Protein AF-A0A1V5N7Z9-F1 (afdb_monomer)

Mean predicted aligned error: 12.11 Å

Solvent-accessible surface area (backbone atoms only — not comparable to full-atom values): 42340 Å² total; per-residue (Å²): 75,38,28,31,69,76,23,53,73,56,71,72,58,52,55,48,26,49,74,74,70,41,46,26,39,40,26,17,56,50,19,38,89,75,68,88,88,49,92,58,58,67,62,51,36,55,49,32,50,51,54,47,45,69,72,46,71,82,46,82,25,56,52,32,43,39,54,26,48,60,47,47,77,41,76,65,46,59,48,55,70,68,40,50,64,61,50,42,76,72,50,45,74,44,33,35,37,48,43,43,30,49,53,38,52,60,32,34,50,25,53,36,21,55,56,70,54,91,53,58,43,50,71,30,10,52,32,25,69,89,45,40,94,69,86,68,67,47,74,50,79,46,83,45,79,43,44,56,71,38,38,38,35,42,36,31,23,42,21,89,80,42,35,83,27,28,32,29,23,47,48,46,39,38,33,56,67,65,81,95,80,61,98,76,70,58,72,49,38,56,66,80,59,63,55,96,86,47,72,64,37,90,51,37,37,46,26,39,27,63,52,60,97,83,70,96,64,68,57,56,79,60,67,47,64,38,81,42,71,54,81,88,57,65,52,40,36,36,25,68,84,80,84,58,80,79,36,53,35,26,42,35,38,29,73,41,96,53,69,54,74,37,23,48,54,66,36,26,29,33,21,12,12,55,91,63,49,22,24,10,31,48,32,40,40,32,90,48,66,50,45,31,37,39,40,36,32,47,36,68,25,52,53,68,44,44,31,41,37,32,31,47,44,60,85,37,77,77,43,73,48,54,41,66,78,39,72,55,23,72,65,85,57,43,61,26,31,32,34,37,30,30,22,35,39,40,60,44,56,48,72,47,73,67,56,45,50,44,48,34,47,54,37,74,83,23,88,29,41,17,35,31,66,33,31,39,54,21,16,40,40,52,37,69,62,53,33,52,53,24,51,76,70,74,41,42,86,40,69,70,29,44,53,36,43,54,46,41,53,54,50,54,48,49,37,62,54,43,49,40,66,75,40,30,94,44,80,65,53,56,37,54,50,36,32,35,48,27,15,60,54,44,36,53,52,32,39,27,45,47,41,12,50,32,44,80,47,52,23,36,39,29,49,43,23,58,90,50,30,20,26,24,47,14,42,81,85,69,44,76,38,52,54,32,64,61,28,44,58,42,56,66,34,53,31,26,33,29,53,47,53,44,65,41,48,32,48,52,69,40,71,32,40,39,38,36,20,43,20,40,66,78,69,69,69,63,45,81,36,42,33,38,39,36,30,31,44,69,86,67,48,72,82,38,81,48,76,46,76,45,77,41,70,77,73,62,94,84,52,80,76,61,39,17,44,84,74,49,75,50,79,44,76,40,76,66,75,59,41,58,28,39,42,38,44,44,60,77,48,100,61,82,60,33,71,19,62,39,63,33,37,34,39,46,78,90,73,55,74,85,60,86,67,64,33,29,39,39,38,67,49,65,70,60,53,51,51,39,48,75,71,69,34,48,71,44,74,66,56,90,86,53,81,93,51,78,44,34,32,42,31,40,67,38,62,53,82,94,45,58,68,71,58,51,52,50,49,52,51,53,42,20,35,70,29,9,26,38,38,34,49,32,59,71,55,22,48,42,90,93,34,57,28,60,61,44,96,48,94,56,47,44,40,72,45,70,56,62,28,35,37,58,26,46,50,45,32,26,34,78,40,71,46,43,63,99,48,88,54,39,39,64,51,54,48,71,83,39,40,84,34,68,55,53,48,23,44,31,76,47,67,72,47,81,37,56,44,24,30,37,42,25,45,31,70,53,69,50,66,29,38,30,28,35,33,38,76,37,76,66,16,31,40,36,49,32,40,44,37,33,78,86,27,53,95,61,30,50,67,29,48,48,37,51,46,24,43,54,53,54,44,65,64,54,92,81,121

Nearest PDB structures (foldseek):
  8u01-assembly1_A  TM=3.497E-01  e=4.379E-14  Phocaeicola plebeius
  2xwx-assembly1_B  TM=5.206E-01  e=3.793E-03  Vibrio cholerae
  4ziq-assembly1_A-2  TM=5.915E-01  e=9.196E-03  Escherichia coli K-12
  2ji0-assembly1_A  TM=5.135E-01  e=5.115E-02  Homo sapiens
  8gum-assembly1_B  TM=3.275E-01  e=1.311E-01  Vibrio campbellii ATCC BAA-1116

Radius of gyration: 30.9 Å; Cα contacts (8 Å, |Δi|>4): 1952; chains: 1; bounding box: 78×95×78 Å

Sequence (817 aa):
MVRFIWGGSLRYQLDLCDEIGLMVYEEHFGSSQITAAQPALGQRFDHSISQIILRDRNHPSIVIWGLLNEIPNNAQFQHAVQSLDLVRSVDPSRMVLLNSGRWDGQYATGSISNPGSHEWEPLLGAEGPQNADSPEDVPFDLMVTAKAEDIIDFAVGVGIDGCGADTTPVDILIRENGPAKESGQKIWNITEDISFEKNPNGAWSYGVVPKPENRMEPDTRVLTLFTNLLAGSAVPWWHFSPPRYQNVPALFQNTSDQELHGCPPGFVALHGGCEADEMAVARWTAPYAGTFRITGTFYQGDRGYCDYYVIQNPNKILFRQLASAKPGVSTGIGGYWAQAGDAHVYPPVPQQVEMTRFLRTMGQDSPNHVFLSEYGIGSAVDLWRTVRHFERLGKAHLEDGQFYADKLNRFLTDWKNWRLEECYARPTDFFAESLARMASQRTLGLNAIRSNPNLVGYNLTGMIDHVMTGEGLTTPFREFKPGTIEAIFDGFAPLRLCLFAEPANLYRGTDIKLEAVLANEDMLPPGEYPVRLCALSPDHQRLLDRVISITIPETQDQKELPLAMPIFTENLKIDGPHGSYQFLANFEKGAAAAGGKTEFFVDDPARMPSIETEIVLWGEDAPLREWLTGHGIKVRAFDPAAPKNQDVILVSNTRPAAMDTGLAFQDLTGRIRQGATAIFLSPSVFQKDDQPTGWLPLDNKGSIAHISSWLYLTDVWAKNHPIFADLPAGGLLDYTFYRELIPAAVWVGQDPPAQAVAGSIKASQDYQSGLILSVYKLGNGQIILNTLLIRENLGKHPAAERLLRNMLRYAARGSHE

Structure (mmCIF, N/CA/C/O backbone):
data_AF-A0A1V5N7Z9-F1
#
_entry.id   AF-A0A1V5N7Z9-F1
#
loop_
_atom_site.group_PDB
_atom_site.id
_atom_site.type_symbol
_atom_site.label_atom_id
_atom_site.label_alt_id
_atom_site.label_comp_id
_atom_site.label_asym_id
_atom_site.label_entity_id
_atom_site.label_seq_id
_atom_site.pdbx_PDB_ins_code
_atom_site.Cartn_x
_atom_site.Cartn_y
_atom_site.Cartn_z
_atom_site.occupancy
_atom_site.B_iso_or_equiv
_atom_site.auth_seq_id
_atom_site.auth_comp_id
_atom_site.auth_asym_id
_atom_site.auth_atom_id
_atom_site.pdbx_PDB_model_num
ATOM 1 N N . MET A 1 1 ? 5.546 -7.847 -17.140 1.00 89.94 1 MET A N 1
ATOM 2 C CA . MET A 1 1 ? 6.726 -8.729 -16.963 1.00 89.94 1 MET A CA 1
ATOM 3 C C . MET A 1 1 ? 6.697 -9.345 -15.565 1.00 89.94 1 MET A C 1
ATOM 5 O O . MET A 1 1 ? 6.037 -8.768 -14.704 1.00 89.94 1 MET A O 1
ATOM 9 N N . VAL A 1 2 ? 7.330 -10.503 -15.344 1.00 90.19 2 VAL A N 1
ATOM 10 C CA . VAL A 1 2 ? 7.543 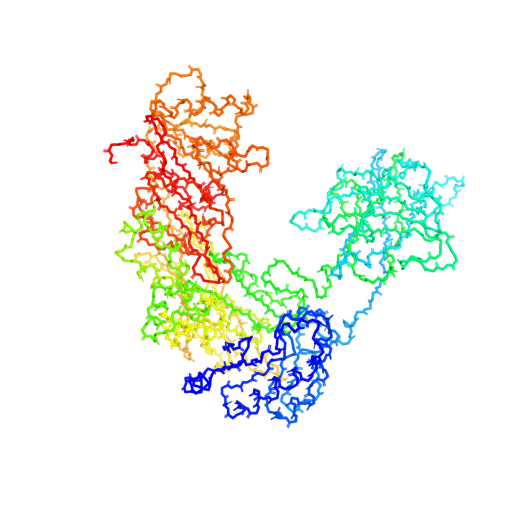-11.077 -13.998 1.00 90.19 2 VAL A CA 1
ATOM 11 C C . VAL A 1 2 ? 9.020 -11.041 -13.613 1.00 90.19 2 VAL A C 1
ATOM 13 O O . VAL A 1 2 ? 9.890 -11.195 -14.476 1.00 90.19 2 VAL A O 1
ATOM 16 N N . ARG A 1 3 ? 9.294 -10.879 -12.314 1.00 89.44 3 ARG A N 1
ATOM 17 C CA . ARG A 1 3 ? 10.655 -10.827 -11.769 1.00 89.44 3 ARG A CA 1
ATOM 18 C C . ARG A 1 3 ? 11.059 -12.111 -11.045 1.00 89.44 3 ARG A C 1
ATOM 20 O O . ARG A 1 3 ? 10.270 -12.678 -10.279 1.00 89.44 3 ARG A O 1
ATOM 27 N N . PHE A 1 4 ? 12.316 -12.507 -11.228 1.00 90.38 4 PHE A N 1
ATOM 28 C CA . PHE A 1 4 ? 13.044 -13.382 -10.305 1.00 90.38 4 PHE A CA 1
ATOM 29 C C . PHE A 1 4 ? 14.140 -12.561 -9.625 1.00 90.38 4 PHE A C 1
ATOM 31 O O . PHE A 1 4 ? 15.116 -12.192 -10.276 1.00 90.38 4 PHE A O 1
ATOM 38 N N . ILE A 1 5 ? 13.943 -12.256 -8.340 1.00 87.19 5 ILE A N 1
ATOM 39 C CA . ILE A 1 5 ? 14.835 -11.405 -7.540 1.00 87.19 5 ILE A CA 1
ATOM 40 C C . ILE A 1 5 ? 15.599 -12.180 -6.480 1.00 87.19 5 ILE A C 1
ATOM 42 O O . ILE A 1 5 ? 15.195 -13.270 -6.069 1.00 87.19 5 ILE A O 1
ATOM 46 N N . TRP A 1 6 ? 16.702 -11.577 -6.026 1.00 79.25 6 TRP A N 1
ATOM 47 C CA . TRP A 1 6 ? 17.559 -12.081 -4.943 1.00 79.25 6 TRP A CA 1
ATOM 48 C C . TRP A 1 6 ? 18.045 -13.520 -5.162 1.00 79.25 6 TRP A C 1
ATOM 50 O O . TRP A 1 6 ? 18.269 -14.292 -4.227 1.00 79.25 6 TRP A O 1
ATOM 60 N N . GLY A 1 7 ? 18.222 -13.873 -6.431 1.00 75.94 7 GLY A N 1
ATOM 61 C CA . GLY A 1 7 ? 18.540 -15.212 -6.886 1.00 75.94 7 GLY A CA 1
ATOM 62 C C . GLY A 1 7 ? 17.926 -15.451 -8.258 1.00 75.94 7 GLY A C 1
ATOM 63 O O . GLY A 1 7 ? 16.844 -14.958 -8.564 1.00 75.94 7 GLY A O 1
ATOM 64 N N . GLY A 1 8 ? 18.628 -16.213 -9.092 1.00 79.88 8 GLY A N 1
ATOM 65 C CA . GLY A 1 8 ? 18.053 -16.627 -10.364 1.00 79.88 8 GLY A CA 1
ATOM 66 C C . GLY A 1 8 ? 16.968 -17.681 -10.163 1.00 79.88 8 GLY A C 1
ATOM 67 O O . GLY A 1 8 ? 16.902 -18.365 -9.136 1.00 79.88 8 GLY A O 1
ATOM 68 N N . SER A 1 9 ? 16.135 -17.834 -11.177 1.00 87.62 9 SER A N 1
ATOM 69 C CA . SER A 1 9 ? 15.053 -18.811 -11.241 1.00 87.62 9 SER A CA 1
ATOM 70 C C . SER A 1 9 ? 15.545 -20.261 -11.084 1.00 87.62 9 SER A C 1
ATOM 72 O O . SER A 1 9 ? 16.737 -20.587 -11.153 1.00 87.62 9 SER A O 1
ATOM 74 N N . LEU A 1 10 ? 14.621 -21.198 -10.903 1.00 86.44 10 LEU A N 1
ATOM 75 C CA . LEU A 1 10 ? 14.868 -22.603 -11.221 1.00 86.44 10 LEU A CA 1
ATOM 76 C C . LEU A 1 10 ? 14.547 -22.839 -12.701 1.00 86.44 10 LEU A C 1
ATOM 78 O O . LEU A 1 10 ? 13.556 -22.315 -13.192 1.00 86.44 10 LEU A O 1
ATOM 82 N N . ARG A 1 11 ? 15.291 -23.727 -13.376 1.00 88.12 11 ARG A N 1
ATOM 83 C CA . ARG A 1 11 ? 15.079 -24.046 -14.809 1.00 88.12 11 ARG A CA 1
ATOM 84 C C . ARG A 1 11 ? 13.618 -24.329 -15.170 1.00 88.12 11 ARG A C 1
ATOM 86 O O . ARG A 1 11 ? 13.091 -23.743 -16.098 1.00 88.12 11 ARG A O 1
ATOM 93 N N . TYR A 1 12 ? 12.942 -25.142 -14.356 1.00 87.25 12 TYR A N 1
ATOM 94 C CA . TYR A 1 12 ? 11.522 -25.456 -14.545 1.00 87.25 12 TYR A CA 1
ATOM 95 C C . TYR A 1 12 ? 10.608 -24.214 -14.539 1.00 87.25 12 TYR A C 1
ATOM 97 O O . TYR A 1 12 ? 9.562 -24.214 -15.174 1.00 87.25 12 TYR A O 1
ATOM 105 N N . GLN A 1 13 ? 10.959 -23.164 -13.791 1.00 88.06 13 GLN A N 1
ATOM 106 C CA . GLN A 1 13 ? 10.172 -21.931 -13.766 1.00 88.06 13 GLN A CA 1
ATOM 107 C C . GLN A 1 13 ? 10.343 -21.136 -15.063 1.00 88.06 13 GLN A C 1
ATOM 109 O O . GLN A 1 13 ? 9.364 -20.567 -15.530 1.00 88.06 13 GLN A O 1
ATOM 114 N N . LEU A 1 14 ? 11.540 -21.139 -15.658 1.00 92.25 14 LEU A N 1
ATOM 115 C CA . LEU A 1 14 ? 11.768 -20.543 -16.977 1.00 92.25 14 LEU A CA 1
ATOM 116 C C . LEU A 1 14 ? 11.104 -21.357 -18.084 1.00 92.25 14 LEU A C 1
ATOM 118 O O . LEU A 1 14 ? 10.446 -20.765 -18.926 1.00 92.25 14 LEU A O 1
ATOM 122 N N . ASP A 1 15 ? 11.179 -22.693 -18.025 1.00 92.44 15 ASP A N 1
ATOM 123 C CA . ASP A 1 15 ? 10.447 -23.572 -18.951 1.00 92.44 15 ASP A CA 1
ATOM 124 C C . ASP A 1 15 ? 8.943 -23.241 -18.939 1.00 92.44 15 ASP A C 1
ATOM 126 O O . ASP A 1 15 ? 8.305 -23.150 -19.986 1.00 92.44 15 ASP A O 1
ATOM 130 N N . LEU A 1 16 ? 8.379 -23.005 -17.747 1.00 87.94 16 LEU A N 1
ATOM 131 C CA . LEU A 1 16 ? 6.993 -22.575 -17.602 1.00 87.94 16 LEU A CA 1
ATOM 132 C C . LEU A 1 16 ? 6.772 -21.183 -18.208 1.00 87.94 16 LEU A C 1
ATOM 134 O O . LEU A 1 16 ? 5.821 -21.009 -18.961 1.00 87.94 16 LEU A O 1
ATOM 138 N N . CYS A 1 17 ? 7.620 -20.198 -17.897 1.00 90.81 17 CYS A N 1
ATOM 139 C CA . CYS A 1 17 ? 7.513 -18.852 -18.467 1.00 90.81 17 CYS A CA 1
ATOM 140 C C . CYS A 1 17 ? 7.571 -18.865 -20.002 1.00 90.81 17 CYS A C 1
ATOM 142 O O . CYS A 1 17 ? 6.780 -18.160 -20.627 1.00 90.81 17 CYS A O 1
ATOM 144 N N . ASP A 1 18 ? 8.435 -19.692 -20.596 1.00 94.44 18 ASP A N 1
ATOM 145 C CA . ASP A 1 18 ? 8.501 -19.920 -22.041 1.00 94.44 18 ASP A CA 1
ATOM 146 C C . ASP A 1 18 ? 7.189 -20.510 -22.578 1.00 94.44 18 ASP A C 1
ATOM 148 O O . ASP A 1 18 ? 6.664 -20.038 -23.586 1.00 94.44 18 ASP A O 1
ATOM 152 N N . GLU A 1 19 ? 6.634 -21.521 -21.899 1.00 91.75 19 GLU A N 1
ATOM 153 C CA . GLU A 1 19 ? 5.410 -22.212 -22.322 1.00 91.75 19 GLU A CA 1
ATOM 154 C C . GLU A 1 19 ? 4.178 -21.294 -22.310 1.00 91.75 19 GLU A C 1
ATOM 156 O O . GLU A 1 19 ? 3.361 -21.349 -23.231 1.00 91.75 19 GLU A O 1
ATOM 161 N N . ILE A 1 20 ? 4.042 -20.437 -21.289 1.00 86.06 20 ILE A N 1
ATOM 162 C CA . ILE A 1 20 ? 2.875 -19.549 -21.133 1.00 86.06 20 ILE A CA 1
ATOM 163 C C . ILE A 1 20 ? 3.101 -18.119 -21.647 1.00 86.06 20 ILE A C 1
ATOM 165 O O . ILE A 1 20 ? 2.194 -17.293 -21.555 1.00 86.06 20 ILE A O 1
ATOM 169 N N . GLY A 1 21 ? 4.279 -17.822 -22.205 1.00 87.38 21 GLY A N 1
ATOM 170 C CA . GLY A 1 21 ? 4.591 -16.531 -22.826 1.00 87.38 21 GLY A CA 1
ATOM 171 C C . GLY A 1 21 ? 4.780 -15.375 -21.839 1.00 87.38 21 GLY A C 1
ATOM 172 O O . GLY A 1 21 ? 4.423 -14.237 -22.146 1.00 87.38 21 GLY A O 1
ATOM 173 N N . LEU A 1 22 ? 5.321 -15.637 -20.645 1.00 89.31 22 LEU A N 1
ATOM 174 C CA . LEU A 1 22 ? 5.645 -14.584 -19.680 1.00 89.31 22 LEU A CA 1
ATOM 175 C C . LEU A 1 22 ? 7.042 -14.020 -19.936 1.00 89.31 22 LEU A C 1
ATOM 177 O O . LEU A 1 22 ? 8.027 -14.742 -19.845 1.00 89.31 22 LEU A O 1
ATOM 181 N N . MET A 1 23 ? 7.136 -12.708 -20.156 1.00 93.56 23 MET A N 1
ATOM 182 C CA . MET A 1 23 ? 8.422 -12.007 -20.157 1.00 93.56 23 MET A CA 1
ATOM 183 C C . MET A 1 23 ? 9.041 -11.995 -18.756 1.00 93.56 23 MET A C 1
ATOM 185 O O . MET A 1 23 ? 8.352 -11.684 -17.777 1.00 93.56 23 MET A O 1
ATOM 189 N N . VAL A 1 24 ? 10.342 -12.262 -18.690 1.00 94.44 24 VAL A N 1
ATOM 190 C CA . VAL A 1 24 ? 11.132 -12.405 -17.468 1.00 94.44 24 VAL A CA 1
ATOM 191 C C . VAL A 1 24 ? 12.218 -11.333 -17.391 1.00 94.44 24 VAL A C 1
ATOM 193 O O . VAL A 1 24 ? 13.031 -11.177 -18.307 1.00 94.44 24 VAL A O 1
ATOM 196 N N . TYR A 1 25 ? 12.245 -10.656 -16.245 1.00 94.81 25 TYR A N 1
ATOM 197 C CA . TYR A 1 25 ? 13.408 -9.949 -15.726 1.00 94.81 25 TYR A CA 1
ATOM 198 C C . TYR A 1 25 ? 14.059 -10.851 -14.665 1.00 94.81 25 TYR A C 1
ATOM 200 O O . TYR A 1 25 ? 13.485 -11.087 -13.598 1.00 94.81 25 TYR A O 1
ATOM 208 N N . GLU A 1 26 ? 15.245 -11.381 -14.978 1.00 94.75 26 GLU A N 1
ATOM 209 C CA . GLU A 1 26 ? 16.013 -12.261 -14.094 1.00 94.75 26 GLU A CA 1
ATOM 210 C C . GLU A 1 26 ? 17.242 -11.572 -13.482 1.00 94.75 26 GLU A C 1
ATOM 212 O O . GLU A 1 26 ? 17.982 -10.840 -14.147 1.00 94.75 26 GLU A O 1
ATOM 217 N N . GLU A 1 27 ? 17.465 -11.851 -12.199 1.00 93.19 27 GLU A N 1
ATOM 218 C CA . GLU A 1 27 ? 18.636 -11.425 -11.439 1.00 93.19 27 GLU A CA 1
ATOM 219 C C . GLU A 1 27 ? 19.517 -12.599 -10.997 1.00 93.19 27 GLU A C 1
ATOM 221 O O . GLU A 1 27 ? 19.251 -13.774 -11.248 1.00 93.19 27 GLU A O 1
ATOM 226 N N . HIS A 1 28 ? 20.593 -12.274 -10.285 1.00 93.25 28 HIS A N 1
ATOM 227 C CA . HIS A 1 28 ? 21.518 -13.222 -9.678 1.00 93.25 28 HIS A CA 1
ATOM 228 C C . HIS A 1 28 ? 21.682 -12.928 -8.183 1.00 93.25 28 HIS A C 1
ATOM 230 O O . HIS A 1 28 ? 21.349 -11.851 -7.712 1.00 93.25 28 HIS A O 1
ATOM 236 N N . PHE A 1 29 ? 22.250 -13.854 -7.405 1.00 89.69 29 PHE A N 1
ATOM 237 C CA . PHE A 1 29 ? 22.424 -13.651 -5.955 1.00 89.69 29 PHE A CA 1
ATOM 238 C C . PHE A 1 29 ? 23.249 -12.405 -5.592 1.00 89.69 29 PHE A C 1
ATOM 240 O O . PHE A 1 29 ? 23.021 -11.782 -4.556 1.00 89.69 29 PHE A O 1
ATOM 247 N N . GLY A 1 30 ? 24.198 -12.034 -6.453 1.00 90.75 30 GLY A N 1
ATOM 248 C CA . GLY A 1 30 ? 24.986 -10.809 -6.318 1.00 90.75 30 GLY A CA 1
ATOM 249 C C . GLY A 1 30 ? 24.235 -9.506 -6.620 1.00 90.75 30 GLY A C 1
ATOM 250 O O . GLY A 1 30 ? 24.873 -8.464 -6.525 1.00 90.75 30 GLY A O 1
ATOM 251 N N . SER A 1 31 ? 22.939 -9.538 -6.963 1.00 91.56 31 SER A N 1
ATOM 252 C CA . SER A 1 31 ? 22.118 -8.323 -7.082 1.00 91.56 31 SER A CA 1
ATOM 253 C C . SER A 1 31 ? 21.755 -7.723 -5.722 1.00 91.56 31 SER A C 1
ATOM 255 O O . SER A 1 31 ? 21.526 -6.521 -5.617 1.00 91.56 31 SER A O 1
ATOM 257 N N . SER A 1 32 ? 21.755 -8.553 -4.673 1.00 87.94 32 SER A N 1
ATOM 258 C CA . SER A 1 32 ? 21.578 -8.145 -3.277 1.00 87.94 32 SER A CA 1
ATOM 259 C C . SER A 1 32 ? 22.895 -7.684 -2.645 1.00 87.94 32 SER A C 1
ATOM 261 O O . SER A 1 32 ? 23.984 -8.005 -3.132 1.00 87.94 32 SER A O 1
ATOM 263 N N . GLN A 1 33 ? 22.815 -6.926 -1.549 1.00 83.06 33 GLN A N 1
ATOM 264 C CA . GLN A 1 33 ? 23.996 -6.333 -0.929 1.00 83.06 33 GLN A CA 1
ATOM 265 C C . GLN A 1 33 ? 24.984 -7.399 -0.429 1.00 83.06 33 GLN A C 1
ATOM 267 O O . GLN A 1 33 ? 24.709 -8.167 0.495 1.00 83.06 33 GLN A O 1
ATOM 272 N N . ILE A 1 34 ? 26.194 -7.386 -0.988 1.00 80.81 34 ILE A N 1
ATOM 273 C CA . ILE A 1 34 ? 27.319 -8.192 -0.518 1.00 80.81 34 ILE A CA 1
ATOM 274 C C . ILE A 1 34 ? 27.995 -7.401 0.607 1.00 80.81 34 ILE A C 1
ATOM 276 O O . ILE A 1 34 ? 28.641 -6.383 0.370 1.00 80.81 34 ILE A O 1
ATOM 280 N N . THR A 1 35 ? 27.841 -7.845 1.856 1.00 65.88 35 THR A N 1
ATOM 281 C CA . THR A 1 35 ? 28.390 -7.148 3.035 1.00 65.88 35 THR A CA 1
ATOM 282 C C . THR A 1 35 ? 29.886 -6.827 2.870 1.00 65.88 35 THR A C 1
ATOM 284 O O . THR A 1 35 ? 30.687 -7.733 2.625 1.00 65.88 35 THR A O 1
ATOM 287 N N . ALA A 1 36 ? 30.264 -5.555 3.065 1.00 53.38 36 ALA A N 1
ATOM 288 C CA . ALA A 1 36 ? 31.578 -4.968 2.749 1.00 53.38 36 ALA A CA 1
ATOM 289 C C . ALA A 1 36 ? 32.799 -5.605 3.455 1.00 53.38 36 ALA A C 1
ATOM 291 O O . ALA A 1 36 ? 33.940 -5.320 3.103 1.00 53.38 36 ALA A O 1
ATOM 292 N N . ALA A 1 37 ? 32.585 -6.495 4.427 1.00 53.94 37 ALA A N 1
ATOM 293 C CA . ALA A 1 37 ? 33.649 -7.192 5.150 1.00 53.94 37 ALA A CA 1
ATOM 294 C C . ALA A 1 37 ? 34.251 -8.397 4.391 1.00 53.94 37 ALA A C 1
ATOM 296 O O . ALA A 1 37 ? 35.122 -9.079 4.931 1.00 53.94 37 ALA A O 1
ATOM 297 N N . GLN A 1 38 ? 33.793 -8.704 3.170 1.00 57.47 38 GLN A N 1
ATOM 298 C CA . GLN A 1 38 ? 34.220 -9.909 2.454 1.00 57.47 38 GLN A CA 1
ATOM 299 C C . GLN A 1 38 ? 35.346 -9.633 1.439 1.00 57.47 38 GLN A C 1
ATOM 301 O O . GLN A 1 38 ? 35.103 -8.986 0.417 1.00 57.47 38 GLN A O 1
ATOM 306 N N . PRO A 1 39 ? 36.566 -10.172 1.635 1.00 57.94 39 PRO A N 1
ATOM 307 C CA . PRO A 1 39 ? 37.546 -10.230 0.556 1.00 57.94 39 PRO A CA 1
ATOM 308 C C . PRO A 1 39 ? 36.958 -11.062 -0.599 1.00 57.94 39 PRO A C 1
ATOM 310 O O . PRO A 1 39 ? 36.459 -12.162 -0.364 1.00 57.94 39 PRO A O 1
ATOM 313 N N . ALA A 1 40 ? 37.023 -10.533 -1.830 1.00 80.50 40 ALA A N 1
ATOM 314 C CA . ALA A 1 40 ? 36.497 -11.100 -3.089 1.00 80.50 40 ALA A CA 1
ATOM 315 C C . ALA A 1 40 ? 35.093 -10.652 -3.570 1.00 80.50 40 ALA A C 1
ATOM 317 O O . ALA A 1 40 ? 34.473 -11.380 -4.344 1.00 80.50 40 ALA A O 1
ATOM 318 N N . LEU A 1 41 ? 34.616 -9.452 -3.202 1.00 85.12 41 LEU A N 1
ATOM 319 C CA . LEU A 1 41 ? 33.361 -8.876 -3.728 1.00 85.12 41 LEU A CA 1
ATOM 320 C C . LEU A 1 41 ? 33.252 -8.960 -5.263 1.00 85.12 41 LEU A C 1
ATOM 322 O O . LEU A 1 41 ? 32.317 -9.584 -5.759 1.00 85.12 41 LEU A O 1
ATOM 326 N N . GLY A 1 42 ? 34.231 -8.421 -6.001 1.00 88.25 42 GLY A N 1
ATOM 327 C CA . GLY A 1 42 ? 34.188 -8.405 -7.470 1.00 88.25 42 GLY A CA 1
ATOM 328 C C . GLY A 1 42 ? 34.142 -9.807 -8.087 1.00 88.25 42 GLY A C 1
ATOM 329 O O . GLY A 1 42 ? 33.281 -10.097 -8.905 1.00 88.25 42 GLY A O 1
ATOM 330 N N . GLN A 1 43 ? 34.979 -10.735 -7.603 1.00 90.81 43 GLN A N 1
ATOM 331 C CA . GLN A 1 43 ? 34.985 -12.125 -8.086 1.00 90.81 43 GLN A CA 1
ATOM 332 C C . GLN A 1 43 ? 33.653 -12.841 -7.832 1.00 90.81 43 GLN A C 1
ATOM 334 O O . GLN A 1 43 ? 33.196 -13.611 -8.675 1.00 90.81 43 GLN A O 1
ATOM 339 N N . ARG A 1 44 ? 33.030 -12.617 -6.667 1.00 90.56 44 ARG A N 1
ATOM 340 C CA . ARG A 1 44 ? 31.728 -13.210 -6.333 1.00 90.56 44 ARG A CA 1
ATOM 341 C C . ARG A 1 44 ? 30.616 -12.626 -7.195 1.00 90.56 44 ARG A C 1
ATOM 343 O O . ARG A 1 44 ? 29.777 -13.391 -7.666 1.00 90.56 44 ARG A O 1
ATOM 350 N N . PHE A 1 45 ? 30.632 -11.312 -7.411 1.00 93.56 45 PHE A N 1
ATOM 351 C CA . PHE A 1 45 ? 29.687 -10.624 -8.283 1.00 93.56 45 PHE A CA 1
ATOM 352 C C . PHE A 1 45 ? 29.787 -11.156 -9.718 1.00 93.56 45 PHE A C 1
ATOM 354 O O . PHE A 1 45 ? 28.815 -11.715 -10.225 1.00 93.56 45 PHE A O 1
ATOM 361 N N . ASP A 1 46 ? 30.985 -11.104 -10.310 1.00 95.44 46 ASP A N 1
ATOM 362 C CA . ASP A 1 46 ? 31.265 -11.545 -11.682 1.00 95.44 46 ASP A CA 1
ATOM 363 C C . ASP A 1 46 ? 30.910 -13.019 -11.894 1.00 95.44 46 ASP A C 1
ATOM 365 O O . ASP A 1 46 ? 30.301 -13.386 -12.903 1.00 95.44 46 ASP A O 1
ATOM 369 N N . HIS A 1 47 ? 31.249 -13.877 -10.925 1.00 94.31 47 HIS A N 1
ATOM 370 C CA . HIS A 1 47 ? 30.855 -15.281 -10.951 1.00 94.31 47 HIS A CA 1
ATOM 371 C C . HIS A 1 47 ? 29.331 -15.427 -10.908 1.00 94.31 47 HIS A C 1
ATOM 373 O O . HIS A 1 47 ? 28.765 -16.167 -11.709 1.00 94.31 47 HIS A O 1
ATOM 379 N N . SER A 1 48 ? 28.656 -14.714 -10.006 1.00 94.38 48 SER A N 1
ATOM 380 C CA . SER A 1 48 ? 27.209 -14.813 -9.835 1.00 94.38 48 SER A CA 1
ATOM 381 C C . SER A 1 48 ? 26.440 -14.412 -11.098 1.00 94.38 48 SER A C 1
ATOM 383 O O . SER A 1 48 ? 25.549 -15.162 -11.492 1.00 94.38 48 SER A O 1
ATOM 385 N N . ILE A 1 49 ? 26.773 -13.280 -11.730 1.00 95.62 49 ILE A N 1
ATOM 386 C CA . ILE A 1 49 ? 26.088 -12.822 -12.950 1.00 95.62 49 ILE A CA 1
ATOM 387 C C . ILE A 1 49 ? 26.440 -13.708 -14.152 1.00 95.62 49 ILE A C 1
ATOM 389 O O . ILE A 1 49 ? 25.558 -14.171 -14.870 1.00 95.62 49 ILE A O 1
ATOM 393 N N . SER A 1 50 ? 27.719 -14.049 -14.341 1.00 96.75 50 SER A N 1
ATOM 394 C CA . SER A 1 50 ? 28.134 -14.828 -15.515 1.00 96.75 50 SER A CA 1
ATOM 395 C C . SER A 1 50 ? 27.551 -16.239 -15.503 1.00 96.75 50 SER A C 1
ATOM 397 O O . SER A 1 50 ? 27.158 -16.755 -16.547 1.00 96.75 50 SER A O 1
ATOM 399 N N . GLN A 1 51 ? 27.491 -16.890 -14.333 1.00 95.81 51 GLN A N 1
ATOM 400 C CA . GLN A 1 51 ? 26.959 -18.250 -14.243 1.00 95.81 51 GLN A CA 1
ATOM 401 C C . GLN A 1 51 ? 25.449 -18.305 -14.481 1.00 95.81 51 GLN A C 1
ATOM 403 O O . GLN A 1 51 ? 24.999 -19.267 -15.104 1.00 95.81 51 GLN A O 1
ATOM 408 N N . ILE A 1 52 ? 24.679 -17.304 -14.029 1.00 94.88 52 ILE A N 1
ATOM 409 C CA . ILE A 1 52 ? 23.232 -17.287 -14.281 1.00 94.88 52 ILE A CA 1
ATOM 410 C C . ILE A 1 52 ? 22.949 -17.084 -15.770 1.00 94.88 52 ILE A C 1
ATOM 412 O O . ILE A 1 52 ? 22.264 -17.897 -16.383 1.00 94.88 52 ILE A O 1
ATOM 416 N N . ILE A 1 53 ? 23.625 -16.120 -16.402 1.00 96.62 53 ILE A N 1
ATOM 417 C CA . ILE A 1 53 ? 23.453 -15.854 -17.832 1.00 96.62 53 ILE A CA 1
ATOM 418 C C . ILE A 1 53 ? 23.847 -17.081 -18.660 1.00 96.62 53 ILE A C 1
ATOM 420 O O . ILE A 1 53 ? 23.100 -17.510 -19.534 1.00 96.62 53 ILE A O 1
ATOM 424 N N . LEU A 1 54 ? 24.996 -17.706 -18.383 1.00 96.75 54 LEU A N 1
ATOM 425 C CA . LEU A 1 54 ? 25.425 -18.901 -19.121 1.00 96.75 54 LEU A CA 1
ATOM 426 C C . LEU A 1 54 ? 24.445 -20.072 -18.981 1.00 96.75 54 LEU A C 1
ATOM 428 O O . LEU A 1 54 ? 24.311 -20.861 -19.922 1.00 96.75 54 LEU A O 1
ATOM 432 N N . ARG A 1 55 ? 23.791 -20.197 -17.821 1.00 95.81 55 ARG A N 1
ATOM 433 C CA . ARG A 1 55 ? 22.787 -21.228 -17.551 1.00 95.81 55 ARG A CA 1
ATOM 434 C C . ARG A 1 55 ? 21.504 -20.964 -18.339 1.00 95.81 55 ARG A C 1
ATOM 436 O O . ARG A 1 55 ? 20.983 -21.914 -18.923 1.00 95.81 55 ARG A O 1
ATOM 443 N N . ASP A 1 56 ? 21.054 -19.709 -18.381 1.00 96.62 56 ASP A N 1
ATOM 444 C CA . ASP A 1 56 ? 19.663 -19.379 -18.706 1.00 96.62 56 ASP A CA 1
ATOM 445 C C . ASP A 1 56 ? 19.459 -18.592 -20.009 1.00 96.62 56 ASP A C 1
ATOM 447 O O . ASP A 1 56 ? 18.357 -18.598 -20.545 1.00 96.62 56 ASP A O 1
ATOM 451 N N . ARG A 1 57 ? 20.503 -18.010 -20.620 1.00 95.31 57 ARG A N 1
ATOM 452 C CA . ARG A 1 57 ? 20.425 -17.213 -21.875 1.00 95.31 57 ARG A CA 1
ATOM 453 C C . ARG A 1 57 ? 19.792 -17.907 -23.091 1.00 95.31 57 ARG A C 1
ATOM 455 O O . ARG A 1 57 ? 19.623 -17.281 -24.136 1.00 95.31 57 ARG A O 1
ATOM 462 N N . ASN A 1 58 ? 19.486 -19.200 -23.009 1.00 95.25 58 ASN A N 1
ATOM 463 C CA . ASN A 1 58 ? 18.764 -19.921 -24.059 1.00 95.25 58 ASN A CA 1
ATOM 464 C C . ASN A 1 58 ? 17.235 -19.856 -23.897 1.00 95.25 58 ASN A C 1
ATOM 466 O O . ASN A 1 58 ? 16.535 -20.291 -24.807 1.00 95.25 58 ASN A O 1
ATOM 470 N N . HIS A 1 59 ? 16.726 -19.305 -22.793 1.00 96.62 59 HIS A N 1
ATOM 471 C CA . HIS A 1 59 ? 15.299 -19.088 -22.584 1.00 96.62 59 HIS A CA 1
ATOM 472 C C . HIS A 1 59 ? 14.837 -17.811 -23.312 1.00 96.62 59 HIS A C 1
ATOM 474 O O . HIS A 1 59 ? 15.379 -16.726 -23.051 1.00 96.62 59 HIS A O 1
ATOM 480 N N . PRO A 1 60 ? 13.884 -17.904 -24.259 1.00 94.62 60 PRO A N 1
ATOM 481 C CA . PRO A 1 60 ? 13.324 -16.738 -24.938 1.00 94.62 60 PRO A CA 1
ATOM 482 C C . PRO A 1 60 ? 12.476 -15.854 -24.016 1.00 94.62 60 PRO A C 1
ATOM 484 O O . PRO A 1 60 ? 12.337 -14.669 -24.308 1.00 94.62 60 PRO A O 1
ATOM 487 N N . SER A 1 61 ? 11.945 -16.381 -22.906 1.00 95.44 61 SER A N 1
ATOM 488 C CA . SER A 1 61 ? 11.204 -15.588 -21.923 1.00 95.44 61 SER A CA 1
ATOM 489 C C . SER A 1 61 ? 12.054 -14.491 -21.283 1.00 95.44 61 SER A C 1
ATOM 491 O O . SER A 1 61 ? 11.512 -13.470 -20.867 1.00 95.44 61 SER A O 1
ATOM 493 N N . ILE A 1 62 ? 13.374 -14.681 -21.180 1.00 96.44 62 ILE A N 1
ATOM 494 C CA . ILE A 1 62 ? 14.271 -13.709 -20.551 1.00 96.44 62 ILE A CA 1
ATOM 495 C C . ILE A 1 62 ? 14.549 -12.565 -21.512 1.00 96.44 62 ILE A C 1
ATOM 497 O O . ILE A 1 62 ? 15.200 -12.743 -22.548 1.00 96.44 62 ILE A O 1
ATOM 501 N N . VAL A 1 63 ? 14.100 -11.381 -21.106 1.00 96.12 63 VAL A N 1
ATOM 502 C CA . VAL A 1 63 ? 14.218 -10.139 -21.876 1.00 96.12 63 VAL A CA 1
ATOM 503 C C . VAL A 1 63 ? 15.094 -9.092 -21.181 1.00 96.12 63 VAL A C 1
ATOM 505 O O . VAL A 1 63 ? 15.646 -8.231 -21.866 1.00 96.12 63 VAL A O 1
ATOM 508 N N . ILE A 1 64 ? 15.278 -9.193 -19.855 1.00 96.75 64 ILE A N 1
ATOM 509 C CA . ILE A 1 64 ? 16.124 -8.292 -19.056 1.00 96.75 64 ILE A CA 1
ATOM 510 C C . ILE A 1 64 ? 17.019 -9.094 -18.108 1.00 96.75 64 ILE A C 1
ATOM 512 O O . ILE A 1 64 ? 16.530 -9.947 -17.364 1.00 96.75 64 ILE A O 1
ATOM 516 N N . TRP A 1 65 ? 18.308 -8.748 -18.087 1.00 97.38 65 TRP A N 1
ATOM 517 C CA . TRP A 1 65 ? 19.237 -9.097 -17.010 1.00 97.38 65 TRP A CA 1
ATOM 518 C C . TRP A 1 65 ? 19.390 -7.922 -16.045 1.00 97.38 65 TRP A C 1
ATOM 520 O O . TRP A 1 65 ? 19.761 -6.836 -16.486 1.00 97.38 65 TRP A O 1
ATOM 530 N N . GLY A 1 66 ? 19.154 -8.119 -14.746 1.00 95.69 66 GLY A N 1
ATOM 53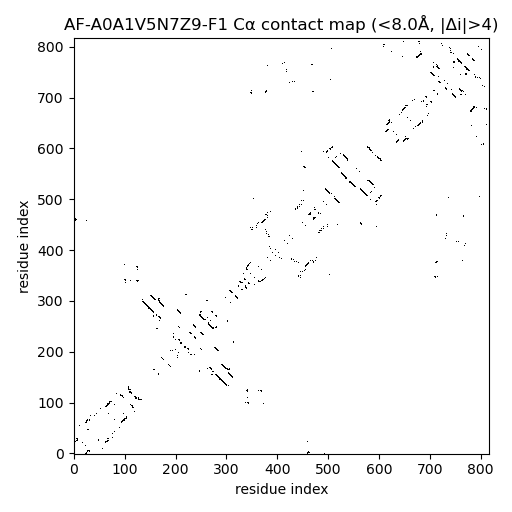1 C CA . GLY A 1 66 ? 19.474 -7.099 -13.736 1.00 95.69 66 GLY A CA 1
ATOM 532 C C . GLY A 1 66 ? 20.739 -7.414 -12.970 1.00 95.69 66 GLY A C 1
ATOM 533 O O . GLY A 1 66 ? 20.958 -8.552 -12.547 1.00 95.69 66 GLY A O 1
ATOM 534 N N . LEU A 1 67 ? 21.554 -6.382 -12.780 1.00 96.12 67 LEU A N 1
ATOM 535 C CA . LEU A 1 67 ? 22.831 -6.481 -12.078 1.00 96.12 67 LEU A CA 1
ATOM 536 C C . LEU A 1 67 ? 22.685 -6.202 -10.583 1.00 96.12 67 LEU A C 1
ATOM 538 O O . LEU A 1 67 ? 23.377 -6.823 -9.782 1.00 96.12 67 LEU A O 1
ATOM 542 N N . LEU A 1 68 ? 21.816 -5.267 -10.195 1.00 94.50 68 LEU A N 1
ATOM 543 C CA . LEU A 1 68 ? 21.651 -4.823 -8.812 1.00 94.50 68 LEU A CA 1
ATOM 544 C C . LEU A 1 68 ? 20.187 -4.518 -8.491 1.00 94.50 68 LEU A C 1
ATOM 546 O O . LEU A 1 68 ? 19.414 -4.112 -9.360 1.00 94.50 68 LEU A O 1
ATOM 550 N N . ASN A 1 69 ? 19.841 -4.674 -7.215 1.00 91.25 69 ASN A N 1
ATOM 551 C CA . ASN A 1 69 ? 18.539 -4.340 -6.660 1.00 91.25 69 ASN A CA 1
ATOM 552 C C . ASN A 1 69 ? 18.708 -3.444 -5.431 1.00 91.25 69 ASN A C 1
ATOM 554 O O . ASN A 1 69 ? 19.195 -3.916 -4.402 1.00 91.25 69 ASN A O 1
ATOM 558 N N . GLU A 1 70 ? 18.251 -2.193 -5.517 1.00 86.62 70 GLU A N 1
ATOM 559 C CA . GLU A 1 70 ? 18.213 -1.257 -4.383 1.00 86.62 70 GLU A CA 1
ATOM 560 C C . GLU A 1 70 ? 19.586 -1.002 -3.732 1.00 86.62 70 GLU A C 1
ATOM 562 O O . GLU A 1 70 ? 19.698 -0.742 -2.532 1.00 86.62 70 GLU A O 1
ATOM 567 N N . ILE A 1 71 ? 20.668 -1.085 -4.513 1.00 84.62 71 ILE A N 1
ATOM 568 C CA . ILE A 1 71 ? 22.026 -0.944 -3.980 1.00 84.62 71 ILE A CA 1
ATOM 569 C C . ILE A 1 71 ? 22.416 0.540 -3.937 1.00 84.62 71 ILE A C 1
ATOM 571 O O . ILE A 1 71 ? 22.360 1.199 -4.974 1.00 84.62 71 ILE A O 1
ATOM 575 N N . PRO A 1 72 ? 22.841 1.092 -2.783 1.00 79.81 72 PRO A N 1
ATOM 576 C CA . PRO A 1 72 ? 23.308 2.475 -2.715 1.00 79.81 72 PRO A CA 1
ATOM 577 C C . PRO A 1 72 ? 24.639 2.643 -3.459 1.00 79.81 72 PRO A C 1
ATOM 579 O O . PRO A 1 72 ? 25.337 1.661 -3.725 1.00 79.81 72 PRO A O 1
ATOM 582 N N . ASN A 1 73 ? 25.042 3.886 -3.737 1.00 80.56 73 ASN A N 1
ATOM 583 C CA . ASN A 1 73 ? 26.319 4.178 -4.392 1.00 80.56 73 ASN A CA 1
ATOM 584 C C . ASN A 1 73 ? 27.516 3.755 -3.516 1.00 80.56 73 ASN A C 1
ATOM 586 O O . ASN A 1 73 ? 28.012 4.501 -2.673 1.00 80.56 73 ASN A O 1
ATOM 590 N N . ASN A 1 74 ? 27.968 2.517 -3.701 1.00 76.25 74 ASN A N 1
ATOM 591 C CA . ASN A 1 74 ? 29.033 1.879 -2.939 1.00 76.25 74 ASN A CA 1
ATOM 592 C C . ASN A 1 74 ? 29.957 1.064 -3.865 1.00 76.25 74 ASN A C 1
ATOM 594 O O . ASN A 1 74 ? 29.792 1.040 -5.083 1.00 76.25 74 ASN A O 1
ATOM 598 N N . ALA A 1 75 ? 30.930 0.350 -3.291 1.00 84.81 75 ALA A N 1
ATOM 599 C CA . ALA A 1 75 ? 31.883 -0.454 -4.063 1.00 84.81 75 ALA A CA 1
ATOM 600 C C . ALA A 1 75 ? 31.225 -1.525 -4.962 1.00 84.81 75 ALA A C 1
ATOM 602 O O . ALA A 1 75 ? 31.769 -1.842 -6.016 1.00 84.81 75 ALA A O 1
ATOM 603 N N . GLN A 1 76 ? 30.068 -2.071 -4.573 1.00 87.50 76 GLN A N 1
ATOM 604 C CA . GLN A 1 76 ? 29.317 -3.030 -5.386 1.00 87.50 76 GLN A CA 1
ATOM 605 C C . GLN A 1 76 ? 28.655 -2.352 -6.583 1.00 87.50 76 GLN A C 1
ATOM 607 O O . GLN A 1 76 ? 28.770 -2.866 -7.692 1.00 87.50 76 GLN A O 1
ATOM 612 N N . PHE A 1 77 ? 28.036 -1.186 -6.374 1.00 88.62 77 PHE A N 1
ATOM 613 C CA . PHE A 1 77 ? 27.495 -0.372 -7.463 1.00 88.62 77 PHE A CA 1
ATOM 614 C C . PHE A 1 77 ? 28.575 -0.021 -8.492 1.00 88.62 77 PHE A C 1
ATOM 616 O O . PHE A 1 77 ? 28.424 -0.300 -9.679 1.00 88.62 77 PHE A O 1
ATOM 623 N N . GLN A 1 78 ? 29.713 0.493 -8.020 1.00 89.00 78 GLN A N 1
ATOM 624 C CA . GLN A 1 78 ? 30.838 0.861 -8.881 1.00 89.00 78 GLN A CA 1
ATOM 625 C C . GLN A 1 78 ? 31.409 -0.337 -9.653 1.00 89.00 78 GLN A C 1
ATOM 627 O O . GLN A 1 78 ? 31.774 -0.202 -10.820 1.00 89.00 78 GLN A O 1
ATOM 632 N N . HIS A 1 79 ? 31.458 -1.520 -9.031 1.00 92.69 79 HIS A N 1
ATOM 633 C CA . HIS A 1 79 ? 31.873 -2.751 -9.708 1.00 92.69 79 HIS A CA 1
ATOM 634 C C . HIS A 1 79 ? 30.866 -3.163 -10.791 1.00 92.69 79 HIS A C 1
ATOM 636 O O . HIS A 1 79 ? 31.271 -3.447 -11.912 1.00 92.69 79 HIS A O 1
ATOM 642 N N . ALA A 1 80 ? 29.562 -3.122 -10.506 1.00 95.38 80 ALA A N 1
ATOM 643 C CA . ALA A 1 80 ? 28.528 -3.484 -11.479 1.00 95.38 80 ALA A CA 1
ATOM 644 C C . ALA A 1 80 ? 28.527 -2.576 -12.719 1.00 95.38 80 ALA A C 1
ATOM 646 O O . ALA A 1 80 ? 28.394 -3.078 -13.834 1.00 95.38 80 ALA A O 1
ATOM 647 N N . VAL A 1 81 ? 28.755 -1.266 -12.542 1.00 95.00 81 VAL A N 1
ATOM 648 C CA . VAL A 1 81 ? 28.944 -0.317 -13.655 1.00 95.00 81 VAL A CA 1
ATOM 649 C C . VAL A 1 81 ? 30.066 -0.791 -14.589 1.00 95.00 81 VAL A C 1
ATOM 651 O O . VAL A 1 81 ? 29.920 -0.724 -15.809 1.00 95.00 81 VAL A O 1
ATOM 654 N N . GLN A 1 82 ? 31.163 -1.312 -14.028 1.00 95.56 82 GLN A N 1
ATOM 655 C CA . GLN A 1 82 ? 32.335 -1.799 -14.768 1.00 95.56 82 GLN A CA 1
ATOM 656 C C . GLN A 1 82 ? 32.148 -3.210 -15.357 1.00 95.56 82 GLN A C 1
ATOM 658 O O . GLN A 1 82 ? 32.886 -3.597 -16.262 1.00 95.56 82 GLN A O 1
ATOM 663 N N . SER A 1 83 ? 31.165 -3.982 -14.886 1.00 96.38 83 SER A N 1
ATOM 664 C CA . SER A 1 83 ? 30.919 -5.363 -15.328 1.00 96.38 83 SER A CA 1
ATOM 665 C C . SER A 1 83 ? 30.144 -5.476 -16.652 1.00 96.38 83 SER A C 1
ATOM 667 O O . SER A 1 83 ? 29.912 -6.597 -17.108 1.00 96.38 83 SER A O 1
ATOM 669 N N . LEU A 1 84 ? 29.745 -4.374 -17.301 1.00 97.44 84 LEU A N 1
ATOM 670 C CA . LEU A 1 84 ? 28.937 -4.424 -18.531 1.00 97.44 84 LEU A CA 1
ATOM 671 C C . LEU A 1 84 ? 29.616 -5.227 -19.656 1.00 97.44 84 LEU A C 1
ATOM 673 O O . LEU A 1 84 ? 28.980 -6.086 -20.266 1.00 97.44 84 LEU A O 1
ATOM 677 N N . ASP A 1 85 ? 30.920 -5.037 -19.877 1.00 97.69 85 ASP A N 1
ATOM 678 C CA . ASP A 1 85 ? 31.673 -5.793 -20.889 1.00 97.69 85 ASP A CA 1
ATOM 679 C C . ASP A 1 85 ? 31.693 -7.302 -20.606 1.00 97.69 85 ASP A C 1
ATOM 681 O O . ASP A 1 85 ? 31.591 -8.121 -21.525 1.00 97.69 85 ASP A O 1
ATOM 685 N N . LEU A 1 86 ? 31.774 -7.688 -19.328 1.00 97.62 86 LEU A N 1
ATOM 686 C CA . LEU A 1 86 ? 31.677 -9.087 -18.921 1.00 97.62 86 LEU A CA 1
ATOM 687 C C . LEU A 1 86 ? 30.301 -9.653 -19.283 1.00 97.62 86 LEU A C 1
ATOM 689 O O . LEU A 1 86 ? 30.233 -10.709 -19.914 1.00 97.62 86 LEU A O 1
ATOM 693 N N . VAL A 1 87 ? 29.222 -8.942 -18.943 1.00 97.75 87 VAL A N 1
ATOM 694 C CA . VAL A 1 87 ? 27.843 -9.338 -19.272 1.00 97.75 87 VAL A CA 1
ATOM 695 C C . VAL A 1 87 ? 27.675 -9.494 -20.786 1.00 97.75 87 VAL A C 1
ATOM 697 O O . VAL A 1 87 ? 27.195 -10.530 -21.247 1.00 97.75 87 VAL A O 1
ATOM 700 N N . ARG A 1 88 ? 28.168 -8.539 -21.582 1.00 97.31 88 ARG A N 1
ATOM 701 C CA . ARG A 1 88 ? 28.114 -8.600 -23.053 1.00 97.31 88 ARG A CA 1
ATOM 702 C C . ARG A 1 88 ? 28.930 -9.738 -23.652 1.00 97.31 88 ARG A C 1
ATOM 704 O O . ARG A 1 88 ? 28.522 -10.299 -24.668 1.00 97.31 88 ARG A O 1
ATOM 711 N N . SER A 1 89 ? 30.032 -10.135 -23.016 1.00 97.62 89 SER A N 1
ATOM 712 C CA . SER A 1 89 ? 30.828 -11.284 -23.468 1.00 97.62 89 SER A CA 1
ATOM 713 C C . SER A 1 89 ? 30.076 -12.620 -23.363 1.00 97.62 89 SER A C 1
ATOM 715 O O . SER A 1 89 ? 30.363 -13.550 -24.121 1.00 97.62 89 SER A O 1
ATOM 717 N N . VAL A 1 90 ? 29.100 -12.720 -22.448 1.00 97.62 90 VAL A N 1
ATOM 718 C CA . VAL A 1 90 ? 28.288 -13.928 -22.240 1.00 97.62 90 VAL A CA 1
ATOM 719 C C . VAL A 1 90 ? 26.875 -13.820 -22.818 1.00 97.62 90 VAL A C 1
ATOM 721 O O . VAL A 1 90 ? 26.307 -14.856 -23.162 1.00 97.62 90 VAL A O 1
ATOM 724 N N . ASP A 1 91 ? 26.317 -12.623 -22.998 1.00 97.81 91 ASP A N 1
ATOM 725 C CA . ASP A 1 91 ? 25.060 -12.412 -23.723 1.00 97.81 91 ASP A CA 1
ATOM 726 C C . ASP A 1 91 ? 24.973 -11.008 -24.360 1.00 97.81 91 ASP A C 1
ATOM 728 O O . ASP A 1 91 ? 24.696 -10.017 -23.678 1.00 97.81 91 ASP A O 1
ATOM 732 N N . PRO A 1 92 ? 25.160 -10.894 -25.688 1.00 96.56 92 PRO A N 1
ATOM 733 C CA . PRO A 1 92 ? 25.046 -9.617 -26.384 1.00 96.56 92 PRO A CA 1
ATOM 734 C C . PRO A 1 92 ? 23.595 -9.234 -26.728 1.00 96.56 92 PRO A C 1
ATOM 736 O O . PRO A 1 92 ? 23.381 -8.157 -27.272 1.00 96.56 92 PRO A O 1
ATOM 739 N N . SER A 1 93 ? 22.600 -10.095 -26.477 1.00 96.00 93 SER A N 1
ATOM 740 C CA . SER A 1 93 ? 21.286 -10.020 -27.143 1.00 96.00 93 SER A CA 1
ATOM 741 C C . SER A 1 93 ? 20.122 -9.477 -26.306 1.00 96.00 93 SER A C 1
ATOM 743 O O . SER A 1 93 ? 19.113 -9.086 -26.888 1.00 96.00 93 SER A O 1
ATOM 745 N N . ARG A 1 94 ? 20.235 -9.428 -24.971 1.00 96.69 94 ARG A N 1
ATOM 746 C CA . ARG A 1 94 ? 19.187 -8.887 -24.080 1.00 96.69 94 ARG A CA 1
ATOM 747 C C . ARG A 1 94 ? 19.487 -7.482 -23.582 1.00 96.69 94 ARG A C 1
ATOM 749 O O . ARG A 1 94 ? 20.636 -7.040 -23.587 1.00 96.69 94 ARG A O 1
ATOM 756 N N . MET A 1 95 ? 18.444 -6.802 -23.115 1.00 96.94 95 MET A N 1
ATOM 757 C CA . MET A 1 95 ? 18.588 -5.569 -22.349 1.00 96.94 95 MET A CA 1
ATOM 758 C C . MET A 1 95 ? 19.216 -5.870 -20.982 1.00 96.94 95 MET A C 1
ATOM 760 O O . MET A 1 95 ? 18.980 -6.929 -20.395 1.00 96.94 95 MET A O 1
ATOM 764 N N . VAL A 1 96 ? 20.021 -4.938 -20.481 1.00 97.69 96 VAL A N 1
ATOM 765 C CA . VAL A 1 96 ? 20.649 -5.027 -19.160 1.00 97.69 96 VAL A CA 1
ATOM 766 C C . VAL A 1 96 ? 20.212 -3.825 -18.331 1.00 97.69 96 VAL A C 1
ATOM 768 O O . VAL A 1 96 ? 20.337 -2.696 -18.799 1.00 97.69 96 VAL A O 1
ATOM 771 N N . LEU A 1 97 ? 19.709 -4.069 -17.121 1.00 96.06 97 LEU A 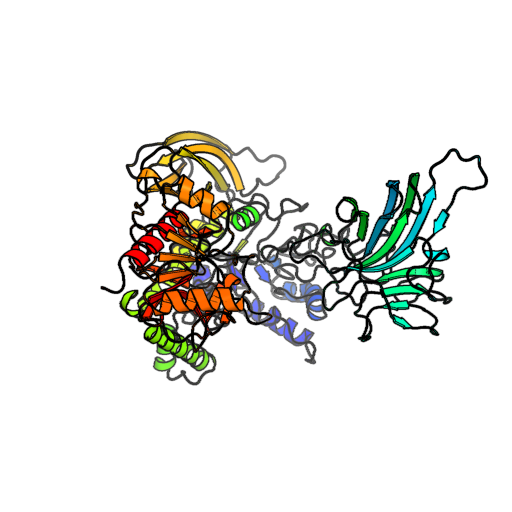N 1
ATOM 772 C CA . LEU A 1 97 ? 19.348 -3.039 -16.147 1.00 96.06 97 LEU A CA 1
ATOM 773 C C . LEU A 1 97 ? 20.415 -2.987 -15.044 1.00 96.06 97 LEU A C 1
ATOM 775 O O . LEU A 1 97 ? 20.759 -4.014 -14.452 1.00 96.06 97 LEU A O 1
ATOM 779 N N . LEU A 1 98 ? 20.957 -1.798 -14.777 1.00 95.81 98 LEU A N 1
ATOM 780 C CA . LEU A 1 98 ? 22.069 -1.621 -13.841 1.00 95.81 98 LEU A CA 1
ATOM 781 C C . LEU A 1 98 ? 21.640 -1.835 -12.386 1.00 95.81 98 LEU A C 1
ATOM 783 O O . LEU A 1 98 ? 22.198 -2.694 -11.708 1.00 95.81 98 LEU A O 1
ATOM 787 N N . ASN A 1 99 ? 20.691 -1.032 -11.901 1.00 92.56 99 ASN A N 1
ATOM 788 C CA . ASN A 1 99 ? 20.289 -1.013 -10.497 1.00 92.56 99 ASN A CA 1
ATOM 789 C C . ASN A 1 99 ? 18.813 -0.647 -10.349 1.00 92.56 99 ASN A C 1
ATOM 791 O O . ASN A 1 99 ? 18.438 0.524 -10.450 1.00 92.56 99 ASN A O 1
ATOM 795 N N . SER A 1 100 ? 18.002 -1.672 -10.107 1.00 90.88 100 SER A N 1
ATOM 796 C CA . SER A 1 100 ? 16.555 -1.563 -9.956 1.00 90.88 100 SER A CA 1
ATOM 797 C C . SER A 1 100 ? 16.199 -0.553 -8.857 1.00 90.88 100 SER A C 1
ATOM 799 O O . SER A 1 100 ? 16.749 -0.603 -7.750 1.00 90.88 100 SER A O 1
ATOM 801 N N . GLY A 1 101 ? 15.323 0.397 -9.184 1.00 87.44 101 GLY A N 1
ATOM 802 C CA . GLY A 1 101 ? 14.809 1.420 -8.267 1.00 87.44 101 GLY A CA 1
ATOM 803 C C . GLY A 1 101 ? 15.725 2.625 -8.028 1.00 87.44 101 GLY A C 1
ATOM 804 O O . GLY A 1 101 ? 15.318 3.546 -7.332 1.00 87.44 101 GLY A O 1
ATOM 805 N N . ARG A 1 102 ? 16.944 2.650 -8.591 1.00 87.38 102 ARG A N 1
ATOM 806 C CA . ARG A 1 102 ? 17.893 3.792 -8.534 1.00 87.38 102 ARG A CA 1
ATOM 807 C C . ARG A 1 102 ? 18.207 4.306 -7.123 1.00 87.38 102 ARG A C 1
ATOM 809 O O . ARG A 1 102 ? 18.469 5.494 -6.933 1.00 87.38 102 ARG A O 1
ATOM 816 N N . TRP A 1 103 ? 18.282 3.397 -6.149 1.00 82.38 103 TRP A N 1
ATOM 817 C CA . TRP A 1 103 ? 18.719 3.690 -4.773 1.00 82.38 103 TRP A CA 1
ATOM 818 C C . TRP A 1 103 ? 20.170 4.199 -4.687 1.00 82.38 103 TRP A C 1
ATOM 820 O O . TRP A 1 103 ? 20.604 4.673 -3.640 1.00 82.38 103 TRP A O 1
ATOM 830 N N . ASP A 1 104 ? 20.933 4.113 -5.780 1.00 80.62 104 ASP A N 1
ATOM 831 C CA . ASP A 1 104 ? 22.262 4.709 -5.903 1.00 80.62 104 ASP A CA 1
ATOM 832 C C . ASP A 1 104 ? 22.243 6.241 -6.054 1.00 80.62 104 ASP A C 1
ATOM 834 O O . ASP A 1 104 ? 23.247 6.888 -5.755 1.00 80.62 104 ASP A O 1
ATOM 838 N N . GLY A 1 105 ? 21.131 6.825 -6.518 1.00 77.75 105 GLY A N 1
ATOM 839 C CA . GLY A 1 105 ? 21.008 8.268 -6.743 1.00 77.75 105 GLY A CA 1
ATOM 840 C C . GLY A 1 105 ? 21.921 8.842 -7.840 1.00 77.75 105 GLY A C 1
ATOM 841 O O . GLY A 1 105 ? 22.045 10.056 -7.936 1.00 77.75 105 GLY A O 1
ATOM 842 N N . GLN A 1 106 ? 22.578 8.023 -8.671 1.00 81.56 106 GLN A N 1
ATOM 843 C CA . GLN A 1 106 ? 23.585 8.470 -9.647 1.00 81.56 106 GLN A CA 1
ATOM 844 C C . GLN A 1 106 ? 22.983 8.725 -11.029 1.00 81.56 106 GLN A C 1
ATOM 846 O O . GLN A 1 106 ? 23.059 7.873 -11.916 1.00 81.56 106 GLN A O 1
ATOM 851 N N . TYR A 1 107 ? 22.398 9.903 -11.245 1.00 84.75 107 TYR A N 1
ATOM 852 C CA . TYR A 1 107 ? 21.649 10.183 -12.482 1.00 84.75 107 TYR A CA 1
ATOM 853 C C . TYR A 1 107 ? 22.552 10.607 -13.648 1.00 84.75 107 TYR A C 1
ATOM 855 O O . TYR A 1 107 ? 22.113 10.621 -14.794 1.00 84.75 107 TYR A O 1
ATOM 863 N N . ALA A 1 108 ? 23.836 10.869 -13.387 1.00 84.06 108 ALA A N 1
ATOM 864 C CA . ALA A 1 108 ? 24.847 11.070 -14.426 1.00 84.06 108 ALA A CA 1
ATOM 865 C C . ALA A 1 108 ? 25.050 9.838 -15.325 1.00 84.06 108 ALA A C 1
ATOM 867 O O . ALA A 1 108 ? 25.413 9.972 -16.495 1.00 84.06 108 ALA A O 1
ATOM 868 N N . THR A 1 109 ? 24.841 8.648 -14.761 1.00 86.62 109 THR A N 1
ATOM 869 C CA . THR A 1 109 ? 25.027 7.357 -15.426 1.00 86.62 109 THR A CA 1
ATOM 870 C C . THR A 1 109 ? 23.668 6.834 -15.871 1.00 86.62 109 THR A C 1
ATOM 872 O O . THR A 1 109 ? 22.726 6.829 -15.079 1.00 86.62 109 THR A O 1
ATOM 875 N N . GLY A 1 110 ? 23.562 6.378 -17.121 1.00 92.69 110 GLY A N 1
ATOM 876 C CA . GLY A 1 110 ? 22.365 5.681 -17.587 1.00 92.69 110 GLY A CA 1
ATOM 877 C C . GLY A 1 110 ? 22.111 4.389 -16.806 1.00 92.69 110 GLY A C 1
ATOM 878 O O . GLY A 1 110 ? 23.035 3.788 -16.258 1.00 92.69 110 GLY A O 1
ATOM 879 N N . SER A 1 111 ? 20.862 3.942 -16.742 1.00 93.44 111 SER A N 1
ATOM 880 C CA . SER A 1 111 ? 20.501 2.702 -16.034 1.00 93.44 111 SER A CA 1
ATOM 881 C C . SER A 1 111 ? 20.241 1.506 -16.943 1.00 93.44 111 SER A C 1
ATOM 883 O O . SER A 1 111 ? 20.127 0.383 -16.446 1.00 93.44 111 SER A O 1
ATOM 885 N N . ILE A 1 112 ? 20.181 1.720 -18.258 1.00 95.62 112 ILE A N 1
ATOM 886 C CA . ILE A 1 112 ? 19.892 0.687 -19.254 1.00 95.62 112 ILE A CA 1
ATOM 887 C C . ILE A 1 112 ? 21.073 0.516 -20.203 1.00 95.62 112 ILE A C 1
ATOM 889 O O . ILE A 1 112 ? 21.746 1.474 -20.558 1.00 95.62 112 ILE A O 1
ATOM 893 N N . SER A 1 113 ? 21.292 -0.712 -20.663 1.00 97.31 113 SER A N 1
ATOM 894 C CA . SER A 1 113 ? 22.090 -0.986 -21.854 1.00 97.31 113 SER A CA 1
ATOM 895 C C . SER A 1 113 ? 21.277 -1.832 -22.838 1.00 97.31 113 SER A C 1
ATOM 897 O O . SER A 1 113 ? 20.892 -2.972 -22.535 1.00 97.31 113 SER A O 1
ATOM 899 N N . ASN A 1 114 ? 21.007 -1.288 -24.025 1.00 96.56 114 ASN A N 1
ATOM 900 C CA . ASN A 1 114 ? 20.243 -1.945 -25.085 1.00 96.56 114 ASN A CA 1
ATOM 901 C C . ASN A 1 114 ? 21.000 -3.139 -25.692 1.00 96.56 114 ASN A C 1
ATOM 903 O O . ASN A 1 114 ? 22.228 -3.205 -25.595 1.00 96.56 114 ASN A O 1
ATOM 907 N N . PRO A 1 115 ? 20.311 -4.098 -26.342 1.00 96.94 115 PRO A N 1
ATOM 908 C CA . PRO A 1 115 ? 20.963 -5.212 -27.033 1.00 96.94 115 PRO A CA 1
ATOM 909 C C . PRO A 1 115 ? 22.146 -4.766 -27.912 1.00 96.94 115 PRO A C 1
ATOM 911 O O . PRO A 1 115 ? 22.007 -3.908 -28.779 1.00 96.94 115 PRO A O 1
ATOM 914 N N . GLY A 1 116 ? 23.321 -5.357 -27.681 1.00 94.50 116 GLY A N 1
ATOM 915 C CA . GLY A 1 116 ? 24.572 -5.055 -28.387 1.00 94.50 116 GLY A CA 1
ATOM 916 C C . GLY A 1 116 ? 25.333 -3.805 -27.922 1.00 94.50 116 GLY A C 1
ATOM 917 O O . GLY A 1 116 ? 26.470 -3.619 -28.351 1.00 94.50 116 GLY A O 1
ATOM 918 N N . SER A 1 117 ? 24.757 -2.972 -27.051 1.00 97.00 117 SER A N 1
ATOM 919 C CA . SER A 1 117 ? 25.408 -1.769 -26.518 1.00 97.00 117 SER A CA 1
ATOM 920 C C . SER A 1 117 ? 26.451 -2.110 -25.448 1.00 97.00 117 SER A C 1
ATOM 922 O O . SER A 1 117 ? 26.243 -2.994 -24.617 1.00 97.00 117 SER A O 1
ATOM 924 N N . HIS A 1 118 ? 27.572 -1.391 -25.450 1.00 96.81 118 HIS A N 1
ATOM 925 C CA . HIS A 1 118 ? 28.611 -1.453 -24.412 1.00 96.81 118 HIS A CA 1
ATOM 926 C C . HIS A 1 118 ? 28.609 -0.196 -23.528 1.00 96.81 118 HIS A C 1
ATOM 928 O O . HIS A 1 118 ? 29.563 0.067 -22.800 1.00 96.81 118 HIS A O 1
ATOM 934 N N . GLU A 1 119 ? 27.532 0.586 -23.594 1.00 96.44 119 GLU A N 1
ATOM 935 C CA . GLU A 1 119 ? 27.359 1.817 -22.833 1.00 96.44 119 GLU A CA 1
ATOM 936 C C . GLU A 1 119 ? 26.118 1.727 -21.939 1.00 96.44 119 GLU A C 1
ATOM 938 O O . GLU A 1 119 ? 25.167 0.991 -22.228 1.00 96.44 119 GLU A O 1
ATOM 943 N N . TRP A 1 120 ? 26.155 2.486 -20.844 1.00 96.38 120 TRP A N 1
ATOM 944 C CA . TRP A 1 120 ? 25.005 2.762 -19.991 1.00 96.38 120 TRP A CA 1
ATOM 945 C C . TRP A 1 120 ? 24.272 3.991 -20.537 1.00 96.38 120 TRP A C 1
ATOM 947 O O . TRP A 1 120 ? 24.742 5.122 -20.404 1.00 96.38 120 TRP A O 1
ATOM 957 N N . GLU A 1 121 ? 23.139 3.761 -21.190 1.00 96.06 121 GLU A N 1
ATOM 958 C CA . GLU A 1 121 ? 22.387 4.747 -21.960 1.00 96.06 121 GLU A CA 1
ATOM 959 C C . GLU A 1 121 ? 21.393 5.517 -21.063 1.00 96.06 121 GLU A C 1
ATOM 961 O O . GLU A 1 121 ? 20.591 4.892 -20.360 1.00 96.06 121 GLU A O 1
ATOM 966 N N . PRO A 1 122 ? 21.406 6.865 -21.073 1.00 93.62 122 PRO A N 1
ATOM 967 C CA . PRO A 1 122 ? 20.534 7.697 -20.241 1.00 93.62 122 PRO A CA 1
ATOM 968 C C . PRO A 1 122 ? 19.150 7.885 -20.887 1.00 93.62 122 PRO A C 1
ATOM 970 O O . PRO A 1 122 ? 18.817 8.962 -21.383 1.00 93.62 122 PRO A O 1
ATOM 973 N N . LEU A 1 123 ? 18.362 6.809 -20.944 1.00 92.44 123 LEU A N 1
ATOM 974 C CA . LEU A 1 123 ? 17.071 6.780 -21.652 1.00 92.44 123 LEU A CA 1
ATOM 975 C C . LEU A 1 123 ? 15.856 7.011 -20.748 1.00 92.44 123 LEU A C 1
ATOM 977 O O . LEU A 1 123 ? 14.758 7.247 -21.254 1.00 92.44 123 LEU A O 1
ATOM 981 N N . LEU A 1 124 ? 16.028 6.928 -19.429 1.00 93.50 124 LEU A N 1
ATOM 982 C CA . LEU A 1 124 ? 14.934 6.996 -18.466 1.00 93.50 124 LEU A CA 1
ATOM 983 C C . LEU A 1 124 ? 15.064 8.208 -17.544 1.00 93.50 124 LEU A C 1
ATOM 985 O O . LEU A 1 124 ? 16.164 8.673 -17.251 1.00 93.50 124 LEU A O 1
ATOM 989 N N . GLY A 1 125 ? 13.925 8.709 -17.063 1.00 91.25 125 GLY A N 1
ATOM 990 C CA . GLY A 1 125 ? 13.858 9.790 -16.080 1.00 91.25 125 GLY A CA 1
ATOM 991 C C . GLY A 1 125 ? 14.714 10.999 -16.456 1.00 91.25 125 GLY A C 1
ATOM 992 O O . GLY A 1 125 ? 14.796 11.386 -17.622 1.00 91.25 125 GLY A O 1
ATOM 993 N N . ALA A 1 126 ? 15.374 11.593 -15.466 1.00 89.31 126 ALA A N 1
ATOM 994 C CA . ALA A 1 126 ? 16.362 12.651 -15.652 1.00 89.31 126 ALA A CA 1
ATOM 995 C C . ALA A 1 126 ? 17.796 12.113 -15.805 1.00 89.31 126 ALA A C 1
ATOM 997 O O . ALA A 1 126 ? 18.737 12.737 -15.329 1.00 89.31 126 ALA A O 1
ATOM 998 N N . GLU A 1 127 ? 18.015 10.962 -16.436 1.00 91.00 127 GLU A N 1
ATOM 999 C CA . GLU A 1 127 ? 19.382 10.474 -16.628 1.00 91.00 127 GLU A CA 1
ATOM 1000 C C . GLU A 1 127 ? 20.168 11.321 -17.642 1.00 91.00 127 GLU A C 1
ATOM 1002 O O . GLU A 1 127 ? 19.625 11.894 -18.592 1.00 91.00 127 GLU A O 1
ATOM 1007 N N . GLY A 1 128 ? 21.479 11.408 -17.430 1.00 87.38 128 GLY A N 1
ATOM 1008 C CA . GLY A 1 128 ? 22.427 12.008 -18.358 1.00 87.38 128 GLY A CA 1
ATOM 1009 C C . GLY A 1 128 ? 23.516 12.834 -17.672 1.00 87.38 128 GLY A C 1
ATOM 1010 O O . GLY A 1 128 ? 23.352 13.274 -16.533 1.00 87.38 128 GLY A O 1
ATOM 1011 N N . PRO A 1 129 ? 24.632 13.095 -18.374 1.00 81.44 129 PRO A N 1
ATOM 1012 C CA . PRO A 1 129 ? 25.822 13.735 -17.809 1.00 81.44 129 PRO A CA 1
ATOM 1013 C C . PRO A 1 129 ? 25.568 15.144 -17.253 1.00 81.44 129 PRO A C 1
ATOM 1015 O O . PRO A 1 129 ? 26.319 15.606 -16.401 1.00 81.44 129 PRO A O 1
ATOM 1018 N N . GLN A 1 130 ? 24.509 15.823 -17.698 1.00 76.38 130 GLN A N 1
ATOM 1019 C CA . GLN A 1 130 ? 24.068 17.114 -17.166 1.00 76.38 130 GLN A CA 1
ATOM 1020 C C . GLN A 1 130 ? 23.598 17.047 -15.705 1.00 76.38 130 GLN A C 1
ATOM 1022 O O . GLN A 1 130 ? 23.600 18.063 -15.023 1.00 76.38 130 GLN A O 1
ATOM 1027 N N . ASN A 1 131 ? 23.204 15.859 -15.242 1.00 73.44 131 ASN A N 1
ATOM 1028 C CA . ASN A 1 131 ? 22.796 15.586 -13.867 1.00 73.44 131 ASN A CA 1
ATOM 1029 C C . ASN A 1 131 ? 23.915 14.899 -13.073 1.00 73.44 131 ASN A C 1
ATOM 1031 O O . ASN A 1 131 ? 23.658 14.294 -12.035 1.00 73.44 131 ASN A O 1
ATOM 1035 N N . ALA A 1 132 ? 25.162 14.982 -13.557 1.00 65.25 132 ALA A N 1
ATOM 1036 C CA . ALA A 1 132 ? 26.323 14.743 -12.716 1.00 65.25 132 ALA A CA 1
ATOM 1037 C C . ALA A 1 132 ? 26.278 15.710 -11.536 1.00 65.25 132 ALA A C 1
ATOM 1039 O O . ALA A 1 132 ? 26.147 16.917 -11.746 1.00 65.25 132 ALA A O 1
ATOM 1040 N N . ASP A 1 133 ? 26.395 15.178 -10.319 1.00 55.91 133 ASP A N 1
ATOM 1041 C CA . ASP A 1 133 ? 26.408 15.973 -9.097 1.00 55.91 133 ASP A CA 1
ATOM 1042 C C . ASP A 1 133 ? 27.425 17.113 -9.214 1.00 55.91 133 ASP A C 1
ATOM 1044 O O . ASP A 1 133 ? 28.638 16.921 -9.144 1.00 55.91 133 ASP A O 1
ATOM 1048 N N . SER A 1 134 ? 26.893 18.310 -9.438 1.00 49.22 134 SER A N 1
ATOM 1049 C CA . SER A 1 134 ? 27.612 19.575 -9.459 1.00 49.22 134 SER A CA 1
ATOM 1050 C C . SER A 1 134 ? 26.866 20.458 -8.473 1.00 49.22 134 SER A C 1
ATOM 1052 O O . SER A 1 134 ? 25.775 20.944 -8.792 1.00 49.22 134 SER A O 1
ATOM 1054 N N . PRO A 1 135 ? 27.347 20.583 -7.231 1.00 54.81 135 PRO A N 1
ATOM 1055 C CA . PRO A 1 135 ? 26.670 21.435 -6.275 1.00 54.81 135 PRO A CA 1
ATOM 1056 C C . PRO A 1 135 ? 26.891 22.907 -6.668 1.00 54.81 135 PRO A C 1
ATOM 1058 O O . PRO A 1 135 ? 27.924 23.256 -7.235 1.00 54.81 135 PRO A O 1
ATOM 1061 N N . GLU A 1 136 ? 25.874 23.748 -6.464 1.00 63.28 136 GLU A N 1
ATOM 1062 C CA . GLU A 1 136 ? 25.868 25.160 -6.874 1.00 63.28 136 GLU A CA 1
ATOM 1063 C C . GLU A 1 136 ? 25.541 26.045 -5.665 1.00 63.28 136 GLU A C 1
ATOM 1065 O O . GLU A 1 136 ? 24.694 25.680 -4.847 1.00 63.28 136 GLU A O 1
ATOM 1070 N N . ASP A 1 137 ? 26.177 27.216 -5.581 1.00 80.94 137 ASP A N 1
ATOM 1071 C CA . ASP A 1 137 ? 25.859 28.250 -4.592 1.00 80.94 137 ASP A CA 1
ATOM 1072 C C . ASP A 1 137 ? 24.426 28.775 -4.774 1.00 80.94 137 ASP A C 1
ATOM 1074 O O . ASP A 1 137 ? 23.966 29.004 -5.895 1.00 80.94 137 ASP A O 1
ATOM 1078 N N . VAL A 1 138 ? 23.728 29.032 -3.665 1.00 82.25 138 VAL A N 1
ATOM 1079 C CA . VAL A 1 138 ? 22.311 29.425 -3.651 1.00 82.25 138 VAL A CA 1
ATOM 1080 C C . VAL A 1 138 ? 22.144 30.881 -3.187 1.00 82.25 138 VAL A C 1
ATOM 1082 O O . VAL A 1 138 ? 22.054 31.144 -1.983 1.00 82.25 138 VAL A O 1
ATOM 1085 N N . PRO A 1 139 ? 22.103 31.864 -4.110 1.00 89.19 139 PRO A N 1
ATOM 1086 C CA . PRO A 1 139 ? 21.936 33.274 -3.767 1.00 89.19 139 PRO A CA 1
ATOM 1087 C C . PRO A 1 139 ? 20.467 33.667 -3.532 1.00 89.19 139 PRO A C 1
ATOM 1089 O O . PRO A 1 139 ? 19.548 33.131 -4.153 1.00 89.19 139 PRO A O 1
ATOM 1092 N N . PHE A 1 140 ? 20.241 34.689 -2.704 1.00 89.81 140 PHE A N 1
ATOM 1093 C CA . PHE A 1 140 ? 18.940 35.327 -2.490 1.00 89.81 140 PHE A CA 1
ATOM 1094 C C . PHE A 1 140 ? 19.055 36.856 -2.319 1.00 89.81 140 PHE A C 1
ATOM 1096 O O . PHE A 1 140 ? 20.027 37.383 -1.775 1.00 89.81 140 PHE A O 1
ATOM 1103 N N . ASP A 1 141 ? 18.028 37.584 -2.770 1.00 94.38 141 ASP A N 1
ATOM 1104 C CA . ASP A 1 141 ? 17.893 39.044 -2.636 1.00 94.38 141 ASP A CA 1
ATOM 1105 C C . ASP A 1 141 ? 16.422 39.391 -2.378 1.00 94.38 141 ASP A C 1
ATOM 1107 O O . ASP A 1 141 ? 15.551 39.180 -3.224 1.00 94.38 141 ASP A O 1
ATOM 1111 N N . LEU A 1 142 ? 16.132 39.866 -1.169 1.00 93.38 142 LEU A N 1
ATOM 1112 C CA . LEU A 1 142 ? 14.785 39.993 -0.629 1.00 93.38 142 LEU A CA 1
ATOM 1113 C C . LEU A 1 142 ? 14.539 41.408 -0.101 1.00 93.38 142 LEU A C 1
ATOM 1115 O O . LEU A 1 142 ? 15.395 42.027 0.528 1.00 93.38 142 LEU A O 1
ATOM 1119 N N . MET A 1 143 ? 13.314 41.894 -0.294 1.00 93.12 143 MET A N 1
ATOM 1120 C CA . MET A 1 143 ? 12.819 43.143 0.284 1.00 93.12 143 MET A CA 1
ATOM 1121 C C . MET A 1 143 ? 11.773 42.830 1.352 1.00 93.12 143 MET A C 1
ATOM 1123 O O . MET A 1 143 ? 10.718 42.274 1.044 1.00 93.12 143 MET A O 1
ATOM 1127 N N . VAL A 1 144 ? 12.050 43.195 2.605 1.00 92.62 144 VAL A N 1
ATOM 1128 C CA . VAL A 1 144 ? 11.238 42.789 3.759 1.00 92.62 144 VAL A CA 1
ATOM 1129 C C . VAL A 1 144 ? 10.803 43.996 4.578 1.00 92.62 144 VAL A C 1
ATOM 1131 O O . VAL A 1 144 ? 11.628 44.761 5.067 1.00 92.62 144 VAL A O 1
ATOM 1134 N N . THR A 1 145 ? 9.495 44.156 4.769 1.00 93.06 145 THR A N 1
ATOM 1135 C CA . THR A 1 145 ? 8.940 45.105 5.743 1.00 93.06 145 THR A CA 1
ATOM 1136 C C . THR A 1 145 ? 8.702 44.381 7.060 1.00 93.06 145 THR A C 1
ATOM 1138 O O . THR A 1 145 ? 7.941 43.413 7.087 1.00 93.06 145 THR A O 1
ATOM 1141 N N . ALA A 1 146 ? 9.329 44.855 8.133 1.00 90.75 146 ALA A N 1
ATOM 1142 C CA . ALA A 1 146 ? 9.264 44.272 9.470 1.00 90.75 146 ALA A CA 1
ATOM 1143 C C . ALA A 1 146 ? 8.823 45.331 10.492 1.00 90.75 146 ALA A C 1
ATOM 1145 O O . ALA A 1 146 ? 9.103 46.519 10.323 1.00 90.75 146 ALA A O 1
ATOM 1146 N N . LYS A 1 147 ? 8.108 44.917 11.537 1.00 93.06 147 LYS A N 1
ATOM 1147 C CA . LYS A 1 147 ? 7.848 45.697 12.756 1.00 93.06 147 LYS A CA 1
ATOM 1148 C C . LYS A 1 147 ? 8.973 45.463 13.764 1.00 93.06 147 LYS A C 1
ATOM 1150 O O . LYS A 1 147 ? 9.758 44.538 13.608 1.00 93.06 147 LYS A O 1
ATOM 1155 N N . ALA A 1 148 ? 9.030 46.283 14.813 1.00 91.44 148 ALA A N 1
ATOM 1156 C CA . ALA A 1 148 ? 9.888 45.973 15.956 1.00 91.44 148 ALA A CA 1
ATOM 1157 C C . ALA A 1 148 ? 9.536 44.579 16.509 1.00 91.44 148 ALA A C 1
ATOM 1159 O O . ALA A 1 148 ? 8.348 44.277 16.644 1.00 91.44 148 ALA A O 1
ATOM 1160 N N . GLU A 1 149 ? 10.555 43.779 16.820 1.00 91.31 149 GLU A N 1
ATOM 1161 C CA . GLU A 1 149 ? 10.480 42.392 17.306 1.00 91.31 149 GLU A CA 1
ATOM 1162 C C . GLU A 1 149 ? 10.006 41.336 16.286 1.00 91.31 149 GLU A C 1
ATOM 1164 O O . GLU A 1 149 ? 9.910 40.160 16.636 1.00 91.31 149 GLU A O 1
ATOM 1169 N N . ASP A 1 150 ? 9.743 41.701 15.024 1.00 93.81 150 ASP A N 1
ATOM 1170 C CA . ASP A 1 150 ? 9.566 40.689 13.971 1.00 93.81 150 ASP A CA 1
ATOM 1171 C C . ASP A 1 150 ? 10.885 39.924 13.763 1.00 93.81 150 ASP A C 1
ATOM 1173 O O . ASP A 1 150 ? 11.970 40.509 13.801 1.00 93.81 150 ASP A O 1
ATOM 1177 N N . ILE A 1 151 ? 10.791 38.623 13.497 1.00 93.69 151 ILE A N 1
ATOM 1178 C CA . ILE A 1 151 ? 11.956 37.744 13.323 1.00 93.69 151 ILE A CA 1
ATOM 1179 C C . ILE A 1 151 ? 12.163 37.376 11.852 1.00 93.69 151 ILE A C 1
ATOM 1181 O O . ILE A 1 151 ? 11.194 37.171 11.119 1.00 93.69 151 ILE A O 1
ATOM 1185 N N . ILE A 1 152 ? 13.425 37.267 11.436 1.00 95.19 152 ILE A N 1
ATOM 1186 C CA . ILE A 1 152 ? 13.860 36.709 10.154 1.00 95.19 152 ILE A CA 1
ATOM 1187 C C . ILE A 1 152 ? 14.828 35.560 10.433 1.00 95.19 152 ILE A C 1
ATOM 1189 O O . ILE A 1 152 ? 15.910 35.783 10.974 1.00 95.19 152 ILE A O 1
ATOM 1193 N N . ASP A 1 153 ? 14.440 34.349 10.054 1.00 94.31 153 ASP A N 1
ATOM 1194 C CA . ASP A 1 153 ? 15.208 33.126 10.265 1.00 94.31 153 ASP A CA 1
ATOM 1195 C C . ASP A 1 153 ? 15.865 32.659 8.978 1.00 94.31 153 ASP A C 1
ATOM 1197 O O . ASP A 1 153 ? 15.192 32.506 7.960 1.00 94.31 153 ASP A O 1
ATOM 1201 N N . PHE A 1 154 ? 17.162 32.385 9.055 1.00 94.06 154 PHE A N 1
ATOM 1202 C CA . PHE A 1 154 ? 17.955 31.733 8.022 1.00 94.06 154 PHE A CA 1
ATOM 1203 C C . PHE A 1 154 ? 18.255 30.322 8.516 1.00 94.06 154 PHE A C 1
ATOM 1205 O O . PHE A 1 154 ? 19.019 30.156 9.469 1.00 94.06 154 PHE A O 1
ATOM 1212 N N . ALA A 1 155 ? 17.596 29.329 7.925 1.00 89.56 155 ALA A N 1
ATOM 1213 C CA . ALA A 1 155 ? 17.618 27.954 8.406 1.00 89.56 155 ALA A CA 1
ATOM 1214 C C . ALA A 1 155 ? 18.259 27.019 7.378 1.00 89.56 155 ALA A C 1
ATOM 1216 O O . ALA A 1 155 ? 17.925 27.084 6.192 1.00 89.56 155 ALA A O 1
ATOM 1217 N N . VAL A 1 156 ? 19.134 26.137 7.860 1.00 86.88 156 VAL A N 1
ATOM 1218 C CA . VAL A 1 156 ? 19.809 25.092 7.080 1.00 86.88 156 VAL A CA 1
ATOM 1219 C C . VAL A 1 156 ? 19.496 23.735 7.702 1.00 86.88 156 VAL A C 1
ATOM 1221 O O . VAL A 1 156 ? 19.663 23.543 8.911 1.00 86.88 156 VAL A O 1
ATOM 1224 N N . GLY A 1 157 ? 18.983 22.821 6.882 1.00 79.00 157 GLY A N 1
ATOM 1225 C CA . GLY A 1 157 ? 18.697 21.438 7.261 1.00 79.00 157 GLY A CA 1
ATOM 1226 C C . GLY A 1 157 ? 19.810 20.463 6.887 1.00 79.00 157 GLY A C 1
ATOM 1227 O O . GLY A 1 157 ? 20.856 20.857 6.387 1.00 79.00 157 GLY A O 1
ATOM 1228 N N . VAL A 1 158 ? 19.557 19.181 7.137 1.00 70.88 158 VAL A N 1
ATOM 1229 C CA . VAL A 1 158 ? 20.410 18.058 6.716 1.00 70.88 158 VAL A CA 1
ATOM 1230 C C . VAL A 1 158 ? 20.067 17.659 5.281 1.00 70.88 158 VAL A C 1
ATOM 1232 O O . VAL A 1 158 ? 18.891 17.667 4.903 1.00 70.88 158 VAL A O 1
ATOM 1235 N N . GLY A 1 159 ? 21.083 17.326 4.495 1.00 62.50 159 GLY A N 1
ATOM 1236 C CA . GLY A 1 159 ? 20.974 16.908 3.111 1.00 62.50 159 GLY A CA 1
ATOM 1237 C C . GLY A 1 159 ? 20.700 15.422 2.907 1.00 62.50 159 GLY A C 1
ATOM 1238 O O . GLY A 1 159 ? 20.595 14.630 3.844 1.00 62.50 159 GLY A O 1
ATOM 1239 N N . ILE A 1 160 ? 20.512 15.036 1.644 1.00 57.28 160 ILE A N 1
ATOM 1240 C CA . ILE A 1 160 ? 20.058 13.685 1.253 1.00 57.28 160 ILE A CA 1
ATOM 1241 C C . ILE A 1 160 ? 21.149 12.608 1.353 1.00 57.28 160 ILE A C 1
ATOM 1243 O O . ILE A 1 160 ? 20.838 11.419 1.378 1.00 57.28 160 ILE A O 1
ATOM 1247 N N . ASP A 1 161 ? 22.411 13.016 1.419 1.00 54.78 161 ASP A N 1
ATOM 1248 C CA . ASP A 1 161 ? 23.604 12.181 1.568 1.00 54.78 161 ASP A CA 1
ATOM 1249 C C . ASP A 1 161 ? 24.050 12.007 3.029 1.00 54.78 161 ASP A C 1
ATOM 1251 O O . ASP A 1 161 ? 24.976 11.244 3.322 1.00 54.78 161 ASP A O 1
ATOM 1255 N N . GLY A 1 162 ? 23.303 12.612 3.955 1.00 56.66 162 GLY A N 1
ATOM 1256 C CA . GLY A 1 162 ? 23.460 12.462 5.391 1.00 56.66 162 GLY A CA 1
ATOM 1257 C C . GLY A 1 162 ? 24.306 13.564 6.026 1.00 56.66 162 GLY A C 1
ATOM 1258 O O . GLY A 1 162 ? 25.266 14.071 5.465 1.00 56.66 162 GLY A O 1
ATOM 1259 N N . CYS A 1 163 ? 23.994 13.835 7.287 1.00 61.31 163 CYS A N 1
ATOM 1260 C CA . CYS A 1 163 ? 24.496 14.931 8.120 1.00 61.31 163 CYS A CA 1
ATOM 1261 C C . CYS A 1 163 ? 26.016 15.053 8.337 1.00 61.31 163 CYS A C 1
ATOM 1263 O O . CYS A 1 163 ? 26.437 15.946 9.059 1.00 61.31 163 CYS A O 1
ATOM 1265 N N . GLY A 1 164 ? 26.848 14.156 7.804 1.00 58.75 164 GLY A N 1
ATOM 1266 C CA . GLY A 1 164 ? 28.299 14.195 8.018 1.00 58.75 164 GLY A CA 1
ATOM 1267 C C . GLY A 1 164 ? 29.042 15.186 7.117 1.00 58.75 164 GLY A C 1
ATOM 1268 O O . GLY A 1 164 ? 30.261 15.316 7.259 1.00 58.75 164 GLY A O 1
ATOM 1269 N N . ALA A 1 165 ? 28.336 15.813 6.172 1.00 59.22 165 ALA A N 1
ATOM 1270 C CA . ALA A 1 165 ? 28.913 16.681 5.153 1.00 59.22 165 ALA A CA 1
ATOM 1271 C C . ALA A 1 165 ? 27.974 17.840 4.729 1.00 59.22 165 ALA A C 1
ATOM 1273 O O . ALA A 1 165 ? 28.009 18.272 3.583 1.00 59.22 165 ALA A O 1
ATOM 1274 N N . ASP A 1 166 ? 27.147 18.344 5.653 1.00 72.69 166 ASP A N 1
ATOM 1275 C CA . ASP A 1 166 ? 26.113 19.367 5.395 1.00 72.69 166 ASP A CA 1
ATOM 1276 C C . ASP A 1 166 ? 26.460 20.756 5.960 1.00 72.69 166 ASP A C 1
ATOM 1278 O O . ASP A 1 166 ? 25.593 21.567 6.314 1.00 72.69 166 ASP A O 1
ATOM 1282 N N . THR A 1 167 ? 27.747 21.051 6.099 1.00 82.25 167 THR A N 1
ATOM 1283 C CA . THR A 1 167 ? 28.188 22.388 6.470 1.00 82.25 167 THR A CA 1
ATOM 1284 C C . THR A 1 167 ? 27.810 23.354 5.354 1.00 82.25 167 THR A C 1
ATOM 1286 O O . THR A 1 167 ? 28.277 23.245 4.228 1.00 82.25 167 THR A O 1
ATOM 1289 N N . THR A 1 168 ? 27.003 24.360 5.671 1.00 87.75 168 THR A N 1
ATOM 1290 C CA . THR A 1 168 ? 26.610 25.402 4.719 1.00 87.75 168 THR A CA 1
ATOM 1291 C C . THR A 1 168 ? 27.200 26.739 5.150 1.00 87.75 168 THR A C 1
ATOM 1293 O O . THR A 1 168 ? 26.700 27.342 6.109 1.00 87.75 168 THR A O 1
ATOM 1296 N N . PRO A 1 169 ? 28.246 27.241 4.472 1.00 90.25 169 PRO A N 1
ATOM 1297 C CA . PRO A 1 169 ? 28.722 28.596 4.674 1.00 90.25 169 PRO A CA 1
ATOM 1298 C C . PRO A 1 169 ? 27.637 29.582 4.245 1.00 90.25 169 PRO A C 1
ATOM 1300 O O . PRO A 1 169 ? 26.951 29.392 3.241 1.00 90.25 169 PRO A O 1
ATOM 1303 N N . VAL A 1 170 ? 27.469 30.647 5.014 1.00 90.81 170 VAL A N 1
ATOM 1304 C CA . VAL A 1 170 ? 26.456 31.668 4.776 1.00 90.81 170 VAL A CA 1
ATOM 1305 C C . VAL A 1 170 ? 27.091 33.045 4.767 1.00 90.81 170 VAL A C 1
ATOM 1307 O O . VAL A 1 170 ? 27.895 33.391 5.631 1.00 90.81 170 VAL A O 1
ATOM 1310 N N . ASP A 1 171 ? 26.686 33.850 3.795 1.00 90.38 171 ASP A N 1
ATOM 1311 C CA . ASP A 1 171 ? 26.904 35.293 3.800 1.00 90.38 171 ASP A CA 1
ATOM 1312 C C . ASP A 1 171 ? 25.530 35.947 3.849 1.00 90.38 171 ASP A C 1
ATOM 1314 O O . ASP A 1 171 ? 24.725 35.749 2.944 1.00 90.38 171 ASP A O 1
ATOM 1318 N N . ILE A 1 172 ? 25.220 36.645 4.941 1.00 94.94 172 ILE A N 1
ATOM 1319 C CA . ILE A 1 172 ? 23.904 37.247 5.168 1.00 94.94 172 ILE A CA 1
ATOM 1320 C C . ILE A 1 172 ? 24.100 38.703 5.545 1.00 94.94 172 ILE A C 1
ATOM 1322 O O . ILE A 1 172 ? 24.713 39.027 6.566 1.00 94.94 172 ILE A O 1
ATOM 1326 N N . LEU A 1 173 ? 23.491 39.574 4.746 1.00 94.00 173 LEU A N 1
ATOM 1327 C CA . LEU A 1 173 ? 23.605 41.012 4.874 1.00 94.00 173 LEU A CA 1
ATOM 1328 C C . LEU A 1 173 ? 22.232 41.679 4.856 1.00 94.00 173 LEU A C 1
ATOM 1330 O O . LEU A 1 173 ? 21.495 41.605 3.872 1.00 94.00 173 LEU A O 1
ATOM 1334 N N . ILE A 1 174 ? 21.916 42.390 5.935 1.00 94.12 174 ILE A N 1
ATOM 1335 C CA . ILE A 1 174 ? 20.667 43.131 6.110 1.00 94.12 174 ILE A CA 1
ATOM 1336 C C . ILE A 1 174 ? 20.991 44.622 6.147 1.00 94.12 174 ILE A C 1
ATOM 1338 O O . ILE A 1 174 ? 21.820 45.074 6.937 1.00 94.12 174 ILE A O 1
ATOM 1342 N N . ARG A 1 175 ? 20.323 45.407 5.298 1.00 91.62 175 ARG A N 1
ATOM 1343 C CA . ARG A 1 175 ? 20.492 46.865 5.218 1.00 91.62 175 ARG A CA 1
ATOM 1344 C C . ARG A 1 175 ? 19.150 47.569 5.296 1.00 91.62 175 ARG A C 1
ATOM 1346 O O . ARG A 1 175 ? 18.181 47.140 4.670 1.00 91.62 175 ARG A O 1
ATOM 1353 N N . GLU A 1 176 ? 19.098 48.685 6.010 1.00 86.75 176 GLU A N 1
ATOM 1354 C CA . GLU A 1 176 ? 17.926 49.560 5.991 1.00 86.75 176 GLU A CA 1
ATOM 1355 C C . GLU A 1 176 ? 17.732 50.179 4.596 1.00 86.75 176 GLU A C 1
ATOM 1357 O O . GLU A 1 176 ? 18.649 50.772 4.024 1.00 86.75 176 GLU A O 1
ATOM 1362 N N . ASN A 1 177 ? 16.536 50.030 4.023 1.00 71.62 177 ASN A N 1
ATOM 1363 C CA . ASN A 1 177 ? 16.237 50.535 2.689 1.00 71.62 177 ASN A CA 1
ATOM 1364 C C . ASN A 1 177 ? 15.772 51.999 2.759 1.00 71.62 177 ASN A C 1
ATOM 1366 O O . ASN A 1 177 ? 14.601 52.279 3.016 1.00 71.62 177 ASN A O 1
ATOM 1370 N N . GLY A 1 178 ? 16.693 52.930 2.504 1.00 62.28 178 GLY A N 1
ATOM 1371 C CA . GLY A 1 178 ? 16.429 54.369 2.390 1.00 62.28 178 GLY A CA 1
ATOM 1372 C C . GLY A 1 178 ? 17.225 55.016 1.245 1.00 62.28 178 GLY A C 1
ATOM 1373 O O . GLY A 1 178 ? 18.153 54.398 0.717 1.00 62.28 178 GLY A O 1
ATOM 1374 N N . PRO A 1 179 ? 16.893 56.251 0.822 1.00 52.31 179 PRO A N 1
ATOM 1375 C CA . PRO A 1 179 ? 17.636 56.948 -0.227 1.00 52.31 179 PRO A CA 1
ATOM 1376 C C . PRO A 1 179 ? 19.117 57.083 0.166 1.00 52.31 179 PRO A C 1
ATOM 1378 O O . PRO A 1 179 ? 19.436 57.496 1.276 1.00 52.31 179 PRO A O 1
ATOM 1381 N N . ALA A 1 180 ? 20.017 56.729 -0.757 1.00 50.19 180 ALA A N 1
ATOM 1382 C CA . ALA A 1 180 ? 21.447 56.460 -0.546 1.00 50.19 180 ALA A CA 1
ATOM 1383 C C . ALA A 1 180 ? 22.334 57.674 -0.162 1.00 50.19 180 ALA A C 1
ATOM 1385 O O . ALA A 1 180 ? 23.486 57.758 -0.582 1.00 50.19 180 ALA A O 1
ATOM 1386 N N . LYS A 1 181 ? 21.814 58.657 0.583 1.00 45.44 181 LYS A N 1
ATOM 1387 C CA . LYS A 1 181 ? 22.515 59.912 0.903 1.00 45.44 181 LYS A CA 1
ATOM 1388 C C . LYS A 1 181 ? 22.630 60.265 2.387 1.00 45.44 181 LYS A C 1
ATOM 1390 O O . LYS A 1 181 ? 23.102 61.357 2.682 1.00 45.44 181 LYS A O 1
ATOM 1395 N N . GLU A 1 182 ? 22.306 59.368 3.313 1.00 47.62 182 GLU A N 1
ATOM 1396 C CA . GLU A 1 182 ? 22.561 59.615 4.738 1.00 47.62 182 GLU A CA 1
ATOM 1397 C C . GLU A 1 182 ? 23.591 58.627 5.294 1.00 47.62 182 GLU A C 1
ATOM 1399 O O . GLU A 1 182 ? 23.388 57.414 5.320 1.00 47.62 182 GLU A O 1
ATOM 1404 N N . SER A 1 183 ? 24.732 59.168 5.727 1.00 47.25 183 SER A N 1
ATOM 1405 C CA . SER A 1 183 ? 25.732 58.470 6.532 1.00 47.25 183 SER A CA 1
ATOM 1406 C C . SER A 1 183 ? 25.097 58.079 7.869 1.00 47.25 183 SER A C 1
ATOM 1408 O O . SER A 1 183 ? 25.054 58.886 8.798 1.00 47.25 183 SER A O 1
ATOM 1410 N N . GLY A 1 184 ? 24.538 56.873 7.933 1.00 58.94 184 GLY A N 1
ATOM 1411 C CA . GLY A 1 184 ? 23.803 56.391 9.104 1.00 58.94 184 GLY A CA 1
ATOM 1412 C C . GLY A 1 184 ? 22.950 55.139 8.886 1.00 58.94 184 GLY A C 1
ATOM 1413 O O . GLY A 1 184 ? 22.373 54.658 9.858 1.00 58.94 184 GLY A O 1
ATOM 1414 N N . GLN A 1 185 ? 22.864 54.596 7.661 1.00 68.44 185 GLN A N 1
ATOM 1415 C CA . GLN A 1 185 ? 22.164 53.329 7.414 1.00 68.44 185 GLN A CA 1
ATOM 1416 C C . GLN A 1 185 ? 22.784 52.208 8.248 1.00 68.44 185 GLN A C 1
ATOM 1418 O O . GLN A 1 185 ? 23.980 51.930 8.139 1.00 68.44 185 GLN A O 1
ATOM 1423 N N . LYS A 1 186 ? 21.961 51.571 9.085 1.00 82.81 186 LYS A N 1
ATOM 1424 C CA . LYS A 1 186 ? 22.390 50.407 9.854 1.00 82.81 186 LYS A CA 1
ATOM 1425 C C . LYS A 1 186 ? 22.539 49.205 8.932 1.00 82.81 186 LYS A C 1
ATOM 1427 O O . LYS A 1 186 ? 21.714 48.970 8.044 1.00 82.81 186 LYS A O 1
ATOM 1432 N N . ILE A 1 187 ? 23.615 48.471 9.168 1.00 90.19 187 ILE A N 1
ATOM 1433 C CA . ILE A 1 187 ? 23.971 47.247 8.469 1.00 90.19 187 ILE A CA 1
ATOM 1434 C C . ILE A 1 187 ? 24.109 46.171 9.538 1.00 90.19 187 ILE A C 1
ATOM 1436 O O . ILE A 1 187 ? 24.709 46.430 10.580 1.00 90.19 187 ILE A O 1
ATOM 1440 N N . TRP A 1 188 ? 23.544 45.000 9.271 1.00 93.88 188 TRP A N 1
ATOM 1441 C CA . TRP A 1 188 ? 23.795 43.788 10.039 1.00 93.88 188 TRP A CA 1
ATOM 1442 C C . TRP A 1 188 ? 24.398 42.756 9.101 1.00 93.88 188 TRP A C 1
ATOM 1444 O O . TRP A 1 188 ? 23.823 42.471 8.048 1.00 93.88 188 TRP A O 1
ATOM 1454 N N . ASN A 1 189 ? 25.556 42.232 9.471 1.00 92.44 189 ASN A N 1
ATOM 1455 C CA . ASN A 1 189 ? 26.296 41.239 8.708 1.00 92.44 189 ASN A CA 1
ATOM 1456 C C . ASN A 1 189 ? 26.583 40.072 9.645 1.00 92.44 189 ASN A C 1
ATOM 1458 O O . ASN A 1 189 ? 27.281 40.253 10.639 1.00 92.44 189 ASN A O 1
ATOM 1462 N N . ILE A 1 190 ? 26.061 38.884 9.338 1.00 90.50 190 ILE A N 1
ATOM 1463 C CA . ILE A 1 190 ? 26.215 37.725 10.225 1.00 90.50 190 ILE A CA 1
ATOM 1464 C C . ILE A 1 190 ? 27.689 37.407 10.514 1.00 90.50 190 ILE A C 1
ATOM 1466 O O . ILE A 1 190 ? 28.024 37.054 11.638 1.00 90.50 190 ILE A O 1
ATOM 1470 N N . THR A 1 191 ? 28.581 37.605 9.544 1.00 87.75 191 THR A N 1
ATOM 1471 C CA . THR A 1 191 ? 30.014 37.315 9.676 1.00 87.75 191 THR A CA 1
ATOM 1472 C C . THR A 1 191 ? 30.739 38.314 10.577 1.00 87.75 191 THR A C 1
ATOM 1474 O O . THR A 1 191 ? 31.693 37.946 11.263 1.00 87.75 191 THR A O 1
ATOM 1477 N N . GLU A 1 192 ? 30.288 39.570 10.600 1.00 88.06 192 GLU A N 1
ATOM 1478 C CA . GLU A 1 192 ? 30.870 40.631 11.436 1.00 88.06 192 GLU A CA 1
ATOM 1479 C C . GLU A 1 192 ? 30.217 40.700 12.827 1.00 88.06 192 GLU A C 1
ATOM 1481 O O . GLU A 1 192 ? 30.883 41.031 13.808 1.00 88.06 192 GLU A O 1
ATOM 1486 N N . ASP A 1 193 ? 28.924 40.377 12.921 1.00 90.00 193 ASP A N 1
ATOM 1487 C CA . ASP A 1 193 ? 28.110 40.518 14.133 1.00 90.00 193 ASP A CA 1
ATOM 1488 C C . ASP A 1 193 ? 28.061 39.245 14.998 1.00 90.00 193 ASP A C 1
ATOM 1490 O O . ASP A 1 193 ? 27.539 39.268 16.124 1.00 90.00 193 ASP A O 1
ATOM 1494 N N . ILE A 1 194 ? 28.556 38.112 14.491 1.00 88.06 194 ILE A N 1
ATOM 1495 C CA . ILE A 1 194 ? 28.605 36.858 15.242 1.00 88.06 194 ILE A CA 1
ATOM 1496 C C . ILE A 1 194 ? 29.413 37.012 16.534 1.00 88.06 194 ILE A C 1
ATOM 1498 O O . ILE A 1 194 ? 30.479 37.619 16.575 1.00 88.06 194 ILE A O 1
ATOM 1502 N N . SER A 1 195 ? 28.894 36.449 17.627 1.00 85.31 195 SER A N 1
ATOM 1503 C CA . SER A 1 195 ? 29.588 36.427 18.913 1.00 85.31 195 SER A CA 1
ATOM 1504 C C . SER A 1 195 ? 29.669 35.011 19.440 1.00 85.31 195 SER A C 1
ATOM 1506 O O . SER A 1 195 ? 28.660 34.316 19.551 1.00 85.31 195 SER A O 1
ATOM 1508 N N . PHE A 1 196 ? 30.876 34.628 19.837 1.00 82.62 196 PHE A N 1
ATOM 1509 C CA . PHE A 1 196 ? 31.158 33.414 20.592 1.00 82.62 196 PHE A CA 1
ATOM 1510 C C . PHE A 1 196 ? 31.357 33.707 22.083 1.00 82.62 196 PHE A C 1
ATOM 1512 O O . PHE A 1 196 ? 31.909 32.893 22.800 1.00 82.62 196 PHE A O 1
ATOM 1519 N N . GLU A 1 197 ? 30.927 34.870 22.573 1.00 82.50 197 GLU A N 1
ATOM 1520 C CA . GLU A 1 197 ? 30.962 35.202 24.006 1.00 82.50 197 GLU A CA 1
ATOM 1521 C C . GLU A 1 197 ? 29.570 35.118 24.640 1.00 82.50 197 GLU A C 1
ATOM 1523 O O . GLU A 1 197 ? 29.432 34.784 25.817 1.00 82.50 197 GLU A O 1
ATOM 1528 N N . LYS A 1 198 ? 28.524 35.422 23.860 1.00 85.81 198 LYS A N 1
ATOM 1529 C CA . LYS A 1 198 ? 27.126 35.403 24.299 1.00 85.81 198 LYS A CA 1
ATOM 1530 C C . LYS A 1 198 ? 26.178 35.108 23.135 1.00 85.81 198 LYS A C 1
ATOM 1532 O O . LYS A 1 198 ? 26.407 35.552 22.014 1.00 85.81 198 LYS A O 1
ATOM 1537 N N . ASN A 1 199 ? 25.085 34.417 23.437 1.00 90.12 199 ASN A N 1
ATOM 1538 C CA . ASN A 1 199 ? 23.968 34.166 22.531 1.00 90.12 199 ASN A CA 1
ATOM 1539 C C . ASN A 1 199 ? 22.668 34.348 23.337 1.00 90.12 199 ASN A C 1
ATOM 1541 O O . ASN A 1 199 ? 22.493 33.643 24.336 1.00 90.12 199 ASN A O 1
ATOM 1545 N N . PRO A 1 200 ? 21.785 35.303 22.990 1.00 91.62 200 PRO A N 1
ATOM 1546 C CA . PRO A 1 200 ? 21.802 36.185 21.811 1.00 91.62 200 PRO A CA 1
ATOM 1547 C C . PRO A 1 200 ? 22.858 37.310 21.860 1.00 91.62 200 PRO A C 1
ATOM 1549 O O . PRO A 1 200 ? 23.326 37.701 22.933 1.00 91.62 200 PRO A O 1
ATOM 1552 N N . ASN A 1 201 ? 23.205 37.870 20.694 1.00 91.06 201 ASN A N 1
ATOM 1553 C CA . ASN A 1 201 ? 24.095 39.025 20.542 1.00 91.06 201 ASN A CA 1
ATOM 1554 C C . ASN A 1 201 ? 23.469 40.126 19.671 1.00 91.06 201 ASN A C 1
ATOM 1556 O O . ASN A 1 201 ? 23.396 40.018 18.449 1.00 91.06 201 ASN A O 1
ATOM 1560 N N . GLY A 1 202 ? 23.063 41.232 20.301 1.00 91.00 202 GLY A N 1
ATOM 1561 C CA . GLY A 1 202 ? 22.435 42.343 19.587 1.00 91.00 202 GLY A CA 1
ATOM 1562 C C . GLY A 1 202 ? 21.113 41.910 18.951 1.00 91.00 202 GLY A C 1
ATOM 1563 O O . GLY A 1 202 ? 20.242 41.402 19.649 1.00 91.00 202 GLY A O 1
ATOM 1564 N N . ALA A 1 203 ? 20.977 42.118 17.640 1.00 92.44 203 ALA A N 1
ATOM 1565 C CA . ALA A 1 203 ? 19.810 41.678 16.872 1.00 92.44 203 ALA A CA 1
ATOM 1566 C C . ALA A 1 203 ? 19.859 40.184 16.497 1.00 92.44 203 ALA A C 1
ATOM 1568 O O . ALA A 1 203 ? 18.862 39.656 16.014 1.00 92.44 203 ALA A O 1
ATOM 1569 N N . TRP A 1 204 ? 20.992 39.505 16.704 1.00 95.56 204 TRP A N 1
ATOM 1570 C CA . TRP A 1 204 ? 21.188 38.120 16.290 1.00 95.56 204 TRP A CA 1
ATOM 1571 C C . TRP A 1 204 ? 21.004 37.126 17.435 1.00 95.56 204 TRP A C 1
ATOM 1573 O O . TRP A 1 204 ? 21.417 37.354 18.575 1.00 95.56 204 TRP A O 1
ATOM 1583 N N . SER A 1 205 ? 20.423 35.980 17.106 1.00 94.12 205 SER A N 1
ATOM 1584 C CA . SER A 1 205 ? 20.313 34.811 17.975 1.00 94.12 205 SER A CA 1
ATOM 1585 C C . SER A 1 205 ? 20.504 33.542 17.154 1.00 94.12 205 SER A C 1
ATOM 1587 O O . SER A 1 205 ? 20.165 33.514 15.974 1.00 94.12 205 SER A O 1
ATOM 1589 N N . TYR A 1 206 ? 21.065 32.503 17.766 1.00 92.69 206 TYR A N 1
ATOM 1590 C CA . TYR A 1 206 ? 21.435 31.274 17.063 1.00 92.69 206 TYR A CA 1
ATOM 1591 C C . TYR A 1 206 ? 20.892 30.062 17.799 1.00 92.69 206 TYR A C 1
ATOM 1593 O O . TYR A 1 206 ? 20.960 29.998 19.032 1.00 92.69 206 TYR A O 1
ATOM 1601 N N . GLY A 1 207 ? 20.367 29.088 17.073 1.00 90.25 207 GLY A N 1
ATOM 1602 C CA . GLY A 1 207 ? 19.789 27.924 17.717 1.00 90.25 207 GLY A CA 1
ATOM 1603 C C . GLY A 1 207 ? 19.328 26.855 16.756 1.00 90.25 207 GLY A C 1
ATOM 1604 O O . GLY A 1 207 ? 19.669 26.851 15.576 1.00 90.25 207 GLY A O 1
ATOM 1605 N N . VAL A 1 208 ? 18.529 25.958 17.309 1.00 86.44 208 VAL A N 1
ATOM 1606 C CA . VAL A 1 208 ? 17.993 24.790 16.633 1.00 86.44 208 VAL A CA 1
ATOM 1607 C C . VAL A 1 208 ? 16.470 24.808 16.646 1.00 86.44 208 VAL A C 1
ATOM 1609 O O . VAL A 1 208 ? 15.844 25.233 17.626 1.00 86.44 208 VAL A O 1
ATOM 1612 N N . VAL A 1 209 ? 15.885 24.320 15.554 1.00 82.88 209 VAL A N 1
ATOM 1613 C CA . VAL A 1 209 ? 14.459 23.996 15.449 1.00 82.88 209 VAL A CA 1
ATOM 1614 C C . VAL A 1 209 ? 14.291 22.530 15.012 1.00 82.88 209 VAL A C 1
ATOM 1616 O O . VAL A 1 209 ? 15.101 22.040 14.219 1.00 82.88 209 VAL A O 1
ATOM 1619 N N . PRO A 1 210 ? 13.281 21.802 15.524 1.00 70.88 210 PRO A N 1
ATOM 1620 C CA . PRO A 1 210 ? 13.023 20.420 15.117 1.00 70.88 210 PRO A CA 1
ATOM 1621 C C . PRO A 1 210 ? 12.517 20.345 13.668 1.00 70.88 210 PRO A C 1
ATOM 1623 O O . PRO A 1 210 ? 11.869 21.279 13.184 1.00 70.88 210 PRO A O 1
ATOM 1626 N N . LYS A 1 211 ? 12.745 19.216 12.983 1.00 61.03 211 LYS A N 1
ATOM 1627 C CA . LYS A 1 211 ? 12.113 18.950 11.679 1.00 61.03 211 LYS A CA 1
ATOM 1628 C C . LYS A 1 211 ? 10.640 18.564 11.849 1.00 61.03 211 LYS A C 1
ATOM 1630 O O . LYS A 1 211 ? 10.315 17.797 12.755 1.00 61.03 211 LYS A O 1
ATOM 1635 N N . PRO A 1 212 ? 9.729 19.042 10.985 1.00 54.53 212 PRO A N 1
ATOM 1636 C CA . PRO A 1 212 ? 8.333 18.611 11.006 1.00 54.53 212 PRO A CA 1
ATOM 1637 C C . PRO A 1 212 ? 8.162 17.165 10.504 1.00 54.53 212 PRO A C 1
ATOM 1639 O O . PRO A 1 212 ? 8.662 16.806 9.439 1.00 54.53 212 PRO A O 1
ATOM 1642 N N . GLU A 1 213 ? 7.354 16.367 11.215 1.00 44.03 213 GLU A N 1
ATOM 1643 C CA . GLU A 1 213 ? 7.056 14.954 10.901 1.00 44.03 213 GLU A CA 1
ATOM 1644 C C . GLU A 1 213 ? 6.364 14.729 9.534 1.00 44.03 213 GLU A C 1
ATOM 1646 O O . GLU A 1 213 ? 6.345 13.604 9.048 1.00 44.03 213 GLU A O 1
ATOM 1651 N N . ASN A 1 214 ? 5.806 15.767 8.883 1.00 41.09 214 ASN A N 1
ATOM 1652 C CA . ASN A 1 214 ? 4.949 15.626 7.688 1.00 41.09 214 ASN A CA 1
ATOM 1653 C C . ASN A 1 214 ? 5.177 16.664 6.555 1.00 41.09 214 ASN A C 1
ATOM 1655 O O . ASN A 1 214 ? 4.220 17.055 5.890 1.00 41.09 214 ASN A O 1
ATOM 1659 N N . ARG A 1 215 ? 6.442 17.008 6.249 1.00 48.34 215 ARG A N 1
ATOM 1660 C CA . ARG A 1 215 ? 6.934 17.739 5.042 1.00 48.34 215 ARG A CA 1
ATOM 1661 C C . ARG A 1 215 ? 7.173 19.263 5.137 1.00 48.34 215 ARG A C 1
ATOM 1663 O O . ARG A 1 215 ? 6.298 20.050 5.477 1.00 48.34 215 ARG A O 1
ATOM 1670 N N . MET A 1 216 ? 8.362 19.612 4.628 1.00 52.12 216 MET A N 1
ATOM 1671 C CA . MET A 1 216 ? 8.780 20.772 3.814 1.00 52.12 216 MET A CA 1
ATOM 1672 C C . MET A 1 216 ? 8.904 22.181 4.399 1.00 52.12 216 MET A C 1
ATOM 1674 O O . MET A 1 216 ? 9.473 23.009 3.697 1.00 52.12 216 MET A O 1
ATOM 1678 N N . GLU A 1 217 ? 8.436 22.511 5.603 1.00 62.56 217 GLU A N 1
ATOM 1679 C CA . GLU A 1 217 ? 8.587 23.887 6.122 1.00 62.56 217 GLU A CA 1
ATOM 1680 C C . GLU A 1 217 ? 8.862 23.887 7.635 1.00 62.56 217 GLU A C 1
ATOM 1682 O O . GLU A 1 217 ? 8.036 23.365 8.388 1.00 62.56 217 GLU A O 1
ATOM 1687 N N . PRO A 1 218 ? 10.000 24.425 8.117 1.00 68.44 218 PRO A N 1
ATOM 1688 C CA . PRO A 1 218 ? 10.321 24.381 9.539 1.00 68.44 218 PRO A CA 1
ATOM 1689 C C . PRO A 1 218 ? 9.422 25.318 10.347 1.00 68.44 218 PRO A C 1
ATOM 1691 O O . PRO A 1 218 ? 9.188 26.468 9.974 1.00 68.44 218 PRO A O 1
ATOM 1694 N N . ASP A 1 219 ? 8.959 24.834 11.499 1.00 72.25 219 ASP A N 1
ATOM 1695 C CA . ASP A 1 219 ? 8.234 25.648 12.469 1.00 72.25 219 ASP A CA 1
ATOM 1696 C C . ASP A 1 219 ? 9.227 26.379 13.374 1.00 72.25 219 ASP A C 1
ATOM 1698 O O . ASP A 1 219 ? 9.733 25.834 14.356 1.00 72.25 219 ASP A O 1
ATOM 1702 N N . THR A 1 220 ? 9.496 27.642 13.057 1.00 74.88 220 THR A N 1
ATOM 1703 C CA . THR A 1 220 ? 10.449 28.443 13.825 1.00 74.88 220 THR A CA 1
ATOM 1704 C C . THR A 1 220 ? 9.815 29.175 15.017 1.00 74.88 220 THR A C 1
ATOM 1706 O O . THR A 1 220 ? 10.445 30.055 15.611 1.00 74.88 220 THR A O 1
ATOM 1709 N N . ARG A 1 221 ? 8.587 28.821 15.448 1.00 77.19 221 ARG A N 1
ATOM 1710 C CA . ARG A 1 221 ? 7.925 29.459 16.613 1.00 77.19 221 ARG A CA 1
ATOM 1711 C C . ARG A 1 221 ? 8.766 29.392 17.880 1.00 77.19 221 ARG A C 1
ATOM 1713 O O . ARG A 1 221 ? 8.792 30.355 18.646 1.00 77.19 221 ARG A O 1
ATOM 1720 N N . VAL A 1 222 ? 9.441 28.267 18.098 1.00 76.00 222 VAL A N 1
ATOM 1721 C CA . VAL A 1 222 ? 10.281 28.023 19.271 1.00 76.00 222 VAL A CA 1
ATOM 1722 C C . VAL A 1 222 ? 11.704 27.757 18.795 1.00 76.00 222 VAL A C 1
ATOM 1724 O O . VAL A 1 222 ? 12.010 26.664 18.334 1.00 76.00 222 VAL A O 1
ATOM 1727 N N . LEU A 1 223 ? 12.571 28.769 18.901 1.00 86.62 223 LEU A N 1
ATOM 1728 C CA . LEU A 1 223 ? 14.007 28.615 18.666 1.00 86.62 223 LEU A CA 1
ATOM 1729 C C . LEU A 1 223 ? 14.681 28.199 19.973 1.00 86.62 223 LEU A C 1
ATOM 1731 O O . LEU A 1 223 ? 14.732 28.982 20.925 1.00 86.62 223 LEU A O 1
ATOM 1735 N N . THR A 1 224 ? 15.224 26.986 20.013 1.00 87.69 224 THR A N 1
ATOM 1736 C CA . THR A 1 224 ? 16.038 26.542 21.147 1.00 87.69 224 THR A CA 1
ATOM 1737 C C . THR A 1 224 ? 17.448 27.084 20.960 1.00 87.69 224 THR A C 1
ATOM 1739 O O . THR A 1 224 ? 18.166 26.652 20.063 1.00 87.69 224 THR A O 1
ATOM 1742 N N . LEU A 1 225 ? 17.849 28.061 21.777 1.00 89.75 225 LEU A N 1
ATOM 1743 C CA . LEU A 1 225 ? 19.162 28.695 21.643 1.00 89.75 225 LEU A CA 1
ATOM 1744 C C . LEU A 1 225 ? 20.299 27.700 21.890 1.00 89.75 225 LEU A C 1
ATOM 1746 O O . LEU A 1 225 ? 20.243 26.886 22.815 1.00 89.75 225 LEU A O 1
ATOM 1750 N N . PHE A 1 226 ? 21.374 27.831 21.116 1.00 86.94 226 PHE A N 1
ATOM 1751 C CA . PHE A 1 226 ? 22.627 27.160 21.437 1.00 86.94 226 PHE A CA 1
ATOM 1752 C C . PHE A 1 226 ? 23.213 27.752 22.721 1.00 86.94 226 PHE A C 1
ATOM 1754 O O . PHE A 1 226 ? 23.451 28.957 22.807 1.00 86.94 226 PHE A O 1
ATOM 1761 N N . THR A 1 227 ? 23.435 26.898 23.720 1.00 79.94 227 THR A N 1
ATOM 1762 C CA . THR A 1 227 ? 23.885 27.295 25.065 1.00 79.94 227 THR A CA 1
ATOM 1763 C C . THR A 1 227 ? 25.305 26.845 25.395 1.00 79.94 227 THR A C 1
ATOM 1765 O O . THR A 1 227 ? 25.858 27.299 26.394 1.00 79.94 227 THR A O 1
ATOM 1768 N N . ASN A 1 228 ? 25.915 25.988 24.569 1.00 74.62 228 ASN A N 1
ATOM 1769 C CA . ASN A 1 228 ? 27.273 25.488 24.779 1.00 74.62 228 ASN A CA 1
ATOM 1770 C C . ASN A 1 228 ? 28.221 26.019 23.710 1.00 74.62 228 ASN A C 1
ATOM 1772 O O . ASN A 1 228 ? 27.881 26.066 22.528 1.00 74.62 228 ASN A O 1
ATOM 1776 N N . LEU A 1 229 ? 29.423 26.371 24.155 1.00 74.50 229 LEU A N 1
ATOM 1777 C CA . LEU A 1 229 ? 30.483 26.935 23.340 1.00 74.50 229 LEU A CA 1
ATOM 1778 C C . LEU A 1 229 ? 31.752 26.096 23.498 1.00 74.50 229 LEU A C 1
ATOM 1780 O O . LEU A 1 229 ? 32.228 25.893 24.618 1.00 74.50 229 LEU A O 1
ATOM 1784 N N . LEU A 1 230 ? 32.355 25.697 22.381 1.00 69.50 230 LEU A N 1
ATOM 1785 C CA . LEU A 1 230 ? 33.723 25.181 22.372 1.00 69.50 230 LEU A CA 1
ATOM 1786 C C . LEU A 1 230 ? 34.700 26.332 22.074 1.00 69.50 230 LEU A C 1
ATOM 1788 O O . LEU A 1 230 ? 35.033 26.600 20.922 1.00 69.50 230 LEU A O 1
ATOM 1792 N N . ALA A 1 231 ? 35.145 27.039 23.114 1.00 59.38 231 ALA A N 1
ATOM 1793 C CA . ALA A 1 231 ? 36.113 28.129 22.981 1.00 59.38 231 ALA A CA 1
ATOM 1794 C C . ALA A 1 231 ? 37.560 27.601 22.997 1.00 59.38 231 ALA A C 1
ATOM 1796 O O . ALA A 1 231 ? 37.929 26.847 23.897 1.00 59.38 231 ALA A O 1
ATOM 1797 N N . GLY A 1 232 ? 38.391 28.028 22.035 1.00 56.47 232 GLY A N 1
ATOM 1798 C CA . GLY A 1 232 ? 39.843 27.766 22.020 1.00 56.47 232 GLY A CA 1
ATOM 1799 C C . GLY A 1 232 ? 40.378 26.884 20.882 1.00 56.47 232 GLY A C 1
ATOM 1800 O O . GLY A 1 232 ? 41.560 26.548 20.898 1.00 56.47 232 GLY A O 1
ATOM 1801 N N . SER A 1 233 ? 39.547 26.514 19.902 1.00 58.31 233 SER A N 1
ATOM 1802 C CA . SER A 1 233 ? 39.984 25.886 18.644 1.00 58.31 233 SER A CA 1
ATOM 1803 C C . SER A 1 233 ? 40.050 26.934 17.513 1.00 58.31 233 SER A C 1
ATOM 1805 O O . SER A 1 233 ? 39.551 28.045 17.682 1.00 58.31 233 SER A O 1
ATOM 1807 N N . ALA A 1 234 ? 40.636 26.603 16.355 1.00 60.22 234 ALA A N 1
ATOM 1808 C CA . ALA A 1 234 ? 40.635 27.480 15.170 1.00 60.22 234 ALA A CA 1
ATOM 1809 C C . ALA A 1 234 ? 39.221 27.729 14.583 1.00 60.22 234 ALA A C 1
ATOM 1811 O O . ALA A 1 234 ? 39.047 28.568 13.695 1.00 60.22 234 ALA A O 1
ATOM 1812 N N . VAL A 1 235 ? 38.220 27.006 15.100 1.00 68.00 235 VAL A N 1
ATOM 1813 C CA . VAL A 1 235 ? 36.806 27.067 14.727 1.00 68.00 235 VAL A CA 1
ATOM 1814 C C . VAL A 1 235 ? 35.964 27.164 16.006 1.00 68.00 235 VAL A C 1
ATOM 1816 O O . VAL A 1 235 ? 35.569 26.139 16.574 1.00 68.00 235 VAL A O 1
ATOM 1819 N N . PRO A 1 236 ? 35.726 28.371 16.544 1.00 73.56 236 PRO A N 1
ATOM 1820 C CA . PRO A 1 236 ? 34.751 28.532 17.614 1.00 73.56 236 PRO A CA 1
ATOM 1821 C C . PRO A 1 236 ? 33.354 28.151 17.097 1.00 73.56 236 PRO A C 1
ATOM 1823 O O . PRO A 1 236 ? 32.954 28.580 16.014 1.00 73.56 236 PRO A O 1
ATOM 1826 N N . TRP A 1 237 ? 32.615 27.338 17.862 1.00 79.12 237 TRP A N 1
ATOM 1827 C CA . TRP A 1 237 ? 31.268 26.901 17.476 1.00 79.12 237 TRP A CA 1
ATOM 1828 C C . TRP A 1 237 ? 30.257 26.866 18.630 1.00 79.12 237 TRP A C 1
ATOM 1830 O O . TRP A 1 237 ? 30.594 26.565 19.779 1.00 79.12 237 TRP A O 1
ATOM 1840 N N . TRP A 1 238 ? 29.007 27.186 18.304 1.00 81.44 238 TRP A N 1
ATOM 1841 C CA . TRP A 1 238 ? 27.818 27.053 19.145 1.00 81.44 238 TRP A CA 1
ATOM 1842 C C . TRP A 1 238 ? 27.124 25.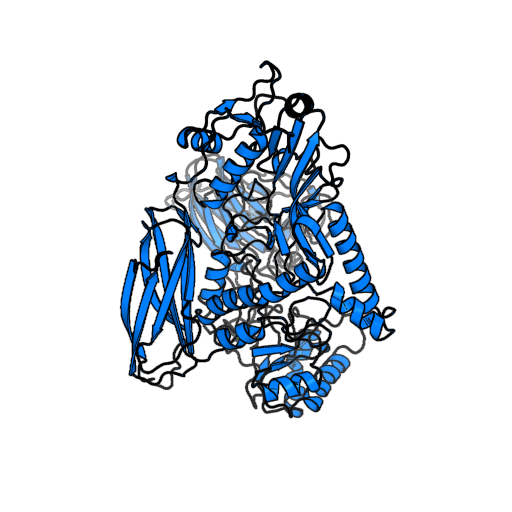714 18.856 1.00 81.44 238 TRP A C 1
ATOM 1844 O O . TRP A 1 238 ? 26.928 25.392 17.687 1.00 81.44 238 TRP A O 1
ATOM 1854 N N . HIS A 1 239 ? 26.739 24.949 19.889 1.00 74.88 239 HIS A N 1
ATOM 1855 C CA . HIS A 1 239 ? 26.054 23.650 19.733 1.00 74.88 239 HIS A CA 1
ATOM 1856 C C . HIS A 1 239 ? 25.184 23.246 20.951 1.00 74.88 239 HIS A C 1
ATOM 1858 O O . HIS A 1 239 ? 25.187 23.902 22.003 1.00 74.88 239 HIS A O 1
ATOM 1864 N N . PHE A 1 240 ? 24.449 22.131 20.831 1.00 68.81 240 PHE A N 1
ATOM 1865 C CA . PHE A 1 240 ? 23.694 21.484 21.922 1.00 68.81 240 PHE A CA 1
ATOM 1866 C C . PHE A 1 240 ? 24.500 20.340 22.596 1.00 68.81 240 PHE A C 1
ATOM 1868 O O . PHE A 1 240 ? 25.455 19.826 22.016 1.00 68.81 240 PHE A O 1
ATOM 1875 N N . SER A 1 241 ? 24.185 19.971 23.848 1.00 55.06 241 SER A N 1
ATOM 1876 C CA . SER A 1 241 ? 24.929 18.982 24.668 1.00 55.06 241 SER A CA 1
ATOM 1877 C C . SER A 1 241 ? 24.112 17.697 24.887 1.00 55.06 241 SER A C 1
ATOM 1879 O O . SER A 1 241 ? 22.896 17.806 25.050 1.00 55.06 241 SER A O 1
ATOM 1881 N N . PRO A 1 242 ? 24.739 16.501 24.979 1.00 52.19 242 PRO A N 1
ATOM 1882 C CA . PRO A 1 242 ? 26.184 16.233 24.966 1.00 52.19 242 PRO A CA 1
ATOM 1883 C C . PRO A 1 242 ? 26.797 16.241 23.555 1.00 52.19 242 PRO A C 1
ATOM 1885 O O . PRO A 1 242 ? 26.135 15.818 22.611 1.00 52.19 242 PRO A O 1
ATOM 1888 N N . PRO A 1 243 ? 28.069 16.666 23.391 1.00 51.34 243 PRO A N 1
ATOM 1889 C CA . PRO A 1 243 ? 28.739 16.633 22.098 1.00 51.34 243 PRO A CA 1
ATOM 1890 C C . PRO A 1 243 ? 28.982 15.176 21.695 1.00 51.34 243 PRO A C 1
ATOM 1892 O O . PRO A 1 243 ? 29.899 14.517 22.186 1.00 51.34 243 PRO A O 1
ATOM 1895 N N . ARG A 1 244 ? 28.152 14.659 20.795 1.00 50.69 244 ARG A N 1
ATOM 1896 C CA . ARG A 1 244 ? 28.501 13.502 19.975 1.00 50.69 244 ARG A CA 1
ATOM 1897 C C . ARG A 1 244 ? 29.011 14.082 18.657 1.00 50.69 244 ARG A C 1
ATOM 1899 O O . ARG A 1 244 ? 28.294 14.823 17.999 1.00 50.69 244 ARG A O 1
ATOM 1906 N N . TYR A 1 245 ? 30.292 13.869 18.369 1.00 54.44 245 TYR A N 1
ATOM 1907 C CA . TYR A 1 245 ? 31.024 14.443 17.232 1.00 54.44 245 TYR A CA 1
ATOM 1908 C C . TYR A 1 245 ? 30.250 14.425 15.897 1.00 54.44 245 TYR A C 1
ATOM 1910 O O . TYR A 1 245 ? 29.462 13.516 15.667 1.00 54.44 245 TYR A O 1
ATOM 1918 N N . GLN A 1 246 ? 30.540 15.409 15.029 1.00 53.41 246 GLN A N 1
ATOM 1919 C CA . GLN A 1 246 ? 30.112 15.562 13.618 1.00 53.41 246 GLN A CA 1
ATOM 1920 C C . GLN A 1 246 ? 28.598 15.572 13.324 1.00 53.41 246 GLN A C 1
ATOM 1922 O O . GLN A 1 246 ? 28.223 15.841 12.194 1.00 53.41 246 GLN A O 1
ATOM 1927 N N . ASN A 1 247 ? 27.735 15.359 14.325 1.00 63.25 247 ASN A N 1
ATOM 1928 C CA . ASN A 1 247 ? 26.350 14.946 14.084 1.00 63.25 247 ASN A CA 1
ATOM 1929 C C . ASN A 1 247 ? 25.266 15.817 14.756 1.00 63.25 247 ASN A C 1
ATOM 1931 O O . ASN A 1 247 ? 24.107 15.403 14.843 1.00 63.25 247 ASN A O 1
ATOM 1935 N N . VAL A 1 248 ? 25.622 16.997 15.273 1.00 71.88 248 VAL A N 1
ATOM 1936 C CA . VAL A 1 248 ? 24.704 17.889 16.009 1.00 71.88 248 VAL A CA 1
ATOM 1937 C C . VAL A 1 248 ? 24.528 19.226 15.289 1.00 71.88 248 VAL A C 1
ATOM 1939 O O . VAL A 1 248 ? 25.476 19.678 14.645 1.00 71.88 248 VAL A O 1
ATOM 1942 N N . PRO A 1 249 ? 23.374 19.903 15.442 1.00 80.81 249 PRO A N 1
ATOM 1943 C CA . PRO A 1 249 ? 23.192 21.226 14.877 1.00 80.81 249 PRO A CA 1
ATOM 1944 C C . PRO A 1 249 ? 24.191 22.209 15.465 1.00 80.81 249 PRO A C 1
ATOM 1946 O O . PRO A 1 249 ? 24.374 22.268 16.690 1.00 80.81 249 PRO A O 1
ATOM 1949 N N . ALA A 1 250 ? 24.819 22.988 14.595 1.00 84.12 250 ALA A N 1
ATOM 1950 C CA . ALA A 1 250 ? 25.858 23.913 14.999 1.00 84.12 250 ALA A CA 1
ATOM 1951 C C . ALA A 1 250 ? 25.876 25.178 14.147 1.00 84.12 250 ALA A C 1
ATOM 1953 O O . ALA A 1 250 ? 25.398 25.217 13.012 1.00 84.12 250 ALA A O 1
ATOM 1954 N N . LEU A 1 251 ? 26.477 26.214 14.722 1.00 89.69 251 LEU A N 1
ATOM 1955 C CA . LEU A 1 251 ? 26.857 27.427 14.019 1.00 89.69 251 LEU A CA 1
ATOM 1956 C C . LEU A 1 251 ? 28.289 27.786 14.399 1.00 89.69 251 LEU A C 1
ATOM 1958 O O . LEU A 1 251 ? 28.617 27.858 15.586 1.00 89.69 251 LEU A O 1
ATOM 1962 N N . PHE A 1 252 ? 29.145 28.012 13.407 1.00 86.75 252 PHE A N 1
ATOM 1963 C CA . PHE A 1 252 ? 30.563 28.272 13.642 1.00 86.75 252 PHE A CA 1
ATOM 1964 C C . PHE A 1 252 ? 31.162 29.274 12.668 1.00 86.75 252 PHE A C 1
ATOM 1966 O O . PHE A 1 252 ? 30.593 29.533 11.615 1.00 86.75 252 PHE A O 1
ATOM 1973 N N . GLN A 1 253 ? 32.322 29.828 13.019 1.00 88.62 253 GLN A N 1
ATOM 1974 C CA . GLN A 1 253 ? 33.095 30.703 12.140 1.00 88.62 253 GLN A CA 1
ATOM 1975 C C . GLN A 1 253 ? 34.475 30.105 11.920 1.00 88.62 253 GLN A C 1
ATOM 1977 O O . GLN A 1 253 ? 35.164 29.751 12.879 1.00 88.62 253 GLN A O 1
ATOM 1982 N N . ASN A 1 254 ? 34.900 30.007 10.665 1.00 86.94 254 ASN A N 1
ATOM 1983 C CA . ASN A 1 254 ? 36.252 29.572 10.362 1.00 86.94 254 ASN A CA 1
ATOM 1984 C C . ASN A 1 254 ? 37.223 30.750 10.513 1.00 86.94 254 ASN A C 1
ATOM 1986 O O . ASN A 1 254 ? 37.311 31.616 9.647 1.00 86.94 254 ASN A O 1
ATOM 1990 N N . THR A 1 255 ? 37.965 30.782 11.620 1.00 84.38 255 THR A N 1
ATOM 1991 C CA . THR A 1 255 ? 38.965 31.833 11.895 1.00 84.38 255 THR A CA 1
ATOM 1992 C C . THR A 1 255 ? 40.386 31.446 11.475 1.00 84.38 255 THR A C 1
ATOM 1994 O O . THR A 1 255 ? 41.334 32.184 11.744 1.00 84.38 255 THR A O 1
ATOM 1997 N N . SER A 1 256 ? 40.546 30.282 10.840 1.00 83.81 256 SER A N 1
ATOM 1998 C CA . SER A 1 256 ? 41.833 29.780 10.357 1.00 83.81 256 SER A CA 1
ATOM 1999 C C . SER A 1 256 ? 42.188 30.323 8.965 1.00 83.81 256 SER A C 1
ATOM 2001 O O . SER A 1 256 ? 41.410 31.049 8.351 1.00 83.81 256 SER A O 1
ATOM 2003 N N . ASP A 1 257 ? 43.372 29.969 8.464 1.00 85.94 257 ASP A N 1
ATOM 2004 C CA . ASP A 1 257 ? 43.856 30.286 7.116 1.00 85.94 257 ASP A CA 1
ATOM 2005 C C . ASP A 1 257 ? 43.589 29.170 6.085 1.00 85.94 257 ASP A C 1
ATOM 2007 O O . ASP A 1 257 ? 44.017 29.279 4.935 1.00 85.94 257 ASP A O 1
ATOM 2011 N N . GLN A 1 258 ? 42.874 28.108 6.473 1.00 83.88 258 GLN A N 1
ATOM 2012 C CA . GLN A 1 258 ? 42.521 26.973 5.617 1.00 83.88 258 GLN A CA 1
ATOM 2013 C C . GLN A 1 258 ? 41.014 26.728 5.631 1.00 83.88 258 GLN A C 1
ATOM 2015 O O . GLN A 1 258 ? 40.323 27.092 6.577 1.00 83.88 258 GLN A O 1
ATOM 2020 N N . GLU A 1 259 ? 40.487 26.104 4.584 1.00 82.25 259 GLU A N 1
ATOM 2021 C CA . GLU A 1 259 ? 39.103 25.631 4.588 1.00 82.25 259 GLU A CA 1
ATOM 2022 C C . GLU A 1 259 ? 38.935 24.513 5.626 1.00 82.25 259 GLU A C 1
ATOM 2024 O O . GLU A 1 259 ? 39.738 23.579 5.681 1.00 82.25 259 GLU A O 1
ATOM 2029 N N . LEU A 1 260 ? 37.903 24.615 6.465 1.00 79.25 260 LEU A N 1
ATOM 2030 C CA . LEU A 1 260 ? 37.617 23.649 7.524 1.00 79.25 260 LEU A CA 1
ATOM 2031 C C . LEU A 1 260 ? 36.157 23.225 7.432 1.00 79.25 260 LEU A C 1
ATOM 2033 O O . LEU A 1 260 ? 35.267 24.068 7.495 1.00 79.25 260 LEU A O 1
ATOM 2037 N N . HIS A 1 261 ? 35.925 21.916 7.297 1.00 76.69 261 HIS A N 1
ATOM 2038 C CA . HIS A 1 261 ? 34.585 21.339 7.123 1.00 76.69 261 HIS A CA 1
ATOM 2039 C C . HIS A 1 261 ? 33.816 21.976 5.951 1.00 76.69 261 HIS A C 1
ATOM 2041 O O . HIS A 1 261 ? 32.648 22.288 6.081 1.00 76.69 261 HIS A O 1
ATOM 2047 N N . GLY A 1 262 ? 34.488 22.276 4.834 1.00 77.25 262 GLY A N 1
ATOM 2048 C CA . GLY A 1 262 ? 33.857 22.955 3.695 1.00 77.25 262 GLY A CA 1
ATOM 2049 C C . GLY A 1 262 ? 33.582 24.448 3.903 1.00 77.25 262 GLY A C 1
ATOM 2050 O O . GLY A 1 262 ? 33.134 25.125 2.990 1.00 77.25 262 GLY A O 1
ATOM 2051 N N . CYS A 1 263 ? 33.869 25.008 5.081 1.00 84.19 263 CYS A N 1
ATOM 2052 C CA . CYS A 1 263 ? 33.731 26.437 5.340 1.00 84.19 263 CYS A CA 1
ATOM 2053 C C . CYS A 1 263 ? 35.029 27.184 4.995 1.00 84.19 263 CYS A C 1
ATOM 2055 O O . CYS A 1 263 ? 36.061 26.903 5.619 1.00 84.19 263 CYS A O 1
ATOM 2057 N N . PRO A 1 264 ? 35.026 28.142 4.045 1.00 85.44 264 PRO A N 1
ATOM 2058 C CA . PRO A 1 264 ? 36.223 28.906 3.700 1.00 85.44 264 PRO A CA 1
ATOM 2059 C C . PRO A 1 264 ? 36.718 29.805 4.851 1.00 85.44 264 PRO A C 1
ATOM 2061 O O . PRO A 1 264 ? 35.924 30.207 5.708 1.00 85.44 264 PRO A O 1
ATOM 2064 N N . PRO A 1 265 ? 38.013 30.180 4.876 1.00 87.44 265 PRO A N 1
ATOM 2065 C CA . PRO A 1 265 ? 38.547 31.158 5.825 1.00 87.44 265 PRO A CA 1
ATOM 2066 C C . PRO A 1 265 ? 37.705 32.438 5.906 1.00 87.44 265 PRO A C 1
ATOM 2068 O O . PRO A 1 265 ? 37.447 33.092 4.896 1.00 87.44 265 PRO A O 1
ATOM 2071 N N . GLY A 1 266 ? 37.303 32.815 7.119 1.00 84.75 266 GLY A N 1
ATOM 2072 C CA . GLY A 1 266 ? 36.532 34.025 7.406 1.00 84.75 266 GLY A CA 1
ATOM 2073 C C . GLY A 1 266 ? 35.011 33.874 7.324 1.00 84.75 266 GLY A C 1
ATOM 2074 O O . GLY A 1 266 ? 34.319 34.796 7.746 1.00 84.75 266 GLY A O 1
ATOM 2075 N N . PHE A 1 267 ? 34.479 32.747 6.842 1.00 88.56 267 PHE A N 1
ATOM 2076 C CA . PHE A 1 267 ? 33.033 32.535 6.719 1.00 88.56 267 PHE A CA 1
ATOM 2077 C C . PHE A 1 267 ? 32.395 32.019 8.012 1.00 88.56 267 PHE A C 1
ATOM 2079 O O . PHE A 1 267 ? 33.039 31.369 8.842 1.00 88.56 267 PHE A O 1
ATOM 2086 N N . VAL A 1 268 ? 31.099 32.300 8.156 1.00 90.94 268 VAL A N 1
ATOM 2087 C CA . VAL A 1 268 ? 30.209 31.648 9.123 1.00 90.94 268 VAL A CA 1
ATOM 2088 C C . VAL A 1 268 ? 29.503 30.494 8.424 1.00 90.94 268 VAL A C 1
ATOM 2090 O O . VAL A 1 268 ? 29.118 30.631 7.269 1.00 90.94 268 VAL A O 1
ATOM 2093 N N . ALA A 1 269 ? 29.312 29.376 9.115 1.00 90.12 269 ALA A N 1
ATOM 2094 C CA . ALA A 1 269 ? 28.567 28.235 8.607 1.00 90.12 269 ALA A CA 1
ATOM 2095 C C . ALA A 1 269 ? 27.490 27.758 9.583 1.00 90.12 269 ALA A C 1
ATOM 2097 O O . ALA A 1 269 ? 27.645 27.847 10.805 1.00 90.12 269 ALA A O 1
ATOM 2098 N N . LEU A 1 270 ? 26.410 27.235 9.006 1.00 90.25 270 LEU A N 1
ATOM 2099 C CA . LEU A 1 270 ? 25.332 26.514 9.676 1.00 90.25 270 LEU A CA 1
ATOM 2100 C C . LEU A 1 270 ? 25.445 25.025 9.342 1.00 90.25 270 LEU A C 1
ATOM 2102 O O . LEU A 1 270 ? 25.806 24.673 8.224 1.00 90.25 270 LEU A O 1
ATOM 2106 N N . HIS A 1 271 ? 25.113 24.161 10.295 1.00 86.00 271 HIS A N 1
ATOM 2107 C CA . HIS A 1 271 ? 25.150 22.709 10.119 1.00 86.00 271 HIS A CA 1
ATOM 2108 C C . HIS A 1 271 ? 23.928 22.071 10.785 1.00 86.00 271 HIS A C 1
ATOM 2110 O O . HIS A 1 271 ? 23.671 22.366 11.952 1.00 86.00 271 HIS A O 1
ATOM 2116 N N . GLY A 1 272 ? 23.178 21.217 10.080 1.00 79.94 272 GLY A N 1
ATOM 2117 C CA . GLY A 1 272 ? 22.013 20.492 10.621 1.00 79.94 272 GLY A CA 1
ATOM 2118 C C . GLY A 1 272 ? 22.377 19.328 11.564 1.00 79.94 272 GLY A C 1
ATOM 2119 O O . GLY A 1 272 ? 23.544 18.992 11.728 1.00 79.94 272 GLY A O 1
ATOM 2120 N N . GLY A 1 273 ? 21.401 18.705 12.231 1.00 71.94 273 GLY A N 1
ATOM 2121 C CA . GLY A 1 273 ? 21.624 17.602 13.188 1.00 71.94 273 GLY A CA 1
ATOM 2122 C C . GLY A 1 273 ? 21.106 16.240 12.723 1.00 71.94 273 GLY A C 1
ATOM 2123 O O . GLY A 1 273 ? 20.021 16.164 12.162 1.00 71.94 273 GLY A O 1
ATOM 2124 N N . CYS A 1 274 ? 21.822 15.148 13.025 1.00 62.38 274 CYS A N 1
ATOM 2125 C CA . CYS A 1 274 ? 21.497 13.793 12.542 1.00 62.38 274 CYS A CA 1
ATOM 2126 C C . CYS A 1 274 ? 20.435 13.034 13.346 1.00 62.38 274 CYS A C 1
ATOM 2128 O O . CYS A 1 274 ? 19.723 12.207 12.790 1.00 62.38 274 CYS A O 1
ATOM 2130 N N . GLU A 1 275 ? 20.400 13.195 14.677 1.00 56.62 275 GLU A N 1
ATOM 2131 C CA . GLU A 1 275 ? 19.615 12.297 15.550 1.00 56.62 275 GLU A CA 1
ATOM 2132 C C . GLU A 1 275 ? 18.103 12.617 15.524 1.00 56.62 275 GLU A C 1
ATOM 2134 O O . GLU A 1 275 ? 17.296 11.768 15.901 1.00 56.62 275 GLU A O 1
ATOM 2139 N N . ALA A 1 276 ? 17.713 13.808 15.048 1.00 54.09 276 ALA A N 1
ATOM 2140 C CA . ALA A 1 276 ? 16.316 14.252 14.940 1.00 54.09 276 ALA A CA 1
ATOM 2141 C C . ALA A 1 276 ? 16.041 15.132 13.694 1.00 54.09 276 ALA A C 1
ATOM 2143 O O . ALA A 1 276 ? 15.060 15.878 13.663 1.00 54.09 276 ALA A O 1
ATOM 2144 N N . ASP A 1 277 ? 16.918 15.057 12.682 1.00 61.16 277 ASP A N 1
ATOM 2145 C CA . ASP A 1 277 ? 16.907 15.882 11.461 1.00 61.16 277 ASP A CA 1
ATOM 2146 C C . ASP A 1 277 ? 16.786 17.405 11.714 1.00 61.16 277 ASP A C 1
ATOM 2148 O O . ASP A 1 277 ? 16.173 18.158 10.959 1.00 61.16 277 ASP A O 1
ATOM 2152 N N . GLU A 1 278 ? 17.345 17.872 12.819 1.00 75.94 278 GLU A N 1
ATOM 2153 C CA . GLU A 1 278 ? 17.197 19.233 13.322 1.00 75.94 278 GLU A CA 1
ATOM 2154 C C . GLU A 1 278 ? 17.836 20.289 12.398 1.00 75.94 278 GLU A C 1
ATOM 2156 O O . GLU A 1 278 ? 18.907 20.071 11.829 1.00 75.94 278 GLU A O 1
ATOM 2161 N N . MET A 1 279 ? 17.219 21.470 12.290 1.00 82.81 279 MET A N 1
ATOM 2162 C CA . MET A 1 279 ? 17.741 22.572 11.474 1.00 82.81 279 MET A CA 1
ATOM 2163 C C . MET A 1 279 ? 18.495 23.594 12.322 1.00 82.81 279 MET A C 1
ATOM 2165 O O . MET A 1 279 ? 17.983 24.056 13.346 1.00 82.81 279 MET A O 1
ATOM 2169 N N . ALA A 1 280 ? 19.682 23.999 11.863 1.00 89.06 280 ALA A N 1
ATOM 2170 C CA . ALA A 1 280 ? 20.418 25.112 12.451 1.00 89.06 280 ALA A CA 1
ATOM 2171 C C . ALA A 1 280 ? 19.907 26.440 11.896 1.00 89.06 280 ALA A C 1
ATOM 2173 O O . ALA A 1 280 ? 19.706 26.597 10.691 1.00 89.06 280 ALA A O 1
ATOM 2174 N N . VAL A 1 281 ? 19.700 27.402 12.792 1.00 91.88 281 VAL A N 1
ATOM 2175 C CA . VAL A 1 281 ? 19.066 28.681 12.481 1.00 91.88 281 VAL A CA 1
ATOM 2176 C C . VAL A 1 281 ? 19.919 29.834 12.985 1.00 91.88 281 VAL A C 1
ATOM 2178 O O . VAL A 1 281 ? 20.267 29.899 14.168 1.00 91.88 281 VAL A O 1
ATOM 2181 N N . ALA A 1 282 ? 20.176 30.793 12.097 1.00 94.38 282 ALA A N 1
ATOM 2182 C CA . ALA A 1 282 ? 20.546 32.150 12.469 1.00 94.38 282 ALA A CA 1
ATOM 2183 C C . ALA A 1 282 ? 19.311 33.051 12.378 1.00 94.38 282 ALA A C 1
ATOM 2185 O O . ALA A 1 282 ? 18.692 33.168 11.325 1.00 94.38 282 ALA A O 1
ATOM 2186 N N . ARG A 1 283 ? 18.941 33.685 13.488 1.00 94.75 283 ARG A N 1
ATOM 2187 C CA . ARG A 1 283 ? 17.752 34.531 13.617 1.00 94.75 283 ARG A CA 1
ATOM 2188 C C . ARG A 1 283 ? 18.148 35.983 13.807 1.00 94.75 283 ARG A C 1
ATOM 2190 O O . ARG A 1 283 ? 18.816 36.308 14.790 1.00 94.75 283 ARG A O 1
ATOM 2197 N N . TRP A 1 284 ? 17.649 36.856 12.941 1.00 96.38 284 TRP A N 1
ATOM 2198 C CA . TRP A 1 284 ? 17.684 38.302 13.126 1.00 96.38 284 TRP A CA 1
ATOM 2199 C C . TRP A 1 284 ? 16.342 38.805 13.666 1.00 96.38 284 TRP A C 1
ATOM 2201 O O . TRP A 1 284 ? 15.293 38.514 13.098 1.00 96.38 284 TRP A O 1
ATOM 2211 N N . THR A 1 285 ? 16.368 39.571 14.753 1.00 94.81 285 THR A N 1
ATOM 2212 C CA . THR A 1 285 ? 15.187 40.217 15.342 1.00 94.81 285 THR A CA 1
ATOM 2213 C C . THR A 1 285 ? 15.214 41.701 15.016 1.00 94.81 285 THR A C 1
ATOM 2215 O O . THR A 1 285 ? 16.170 42.403 15.355 1.00 94.81 285 THR A O 1
ATOM 2218 N N . ALA A 1 286 ? 14.168 42.187 14.354 1.00 93.50 286 ALA A N 1
ATOM 2219 C CA . ALA A 1 286 ? 14.089 43.559 13.889 1.00 93.50 286 ALA A CA 1
ATOM 2220 C C . ALA A 1 286 ? 14.059 44.535 15.080 1.00 93.50 286 ALA A C 1
ATOM 2222 O O . ALA A 1 286 ? 13.099 44.538 15.852 1.00 93.50 286 ALA A O 1
ATOM 2223 N N . PRO A 1 287 ? 15.058 45.423 15.234 1.00 91.31 287 PRO A N 1
ATOM 2224 C CA . PRO A 1 287 ? 15.122 46.316 16.391 1.00 91.31 287 PRO A CA 1
ATOM 2225 C C . PRO A 1 287 ? 14.087 47.451 16.340 1.00 91.31 287 PRO A C 1
ATOM 2227 O O . PRO A 1 287 ? 13.869 48.143 17.332 1.00 91.31 287 PRO A O 1
ATOM 2230 N N . TYR A 1 288 ? 13.493 47.703 15.171 1.00 91.12 288 TYR A N 1
ATOM 2231 C CA . TYR A 1 288 ? 12.456 48.706 14.948 1.00 91.12 288 TYR A CA 1
ATOM 2232 C C . TYR A 1 288 ? 11.691 48.407 13.657 1.00 91.12 288 TYR A C 1
ATOM 2234 O O . TYR A 1 288 ? 12.113 47.597 12.833 1.00 91.12 288 TYR A O 1
ATOM 2242 N N . ALA A 1 289 ? 10.557 49.086 13.478 1.00 90.94 289 ALA A N 1
ATOM 2243 C CA . ALA A 1 289 ? 9.769 48.960 12.264 1.00 90.94 289 ALA A CA 1
ATOM 2244 C C . ALA A 1 289 ? 10.450 49.660 11.077 1.00 90.94 289 ALA A C 1
ATOM 2246 O O . ALA A 1 289 ? 10.837 50.822 11.187 1.00 90.94 289 ALA A O 1
ATOM 2247 N N . GLY A 1 290 ? 10.550 48.982 9.936 1.00 90.62 290 GLY A N 1
ATOM 2248 C CA . GLY A 1 290 ? 11.229 49.498 8.751 1.00 90.62 290 GLY A CA 1
ATOM 2249 C C . GLY A 1 290 ? 11.109 48.571 7.546 1.00 90.62 290 GLY A C 1
ATOM 2250 O O . GLY A 1 290 ? 10.486 47.511 7.607 1.00 90.62 290 GLY A O 1
ATOM 2251 N N . THR A 1 291 ? 11.698 48.989 6.426 1.00 91.31 291 THR A N 1
ATOM 2252 C CA . THR A 1 291 ? 11.895 48.123 5.258 1.00 91.31 291 THR A CA 1
ATOM 2253 C C . THR A 1 291 ? 13.381 47.867 5.090 1.00 91.31 291 THR A C 1
ATOM 2255 O O . THR A 1 291 ? 14.174 48.806 5.070 1.00 91.31 291 THR A O 1
ATOM 2258 N N . PHE A 1 292 ? 13.743 46.601 4.952 1.00 92.94 292 PHE A N 1
ATOM 2259 C CA . PHE A 1 292 ? 15.116 46.131 4.901 1.00 92.94 292 PHE A CA 1
ATOM 2260 C C . PHE A 1 292 ? 15.344 45.367 3.600 1.00 92.94 292 PHE A C 1
ATOM 2262 O O . PHE A 1 292 ? 14.471 44.623 3.149 1.00 92.94 292 PHE A O 1
ATOM 2269 N N . ARG A 1 293 ? 16.514 45.560 2.994 1.00 94.00 293 ARG A N 1
ATOM 2270 C CA . ARG A 1 293 ? 17.006 44.697 1.921 1.00 94.00 293 ARG A CA 1
ATOM 2271 C C . ARG A 1 293 ? 17.895 43.633 2.542 1.00 94.00 293 ARG A C 1
ATOM 2273 O O . ARG A 1 293 ? 18.820 43.973 3.277 1.00 94.00 293 ARG A O 1
ATOM 2280 N N . ILE A 1 294 ? 17.596 42.378 2.248 1.00 95.12 294 ILE A N 1
ATOM 2281 C CA . ILE A 1 294 ? 18.297 41.209 2.760 1.00 95.12 294 ILE A CA 1
ATOM 2282 C C . ILE A 1 294 ? 18.918 40.498 1.564 1.00 95.12 294 ILE A C 1
ATOM 2284 O O . ILE A 1 294 ? 18.198 39.979 0.717 1.00 95.12 294 ILE A O 1
ATOM 2288 N N . THR A 1 295 ? 20.242 40.488 1.492 1.00 94.38 295 THR A N 1
ATOM 2289 C CA . THR A 1 295 ? 20.998 39.779 0.454 1.00 94.38 295 THR A CA 1
ATOM 2290 C C . THR A 1 295 ? 21.864 38.721 1.096 1.00 94.38 295 THR A C 1
ATOM 2292 O O . THR A 1 295 ? 22.404 38.957 2.178 1.00 94.38 295 THR A O 1
ATOM 2295 N N . GLY A 1 296 ? 22.046 37.603 0.416 1.00 91.81 296 GLY A N 1
ATOM 2296 C CA . GLY A 1 296 ? 22.968 36.591 0.884 1.00 91.81 296 GLY A CA 1
ATOM 2297 C C . GLY A 1 296 ? 23.086 35.402 -0.042 1.00 91.81 296 GLY A C 1
ATOM 2298 O O . GLY A 1 296 ? 22.425 35.342 -1.077 1.00 91.81 296 GLY A O 1
ATOM 2299 N N . THR A 1 297 ? 23.929 34.464 0.363 1.00 90.06 297 THR A N 1
ATOM 2300 C CA . THR A 1 297 ? 24.155 33.203 -0.339 1.00 90.06 297 THR A CA 1
ATOM 2301 C C . THR A 1 297 ? 24.298 32.088 0.686 1.00 90.06 297 THR A C 1
ATOM 2303 O O . THR A 1 297 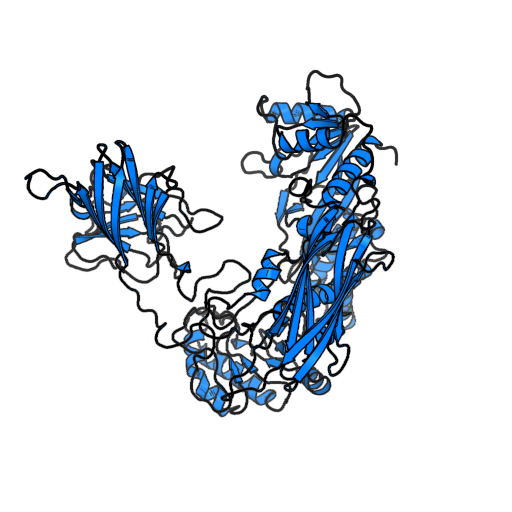? 25.024 32.245 1.670 1.00 90.06 297 THR A O 1
ATOM 2306 N N . PHE A 1 298 ? 23.612 30.971 0.448 1.00 89.12 298 PHE A N 1
ATOM 2307 C CA . PHE A 1 298 ? 23.953 29.684 1.047 1.00 89.12 298 PHE A CA 1
ATOM 2308 C C . PHE A 1 298 ? 24.973 29.024 0.120 1.00 89.12 298 PHE A C 1
ATOM 2310 O O . PHE A 1 298 ? 24.631 28.625 -0.993 1.00 89.12 298 PHE A O 1
ATOM 2317 N N . TYR A 1 299 ? 26.237 29.016 0.527 1.00 83.62 299 TYR A N 1
ATOM 2318 C CA . TYR A 1 299 ? 27.311 28.449 -0.276 1.00 83.62 299 TYR A CA 1
ATOM 2319 C C . TYR A 1 299 ? 27.311 26.935 -0.173 1.00 83.62 299 TYR A C 1
ATOM 2321 O O . TYR A 1 299 ? 26.889 26.352 0.831 1.00 83.62 299 TYR A O 1
ATOM 2329 N N . GLN A 1 300 ? 27.869 26.312 -1.198 1.00 73.19 300 GLN A N 1
ATOM 2330 C CA . GLN A 1 300 ? 28.324 24.945 -1.079 1.00 73.19 300 GLN A CA 1
ATOM 2331 C C . GLN A 1 300 ? 29.468 24.896 -0.055 1.00 73.19 300 GLN A C 1
ATOM 2333 O O . GLN A 1 300 ? 30.490 25.555 -0.239 1.00 73.19 300 GLN A O 1
ATOM 2338 N N . GLY A 1 301 ? 29.297 24.144 1.031 1.00 72.25 301 GLY A N 1
ATOM 2339 C CA . GLY A 1 301 ? 30.404 23.847 1.932 1.00 72.25 301 GLY A CA 1
ATOM 2340 C C . GLY A 1 301 ? 31.137 22.581 1.524 1.00 72.25 301 GLY A C 1
ATOM 2341 O O . GLY A 1 301 ? 31.910 22.568 0.574 1.00 72.25 301 GLY A O 1
ATOM 2342 N N . ASP A 1 302 ? 30.919 21.511 2.274 1.00 71.44 302 ASP A N 1
ATOM 2343 C CA . ASP A 1 302 ? 31.608 20.228 2.160 1.00 71.44 302 ASP A CA 1
ATOM 2344 C C . ASP A 1 302 ? 31.051 19.353 1.027 1.00 71.44 302 ASP A C 1
ATOM 2346 O O . ASP A 1 302 ? 31.597 19.386 -0.082 1.00 71.44 302 ASP A O 1
ATOM 2350 N N . ARG A 1 303 ? 30.033 18.513 1.270 1.00 59.12 303 ARG A N 1
ATOM 2351 C CA . ARG A 1 303 ? 29.474 17.602 0.250 1.00 59.12 303 ARG A CA 1
ATOM 2352 C C . ARG A 1 303 ? 28.011 17.307 0.549 1.00 59.12 303 ARG A C 1
ATOM 2354 O O . ARG A 1 303 ? 27.747 16.607 1.507 1.00 59.12 303 ARG A O 1
ATOM 2361 N N . GLY A 1 304 ? 27.109 17.769 -0.308 1.00 59.31 304 GLY A N 1
ATOM 2362 C CA . GLY A 1 304 ? 25.700 17.420 -0.185 1.00 59.31 304 GLY A CA 1
ATOM 2363 C C . GLY A 1 304 ? 24.769 18.544 -0.580 1.00 59.31 304 GLY A C 1
ATOM 2364 O O . GLY A 1 304 ? 25.194 19.668 -0.857 1.00 59.31 304 GLY A O 1
ATOM 2365 N N . TYR A 1 305 ? 23.483 18.223 -0.648 1.00 67.06 305 TYR A N 1
ATOM 2366 C CA . TYR A 1 305 ? 22.426 19.200 -0.894 1.00 67.06 305 TYR A CA 1
ATOM 2367 C C . TYR A 1 305 ? 21.619 19.390 0.375 1.00 67.06 305 TYR A C 1
ATOM 2369 O O . TYR A 1 305 ? 20.887 18.480 0.744 1.00 67.06 305 TYR A O 1
ATOM 2377 N N . CYS A 1 306 ? 21.677 20.571 0.986 1.00 74.44 306 CYS A N 1
ATOM 2378 C CA . CYS A 1 306 ? 20.882 20.883 2.170 1.00 74.44 306 CYS A CA 1
ATOM 2379 C C . CYS A 1 306 ? 19.552 21.561 1.790 1.00 74.44 306 CYS A C 1
ATOM 2381 O O . CYS A 1 306 ? 19.397 22.125 0.705 1.00 74.44 306 CYS A O 1
ATOM 2383 N N . ASP A 1 307 ? 18.585 21.545 2.707 1.00 76.25 307 ASP A N 1
ATOM 2384 C CA . ASP A 1 307 ? 17.394 22.389 2.594 1.00 76.25 307 ASP A CA 1
ATOM 2385 C C . ASP A 1 307 ? 17.680 23.790 3.167 1.00 76.25 307 ASP A C 1
ATOM 2387 O O . ASP A 1 307 ? 18.102 23.921 4.319 1.00 76.25 307 ASP A O 1
ATOM 2391 N N . TYR A 1 308 ? 17.388 24.839 2.393 1.00 85.38 308 TYR A N 1
ATOM 2392 C CA . TYR A 1 308 ? 17.621 26.243 2.749 1.00 85.38 308 TYR A CA 1
ATOM 2393 C C . TYR A 1 308 ? 16.309 27.014 2.880 1.00 85.38 308 TYR A C 1
ATOM 2395 O O . TYR A 1 308 ? 15.439 26.921 2.007 1.00 85.38 308 TYR A O 1
ATOM 2403 N N . TYR A 1 309 ? 16.186 27.849 3.915 1.00 87.69 309 TYR A N 1
ATOM 2404 C CA . TYR A 1 309 ? 15.012 28.704 4.113 1.00 87.69 309 TYR A CA 1
ATOM 2405 C C . TYR A 1 309 ? 15.382 30.100 4.615 1.00 87.69 309 TYR A C 1
ATOM 2407 O O . TYR A 1 309 ? 16.266 30.258 5.455 1.00 87.69 309 TYR A O 1
ATOM 2415 N N . VAL A 1 310 ? 14.621 31.098 4.155 1.00 91.81 310 VAL A N 1
ATOM 2416 C CA . VAL A 1 310 ? 14.515 32.422 4.782 1.00 91.81 310 VAL A CA 1
ATOM 2417 C C . VAL A 1 310 ? 13.060 32.655 5.168 1.00 91.81 310 VAL A C 1
ATOM 2419 O O . VAL A 1 310 ? 12.180 32.634 4.304 1.00 91.81 310 VAL A O 1
ATOM 2422 N N . ILE A 1 311 ? 12.786 32.871 6.452 1.00 90.56 311 ILE A N 1
ATOM 2423 C CA . ILE A 1 311 ? 11.425 32.859 7.007 1.00 90.56 311 ILE A CA 1
ATOM 2424 C C . ILE A 1 311 ? 11.197 34.127 7.828 1.00 90.56 311 ILE A C 1
ATOM 2426 O O . ILE A 1 311 ? 11.966 34.425 8.731 1.00 90.56 311 ILE A O 1
ATOM 2430 N N . GLN A 1 312 ? 10.144 34.884 7.520 1.00 91.44 312 GLN A N 1
ATOM 2431 C CA . GLN A 1 312 ? 9.731 36.061 8.284 1.00 91.44 312 GLN A CA 1
ATOM 2432 C C . GLN A 1 312 ? 8.572 35.725 9.201 1.00 91.44 312 GLN A C 1
ATOM 2434 O O . GLN A 1 312 ? 7.456 35.541 8.718 1.00 91.44 312 GLN A O 1
ATOM 2439 N N . ASN A 1 313 ? 8.783 35.767 10.516 1.00 85.44 313 ASN A N 1
ATOM 2440 C CA . ASN A 1 313 ? 7.820 35.255 11.490 1.00 85.44 313 ASN A CA 1
ATOM 2441 C C . ASN A 1 313 ? 7.499 33.767 11.193 1.00 85.44 313 ASN A C 1
ATOM 2443 O O . ASN A 1 313 ? 7.672 33.288 10.078 1.00 85.44 313 ASN A O 1
ATOM 2447 N N . PRO A 1 314 ? 7.019 32.972 12.151 1.00 69.50 314 PRO A N 1
ATOM 2448 C CA . PRO A 1 314 ? 7.028 31.511 12.001 1.00 69.50 314 PRO A CA 1
ATOM 2449 C C . PRO A 1 314 ? 6.211 30.919 10.833 1.00 69.50 314 PRO A C 1
ATOM 2451 O O . PRO A 1 314 ? 6.279 29.721 10.602 1.00 69.50 314 PRO A O 1
ATOM 2454 N N . ASN A 1 315 ? 5.432 31.727 10.100 1.00 68.44 315 ASN A N 1
ATOM 2455 C CA . ASN A 1 315 ? 4.476 31.258 9.094 1.00 68.44 315 ASN A CA 1
ATOM 2456 C C . ASN A 1 315 ? 4.655 31.884 7.695 1.00 68.44 315 ASN A C 1
ATOM 2458 O O . ASN A 1 315 ? 3.779 31.699 6.850 1.00 68.44 315 ASN A O 1
ATOM 2462 N N . LYS A 1 316 ? 5.703 32.680 7.427 1.00 85.25 316 LYS A N 1
ATOM 2463 C CA . LYS A 1 316 ? 5.882 33.306 6.101 1.00 85.25 316 LYS A CA 1
ATOM 2464 C C . LYS A 1 316 ? 7.275 33.052 5.540 1.00 85.25 316 LYS A C 1
ATOM 2466 O O . LYS A 1 316 ? 8.222 33.775 5.831 1.00 85.25 316 LYS A O 1
ATOM 2471 N N . ILE A 1 317 ? 7.369 32.066 4.657 1.00 85.38 317 ILE A N 1
ATOM 2472 C CA . ILE A 1 317 ? 8.574 31.793 3.873 1.00 85.38 317 ILE A CA 1
ATOM 2473 C C . ILE A 1 317 ? 8.787 32.919 2.860 1.00 85.38 317 ILE A C 1
ATOM 2475 O O . ILE A 1 317 ? 7.919 33.211 2.037 1.00 85.38 317 ILE A O 1
ATOM 2479 N N . LEU A 1 318 ? 9.948 33.559 2.938 1.00 86.19 318 LEU A N 1
ATOM 2480 C CA . LEU A 1 318 ? 10.402 34.570 1.987 1.00 86.19 318 LEU A CA 1
ATOM 2481 C C . LEU A 1 318 ? 11.234 33.955 0.859 1.00 86.19 318 LEU A C 1
ATOM 2483 O O . LEU A 1 318 ? 11.179 34.434 -0.270 1.00 86.19 318 LEU A O 1
ATOM 2487 N N . PHE A 1 319 ? 11.988 32.902 1.169 1.00 87.44 319 PHE A N 1
ATOM 2488 C CA . PHE A 1 319 ? 12.808 32.148 0.229 1.00 87.44 319 PHE A CA 1
ATOM 2489 C C . PHE A 1 319 ? 12.918 30.697 0.696 1.00 87.44 319 PHE A C 1
ATOM 2491 O O . PHE A 1 319 ? 13.006 30.444 1.899 1.00 87.44 319 PHE A O 1
ATOM 2498 N N . ARG A 1 320 ? 12.935 29.754 -0.247 1.00 81.81 320 ARG A N 1
ATOM 2499 C CA . ARG A 1 320 ? 13.315 28.368 0.025 1.00 81.81 320 ARG A CA 1
ATOM 2500 C C . ARG A 1 320 ? 13.956 27.722 -1.191 1.00 81.81 320 ARG A C 1
ATOM 2502 O O . ARG A 1 320 ? 13.532 27.985 -2.316 1.00 81.81 320 ARG A O 1
ATOM 2509 N N . GLN A 1 321 ? 14.880 26.809 -0.936 1.00 75.50 321 GLN A N 1
ATOM 2510 C CA . GLN A 1 321 ? 15.383 25.860 -1.918 1.00 75.50 321 GLN A CA 1
ATOM 2511 C C . GLN A 1 321 ? 15.596 24.521 -1.222 1.00 75.50 321 GLN A C 1
ATOM 2513 O O . GLN A 1 321 ? 16.213 24.463 -0.167 1.00 75.50 321 GLN A O 1
ATOM 2518 N N . LEU A 1 322 ? 15.013 23.467 -1.788 1.00 63.59 322 LEU A N 1
ATOM 2519 C CA . LEU A 1 322 ? 14.940 22.158 -1.153 1.00 63.59 322 LEU A CA 1
ATOM 2520 C C . LEU A 1 322 ? 15.809 21.168 -1.910 1.00 63.59 322 LEU A C 1
ATOM 2522 O O . LEU A 1 322 ? 15.731 21.117 -3.141 1.00 63.59 322 LEU A O 1
ATOM 2526 N N . ALA A 1 323 ? 16.531 20.319 -1.184 1.00 58.53 323 ALA A N 1
ATOM 2527 C CA . ALA A 1 323 ? 17.211 19.165 -1.755 1.00 58.53 323 ALA A CA 1
ATOM 2528 C C . ALA A 1 323 ? 16.204 18.293 -2.523 1.00 58.53 323 ALA A C 1
ATOM 2530 O O . ALA A 1 323 ? 16.486 17.839 -3.627 1.00 58.53 323 ALA A O 1
ATOM 2531 N N . SER A 1 324 ? 14.971 18.176 -2.005 1.00 48.91 324 SER A N 1
ATOM 2532 C CA . SER A 1 324 ? 13.868 17.415 -2.621 1.00 48.91 324 SER A CA 1
ATOM 2533 C C . SER A 1 324 ? 13.376 17.877 -3.989 1.00 48.91 324 SER A C 1
ATOM 2535 O O . SER A 1 324 ? 12.671 17.128 -4.663 1.00 48.91 324 SER A O 1
ATOM 2537 N N . ALA A 1 325 ? 13.737 19.087 -4.415 1.00 47.16 325 ALA A N 1
ATOM 2538 C CA . ALA A 1 325 ? 13.413 19.572 -5.750 1.00 47.16 325 ALA A CA 1
ATOM 2539 C C . ALA A 1 325 ? 14.393 19.059 -6.823 1.00 47.16 325 ALA A C 1
ATOM 2541 O O . ALA A 1 325 ? 14.122 19.228 -8.014 1.00 47.16 325 ALA A O 1
ATOM 2542 N N . LYS A 1 326 ? 15.518 18.448 -6.422 1.00 55.56 326 LYS A N 1
ATOM 2543 C CA . LYS A 1 326 ? 16.472 17.826 -7.341 1.00 55.56 326 LYS A CA 1
ATOM 2544 C C . LYS A 1 326 ? 16.096 16.370 -7.647 1.00 55.56 326 LYS A C 1
ATOM 2546 O O . LYS A 1 326 ? 15.477 15.704 -6.812 1.00 55.56 326 LYS A O 1
ATOM 2551 N N . PRO A 1 327 ? 16.475 15.870 -8.837 1.00 55.22 327 PRO A N 1
ATOM 2552 C CA . PRO A 1 327 ? 16.435 14.444 -9.121 1.00 55.22 327 PRO A CA 1
ATOM 2553 C C . PRO A 1 327 ? 17.152 13.653 -8.013 1.00 55.22 327 PRO A C 1
ATOM 2555 O O . PRO A 1 327 ? 18.196 14.096 -7.541 1.00 55.22 327 PRO A O 1
ATOM 2558 N N . GLY A 1 328 ? 16.605 12.516 -7.572 1.00 53.75 328 GLY A N 1
ATOM 2559 C CA . GLY A 1 328 ? 17.274 11.688 -6.556 1.00 53.75 328 GLY A CA 1
ATOM 2560 C C . GLY A 1 328 ? 16.834 11.904 -5.109 1.00 53.75 328 GLY A C 1
ATOM 2561 O O . GLY A 1 328 ? 17.472 11.363 -4.209 1.00 53.75 328 GLY A O 1
ATOM 2562 N N . VAL A 1 329 ? 15.721 12.603 -4.850 1.00 52.81 329 VAL A N 1
ATOM 2563 C CA . VAL A 1 329 ? 15.121 12.664 -3.502 1.00 52.81 329 VAL A CA 1
ATOM 2564 C C . VAL A 1 329 ? 13.835 11.871 -3.415 1.00 52.81 329 VAL A C 1
ATOM 2566 O O . VAL A 1 329 ? 12.953 12.001 -4.261 1.00 52.81 329 VAL A O 1
ATOM 2569 N N . SER A 1 330 ? 13.716 11.052 -2.368 1.00 58.31 330 SER A N 1
ATOM 2570 C CA . SER A 1 330 ? 12.525 10.239 -2.136 1.00 58.31 330 SER A CA 1
ATOM 2571 C C . SER A 1 330 ? 11.277 11.119 -2.089 1.00 58.31 330 SER A C 1
ATOM 2573 O O . SER A 1 330 ? 11.167 12.043 -1.283 1.00 58.31 330 SER A O 1
ATOM 2575 N N . THR A 1 331 ? 10.291 10.792 -2.919 1.00 54.06 331 THR A N 1
ATOM 2576 C CA . THR A 1 331 ? 8.977 11.454 -2.916 1.00 54.06 331 THR A CA 1
ATOM 2577 C C . THR A 1 331 ? 8.156 11.120 -1.658 1.00 54.06 331 THR A C 1
ATOM 2579 O O . THR A 1 331 ? 7.049 11.634 -1.458 1.00 54.06 331 THR A O 1
ATOM 2582 N N . GLY A 1 332 ? 8.679 10.247 -0.785 1.00 53.62 332 GLY A N 1
ATOM 2583 C CA . GLY A 1 332 ? 8.045 9.770 0.443 1.00 53.62 332 GLY A CA 1
ATOM 2584 C C . GLY A 1 332 ? 6.865 8.821 0.213 1.00 53.62 332 GLY A C 1
ATOM 2585 O O . GLY A 1 332 ? 6.362 8.244 1.172 1.00 53.62 332 GLY A O 1
ATOM 2586 N N . ILE A 1 333 ? 6.416 8.636 -1.034 1.00 56.03 333 ILE A N 1
ATOM 2587 C CA . ILE A 1 333 ? 5.311 7.747 -1.400 1.00 56.03 333 ILE A CA 1
ATOM 2588 C C . ILE A 1 333 ? 5.865 6.649 -2.302 1.00 56.03 333 ILE A C 1
ATOM 2590 O O . ILE A 1 333 ? 6.327 6.918 -3.404 1.00 56.03 333 ILE A O 1
ATOM 2594 N N . GLY A 1 334 ? 5.799 5.405 -1.819 1.00 56.59 334 GLY A N 1
ATOM 2595 C CA . GLY A 1 334 ? 6.005 4.224 -2.650 1.00 56.59 334 GLY A CA 1
ATOM 2596 C C . GLY A 1 334 ? 7.395 4.101 -3.273 1.00 56.59 334 GLY A C 1
ATOM 2597 O O . GLY A 1 334 ? 7.460 3.753 -4.436 1.00 56.59 334 GLY A O 1
ATOM 2598 N N . GLY A 1 335 ? 8.477 4.412 -2.548 1.00 66.69 335 GLY A N 1
ATOM 2599 C CA . GLY A 1 335 ? 9.843 4.048 -2.966 1.00 66.69 335 GLY A CA 1
ATOM 2600 C C . GLY A 1 335 ? 10.298 4.603 -4.324 1.00 66.69 335 GLY A C 1
ATOM 2601 O O . GLY A 1 335 ? 11.075 3.958 -5.018 1.00 66.69 335 GLY A O 1
ATOM 2602 N N . TYR A 1 336 ? 9.800 5.778 -4.720 1.00 77.62 336 TYR A N 1
ATOM 2603 C CA . TYR A 1 336 ? 10.218 6.488 -5.932 1.00 77.62 336 TYR A CA 1
ATOM 2604 C C . TYR A 1 336 ? 10.958 7.776 -5.573 1.00 77.62 336 TYR A C 1
ATOM 2606 O O . TYR A 1 336 ? 10.482 8.564 -4.744 1.00 77.62 336 TYR A O 1
ATOM 2614 N N . TRP A 1 337 ? 12.088 8.013 -6.231 1.00 76.31 337 TRP A N 1
ATOM 2615 C CA . TRP A 1 337 ? 12.829 9.268 -6.153 1.00 76.31 337 TRP A CA 1
ATOM 2616 C C . TRP A 1 337 ? 12.356 10.214 -7.251 1.00 76.31 337 TRP A C 1
ATOM 2618 O O . TRP A 1 337 ? 12.058 9.785 -8.363 1.00 76.31 337 TRP A O 1
ATOM 2628 N N . ALA A 1 338 ? 12.265 11.505 -6.937 1.00 72.69 338 ALA A N 1
ATOM 2629 C CA . ALA A 1 338 ? 11.865 12.522 -7.896 1.00 72.69 338 ALA A CA 1
ATOM 2630 C C . ALA A 1 338 ? 12.732 12.419 -9.155 1.00 72.69 338 ALA A C 1
ATOM 2632 O O . ALA A 1 338 ? 13.955 12.292 -9.069 1.00 72.69 338 ALA A O 1
ATOM 2633 N N . GLN A 1 339 ? 12.080 12.456 -10.314 1.00 83.88 339 GLN A N 1
ATOM 2634 C CA . GLN A 1 339 ? 12.707 12.329 -11.629 1.00 83.88 339 GLN A CA 1
ATOM 2635 C C . GLN A 1 339 ? 13.547 11.057 -11.881 1.00 83.88 339 GLN A C 1
ATOM 2637 O O . GLN A 1 339 ? 14.320 11.019 -12.844 1.00 83.88 339 GLN A O 1
ATOM 2642 N N . ALA A 1 340 ? 13.429 10.020 -11.045 1.00 84.25 340 ALA A N 1
ATOM 2643 C CA . ALA A 1 340 ? 14.126 8.760 -11.271 1.00 84.25 340 ALA A CA 1
ATOM 2644 C C . ALA A 1 340 ? 13.629 8.088 -12.550 1.00 84.25 340 ALA A C 1
ATOM 2646 O O . ALA A 1 340 ? 12.434 8.056 -12.829 1.00 84.25 340 ALA A O 1
ATOM 2647 N N . GLY A 1 341 ? 14.546 7.489 -13.307 1.00 89.06 341 GLY A N 1
ATOM 2648 C CA . GLY A 1 341 ? 14.173 6.674 -14.460 1.00 89.06 341 GLY A CA 1
ATOM 2649 C C . GLY A 1 341 ? 13.489 5.359 -14.096 1.00 89.06 341 GLY A C 1
ATOM 2650 O O . GLY A 1 341 ? 12.829 4.756 -14.937 1.00 89.06 341 GLY A O 1
ATOM 2651 N N . ASP A 1 342 ? 13.604 4.935 -12.841 1.00 91.50 342 ASP A N 1
ATOM 2652 C CA . ASP A 1 342 ? 13.076 3.672 -12.352 1.00 91.50 342 ASP A CA 1
ATOM 2653 C C . ASP A 1 342 ? 12.418 3.843 -10.975 1.00 91.50 342 ASP A C 1
ATOM 2655 O O . ASP A 1 342 ? 12.774 4.748 -10.217 1.00 91.50 342 ASP A O 1
ATOM 2659 N N . ALA A 1 343 ? 11.466 2.976 -10.642 1.00 88.25 343 ALA A N 1
ATOM 2660 C CA . ALA A 1 343 ? 10.665 3.062 -9.430 1.00 88.25 343 ALA A CA 1
ATOM 2661 C C . ALA A 1 343 ? 10.428 1.695 -8.776 1.00 88.25 343 ALA A C 1
ATOM 2663 O O . ALA A 1 343 ? 10.191 0.702 -9.465 1.00 88.25 343 ALA A O 1
ATOM 2664 N N . HIS A 1 344 ? 10.415 1.674 -7.438 1.00 89.19 344 HIS A N 1
ATOM 2665 C CA . HIS A 1 344 ? 10.041 0.521 -6.615 1.00 89.19 344 HIS A CA 1
ATOM 2666 C C . HIS A 1 344 ? 8.801 0.842 -5.786 1.00 89.19 344 HIS A C 1
ATOM 2668 O O . HIS A 1 344 ? 8.895 1.363 -4.673 1.00 89.19 344 HIS A O 1
ATOM 2674 N N . VAL A 1 345 ? 7.620 0.539 -6.328 1.00 86.56 345 VAL A N 1
ATOM 2675 C CA . VAL A 1 345 ? 6.354 0.995 -5.750 1.00 86.56 345 VAL A CA 1
ATOM 2676 C C . VAL A 1 345 ? 5.553 -0.144 -5.152 1.00 86.56 345 VAL A C 1
ATOM 2678 O O . VAL A 1 345 ? 5.002 -0.999 -5.840 1.00 86.56 345 VAL A O 1
ATOM 2681 N N . TYR A 1 346 ? 5.372 -0.057 -3.841 1.00 86.62 346 TYR A N 1
ATOM 2682 C CA . TYR A 1 346 ? 4.604 -1.007 -3.053 1.00 86.62 346 TYR A CA 1
ATOM 2683 C C . TYR A 1 346 ? 3.460 -0.290 -2.338 1.00 86.62 346 TYR A C 1
ATOM 2685 O O . TYR A 1 346 ? 3.687 0.394 -1.330 1.00 86.62 346 TYR A O 1
ATOM 2693 N N . PRO A 1 347 ? 2.229 -0.389 -2.856 1.00 85.38 347 PRO A N 1
ATOM 2694 C CA . PRO A 1 347 ? 1.099 0.297 -2.256 1.00 85.38 347 PRO A CA 1
ATOM 2695 C C . PRO A 1 347 ? 0.763 -0.306 -0.882 1.00 85.38 347 PRO A C 1
ATOM 2697 O O . PRO A 1 347 ? 0.792 -1.531 -0.733 1.00 85.38 347 PRO A O 1
ATOM 2700 N N . PRO A 1 348 ? 0.402 0.513 0.126 1.00 85.56 348 PRO A N 1
ATOM 2701 C CA . PRO A 1 348 ? -0.268 -0.011 1.305 1.00 85.56 348 PRO A CA 1
ATOM 2702 C C . PRO A 1 348 ? -1.621 -0.602 0.900 1.00 85.56 348 PRO A C 1
ATOM 2704 O O . PRO A 1 348 ? -2.246 -0.150 -0.061 1.00 85.56 348 PRO A O 1
ATOM 2707 N N . VAL A 1 349 ? -2.084 -1.591 1.655 1.00 87.06 349 VAL A N 1
ATOM 2708 C CA . VAL A 1 349 ? -3.328 -2.307 1.394 1.00 87.06 349 VAL A CA 1
ATOM 2709 C C . VAL A 1 349 ? -4.280 -2.174 2.599 1.00 87.06 349 VAL A C 1
ATOM 2711 O O . VAL A 1 349 ? -3.928 -2.629 3.686 1.00 87.06 349 VAL A O 1
ATOM 2714 N N . PRO A 1 350 ? -5.492 -1.599 2.455 1.00 90.69 350 PRO A N 1
ATOM 2715 C CA . PRO A 1 350 ? -6.143 -1.173 1.211 1.00 90.69 350 PRO A CA 1
ATOM 2716 C C . PRO A 1 350 ? -5.445 -0.027 0.465 1.00 90.69 350 PRO A C 1
ATOM 2718 O O . PRO A 1 350 ? -4.994 0.940 1.080 1.00 90.69 350 PRO A O 1
ATOM 2721 N N . GLN A 1 351 ? -5.406 -0.112 -0.870 1.00 89.94 351 GLN A N 1
ATOM 2722 C CA . GLN A 1 351 ? -4.810 0.929 -1.711 1.00 89.94 351 GLN A CA 1
ATOM 2723 C C . GLN A 1 351 ? -5.680 2.188 -1.707 1.00 89.94 351 GLN A C 1
ATOM 2725 O O . GLN A 1 351 ? -6.766 2.203 -2.282 1.00 89.94 351 GLN A O 1
ATOM 2730 N N . GLN A 1 352 ? -5.177 3.258 -1.093 1.00 86.81 352 GLN A N 1
ATOM 2731 C CA . GLN A 1 352 ? -5.868 4.546 -0.978 1.00 86.81 352 GLN A CA 1
ATOM 2732 C C . GLN A 1 352 ? -5.911 5.326 -2.306 1.00 86.81 352 GLN A C 1
ATOM 2734 O O . GLN A 1 352 ? -5.172 5.040 -3.259 1.00 86.81 352 GLN A O 1
ATOM 2739 N N . VAL A 1 353 ? -6.775 6.344 -2.373 1.00 87.88 353 VAL A N 1
ATOM 2740 C CA . VAL A 1 353 ? -6.944 7.186 -3.570 1.00 87.88 353 VAL A CA 1
ATOM 2741 C C . VAL A 1 353 ? -5.668 7.969 -3.902 1.00 87.88 353 VAL A C 1
ATOM 2743 O O . VAL A 1 353 ? -5.341 8.146 -5.075 1.00 87.88 353 VAL A O 1
ATOM 2746 N N . GLU A 1 354 ? -4.895 8.372 -2.895 1.00 87.00 354 GLU A N 1
ATOM 2747 C CA . GLU A 1 354 ? -3.606 9.052 -3.046 1.00 87.00 354 GLU A CA 1
ATOM 2748 C C . GLU A 1 354 ? -2.581 8.148 -3.732 1.00 87.00 354 GLU A C 1
ATOM 2750 O O . GLU A 1 354 ? -1.918 8.581 -4.673 1.00 87.00 354 GLU A O 1
ATOM 2755 N N . MET A 1 355 ? -2.498 6.882 -3.313 1.00 88.19 355 MET A N 1
ATOM 2756 C CA . MET A 1 355 ? -1.597 5.897 -3.917 1.00 88.19 355 MET A CA 1
ATOM 2757 C C . MET A 1 355 ? -2.033 5.543 -5.344 1.00 88.19 355 MET A C 1
ATOM 2759 O O . MET A 1 355 ? -1.206 5.444 -6.248 1.00 88.19 355 MET A O 1
ATOM 2763 N N . THR A 1 356 ? -3.343 5.434 -5.581 1.00 92.12 356 THR A N 1
ATOM 2764 C CA . THR A 1 356 ? -3.887 5.251 -6.935 1.00 92.12 356 THR A CA 1
ATOM 2765 C C . THR A 1 356 ? -3.522 6.427 -7.835 1.00 92.12 356 THR A C 1
ATOM 2767 O O . THR A 1 356 ? -3.070 6.223 -8.956 1.00 92.12 356 THR A O 1
ATOM 2770 N N . ARG A 1 357 ? -3.670 7.667 -7.352 1.00 91.62 357 ARG A N 1
ATOM 2771 C CA . ARG A 1 357 ? -3.264 8.866 -8.095 1.00 91.62 357 ARG A CA 1
ATOM 2772 C C . ARG A 1 357 ? -1.765 8.853 -8.380 1.00 91.62 357 ARG A C 1
ATOM 2774 O O . ARG A 1 357 ? -1.389 9.098 -9.517 1.00 91.62 357 ARG A O 1
ATOM 2781 N N . PHE A 1 358 ? -0.945 8.517 -7.387 1.00 91.00 358 PHE A N 1
ATOM 2782 C CA . PHE A 1 358 ? 0.503 8.416 -7.538 1.00 91.00 358 PHE A CA 1
ATOM 2783 C C . PHE A 1 358 ? 0.897 7.431 -8.648 1.00 91.00 358 PHE A C 1
ATOM 2785 O O . PHE A 1 358 ? 1.583 7.828 -9.583 1.00 91.00 358 PHE A O 1
ATOM 2792 N N . LEU A 1 359 ? 0.386 6.194 -8.628 1.00 93.38 359 LEU A N 1
ATOM 2793 C CA . LEU A 1 359 ? 0.671 5.196 -9.670 1.00 93.38 359 LEU A CA 1
ATOM 2794 C C . LEU A 1 359 ? 0.274 5.667 -11.078 1.00 93.38 359 LEU A C 1
ATOM 2796 O O . LEU A 1 359 ? 0.946 5.323 -12.046 1.00 93.38 359 LEU A O 1
ATOM 2800 N N . ARG A 1 360 ? -0.791 6.472 -11.191 1.00 94.50 360 ARG A N 1
ATOM 2801 C CA . ARG A 1 360 ? -1.293 7.030 -12.460 1.00 94.50 360 ARG A CA 1
ATOM 2802 C C . ARG A 1 360 ? -0.458 8.189 -13.003 1.00 94.50 360 ARG A C 1
ATOM 2804 O O . ARG A 1 360 ? -0.572 8.493 -14.186 1.00 94.50 360 ARG A O 1
ATOM 2811 N N . THR A 1 361 ? 0.309 8.865 -12.151 1.00 91.19 361 THR A N 1
ATOM 2812 C CA . THR A 1 361 ? 1.011 10.109 -12.505 1.00 91.19 361 THR A CA 1
ATOM 2813 C C . THR A 1 361 ? 2.508 10.078 -12.218 1.00 91.19 361 THR A C 1
ATOM 2815 O O . THR A 1 361 ? 3.191 11.064 -12.472 1.00 91.19 361 THR A O 1
ATOM 2818 N N . MET A 1 362 ? 3.040 8.988 -11.671 1.00 89.69 362 MET A N 1
ATOM 2819 C CA . MET A 1 362 ? 4.476 8.809 -11.453 1.00 89.69 362 MET A CA 1
ATOM 2820 C C . MET A 1 362 ? 5.241 9.044 -12.759 1.00 89.69 362 MET A C 1
ATOM 2822 O O . MET A 1 362 ? 4.790 8.599 -13.816 1.00 89.69 362 MET A O 1
ATOM 2826 N N . GLY A 1 363 ? 6.349 9.782 -12.682 1.00 88.56 363 GLY A N 1
ATOM 2827 C CA . GLY A 1 363 ? 7.131 10.205 -13.844 1.00 88.56 363 GLY A CA 1
ATOM 2828 C C . GLY A 1 363 ? 6.644 11.483 -14.536 1.00 88.56 363 GLY A C 1
ATOM 2829 O O . GLY A 1 363 ? 7.317 11.952 -15.443 1.00 88.56 363 GLY A O 1
ATOM 2830 N N . GLN A 1 364 ? 5.522 12.091 -14.123 1.00 88.44 364 GLN A N 1
ATOM 2831 C CA . GLN A 1 364 ? 5.003 13.324 -14.756 1.00 88.44 364 GLN A CA 1
ATOM 2832 C C . GLN A 1 364 ? 5.950 14.532 -14.663 1.00 88.44 364 GLN A C 1
ATOM 2834 O O . GLN A 1 364 ? 5.788 15.510 -15.386 1.00 88.44 364 GLN A O 1
ATOM 2839 N N . ASP A 1 365 ? 6.875 14.494 -13.709 1.00 79.06 365 ASP A N 1
ATOM 2840 C CA . ASP A 1 365 ? 7.887 15.506 -13.430 1.00 79.06 365 ASP A CA 1
ATOM 2841 C C . ASP A 1 365 ? 9.223 15.216 -14.131 1.00 79.06 365 ASP A C 1
ATOM 2843 O O . ASP A 1 365 ? 10.151 16.013 -14.024 1.00 79.06 365 ASP A O 1
ATOM 2847 N N . SER A 1 366 ? 9.328 14.086 -14.836 1.00 84.31 366 SER A N 1
ATOM 2848 C CA . SER A 1 366 ? 10.558 13.614 -15.473 1.00 84.31 366 SER A CA 1
ATOM 2849 C C . SER A 1 366 ? 10.643 14.042 -16.940 1.00 84.31 366 SER A C 1
ATOM 2851 O O . SER A 1 366 ? 9.617 14.083 -17.623 1.00 84.31 366 SER A O 1
ATOM 2853 N N . PRO A 1 367 ? 11.848 14.332 -17.467 1.00 86.06 367 PRO A N 1
ATOM 2854 C CA . PRO A 1 367 ? 12.011 14.678 -18.878 1.00 86.06 367 PRO A CA 1
ATOM 2855 C C . PRO A 1 367 ? 11.859 13.468 -19.814 1.00 86.06 367 PRO A C 1
ATOM 2857 O O . PRO A 1 367 ? 11.428 13.647 -20.952 1.00 86.06 367 PRO A O 1
ATOM 2860 N N . ASN A 1 368 ? 12.173 12.257 -19.341 1.00 90.00 368 ASN A N 1
ATOM 2861 C CA . ASN A 1 368 ? 11.943 10.998 -20.052 1.00 90.00 368 ASN A CA 1
ATOM 2862 C C . ASN A 1 368 ? 11.007 10.073 -19.261 1.00 90.00 368 ASN A C 1
ATOM 2864 O O . ASN A 1 368 ? 10.653 10.341 -18.112 1.00 90.00 368 ASN A O 1
ATOM 2868 N N . HIS A 1 369 ? 10.622 8.967 -19.893 1.00 92.25 369 HIS A N 1
ATOM 2869 C CA . HIS A 1 369 ? 9.742 7.958 -19.317 1.00 92.25 369 HIS A CA 1
ATOM 2870 C C . HIS A 1 369 ? 10.339 7.241 -18.100 1.00 92.25 369 HIS A C 1
ATOM 2872 O O . HIS A 1 369 ? 11.551 7.245 -17.878 1.00 92.25 369 HIS A O 1
ATOM 2878 N N . VAL A 1 370 ? 9.461 6.586 -17.340 1.00 92.06 370 VAL A N 1
ATOM 2879 C CA . VAL A 1 370 ? 9.814 5.800 -16.155 1.00 92.06 370 VAL A CA 1
ATOM 2880 C C . VAL A 1 370 ? 9.563 4.318 -16.417 1.00 92.06 370 VAL A C 1
ATOM 2882 O O . VAL A 1 370 ? 8.543 3.929 -16.995 1.00 92.06 370 VAL A O 1
ATOM 2885 N N . PHE A 1 371 ? 10.486 3.476 -15.969 1.00 93.88 371 PHE A N 1
ATOM 2886 C CA . PHE A 1 371 ? 10.286 2.039 -15.856 1.00 93.88 371 PHE A CA 1
ATOM 2887 C C . PHE A 1 371 ? 9.877 1.707 -14.415 1.00 93.88 371 PHE A C 1
ATOM 2889 O O . PHE A 1 371 ? 10.446 2.222 -13.468 1.00 93.88 371 PHE A O 1
ATOM 2896 N N . LEU A 1 372 ? 8.850 0.888 -14.214 1.00 94.06 372 LEU A N 1
ATOM 2897 C CA . LEU A 1 372 ? 8.471 0.407 -12.882 1.00 94.06 372 LEU A CA 1
ATOM 2898 C C . LEU A 1 372 ? 9.054 -0.995 -12.704 1.00 94.06 372 LEU A C 1
ATOM 2900 O O . LEU A 1 372 ? 8.358 -1.994 -12.902 1.00 94.06 372 LEU A O 1
ATOM 2904 N N . SER A 1 373 ? 10.350 -1.075 -12.409 1.00 92.06 373 SER A N 1
ATOM 2905 C CA . SER A 1 373 ? 11.065 -2.353 -12.283 1.00 92.06 373 SER A CA 1
ATOM 2906 C C . SER A 1 373 ? 10.555 -3.232 -11.146 1.00 92.06 373 SER A C 1
ATOM 2908 O O . SER A 1 373 ? 10.727 -4.455 -11.207 1.00 92.06 373 SER A O 1
ATOM 2910 N N . GLU A 1 374 ? 9.894 -2.636 -10.150 1.00 89.75 374 GLU A N 1
ATOM 2911 C CA . GLU A 1 374 ? 9.309 -3.378 -9.049 1.00 89.75 374 GLU A CA 1
ATOM 2912 C C . GLU A 1 374 ? 7.954 -2.839 -8.597 1.00 89.75 374 GLU A C 1
ATOM 2914 O O . GLU A 1 374 ? 7.815 -1.718 -8.109 1.00 89.75 374 GLU A O 1
ATOM 2919 N N . TYR A 1 375 ? 6.942 -3.693 -8.719 1.00 90.69 375 TYR A N 1
ATOM 2920 C CA . TYR A 1 375 ? 5.630 -3.506 -8.127 1.00 90.69 375 TYR A CA 1
ATOM 2921 C C . TYR A 1 375 ? 5.102 -4.840 -7.618 1.00 90.69 375 TYR A C 1
ATOM 2923 O O . TYR A 1 375 ? 5.135 -5.848 -8.324 1.00 90.69 375 TYR A O 1
ATOM 2931 N N . GLY A 1 376 ? 4.551 -4.858 -6.411 1.00 85.88 376 GLY A N 1
ATOM 2932 C CA . GLY A 1 376 ? 4.016 -6.084 -5.844 1.00 85.88 376 GLY A CA 1
ATOM 2933 C C . GLY A 1 376 ? 3.027 -5.837 -4.727 1.00 85.88 376 GLY A C 1
ATOM 2934 O O . GLY A 1 376 ? 3.081 -4.844 -4.004 1.00 85.88 376 GLY A O 1
ATOM 2935 N N . ILE A 1 377 ? 2.121 -6.797 -4.590 1.00 88.19 377 ILE A N 1
ATOM 2936 C CA . ILE A 1 377 ? 1.263 -6.964 -3.424 1.00 88.19 377 ILE A CA 1
ATOM 2937 C C . ILE A 1 377 ? 1.323 -8.439 -3.037 1.00 88.19 377 ILE A C 1
ATOM 2939 O O . ILE A 1 377 ? 1.211 -9.306 -3.915 1.00 88.19 377 ILE A O 1
ATOM 2943 N N . GLY A 1 378 ? 1.534 -8.695 -1.747 1.00 89.44 378 GLY A N 1
ATOM 2944 C CA . GLY A 1 378 ? 1.631 -10.014 -1.136 1.00 89.44 378 GLY A CA 1
ATOM 2945 C C . GLY A 1 378 ? 0.293 -10.641 -0.750 1.00 89.44 378 GLY A C 1
ATOM 2946 O O . GLY A 1 378 ? -0.779 -10.078 -0.949 1.00 89.44 378 GLY A O 1
ATOM 2947 N N . SER A 1 379 ? 0.376 -11.839 -0.187 1.00 92.00 379 SER A N 1
ATOM 2948 C CA . SER A 1 379 ? -0.660 -12.503 0.605 1.00 92.00 379 SER A CA 1
ATOM 2949 C C . SER A 1 379 ? -0.023 -13.001 1.900 1.00 92.00 379 SER A C 1
ATOM 2951 O O . SER A 1 379 ? 1.199 -12.949 2.071 1.00 92.00 379 SER A O 1
ATOM 2953 N N . ALA A 1 380 ? -0.821 -13.593 2.784 1.00 93.19 380 ALA A N 1
ATOM 2954 C CA . ALA A 1 380 ? -0.264 -14.569 3.706 1.00 93.19 380 ALA A CA 1
ATOM 2955 C C . ALA A 1 380 ? 0.418 -15.703 2.922 1.00 93.19 380 ALA A C 1
ATOM 2957 O O . ALA A 1 380 ? 0.026 -16.054 1.804 1.00 93.19 380 ALA A O 1
ATOM 2958 N N . VAL A 1 381 ? 1.420 -16.319 3.535 1.00 94.00 381 VAL A N 1
ATOM 2959 C CA . VAL A 1 381 ? 1.849 -17.661 3.152 1.00 94.00 381 VAL A CA 1
ATOM 2960 C C . VAL A 1 381 ? 0.812 -18.626 3.718 1.00 94.00 381 VAL A C 1
ATOM 2962 O O . VAL A 1 381 ? 0.410 -18.488 4.872 1.00 94.00 381 VAL A O 1
ATOM 2965 N N . ASP A 1 382 ? 0.382 -19.628 2.946 1.00 94.25 382 ASP A N 1
ATOM 2966 C CA . ASP A 1 382 ? -0.424 -20.727 3.491 1.00 94.25 382 ASP A CA 1
ATOM 2967 C C . ASP A 1 382 ? 0.462 -21.565 4.425 1.00 94.25 382 ASP A C 1
ATOM 2969 O O . ASP A 1 382 ? 1.071 -22.565 4.029 1.00 94.25 382 ASP A O 1
ATOM 2973 N N . LEU A 1 383 ? 0.594 -21.094 5.670 1.00 96.06 383 LEU A N 1
ATOM 2974 C CA . LEU A 1 383 ? 1.464 -21.675 6.687 1.00 96.06 383 LEU A CA 1
ATOM 2975 C C . LEU A 1 383 ? 1.055 -23.116 6.969 1.00 96.06 383 LEU A C 1
ATOM 2977 O O . LEU A 1 383 ? 1.915 -23.979 7.144 1.00 96.06 383 LEU A O 1
ATOM 2981 N N . TRP A 1 384 ? -0.253 -23.392 6.962 1.00 95.94 384 TRP A N 1
ATOM 2982 C CA . TRP A 1 384 ? -0.759 -24.740 7.160 1.00 95.94 384 TRP A CA 1
ATOM 2983 C C . TRP A 1 384 ? -0.227 -25.665 6.070 1.00 95.94 384 TRP A C 1
ATOM 2985 O O . TRP A 1 384 ? 0.461 -26.638 6.371 1.00 95.94 384 TRP A O 1
ATOM 2995 N N . ARG A 1 385 ? -0.494 -25.360 4.799 1.00 95.56 385 ARG A N 1
ATOM 2996 C CA . ARG A 1 385 ? -0.072 -26.194 3.668 1.00 95.56 385 ARG A CA 1
ATOM 2997 C C . ARG A 1 385 ? 1.445 -26.311 3.558 1.00 95.56 385 ARG A C 1
ATOM 2999 O O . ARG A 1 385 ? 1.958 -27.413 3.352 1.00 95.56 385 ARG A O 1
ATOM 3006 N N . THR A 1 386 ? 2.156 -25.204 3.735 1.00 95.31 386 THR A N 1
ATOM 3007 C CA . THR A 1 386 ? 3.619 -25.135 3.627 1.00 95.31 386 THR A CA 1
ATOM 3008 C C . THR A 1 386 ? 4.289 -26.044 4.659 1.00 95.31 386 THR A C 1
ATOM 3010 O O . THR A 1 386 ? 5.118 -26.879 4.292 1.00 95.31 386 THR A O 1
ATOM 3013 N N . VAL A 1 387 ? 3.865 -25.990 5.928 1.00 97.19 387 VAL A N 1
ATOM 3014 C CA . VAL A 1 387 ? 4.388 -26.876 6.986 1.00 97.19 387 VAL A CA 1
ATOM 3015 C C . VAL A 1 387 ? 4.112 -28.349 6.671 1.00 97.19 387 VAL A C 1
ATOM 3017 O O . VAL A 1 387 ? 5.013 -29.182 6.796 1.00 97.19 387 VAL A O 1
ATOM 3020 N N . ARG A 1 388 ? 2.910 -28.693 6.179 1.00 97.62 388 ARG A N 1
ATOM 3021 C CA . ARG A 1 388 ? 2.580 -30.087 5.814 1.00 97.62 388 ARG A CA 1
ATOM 3022 C C . ARG A 1 388 ? 3.444 -30.621 4.673 1.00 97.62 388 ARG A C 1
ATOM 3024 O O . ARG A 1 388 ? 3.769 -31.809 4.668 1.00 97.62 388 ARG A O 1
ATOM 3031 N N . HIS A 1 389 ? 3.866 -29.777 3.731 1.00 97.00 389 HIS A N 1
ATOM 3032 C CA . HIS A 1 389 ? 4.814 -30.193 2.693 1.00 97.00 389 HIS A CA 1
ATOM 3033 C C . HIS A 1 389 ? 6.195 -30.525 3.271 1.00 97.00 389 HIS A C 1
ATOM 3035 O O . HIS A 1 389 ? 6.753 -31.569 2.921 1.00 97.00 389 HIS A O 1
ATOM 3041 N N . PHE A 1 390 ? 6.725 -29.709 4.189 1.00 97.44 390 PHE A N 1
ATOM 3042 C CA . PHE A 1 390 ? 7.998 -29.995 4.866 1.00 97.44 390 PHE A CA 1
ATOM 3043 C C . PHE A 1 390 ? 7.947 -31.280 5.699 1.00 97.44 390 PHE A C 1
ATOM 3045 O O . PHE A 1 390 ? 8.878 -32.090 5.644 1.00 97.44 390 PHE A O 1
ATOM 3052 N N . GLU A 1 391 ? 6.859 -31.501 6.438 1.00 97.88 391 GLU A N 1
ATOM 3053 C CA . GLU A 1 391 ? 6.642 -32.730 7.208 1.00 97.88 391 GLU A CA 1
ATOM 3054 C C . GLU A 1 391 ? 6.590 -33.964 6.303 1.00 97.88 391 GLU A C 1
ATOM 3056 O O . GLU A 1 391 ? 7.308 -34.934 6.548 1.00 97.88 391 GLU A O 1
ATOM 3061 N N . ARG A 1 392 ? 5.808 -33.912 5.214 1.00 98.00 392 ARG A N 1
ATOM 3062 C CA . ARG A 1 392 ? 5.697 -35.006 4.234 1.00 98.00 392 ARG A CA 1
ATOM 3063 C C . ARG A 1 392 ? 7.055 -35.390 3.645 1.00 98.00 392 ARG A C 1
ATOM 3065 O O . ARG A 1 392 ? 7.307 -36.567 3.407 1.00 98.00 392 ARG A O 1
ATOM 3072 N N . LEU A 1 393 ? 7.918 -34.407 3.394 1.00 97.62 393 LEU A N 1
ATOM 3073 C CA . LEU A 1 393 ? 9.262 -34.624 2.852 1.00 97.62 393 LEU A CA 1
ATOM 3074 C C . LEU A 1 393 ? 10.273 -35.106 3.910 1.00 97.62 393 LEU A C 1
ATOM 3076 O O . LEU A 1 393 ? 11.416 -35.403 3.563 1.00 97.62 393 LEU A O 1
ATOM 3080 N N . GLY A 1 394 ? 9.898 -35.162 5.194 1.00 97.88 394 GLY A N 1
ATOM 3081 C CA . GLY A 1 394 ? 10.828 -35.442 6.292 1.00 97.88 394 GLY A CA 1
ATOM 3082 C C . GLY A 1 394 ? 11.864 -34.328 6.496 1.00 97.88 394 GLY A C 1
ATOM 3083 O O . GLY A 1 394 ? 12.962 -34.576 6.997 1.00 97.88 394 GLY A O 1
ATOM 3084 N N . LYS A 1 395 ? 11.543 -33.098 6.074 1.00 97.69 395 LYS A N 1
ATOM 3085 C CA . LYS A 1 395 ? 12.444 -31.933 6.043 1.00 97.69 395 LYS A CA 1
ATOM 3086 C C . LYS A 1 395 ? 12.028 -30.798 6.980 1.00 97.69 395 LYS A C 1
ATOM 3088 O O . LYS A 1 395 ? 12.570 -29.708 6.884 1.00 97.69 395 LYS A O 1
ATOM 3093 N N . ALA A 1 396 ? 11.144 -31.061 7.941 1.00 97.19 396 ALA A N 1
ATOM 3094 C CA . ALA A 1 396 ? 10.723 -30.077 8.946 1.00 97.19 396 ALA A CA 1
ATOM 3095 C C . ALA A 1 396 ? 11.865 -29.527 9.832 1.00 97.19 396 ALA A C 1
ATOM 3097 O O . ALA A 1 396 ? 11.682 -28.526 10.510 1.00 97.19 396 ALA A O 1
ATOM 3098 N N . HIS A 1 397 ? 13.036 -30.174 9.835 1.00 96.94 397 HIS A N 1
ATOM 3099 C CA . HIS A 1 397 ? 14.233 -29.723 10.552 1.00 96.94 397 HIS A CA 1
ATOM 3100 C C . HIS A 1 397 ? 15.053 -28.670 9.792 1.00 96.94 397 HIS A C 1
ATOM 3102 O O . HIS A 1 397 ? 15.991 -28.128 10.367 1.00 96.94 397 HIS A O 1
ATOM 3108 N N . LEU A 1 398 ? 14.765 -28.437 8.506 1.00 96.44 398 LEU A N 1
ATOM 3109 C CA . LEU A 1 398 ? 15.404 -27.364 7.746 1.00 96.44 398 LEU A CA 1
ATOM 3110 C C . LEU A 1 398 ? 14.911 -26.003 8.247 1.00 96.44 398 LEU A C 1
ATOM 3112 O O . LEU A 1 398 ? 13.798 -25.907 8.763 1.00 96.44 398 LEU A O 1
ATOM 3116 N N . GLU A 1 399 ? 15.730 -24.973 8.045 1.00 94.56 399 GLU A N 1
ATOM 3117 C CA . GLU A 1 399 ? 15.477 -23.596 8.485 1.00 94.56 399 GLU A CA 1
ATOM 3118 C C . GLU A 1 399 ? 14.071 -23.110 8.105 1.00 94.56 399 GLU A C 1
ATOM 3120 O O . GLU A 1 399 ? 13.273 -22.812 8.991 1.00 94.56 399 GLU A O 1
ATOM 3125 N N . ASP A 1 400 ? 13.716 -23.166 6.819 1.00 92.38 400 ASP A N 1
ATOM 3126 C CA . ASP A 1 400 ? 12.388 -22.790 6.318 1.00 92.38 400 ASP A CA 1
ATOM 3127 C C . ASP A 1 400 ? 11.257 -23.582 6.996 1.00 92.38 400 ASP A C 1
ATOM 3129 O O . ASP A 1 400 ? 10.219 -23.032 7.366 1.00 92.38 400 ASP A O 1
ATOM 3133 N N . GLY A 1 401 ? 11.457 -24.887 7.204 1.00 95.31 401 GLY A N 1
ATOM 3134 C CA . GLY A 1 401 ? 10.474 -25.756 7.851 1.00 95.31 401 GLY A CA 1
ATOM 3135 C C . GLY A 1 401 ? 10.202 -25.349 9.301 1.00 95.31 401 GLY A C 1
ATOM 3136 O O . GLY A 1 401 ? 9.045 -25.308 9.723 1.00 95.31 401 GLY A O 1
ATOM 3137 N N . GLN A 1 402 ? 11.254 -25.002 10.048 1.00 97.06 402 GLN A N 1
ATOM 3138 C CA . GLN A 1 402 ? 11.144 -24.504 11.420 1.00 97.06 402 GLN A CA 1
ATOM 3139 C C . GLN A 1 402 ? 10.541 -23.097 11.463 1.00 97.06 402 GLN A C 1
ATOM 3141 O O . GLN A 1 402 ? 9.678 -22.829 12.303 1.00 97.06 402 GLN A O 1
ATOM 3146 N N . PHE A 1 403 ? 10.950 -22.229 10.533 1.00 95.81 403 PHE A N 1
ATOM 3147 C CA . PHE A 1 403 ? 10.425 -20.878 10.388 1.00 95.81 403 PHE A CA 1
ATOM 3148 C C . PHE A 1 403 ? 8.904 -20.901 10.203 1.00 95.81 403 PHE A C 1
ATOM 3150 O O . PHE A 1 403 ? 8.185 -20.306 11.005 1.00 95.81 403 PHE A O 1
ATOM 3157 N N . TYR A 1 404 ? 8.389 -21.642 9.218 1.00 96.56 404 TYR A N 1
ATOM 3158 C CA . TYR A 1 404 ? 6.946 -21.696 8.969 1.00 96.56 404 TYR A CA 1
ATOM 3159 C C . TYR A 1 404 ? 6.171 -22.370 10.109 1.00 96.56 404 TYR A C 1
ATOM 3161 O O . TYR A 1 404 ? 5.055 -21.948 10.420 1.00 96.56 404 TYR A O 1
ATOM 3169 N N . ALA A 1 405 ? 6.750 -23.382 10.765 1.00 97.50 405 ALA A N 1
ATOM 3170 C CA . ALA A 1 405 ? 6.113 -24.057 11.895 1.00 97.50 405 ALA A CA 1
ATOM 3171 C C . ALA A 1 405 ? 5.929 -23.128 13.106 1.00 97.50 405 ALA A C 1
ATOM 3173 O O . ALA A 1 405 ? 4.864 -23.139 13.725 1.00 97.50 405 ALA A O 1
ATOM 3174 N N . ASP A 1 406 ? 6.922 -22.292 13.424 1.00 97.81 406 ASP A N 1
ATOM 3175 C CA . ASP A 1 406 ? 6.805 -21.270 14.472 1.00 97.81 406 ASP A CA 1
ATOM 3176 C C . ASP A 1 406 ? 5.635 -20.313 14.197 1.00 97.81 406 ASP A C 1
ATOM 3178 O O . ASP A 1 406 ? 4.760 -20.115 15.044 1.00 97.81 406 ASP A O 1
ATOM 3182 N N . LYS A 1 407 ? 5.566 -19.776 12.976 1.00 97.19 407 LYS A N 1
ATOM 3183 C CA . LYS A 1 407 ? 4.516 -18.830 12.571 1.00 97.19 407 LYS A CA 1
ATOM 3184 C C . LYS A 1 407 ? 3.136 -19.490 12.609 1.00 97.19 407 LYS A C 1
ATOM 3186 O O . LYS A 1 407 ? 2.185 -18.891 13.109 1.00 97.19 407 LYS A O 1
ATOM 3191 N N . LEU A 1 408 ? 3.033 -20.749 12.171 1.00 98.00 408 LEU A N 1
ATOM 3192 C CA . LEU A 1 408 ? 1.793 -21.521 12.257 1.00 98.00 408 LEU A CA 1
ATOM 3193 C C . LEU A 1 408 ? 1.341 -21.713 13.712 1.00 98.00 408 LEU A C 1
ATOM 3195 O O . LEU A 1 408 ? 0.158 -21.571 14.009 1.00 98.00 408 LEU A O 1
ATOM 3199 N N . ASN A 1 409 ? 2.259 -22.000 14.637 1.00 98.44 409 ASN A N 1
ATOM 3200 C CA . ASN A 1 409 ? 1.920 -22.166 16.054 1.00 98.44 409 ASN A CA 1
ATOM 3201 C C . ASN A 1 409 ? 1.395 -20.866 16.683 1.00 98.44 409 ASN A C 1
ATOM 3203 O O . ASN A 1 409 ? 0.451 -20.899 17.479 1.00 98.44 409 ASN A O 1
ATOM 3207 N N . ARG A 1 410 ? 1.966 -19.717 16.304 1.00 98.19 410 ARG A N 1
ATOM 3208 C CA . ARG A 1 410 ? 1.478 -18.398 16.735 1.00 98.19 410 ARG A CA 1
ATOM 3209 C C . ARG A 1 410 ? 0.084 -18.111 16.167 1.00 98.19 410 ARG A C 1
ATOM 3211 O O . ARG A 1 410 ? -0.809 -17.767 16.937 1.00 98.19 410 ARG A O 1
ATOM 3218 N N . PHE A 1 411 ? -0.144 -18.403 14.884 1.00 98.31 411 PHE A N 1
ATOM 3219 C CA . PHE A 1 411 ? -1.477 -18.346 14.272 1.00 98.31 411 PHE A CA 1
ATOM 3220 C C . PHE A 1 411 ? -2.509 -19.204 15.004 1.00 98.31 411 PHE A C 1
ATOM 3222 O O . PHE A 1 411 ? -3.596 -18.734 15.323 1.00 98.31 411 PHE A O 1
ATOM 3229 N N . LEU A 1 412 ? -2.175 -20.456 15.324 1.00 98.56 412 LEU A N 1
ATOM 3230 C CA . LEU A 1 412 ? -3.091 -21.357 16.028 1.00 98.56 412 LEU A CA 1
ATOM 3231 C C . LEU A 1 412 ? -3.361 -20.927 17.479 1.00 98.56 412 LEU A C 1
ATOM 3233 O O . LEU A 1 412 ? -4.415 -21.247 18.033 1.00 98.56 412 LEU A O 1
ATOM 3237 N N . THR A 1 413 ? -2.437 -20.183 18.088 1.00 98.38 413 THR A N 1
ATOM 3238 C CA . THR A 1 413 ? -2.649 -19.567 19.404 1.00 98.38 413 THR A CA 1
ATOM 3239 C C . THR A 1 413 ? -3.705 -18.468 19.317 1.00 98.38 413 THR A C 1
ATOM 3241 O O . THR A 1 413 ? -4.668 -18.487 20.085 1.00 98.38 413 THR A O 1
ATOM 3244 N N . ASP A 1 414 ? -3.588 -17.573 18.337 1.00 98.12 414 ASP A N 1
ATOM 3245 C CA . ASP A 1 414 ? -4.567 -16.504 18.112 1.00 98.12 414 ASP A CA 1
ATOM 3246 C C . ASP A 1 414 ? -5.917 -17.042 17.644 1.00 98.12 414 ASP A C 1
ATOM 3248 O O . ASP A 1 414 ? -6.957 -16.600 18.131 1.00 98.12 414 ASP A O 1
ATOM 3252 N N . TRP A 1 415 ? -5.912 -18.069 16.791 1.00 98.31 415 TRP A N 1
ATOM 3253 C CA . TRP A 1 415 ? -7.110 -18.804 16.394 1.00 98.31 415 TRP A CA 1
ATOM 3254 C C . TRP A 1 415 ? -7.935 -19.224 17.610 1.00 98.31 415 TRP A C 1
ATOM 3256 O O . TRP A 1 415 ? -9.134 -18.951 17.674 1.00 98.31 415 TRP A O 1
ATOM 3266 N N . LYS A 1 416 ? -7.281 -19.836 18.603 1.00 98.31 416 LYS A N 1
ATOM 3267 C CA . LYS A 1 416 ? -7.925 -20.271 19.844 1.00 98.31 416 LYS A CA 1
ATOM 3268 C C . LYS A 1 416 ? -8.342 -19.087 20.719 1.00 98.31 416 LYS A C 1
ATOM 3270 O O . LYS A 1 416 ? -9.465 -19.070 21.216 1.00 98.31 416 LYS A O 1
ATOM 3275 N N . ASN A 1 417 ? -7.451 -18.118 20.929 1.00 97.94 417 ASN A N 1
ATOM 3276 C CA . ASN A 1 417 ? -7.703 -16.980 21.818 1.00 97.94 417 ASN A CA 1
ATOM 3277 C C . ASN A 1 417 ? -8.850 -16.094 21.320 1.00 97.94 417 ASN A C 1
ATOM 3279 O O . ASN A 1 417 ? -9.592 -15.534 22.122 1.00 97.94 417 ASN A O 1
ATOM 3283 N N . TRP A 1 418 ? -9.013 -15.975 20.004 1.00 98.31 418 TRP A N 1
ATOM 3284 C CA . TRP A 1 418 ? -10.028 -15.125 19.386 1.00 98.31 418 TRP A CA 1
ATOM 3285 C C . TRP A 1 418 ? -11.231 -15.900 18.867 1.00 98.31 418 TRP A C 1
ATOM 3287 O O . TRP A 1 418 ? -12.143 -15.284 18.314 1.00 98.31 418 TRP A O 1
ATOM 3297 N N . ARG A 1 419 ? -11.269 -17.223 19.078 1.00 97.88 419 ARG A N 1
ATOM 3298 C CA . ARG A 1 419 ? -12.352 -18.109 18.629 1.00 97.88 419 ARG A CA 1
ATOM 3299 C C . ARG A 1 419 ? -12.632 -17.904 17.141 1.00 97.88 419 ARG A C 1
ATOM 3301 O O . ARG A 1 419 ? -13.754 -17.587 16.738 1.00 97.88 419 ARG A O 1
ATOM 3308 N N . LEU A 1 420 ? -11.574 -17.957 16.329 1.00 97.88 420 LEU A N 1
ATOM 3309 C CA . LEU A 1 420 ? -11.664 -17.702 14.888 1.00 97.88 420 LEU A CA 1
ATOM 3310 C C . LEU A 1 420 ? -12.518 -18.745 14.162 1.00 97.88 420 LEU A C 1
ATOM 3312 O O . LEU A 1 420 ? -12.975 -18.456 13.059 1.00 97.88 420 LEU A O 1
ATOM 3316 N N . GLU A 1 421 ? -12.829 -19.880 14.796 1.00 97.00 421 GLU A N 1
ATOM 3317 C CA . GLU A 1 421 ? -13.815 -20.841 14.299 1.00 97.00 421 GLU A CA 1
ATOM 3318 C C . GLU A 1 421 ? -15.231 -20.255 14.127 1.00 97.00 421 GLU A C 1
ATOM 3320 O O . GLU A 1 421 ? -16.042 -20.800 13.383 1.00 97.00 421 GLU A O 1
ATOM 3325 N N . GLU A 1 422 ? -15.539 -19.133 14.789 1.00 95.88 422 GLU A N 1
ATOM 3326 C CA . GLU A 1 422 ? -16.790 -18.384 14.591 1.00 95.88 422 GLU A CA 1
ATOM 3327 C C . GLU A 1 422 ? -16.787 -17.540 13.304 1.00 95.88 422 GLU A C 1
ATOM 3329 O O . GLU A 1 422 ? -17.839 -17.076 12.868 1.00 95.88 422 GLU A O 1
ATOM 3334 N N . CYS A 1 423 ? -15.608 -17.302 12.722 1.00 95.62 423 CYS A N 1
ATOM 3335 C CA . CYS A 1 423 ? -15.420 -16.573 11.467 1.00 95.62 423 CYS A CA 1
ATOM 3336 C C . CYS A 1 423 ? -15.178 -17.543 10.301 1.00 95.62 423 CYS A C 1
ATOM 3338 O O . CYS A 1 423 ? -15.823 -17.452 9.264 1.00 95.62 423 CYS A O 1
ATOM 3340 N N . TYR A 1 424 ? -14.281 -18.510 10.503 1.00 96.62 424 TYR A N 1
ATOM 3341 C CA . TYR A 1 424 ? -13.840 -19.475 9.501 1.00 96.62 424 TYR A CA 1
ATOM 3342 C C . TYR A 1 424 ? -14.114 -20.895 9.977 1.00 96.62 424 TYR A C 1
ATOM 3344 O O . TYR A 1 424 ? -13.775 -21.248 11.100 1.00 96.62 424 TYR A O 1
ATOM 3352 N N . ALA A 1 425 ? -14.627 -21.767 9.109 1.00 94.81 425 ALA A N 1
ATOM 3353 C CA . ALA A 1 425 ? -14.860 -23.161 9.490 1.00 94.81 425 ALA A CA 1
ATOM 3354 C C . ALA A 1 425 ? -13.550 -23.907 9.817 1.00 94.81 425 ALA A C 1
ATOM 3356 O O . ALA A 1 425 ? -13.540 -24.813 10.655 1.00 94.81 425 ALA A O 1
ATOM 3357 N N . ARG A 1 426 ? -12.442 -23.554 9.149 1.00 96.31 426 ARG A N 1
ATOM 3358 C CA . ARG A 1 426 ? -11.117 -24.160 9.345 1.00 96.31 426 ARG A CA 1
ATOM 3359 C C . ARG A 1 426 ? -9.999 -23.119 9.216 1.00 96.31 426 ARG A C 1
ATOM 3361 O O . ARG A 1 426 ? -10.123 -22.207 8.400 1.00 96.31 426 ARG A O 1
ATOM 3368 N N . PRO A 1 427 ? -8.845 -23.324 9.881 1.00 96.00 427 PRO A N 1
ATOM 3369 C CA . PRO A 1 427 ? -7.628 -22.528 9.680 1.00 96.00 427 PRO A CA 1
ATOM 3370 C C . PRO A 1 427 ? -7.230 -22.311 8.214 1.00 96.00 427 PRO A C 1
ATOM 3372 O O . PRO A 1 427 ? -6.784 -21.235 7.838 1.00 96.00 427 PRO A O 1
ATOM 3375 N N . THR A 1 428 ? -7.405 -23.332 7.372 1.00 96.06 428 THR A N 1
ATOM 3376 C CA . THR A 1 428 ? -7.051 -23.279 5.946 1.00 96.06 428 THR A CA 1
ATOM 3377 C C . THR A 1 428 ? -7.930 -22.333 5.135 1.00 96.06 428 THR A C 1
ATOM 3379 O O . THR A 1 428 ? -7.498 -21.877 4.083 1.00 96.06 428 THR A O 1
ATOM 3382 N N . ASP A 1 429 ? -9.150 -22.045 5.597 1.00 96.62 429 ASP A N 1
ATOM 3383 C CA . ASP A 1 429 ? -10.088 -21.195 4.859 1.00 96.62 429 ASP A CA 1
ATOM 3384 C C . ASP A 1 429 ? -9.633 -19.724 4.904 1.00 96.62 429 ASP A C 1
ATOM 3386 O O . ASP A 1 429 ? -9.708 -19.038 3.890 1.00 96.62 429 ASP A O 1
ATOM 3390 N N . PHE A 1 430 ? -9.029 -19.290 6.020 1.00 96.75 430 PHE A N 1
ATOM 3391 C CA . PHE A 1 430 ? -8.373 -17.980 6.136 1.00 96.75 430 PHE A CA 1
ATOM 3392 C C . PHE A 1 430 ? -7.247 -17.808 5.105 1.00 96.75 430 PHE A C 1
ATOM 3394 O O . PHE A 1 430 ? -7.203 -16.814 4.382 1.00 96.75 430 PHE A O 1
ATOM 3401 N N . PHE A 1 431 ? -6.346 -18.794 5.002 1.00 95.50 431 PHE A N 1
ATOM 3402 C CA . PHE A 1 431 ? -5.236 -18.725 4.047 1.00 95.50 431 PHE A CA 1
ATOM 3403 C C . PHE A 1 431 ? -5.734 -18.766 2.601 1.00 95.50 431 PHE A C 1
ATOM 3405 O O . PHE A 1 431 ? -5.244 -18.004 1.773 1.00 95.50 431 PHE A O 1
ATOM 3412 N N . ALA A 1 432 ? -6.732 -19.599 2.294 1.00 94.06 432 ALA A N 1
ATOM 3413 C CA . ALA A 1 432 ? -7.321 -19.653 0.959 1.00 94.06 432 ALA A CA 1
ATOM 3414 C C . ALA A 1 432 ? -7.908 -18.295 0.533 1.00 94.06 432 ALA A C 1
ATOM 3416 O O . ALA A 1 432 ? -7.682 -17.863 -0.598 1.00 94.06 432 ALA A O 1
ATOM 3417 N N . GLU A 1 433 ? -8.607 -17.607 1.439 1.00 93.94 433 GLU A N 1
ATOM 3418 C CA . GLU A 1 433 ? -9.167 -16.279 1.176 1.00 93.94 433 GLU A CA 1
ATOM 3419 C C . GLU A 1 433 ? -8.069 -15.211 1.016 1.00 93.94 433 GLU A C 1
ATOM 3421 O O . GLU A 1 433 ? -8.137 -14.393 0.099 1.00 93.94 433 GLU A O 1
ATOM 3426 N N . SER A 1 434 ? -7.008 -15.261 1.832 1.00 93.19 434 SER A N 1
ATOM 3427 C CA . SER A 1 434 ? -5.850 -14.356 1.719 1.00 93.19 434 SER A CA 1
ATOM 3428 C C . SER A 1 434 ? -5.116 -14.514 0.382 1.00 93.19 434 SER A C 1
ATOM 3430 O O . SER A 1 434 ? -4.870 -13.531 -0.323 1.00 93.19 434 SER A O 1
ATOM 3432 N N . LEU A 1 435 ? -4.828 -15.758 -0.020 1.00 92.88 435 LEU A N 1
ATOM 3433 C CA . LEU A 1 435 ? -4.183 -16.057 -1.300 1.00 92.88 435 LEU A CA 1
ATOM 3434 C C . LEU A 1 435 ? -5.039 -15.585 -2.486 1.00 92.88 435 LEU A C 1
ATOM 3436 O O . LEU A 1 435 ? -4.500 -15.002 -3.423 1.00 92.88 435 LEU A O 1
ATOM 3440 N N . ALA A 1 436 ? -6.358 -15.799 -2.441 1.00 91.56 436 ALA A N 1
ATOM 3441 C CA . ALA A 1 436 ? -7.267 -15.326 -3.486 1.00 91.56 436 ALA A CA 1
ATOM 3442 C C . ALA A 1 436 ? -7.353 -13.788 -3.534 1.00 91.56 436 ALA A C 1
ATOM 3444 O O . ALA A 1 436 ? -7.425 -13.197 -4.614 1.00 91.56 436 ALA A O 1
ATOM 3445 N N . ARG A 1 437 ? -7.303 -13.112 -2.377 1.00 90.81 437 ARG A N 1
ATOM 3446 C CA . ARG A 1 437 ? -7.381 -11.645 -2.300 1.00 90.81 437 ARG A CA 1
ATOM 3447 C C . ARG A 1 437 ? -6.205 -10.954 -2.988 1.00 90.81 437 ARG A C 1
ATOM 3449 O O . ARG A 1 437 ? -6.420 -9.896 -3.588 1.00 90.81 437 ARG A O 1
ATOM 3456 N N . MET A 1 438 ? -5.007 -11.545 -2.973 1.00 90.94 438 MET A N 1
ATOM 3457 C CA . MET A 1 438 ? -3.843 -11.018 -3.703 1.00 90.94 438 MET A CA 1
ATOM 3458 C C . MET A 1 438 ? -4.186 -10.676 -5.157 1.00 90.94 438 MET A C 1
ATOM 3460 O O . MET A 1 438 ? -3.801 -9.610 -5.635 1.00 90.94 438 MET A O 1
ATOM 3464 N N . ALA A 1 439 ? -4.928 -11.547 -5.848 1.00 90.75 439 ALA A N 1
ATOM 3465 C CA . ALA A 1 439 ? -5.309 -11.337 -7.240 1.00 90.75 439 ALA A CA 1
ATOM 3466 C C . ALA A 1 439 ? -6.076 -10.021 -7.428 1.00 90.75 439 ALA A C 1
ATOM 3468 O O . ALA A 1 439 ? -5.678 -9.189 -8.238 1.00 90.75 439 ALA A O 1
ATOM 3469 N N . SER A 1 440 ? -7.112 -9.789 -6.613 1.00 89.31 440 SER A N 1
ATOM 3470 C CA . SER A 1 440 ? -7.925 -8.567 -6.695 1.00 89.31 440 SER A CA 1
ATOM 3471 C C . SER A 1 440 ? -7.106 -7.290 -6.463 1.00 89.31 440 SER A C 1
ATOM 3473 O O . SER A 1 440 ? -7.270 -6.307 -7.184 1.00 89.31 440 SER A O 1
ATOM 3475 N N . GLN A 1 441 ? -6.179 -7.313 -5.500 1.00 90.38 441 GLN A N 1
ATOM 3476 C CA . GLN A 1 441 ? -5.333 -6.163 -5.184 1.00 90.38 441 GLN A CA 1
ATOM 3477 C C . GLN A 1 441 ? -4.308 -5.895 -6.292 1.00 90.38 441 GLN A C 1
ATOM 3479 O O . GLN A 1 441 ? -4.095 -4.744 -6.673 1.00 90.38 441 GLN A O 1
ATOM 3484 N N . ARG A 1 442 ? -3.722 -6.950 -6.873 1.00 90.81 442 ARG A N 1
ATOM 3485 C CA . ARG A 1 442 ? -2.842 -6.819 -8.042 1.00 90.81 442 ARG A CA 1
ATOM 3486 C C . ARG A 1 442 ? -3.589 -6.249 -9.237 1.00 90.81 442 ARG A C 1
ATOM 3488 O O . ARG A 1 442 ? -3.081 -5.331 -9.865 1.00 90.81 442 ARG A O 1
ATOM 3495 N N . THR A 1 443 ? -4.801 -6.723 -9.524 1.00 92.31 443 THR A N 1
ATOM 3496 C CA . THR A 1 443 ? -5.629 -6.161 -10.602 1.00 92.31 443 THR A CA 1
ATOM 3497 C C . THR A 1 443 ? -5.901 -4.670 -10.386 1.00 92.31 443 THR A C 1
ATOM 3499 O O . THR A 1 443 ? -5.814 -3.900 -11.341 1.00 92.31 443 THR A O 1
ATOM 3502 N N . LEU A 1 444 ? -6.165 -4.238 -9.146 1.00 92.50 444 LEU A N 1
ATOM 3503 C CA . LEU A 1 444 ? -6.377 -2.827 -8.810 1.00 92.50 444 LEU A CA 1
ATOM 3504 C C . LEU A 1 444 ? -5.144 -1.960 -9.106 1.00 92.50 444 LEU A C 1
ATOM 3506 O O . LEU A 1 444 ? -5.264 -0.924 -9.765 1.00 92.50 444 LEU A O 1
ATOM 3510 N N . GLY A 1 445 ? -3.956 -2.365 -8.655 1.00 93.62 445 GLY A N 1
ATOM 3511 C CA . GLY A 1 445 ? -2.752 -1.582 -8.930 1.00 93.62 445 GLY A CA 1
ATOM 3512 C C . GLY A 1 445 ? -2.293 -1.684 -10.384 1.00 93.62 445 GLY A C 1
ATOM 3513 O O . GLY A 1 445 ? -1.904 -0.669 -10.953 1.00 93.62 445 GLY A O 1
ATOM 3514 N N . LEU A 1 446 ? -2.454 -2.840 -11.040 1.00 94.38 446 LEU A N 1
ATOM 3515 C CA . LEU A 1 446 ? -2.227 -2.982 -12.483 1.00 94.38 446 LEU A CA 1
ATOM 3516 C C . LEU A 1 446 ? -3.150 -2.056 -13.281 1.00 94.38 446 LEU A C 1
ATOM 3518 O O . LEU A 1 446 ? -2.695 -1.415 -14.219 1.00 94.38 446 LEU A O 1
ATOM 3522 N N . ASN A 1 447 ? -4.415 -1.898 -12.883 1.00 96.38 447 ASN A N 1
ATOM 3523 C CA . ASN A 1 447 ? -5.327 -0.934 -13.502 1.00 96.38 447 ASN A CA 1
ATOM 3524 C C . ASN A 1 447 ? -4.795 0.509 -13.411 1.00 96.38 447 ASN A C 1
ATOM 3526 O O . ASN A 1 447 ? -4.866 1.251 -14.390 1.00 96.38 447 ASN A O 1
ATOM 3530 N N . ALA A 1 448 ? -4.223 0.895 -12.264 1.00 96.06 448 ALA A N 1
ATOM 3531 C CA . ALA A 1 448 ? -3.602 2.206 -12.078 1.00 96.06 448 ALA A CA 1
ATOM 3532 C C . ALA A 1 448 ? -2.329 2.370 -12.928 1.00 96.06 448 ALA A C 1
ATOM 3534 O O . ALA A 1 448 ? -2.232 3.333 -13.690 1.00 96.06 448 ALA A O 1
ATOM 3535 N N . ILE A 1 449 ? -1.410 1.403 -12.864 1.00 95.69 449 ILE A N 1
ATOM 3536 C CA . ILE A 1 449 ? -0.142 1.369 -13.615 1.00 95.69 449 ILE A CA 1
ATOM 3537 C C . ILE A 1 449 ? -0.397 1.458 -15.121 1.00 95.69 449 ILE A C 1
ATOM 3539 O O . ILE A 1 449 ? 0.150 2.321 -15.798 1.00 95.69 449 ILE A O 1
ATOM 3543 N N . ARG A 1 450 ? -1.306 0.626 -15.642 1.00 96.19 450 ARG A N 1
ATOM 3544 C CA . ARG A 1 450 ? -1.671 0.580 -17.067 1.00 96.19 450 ARG A CA 1
ATOM 3545 C C . ARG A 1 450 ? -2.347 1.847 -17.575 1.00 96.19 450 ARG A C 1
ATOM 3547 O O . ARG A 1 450 ? -2.516 1.996 -18.776 1.00 96.19 450 ARG A O 1
ATOM 3554 N N . SER A 1 451 ? -2.766 2.737 -16.682 1.00 97.12 451 SER A N 1
ATOM 3555 C CA . SER A 1 451 ? -3.368 4.019 -17.049 1.00 97.12 451 SER A CA 1
ATOM 3556 C C . SER A 1 451 ? -2.392 5.200 -16.986 1.00 97.12 451 SER A C 1
ATOM 3558 O O . SER A 1 451 ? -2.805 6.331 -17.242 1.00 97.12 451 SER A O 1
ATOM 3560 N N . ASN A 1 452 ? -1.123 4.958 -16.637 1.00 96.31 452 ASN A N 1
ATOM 3561 C CA . ASN A 1 452 ? -0.103 5.995 -16.539 1.00 96.31 452 ASN A CA 1
ATOM 3562 C C . ASN A 1 452 ? 0.584 6.224 -17.903 1.00 96.31 452 ASN A C 1
ATOM 3564 O O . ASN A 1 452 ? 1.230 5.306 -18.407 1.00 96.31 452 ASN A O 1
ATOM 3568 N N . PRO A 1 453 ? 0.497 7.431 -18.495 1.00 93.00 453 PRO A N 1
ATOM 3569 C CA . PRO A 1 453 ? 1.100 7.728 -19.798 1.00 93.00 453 PRO A CA 1
ATOM 3570 C C . PRO A 1 453 ? 2.630 7.871 -19.765 1.00 93.00 453 PRO A C 1
ATOM 3572 O O . PRO A 1 453 ? 3.255 7.908 -20.822 1.00 93.00 453 PRO A O 1
ATOM 3575 N N . ASN A 1 454 ? 3.238 7.977 -18.582 1.00 92.75 454 ASN A N 1
ATOM 3576 C CA . ASN A 1 454 ? 4.680 8.175 -18.427 1.00 92.75 454 ASN A CA 1
ATOM 3577 C C . ASN A 1 454 ? 5.445 6.853 -18.272 1.00 92.75 454 ASN A C 1
ATOM 3579 O O . ASN A 1 454 ? 6.674 6.860 -18.343 1.00 92.75 454 ASN A O 1
ATOM 3583 N N . LEU A 1 455 ? 4.742 5.736 -18.059 1.00 93.25 455 LEU A N 1
ATOM 3584 C CA . LEU A 1 455 ? 5.360 4.422 -17.915 1.00 93.25 455 LEU A CA 1
ATOM 3585 C C . LEU A 1 455 ? 5.616 3.774 -19.275 1.00 93.25 455 LEU A C 1
ATOM 3587 O O . LEU A 1 455 ? 4.704 3.662 -20.089 1.00 93.25 455 LEU A O 1
ATOM 3591 N N . VAL A 1 456 ? 6.840 3.284 -19.475 1.00 90.88 456 VAL A N 1
ATOM 3592 C CA . VAL A 1 456 ? 7.238 2.504 -20.670 1.00 90.88 456 VAL A CA 1
ATOM 3593 C C . VAL A 1 456 ? 7.315 1.005 -20.412 1.00 90.88 456 VAL A C 1
ATOM 3595 O O . VAL A 1 456 ? 7.410 0.202 -21.332 1.00 90.88 456 VAL A O 1
ATOM 3598 N N . GLY A 1 457 ? 7.247 0.603 -19.149 1.00 90.56 457 GLY A N 1
ATOM 3599 C CA . GLY A 1 457 ? 7.230 -0.793 -18.766 1.00 90.56 457 GLY A CA 1
ATOM 3600 C C . GLY A 1 457 ? 7.068 -0.936 -17.268 1.00 90.56 457 GLY A C 1
ATOM 3601 O O . GLY A 1 457 ? 7.305 -0.003 -16.499 1.00 90.56 457 GLY A O 1
ATOM 3602 N N . TYR A 1 458 ? 6.615 -2.111 -16.859 1.00 92.69 458 TYR A N 1
ATOM 3603 C CA . TYR A 1 458 ? 6.432 -2.431 -15.458 1.00 92.69 458 TYR A CA 1
ATOM 3604 C C . TYR A 1 458 ? 6.614 -3.923 -15.227 1.00 92.69 458 TYR A C 1
ATOM 3606 O O . TYR A 1 458 ? 6.422 -4.773 -16.113 1.00 92.69 458 TYR A O 1
ATOM 3614 N N . ASN A 1 459 ? 6.957 -4.241 -13.994 1.00 91.00 459 ASN A N 1
ATOM 3615 C CA . ASN A 1 459 ? 7.316 -5.580 -13.619 1.00 91.00 459 ASN A CA 1
ATOM 3616 C C . ASN A 1 459 ? 6.728 -5.952 -12.262 1.00 91.00 459 ASN A C 1
ATOM 3618 O O . ASN A 1 459 ? 6.685 -5.154 -11.328 1.00 91.00 459 ASN A O 1
ATOM 3622 N N . LEU A 1 460 ? 6.225 -7.180 -12.195 1.00 88.44 460 LEU A N 1
ATOM 3623 C CA . LEU A 1 460 ? 5.561 -7.708 -11.021 1.00 88.44 460 LEU A CA 1
ATOM 3624 C C . LEU A 1 460 ? 6.547 -8.513 -10.177 1.00 88.44 460 LEU A C 1
ATOM 3626 O O . LEU A 1 460 ? 7.093 -9.517 -10.649 1.00 88.44 460 LEU A O 1
ATOM 3630 N N . THR A 1 461 ? 6.688 -8.123 -8.917 1.00 84.50 461 THR A N 1
ATOM 3631 C CA . THR A 1 461 ? 7.448 -8.874 -7.923 1.00 84.50 461 THR A CA 1
ATOM 3632 C C . THR A 1 461 ? 6.536 -9.790 -7.097 1.00 84.50 461 THR A C 1
ATOM 3634 O O . THR A 1 461 ? 5.435 -9.397 -6.694 1.00 84.50 461 THR A O 1
ATOM 3637 N N . GLY A 1 462 ? 6.871 -11.059 -6.868 1.00 81.75 462 GLY A N 1
ATOM 3638 C CA . GLY A 1 462 ? 7.783 -11.938 -7.609 1.00 81.75 462 GLY A CA 1
ATOM 3639 C C . GLY A 1 462 ? 7.012 -13.096 -8.255 1.00 81.75 462 GLY A C 1
ATOM 3640 O O . GLY A 1 462 ? 5.808 -13.278 -8.044 1.00 81.75 462 GLY A O 1
ATOM 3641 N N . MET A 1 463 ? 7.689 -13.933 -9.046 1.00 84.88 463 MET A N 1
ATOM 3642 C CA . MET A 1 463 ? 7.065 -15.146 -9.609 1.00 84.88 463 MET A CA 1
ATOM 3643 C C . MET A 1 463 ? 6.806 -16.237 -8.543 1.00 84.88 463 MET A C 1
ATOM 3645 O O . MET A 1 463 ? 5.864 -17.029 -8.649 1.00 84.88 463 MET A O 1
ATOM 3649 N N . ILE A 1 464 ? 7.610 -16.270 -7.480 1.00 85.75 464 ILE A N 1
ATOM 3650 C CA . ILE A 1 464 ? 7.543 -17.236 -6.372 1.00 85.75 464 ILE A CA 1
ATOM 3651 C C . ILE A 1 464 ? 7.645 -16.510 -5.028 1.00 85.75 464 ILE A C 1
ATOM 3653 O O . ILE A 1 464 ? 8.253 -15.444 -4.965 1.00 85.75 464 ILE A O 1
ATOM 3657 N N . ASP A 1 465 ? 7.073 -17.103 -3.976 1.00 86.94 465 ASP A N 1
ATOM 3658 C CA . ASP A 1 465 ? 7.256 -16.724 -2.565 1.00 86.94 465 ASP A CA 1
ATOM 3659 C C . ASP A 1 465 ? 8.708 -16.959 -2.107 1.00 86.94 465 ASP A C 1
ATOM 3661 O O . ASP A 1 465 ? 8.993 -17.805 -1.255 1.00 86.94 465 ASP A O 1
ATOM 3665 N N . HIS A 1 466 ? 9.651 -16.251 -2.720 1.00 80.31 466 HIS A N 1
ATOM 3666 C CA . HIS A 1 466 ? 11.050 -16.267 -2.324 1.00 80.31 466 HIS A CA 1
ATOM 3667 C C . HIS A 1 466 ? 11.207 -15.623 -0.941 1.00 80.31 466 HIS A C 1
ATOM 3669 O O . HIS A 1 466 ? 10.389 -14.808 -0.530 1.00 80.31 466 HIS A O 1
ATOM 3675 N N . VAL A 1 467 ? 12.238 -16.017 -0.189 1.00 78.69 467 VAL A N 1
ATOM 3676 C CA . VAL A 1 467 ? 12.587 -15.407 1.115 1.00 78.69 467 VAL A CA 1
ATOM 3677 C C . VAL A 1 467 ? 11.379 -15.290 2.077 1.00 78.69 467 VAL A C 1
ATOM 3679 O O . VAL A 1 467 ? 11.248 -14.355 2.860 1.00 78.69 467 VAL A O 1
ATOM 3682 N N . MET A 1 468 ? 10.459 -16.258 2.006 1.00 84.75 468 MET A N 1
ATOM 3683 C CA . MET A 1 468 ? 9.263 -16.358 2.852 1.00 84.75 468 MET A CA 1
ATOM 3684 C C . MET A 1 468 ? 8.303 -15.149 2.804 1.00 84.75 468 MET A C 1
ATOM 3686 O O . MET A 1 468 ? 7.522 -14.953 3.734 1.00 84.75 468 MET A O 1
ATOM 3690 N N . THR A 1 469 ? 8.309 -14.361 1.727 1.00 83.94 469 THR A N 1
ATOM 3691 C CA . THR A 1 469 ? 7.605 -13.066 1.645 1.00 83.94 469 THR A CA 1
ATOM 3692 C C . THR A 1 469 ? 6.105 -13.140 1.361 1.00 83.94 469 THR A C 1
ATOM 3694 O O . THR A 1 469 ? 5.367 -12.223 1.717 1.00 83.94 469 THR A O 1
ATOM 3697 N N . GLY A 1 470 ? 5.622 -14.217 0.736 1.00 88.94 470 GLY A N 1
ATOM 3698 C CA . GLY A 1 470 ? 4.209 -14.340 0.366 1.00 88.94 470 GLY A CA 1
ATOM 3699 C C . GLY A 1 470 ? 3.794 -13.514 -0.864 1.00 88.94 470 GLY A C 1
ATOM 3700 O O . GLY A 1 470 ? 2.598 -13.392 -1.115 1.00 88.94 470 GLY A O 1
ATOM 3701 N N . GLU A 1 471 ? 4.725 -12.959 -1.646 1.00 89.19 471 GLU A N 1
ATOM 3702 C CA . GLU A 1 471 ? 4.451 -12.139 -2.846 1.00 89.19 471 GLU A CA 1
ATOM 3703 C C . GLU A 1 471 ? 4.466 -12.880 -4.189 1.00 89.19 471 GLU A C 1
ATOM 3705 O O . GLU A 1 471 ? 4.204 -12.297 -5.236 1.00 89.19 471 GLU A O 1
ATOM 3710 N N . GLY A 1 472 ? 4.784 -14.163 -4.199 1.00 89.00 472 GLY A N 1
ATOM 3711 C CA . GLY A 1 472 ? 4.834 -14.961 -5.408 1.00 89.00 472 GLY A CA 1
ATOM 3712 C C . GLY A 1 472 ? 3.481 -15.098 -6.088 1.00 89.00 472 GLY A C 1
ATOM 3713 O O . GLY A 1 472 ? 2.460 -15.259 -5.419 1.00 89.00 472 GLY A O 1
ATOM 3714 N N . LEU A 1 473 ? 3.483 -15.184 -7.421 1.00 87.81 473 LEU A N 1
ATOM 3715 C CA . LEU A 1 473 ? 2.384 -15.812 -8.174 1.00 87.81 473 LEU A CA 1
ATOM 3716 C C . LEU A 1 473 ? 2.206 -17.291 -7.796 1.00 87.81 473 LEU A C 1
ATOM 3718 O O . LEU A 1 473 ? 1.106 -17.842 -7.903 1.00 87.81 473 LEU A O 1
ATOM 3722 N N . THR A 1 474 ? 3.289 -17.915 -7.331 1.00 87.44 474 THR A N 1
ATOM 3723 C CA . THR A 1 474 ? 3.335 -19.297 -6.862 1.00 87.44 474 THR A CA 1
ATOM 3724 C C . THR A 1 474 ? 3.815 -19.400 -5.414 1.00 87.44 474 THR A C 1
ATOM 3726 O O . THR A 1 474 ? 4.604 -18.578 -4.945 1.00 87.44 474 THR A O 1
ATOM 3729 N N . THR A 1 475 ? 3.344 -20.427 -4.704 1.00 89.31 475 THR A N 1
ATOM 3730 C CA . THR A 1 475 ? 3.802 -20.765 -3.344 1.00 89.31 475 THR A CA 1
ATOM 3731 C C . THR A 1 475 ? 5.270 -21.227 -3.344 1.00 89.31 475 THR A C 1
ATOM 3733 O O . THR A 1 475 ? 5.796 -21.561 -4.412 1.00 89.31 475 THR A O 1
ATOM 3736 N N . PRO A 1 476 ? 5.938 -21.388 -2.179 1.00 86.94 476 PRO A N 1
ATOM 3737 C CA . PRO A 1 476 ? 7.293 -21.957 -2.127 1.00 86.94 476 PRO A CA 1
ATOM 3738 C C . PRO A 1 476 ? 7.394 -23.359 -2.757 1.00 86.94 476 PRO A C 1
ATOM 3740 O O . PRO A 1 476 ? 8.457 -23.789 -3.202 1.00 86.94 476 PRO A O 1
ATOM 3743 N N . PHE A 1 477 ? 6.269 -24.077 -2.842 1.00 89.12 477 PHE A N 1
ATOM 3744 C CA . PHE A 1 477 ? 6.168 -25.392 -3.476 1.00 89.12 477 PHE A CA 1
ATOM 3745 C C . PHE A 1 477 ? 5.721 -25.341 -4.946 1.00 89.12 477 PHE A C 1
ATOM 3747 O O . PHE A 1 477 ? 5.493 -26.398 -5.537 1.00 89.12 477 PHE A O 1
ATOM 3754 N N . ARG A 1 478 ? 5.702 -24.147 -5.560 1.00 85.38 478 ARG A N 1
ATOM 3755 C CA . ARG A 1 478 ? 5.390 -23.882 -6.980 1.00 85.38 478 ARG A CA 1
ATOM 3756 C C . ARG A 1 478 ? 3.941 -24.182 -7.360 1.00 85.38 478 ARG A C 1
ATOM 3758 O O . ARG A 1 478 ? 3.648 -24.585 -8.481 1.00 85.38 478 ARG A O 1
ATOM 3765 N N . GLU A 1 479 ? 3.033 -24.006 -6.413 1.00 88.50 479 GLU A N 1
ATOM 3766 C CA . GLU A 1 479 ? 1.599 -24.127 -6.661 1.00 88.50 479 GLU A CA 1
ATOM 3767 C C . GLU A 1 479 ? 1.056 -22.745 -7.015 1.00 88.50 479 GLU A C 1
ATOM 3769 O O . GLU A 1 479 ? 1.385 -21.774 -6.333 1.00 88.50 479 GLU A O 1
ATOM 3774 N N . PHE A 1 480 ? 0.245 -22.637 -8.069 1.00 88.19 480 PHE A N 1
ATOM 3775 C CA . PHE A 1 480 ? -0.391 -21.368 -8.420 1.00 88.19 480 PHE A CA 1
ATOM 3776 C C . PHE A 1 480 ? -1.313 -20.904 -7.299 1.00 88.19 480 PHE A C 1
ATOM 3778 O O . PHE A 1 480 ? -2.127 -21.678 -6.784 1.00 88.19 480 PHE A O 1
ATOM 3785 N N . LYS A 1 481 ? -1.197 -19.626 -6.940 1.00 91.56 481 LYS A N 1
ATOM 3786 C CA . LYS A 1 481 ? -2.160 -19.003 -6.039 1.00 91.56 481 LYS A CA 1
ATOM 3787 C C . LYS A 1 481 ? -3.483 -18.769 -6.786 1.00 91.56 481 LYS A C 1
ATOM 3789 O O . LYS A 1 481 ? -3.456 -18.393 -7.958 1.00 91.56 481 LYS A O 1
ATOM 3794 N N . PRO A 1 482 ? -4.644 -18.998 -6.149 1.00 91.50 482 PRO A N 1
ATOM 3795 C CA . PRO A 1 482 ? -5.940 -18.784 -6.786 1.00 91.50 482 PRO A CA 1
ATOM 3796 C C . PRO A 1 482 ? -6.095 -17.361 -7.339 1.00 91.50 482 PRO A C 1
ATOM 3798 O O . PRO A 1 482 ? -5.802 -16.392 -6.643 1.00 91.50 482 PRO A O 1
ATOM 3801 N N . GLY A 1 483 ? -6.569 -17.235 -8.580 1.00 90.50 483 GLY A N 1
ATOM 3802 C CA . GLY A 1 483 ? -6.886 -15.950 -9.210 1.00 90.50 483 GLY A CA 1
ATOM 3803 C C . GLY A 1 483 ? -5.685 -15.156 -9.731 1.00 90.50 483 GLY A C 1
ATOM 3804 O O . GLY A 1 483 ? -5.870 -14.198 -10.482 1.00 90.50 483 GLY A O 1
ATOM 3805 N N . THR A 1 484 ? -4.450 -15.491 -9.336 1.00 88.75 484 THR A N 1
ATOM 3806 C CA . THR A 1 484 ? -3.292 -14.663 -9.696 1.00 88.75 484 THR A CA 1
ATOM 3807 C C . THR A 1 484 ? -2.988 -14.735 -11.184 1.00 88.75 484 THR A C 1
ATOM 3809 O O . THR A 1 484 ? -2.643 -13.716 -11.767 1.00 88.75 484 THR A O 1
ATOM 3812 N N . ILE A 1 485 ? -3.186 -15.886 -11.825 1.00 86.88 485 ILE A N 1
ATOM 3813 C CA . ILE A 1 485 ? -3.000 -16.041 -13.271 1.00 86.88 485 ILE A CA 1
ATOM 3814 C C . ILE A 1 485 ? -4.042 -15.235 -14.049 1.00 86.88 485 ILE A C 1
ATOM 3816 O O . ILE A 1 485 ? -3.685 -14.522 -14.983 1.00 86.88 485 ILE A O 1
ATOM 3820 N N . GLU A 1 486 ? -5.305 -15.261 -13.628 1.00 90.25 486 GLU A N 1
ATOM 3821 C CA . GLU A 1 486 ? -6.374 -14.444 -14.200 1.00 90.25 486 GLU A CA 1
ATOM 3822 C C . GLU A 1 486 ? -6.068 -12.946 -14.070 1.00 90.25 486 GLU A C 1
ATOM 3824 O O . GLU A 1 486 ? -6.225 -12.203 -15.039 1.00 90.25 486 GLU A O 1
ATOM 3829 N N . ALA A 1 487 ? -5.559 -12.508 -12.913 1.00 91.19 487 ALA A N 1
ATOM 3830 C CA . ALA A 1 487 ? -5.128 -11.126 -12.707 1.00 91.19 487 ALA A CA 1
ATOM 3831 C C . ALA A 1 487 ? -3.974 -10.722 -13.643 1.00 91.19 487 ALA A C 1
ATOM 3833 O O . ALA A 1 487 ? -3.938 -9.581 -14.106 1.00 91.19 487 ALA A O 1
ATOM 3834 N N . ILE A 1 488 ? -3.055 -11.645 -13.956 1.00 89.06 488 ILE A N 1
ATOM 3835 C CA . ILE A 1 488 ? -1.975 -11.406 -14.924 1.00 89.06 488 ILE A CA 1
ATOM 3836 C C . ILE A 1 488 ? -2.503 -11.320 -16.347 1.00 89.06 488 ILE A C 1
ATOM 3838 O O . ILE A 1 488 ? -2.175 -10.355 -17.030 1.00 89.06 488 ILE A O 1
ATOM 3842 N N . PHE A 1 489 ? -3.344 -12.254 -16.792 1.00 89.31 489 PHE A N 1
ATOM 3843 C CA . PHE A 1 489 ? -3.933 -12.175 -18.133 1.00 89.31 489 PHE A CA 1
ATOM 3844 C C . PHE A 1 489 ? -4.750 -10.896 -18.331 1.00 89.31 489 PHE A C 1
ATOM 3846 O O . PHE A 1 489 ? -4.694 -10.293 -19.399 1.00 89.31 489 PHE A O 1
ATOM 3853 N N . ASP A 1 490 ? -5.470 -10.457 -17.298 1.00 92.81 490 ASP A N 1
ATOM 3854 C CA . ASP A 1 490 ? -6.216 -9.204 -17.319 1.00 92.81 490 ASP A CA 1
ATOM 3855 C C . ASP A 1 490 ? -5.274 -7.985 -17.361 1.00 92.81 490 ASP A C 1
ATOM 3857 O O . ASP A 1 490 ? -5.366 -7.138 -18.254 1.00 92.81 490 ASP A O 1
ATOM 3861 N N . GLY A 1 491 ? -4.338 -7.884 -16.414 1.00 92.00 491 GLY A N 1
ATOM 3862 C CA . GLY A 1 491 ? -3.473 -6.714 -16.272 1.00 92.00 491 GLY A CA 1
ATOM 3863 C C . GLY A 1 491 ? -2.358 -6.597 -17.317 1.00 92.00 491 GLY A C 1
ATOM 3864 O O . GLY A 1 491 ? -1.891 -5.488 -17.560 1.00 92.00 491 GLY A O 1
ATOM 3865 N N . PHE A 1 492 ? -1.915 -7.706 -17.918 1.00 91.50 492 PHE A N 1
ATOM 3866 C CA . PHE A 1 492 ? -0.877 -7.740 -18.963 1.00 91.50 492 PHE A CA 1
ATOM 3867 C C . PHE A 1 492 ? -1.476 -7.833 -20.371 1.00 91.50 492 PHE A C 1
ATOM 3869 O O . PHE A 1 492 ? -0.738 -8.003 -21.338 1.00 91.50 492 PHE A O 1
ATOM 3876 N N . ALA A 1 493 ? -2.800 -7.738 -20.511 1.00 93.81 493 ALA A N 1
ATOM 3877 C CA . ALA A 1 493 ? -3.425 -7.694 -21.822 1.00 93.81 493 ALA A CA 1
ATOM 3878 C C . ALA A 1 493 ? -2.847 -6.523 -22.643 1.00 93.81 493 ALA A C 1
ATOM 3880 O O . ALA A 1 493 ? -2.912 -5.382 -22.178 1.00 93.81 493 ALA A O 1
ATOM 3881 N N . PRO A 1 494 ? -2.350 -6.754 -23.873 1.00 93.81 494 PRO A N 1
ATOM 3882 C CA . PRO A 1 494 ? -1.770 -5.695 -24.707 1.00 93.81 494 PRO A CA 1
ATOM 3883 C C . PRO A 1 494 ? -2.741 -4.540 -25.006 1.00 93.81 494 PRO A C 1
ATOM 3885 O O . PRO A 1 494 ? -2.332 -3.406 -25.236 1.00 93.81 494 PRO A O 1
ATOM 3888 N N . LEU A 1 495 ? -4.048 -4.809 -24.942 1.00 97.38 495 LEU A N 1
ATOM 3889 C CA . LEU A 1 495 ? -5.110 -3.816 -25.050 1.00 97.38 495 LEU A CA 1
ATOM 3890 C C . LEU A 1 495 ? -6.044 -3.904 -23.835 1.00 97.38 495 LEU A C 1
ATOM 3892 O O . LEU A 1 495 ? -6.625 -4.960 -23.571 1.00 97.38 495 LEU A O 1
ATOM 3896 N N . ARG A 1 496 ? -6.232 -2.794 -23.113 1.00 97.62 496 ARG A N 1
ATOM 3897 C CA . ARG A 1 496 ? -7.029 -2.748 -21.874 1.00 97.62 496 ARG A CA 1
ATOM 3898 C C . ARG A 1 496 ? -7.791 -1.430 -21.717 1.00 97.62 496 ARG A C 1
ATOM 3900 O O . ARG A 1 496 ? -7.286 -0.369 -22.065 1.00 97.62 496 ARG A O 1
ATOM 3907 N N . LEU A 1 497 ? -8.991 -1.489 -21.136 1.00 98.44 497 LEU A N 1
ATOM 3908 C CA . LEU A 1 497 ? -9.727 -0.315 -20.650 1.00 98.44 497 LEU A CA 1
ATOM 3909 C C . LEU A 1 497 ? -9.594 -0.214 -19.125 1.00 98.44 497 LEU A C 1
ATOM 3911 O O . LEU A 1 497 ? -10.127 -1.049 -18.393 1.00 98.44 497 LEU A O 1
ATOM 3915 N N . CYS A 1 498 ? -8.900 0.815 -18.646 1.00 98.50 498 CYS A N 1
ATOM 3916 C CA . CYS A 1 498 ? -8.706 1.071 -17.223 1.00 98.50 498 CYS A CA 1
ATOM 3917 C C . CYS A 1 498 ? -9.759 2.054 -16.707 1.00 98.50 498 CYS A C 1
ATOM 3919 O O . CYS A 1 498 ? -9.829 3.186 -17.192 1.00 98.50 498 CYS A O 1
ATOM 3921 N N . LEU A 1 499 ? -10.572 1.635 -15.731 1.00 98.44 499 LEU A N 1
ATOM 3922 C CA . LEU A 1 499 ? -11.689 2.430 -15.204 1.00 98.44 499 LEU A CA 1
ATOM 3923 C C . LEU A 1 499 ? -11.482 2.829 -13.743 1.00 98.44 499 LEU A C 1
ATOM 3925 O O . LEU A 1 499 ? -10.914 2.064 -12.964 1.00 98.44 499 LEU A O 1
ATOM 3929 N N . PHE A 1 500 ? -11.995 4.002 -13.367 1.00 98.00 500 PHE A N 1
ATOM 3930 C CA . PHE A 1 500 ? -11.947 4.533 -12.003 1.00 98.00 500 PHE A CA 1
ATOM 3931 C C . PHE A 1 500 ? -13.286 5.167 -11.618 1.00 98.00 500 PHE A C 1
ATOM 3933 O O . PHE A 1 500 ? -13.919 5.823 -12.447 1.00 98.00 500 PHE A O 1
ATOM 3940 N N . ALA A 1 501 ? -13.687 4.984 -10.361 1.00 97.25 501 ALA A N 1
ATOM 3941 C CA . ALA A 1 501 ? -14.879 5.574 -9.765 1.00 97.25 501 ALA A CA 1
ATOM 3942 C C . ALA A 1 501 ? -14.526 6.067 -8.355 1.00 97.25 501 ALA A C 1
ATOM 3944 O O . ALA A 1 501 ? -14.165 5.266 -7.497 1.00 97.25 501 ALA A O 1
ATOM 3945 N N . GLU A 1 502 ? -14.563 7.382 -8.134 1.00 95.94 502 GLU A N 1
ATOM 3946 C CA . GLU A 1 502 ? -14.154 7.988 -6.862 1.00 95.94 502 GLU A CA 1
ATOM 3947 C C . GLU A 1 502 ? -15.167 9.037 -6.372 1.00 95.94 502 GLU A C 1
ATOM 3949 O O . GLU A 1 502 ? -15.563 9.903 -7.159 1.00 95.94 502 GLU A O 1
ATOM 3954 N N . PRO A 1 503 ? -15.566 9.017 -5.084 1.00 95.31 503 PRO A N 1
ATOM 3955 C CA . PRO A 1 503 ? -15.146 8.063 -4.048 1.00 95.31 503 PRO A CA 1
ATOM 3956 C C . PRO A 1 503 ? -15.757 6.660 -4.240 1.00 95.31 503 PRO A C 1
ATOM 3958 O O . PRO A 1 503 ? -16.842 6.522 -4.802 1.00 95.31 503 PRO A O 1
ATOM 3961 N N . ALA A 1 504 ? -15.080 5.622 -3.734 1.00 94.00 504 ALA A N 1
ATOM 3962 C CA . ALA A 1 504 ? -15.556 4.233 -3.799 1.00 94.00 504 ALA A CA 1
ATOM 3963 C C . ALA A 1 504 ? -16.822 3.978 -2.957 1.00 94.00 504 ALA A C 1
ATOM 3965 O O . ALA A 1 504 ? -17.603 3.083 -3.272 1.00 94.00 504 ALA A O 1
ATOM 3966 N N . ASN A 1 505 ? -17.044 4.776 -1.908 1.00 95.56 505 ASN A N 1
ATOM 3967 C CA . ASN A 1 505 ? -18.244 4.757 -1.076 1.00 95.56 505 ASN A CA 1
ATOM 3968 C C . ASN A 1 505 ? -18.833 6.164 -0.985 1.00 95.56 505 ASN A C 1
ATOM 3970 O O . ASN A 1 505 ? -18.115 7.115 -0.670 1.00 95.56 505 ASN A O 1
ATOM 3974 N N . LEU A 1 506 ? -20.139 6.299 -1.205 1.00 96.00 506 LEU A N 1
ATOM 3975 C CA . LEU A 1 506 ? -20.813 7.592 -1.160 1.00 96.00 506 LEU A CA 1
ATOM 3976 C C . LEU A 1 506 ? -22.242 7.519 -0.629 1.00 96.00 506 LEU A C 1
ATOM 3978 O O . LEU A 1 506 ? -22.905 6.482 -0.650 1.00 96.00 506 LEU A O 1
ATOM 3982 N N . TYR A 1 507 ? -22.720 8.661 -0.149 1.00 96.50 507 TYR A N 1
ATOM 3983 C CA . TYR A 1 507 ? -24.116 8.827 0.218 1.00 96.50 507 TYR A CA 1
ATOM 3984 C C . TYR A 1 507 ? -24.962 9.064 -1.029 1.00 96.50 507 TYR A C 1
ATOM 3986 O O . TYR A 1 507 ? -24.562 9.756 -1.965 1.00 96.50 507 TYR A O 1
ATOM 3994 N N . ARG A 1 508 ? -26.186 8.543 -1.021 1.00 96.12 508 ARG A N 1
ATOM 3995 C CA . ARG A 1 508 ? -27.189 8.913 -2.015 1.00 96.12 508 ARG A CA 1
ATOM 3996 C C . ARG A 1 508 ? -27.330 10.440 -2.099 1.00 96.12 508 ARG A C 1
ATOM 3998 O O . ARG A 1 508 ? -27.445 11.129 -1.088 1.00 96.12 508 ARG A O 1
ATOM 4005 N N . GLY A 1 509 ? -27.365 10.955 -3.322 1.00 95.12 509 GLY A N 1
ATOM 4006 C CA . GLY A 1 509 ? -27.496 12.372 -3.639 1.00 95.12 509 GLY A CA 1
ATOM 4007 C C . GLY A 1 509 ? -26.169 13.123 -3.773 1.00 95.12 509 GLY A C 1
ATOM 4008 O O . GLY A 1 509 ? -26.217 14.330 -4.015 1.00 95.12 509 GLY A O 1
ATOM 4009 N N . THR A 1 510 ? -25.016 12.459 -3.643 1.00 95.44 510 THR A N 1
ATOM 4010 C CA . THR A 1 510 ? -23.696 13.073 -3.865 1.00 95.44 510 THR A CA 1
ATOM 4011 C C . THR A 1 510 ? -23.130 12.746 -5.248 1.00 95.44 510 THR A C 1
ATOM 4013 O O . THR A 1 510 ? -23.618 11.854 -5.947 1.00 95.44 510 THR A O 1
ATOM 4016 N N . ASP A 1 511 ? -22.100 13.489 -5.648 1.00 96.25 511 ASP A N 1
ATOM 4017 C CA . ASP A 1 511 ? -21.432 13.308 -6.937 1.00 96.25 511 ASP A CA 1
ATOM 4018 C C . ASP A 1 511 ? -20.334 12.237 -6.854 1.00 96.25 511 ASP A C 1
ATOM 4020 O O . ASP A 1 511 ? -19.661 12.097 -5.830 1.00 96.25 511 ASP A O 1
ATOM 4024 N N . ILE A 1 512 ? -20.137 11.515 -7.955 1.00 97.50 512 ILE A N 1
ATOM 4025 C CA . ILE A 1 512 ? -19.019 10.598 -8.186 1.00 97.50 512 ILE A CA 1
ATOM 4026 C C . ILE A 1 512 ? -18.250 11.022 -9.435 1.00 97.50 512 ILE A C 1
ATOM 4028 O O . ILE A 1 512 ? -18.856 11.420 -10.431 1.00 97.50 512 ILE A O 1
ATOM 4032 N N . LYS A 1 513 ? -16.922 10.906 -9.410 1.00 98.12 513 LYS A N 1
ATOM 4033 C CA . LYS A 1 513 ? -16.062 11.089 -10.581 1.00 98.12 513 LYS A CA 1
ATOM 4034 C C . LYS A 1 513 ? -15.799 9.739 -11.245 1.00 98.12 513 LYS A C 1
ATOM 4036 O O . LYS A 1 513 ? -15.249 8.841 -10.610 1.00 98.12 513 LYS A O 1
ATOM 4041 N N . LEU A 1 514 ? -16.149 9.618 -12.523 1.00 98.62 514 LEU A N 1
ATOM 4042 C CA . LEU A 1 514 ? -15.892 8.446 -13.362 1.00 98.62 514 LEU A CA 1
ATOM 4043 C C . LEU A 1 514 ? -14.813 8.772 -14.397 1.00 98.62 514 LEU A C 1
ATOM 4045 O O . LEU A 1 514 ? -14.912 9.787 -15.085 1.00 98.62 514 LEU A O 1
ATOM 4049 N N . GLU A 1 515 ? -13.804 7.913 -14.538 1.00 98.50 515 GLU A N 1
ATOM 4050 C CA . GLU A 1 515 ? -12.715 8.088 -15.509 1.00 98.50 515 GLU A CA 1
ATOM 4051 C C . GLU A 1 515 ? -12.440 6.795 -16.281 1.00 98.50 515 GLU A C 1
ATOM 4053 O O . GLU A 1 515 ? -12.449 5.711 -15.695 1.00 98.50 515 GLU A O 1
ATOM 4058 N N . ALA A 1 516 ? -12.144 6.915 -17.577 1.00 98.50 516 ALA A N 1
ATOM 4059 C CA . ALA A 1 516 ? -11.684 5.803 -18.406 1.00 98.50 516 ALA A CA 1
ATOM 4060 C C . ALA A 1 516 ? -10.397 6.170 -19.156 1.00 98.50 516 ALA A C 1
ATOM 4062 O O . ALA A 1 516 ? -10.270 7.269 -19.707 1.00 98.50 516 ALA A O 1
ATOM 4063 N N . VAL A 1 517 ? -9.461 5.225 -19.192 1.00 98.50 517 VAL A N 1
ATOM 4064 C CA . VAL A 1 517 ? -8.170 5.324 -19.882 1.00 98.50 517 VAL A CA 1
ATOM 4065 C C . VAL A 1 517 ? -7.996 4.094 -20.767 1.00 98.50 517 VAL A C 1
ATOM 4067 O O . VAL A 1 517 ? -8.247 2.971 -20.333 1.00 98.50 517 VAL A O 1
ATOM 4070 N N . LEU A 1 518 ? -7.584 4.303 -22.012 1.00 98.31 518 LEU A N 1
ATOM 4071 C CA . LEU A 1 518 ? -7.208 3.240 -22.933 1.00 98.31 518 LEU A CA 1
ATOM 4072 C C . LEU A 1 518 ? -5.723 2.923 -22.752 1.00 98.31 518 LEU A C 1
ATOM 4074 O O . LEU A 1 518 ? -4.901 3.807 -22.961 1.00 98.31 518 LEU A O 1
ATOM 4078 N N . ALA A 1 519 ? -5.385 1.683 -22.408 1.00 97.56 519 ALA A N 1
ATOM 4079 C CA . ALA A 1 519 ? -4.020 1.177 -22.479 1.00 97.56 519 ALA A CA 1
ATOM 4080 C C . ALA A 1 519 ? -3.841 0.388 -23.784 1.00 97.56 519 ALA A C 1
ATOM 4082 O O . ALA A 1 519 ? -4.568 -0.582 -24.010 1.00 97.56 519 ALA A O 1
ATOM 4083 N N . ASN A 1 520 ? -2.903 0.804 -24.631 1.00 95.25 520 ASN A N 1
ATOM 4084 C CA . ASN A 1 520 ? -2.684 0.277 -25.974 1.00 95.25 520 ASN A CA 1
ATOM 4085 C C . ASN A 1 520 ? -1.186 0.052 -26.223 1.00 95.25 520 ASN A C 1
ATOM 4087 O O . ASN A 1 520 ? -0.468 0.994 -26.538 1.00 95.25 520 ASN A O 1
ATOM 4091 N N . GLU A 1 521 ? -0.736 -1.197 -26.117 1.00 92.19 521 GLU A N 1
ATOM 4092 C CA . GLU A 1 521 ? 0.611 -1.638 -26.509 1.00 92.19 521 GLU A CA 1
ATOM 4093 C C . GLU A 1 521 ? 0.644 -1.916 -28.021 1.00 92.19 521 GLU A C 1
ATOM 4095 O O . GLU A 1 521 ? 0.793 -3.054 -28.458 1.00 92.19 521 GLU A O 1
ATOM 4100 N N . ASP A 1 522 ? 0.382 -0.873 -28.816 1.00 89.75 522 ASP A N 1
ATOM 4101 C CA . ASP A 1 522 ? 0.387 -0.892 -30.290 1.00 89.75 522 ASP A CA 1
ATOM 4102 C C . ASP A 1 522 ? -0.556 -1.915 -30.948 1.00 89.75 522 ASP A C 1
ATOM 4104 O O . ASP A 1 522 ? -0.388 -2.319 -32.101 1.00 89.75 522 ASP A O 1
ATOM 4108 N N . MET A 1 523 ? -1.614 -2.304 -30.237 1.00 94.81 523 MET A N 1
ATOM 4109 C CA . MET A 1 523 ? -2.602 -3.258 -30.738 1.00 94.81 523 MET A CA 1
ATOM 4110 C C . MET A 1 523 ? -3.592 -2.652 -31.727 1.00 94.81 523 MET A C 1
ATOM 4112 O O . MET A 1 523 ? -4.167 -3.373 -32.547 1.00 94.81 523 MET A O 1
ATOM 4116 N N . LEU A 1 524 ? -3.844 -1.346 -31.625 1.00 95.12 524 LEU A N 1
ATOM 4117 C CA . LEU A 1 524 ? -4.777 -0.640 -32.495 1.00 95.12 524 LEU A CA 1
ATOM 4118 C C . LEU A 1 524 ? -4.034 0.086 -33.623 1.00 95.12 524 LEU A C 1
ATOM 4120 O O . LEU A 1 524 ? -3.287 1.023 -33.337 1.00 95.12 524 LEU A O 1
ATOM 4124 N N . PRO A 1 525 ? -4.264 -0.266 -34.903 1.00 93.88 525 PRO A N 1
ATOM 4125 C CA . PRO A 1 525 ? -3.783 0.547 -36.016 1.00 93.88 525 PRO A CA 1
ATOM 4126 C C . PRO A 1 525 ? -4.498 1.912 -36.065 1.00 93.88 525 PRO A C 1
ATOM 4128 O O . PRO A 1 525 ? -5.565 2.069 -35.456 1.00 93.88 525 PRO A O 1
ATOM 4131 N N . PRO A 1 526 ? -3.975 2.888 -36.832 1.00 94.44 526 PRO A N 1
ATOM 4132 C CA . PRO A 1 526 ? -4.641 4.170 -37.034 1.00 94.44 526 PRO A CA 1
ATOM 4133 C C . PRO A 1 526 ? -6.098 4.006 -37.484 1.00 94.44 526 PRO A C 1
ATOM 4135 O O . PRO A 1 526 ? -6.396 3.225 -38.392 1.00 94.44 526 PRO A O 1
ATOM 4138 N N . GLY A 1 527 ? -7.022 4.719 -36.841 1.00 95.88 527 GLY A N 1
ATOM 4139 C CA . GLY A 1 527 ? -8.452 4.569 -37.097 1.00 95.88 527 GLY A CA 1
ATOM 4140 C C . GLY A 1 527 ? -9.364 5.083 -35.985 1.00 95.88 527 GLY A C 1
ATOM 4141 O O . GLY A 1 527 ? -8.918 5.661 -34.999 1.00 95.88 527 GLY A O 1
ATOM 4142 N N . GLU A 1 528 ? -10.666 4.855 -36.168 1.00 97.62 528 GLU A N 1
ATOM 4143 C CA . GLU A 1 528 ? -11.737 5.276 -35.257 1.00 97.62 528 GLU A CA 1
ATOM 4144 C C . GLU A 1 528 ? -12.370 4.072 -34.554 1.00 97.62 528 GLU A C 1
ATOM 4146 O O . GLU A 1 528 ? -12.904 3.163 -35.203 1.00 97.62 528 GLU A O 1
ATOM 4151 N N . TYR A 1 529 ? -12.378 4.105 -33.224 1.00 98.06 529 TYR A N 1
ATOM 4152 C CA . TYR A 1 529 ? -12.832 3.008 -32.380 1.00 98.06 529 TYR A CA 1
ATOM 4153 C C . TYR A 1 529 ? -13.926 3.477 -31.415 1.00 98.06 529 TYR A C 1
ATOM 4155 O O . TYR A 1 529 ? -13.638 4.188 -30.450 1.00 98.06 529 TYR A O 1
ATOM 4163 N N . PRO A 1 530 ? -15.197 3.097 -31.637 1.00 98.31 530 PRO A N 1
ATOM 4164 C CA . PRO A 1 530 ? -16.272 3.454 -30.723 1.00 98.31 530 PRO A CA 1
ATOM 4165 C C . PRO A 1 530 ? -16.203 2.633 -29.429 1.00 98.31 530 PRO A C 1
ATOM 4167 O O . PRO A 1 530 ? -16.165 1.401 -29.474 1.00 98.31 530 PRO A O 1
ATOM 4170 N N . VAL A 1 531 ? -16.259 3.316 -28.285 1.00 98.56 531 VAL A N 1
ATOM 4171 C CA . VAL A 1 531 ? -16.329 2.732 -26.940 1.00 98.56 531 VAL A CA 1
ATOM 4172 C C . VAL A 1 531 ? -17.615 3.166 -26.260 1.00 98.56 531 VAL A C 1
ATOM 4174 O O . VAL A 1 531 ? -17.911 4.356 -26.160 1.00 98.56 531 VAL A O 1
ATOM 4177 N N . ARG A 1 532 ? -18.380 2.195 -25.771 1.00 98.50 532 ARG A N 1
ATOM 4178 C CA . ARG A 1 532 ? -19.560 2.415 -24.944 1.00 98.50 532 ARG A CA 1
ATOM 4179 C C . ARG A 1 532 ? -19.166 2.448 -23.476 1.00 98.50 532 ARG A C 1
ATOM 4181 O O . ARG A 1 532 ? -18.469 1.559 -23.006 1.00 98.50 532 ARG A O 1
ATOM 4188 N N . LEU A 1 533 ? -19.642 3.461 -22.766 1.00 98.56 533 LEU A N 1
ATOM 4189 C CA . LEU A 1 533 ? -19.443 3.699 -21.341 1.00 98.56 533 LEU A CA 1
ATOM 4190 C C . LEU A 1 533 ? -20.805 3.640 -20.655 1.00 98.56 533 LEU A C 1
ATOM 4192 O O . LEU A 1 533 ? -21.743 4.318 -21.088 1.00 98.56 533 LEU A O 1
ATOM 4196 N N . CYS A 1 534 ? -20.925 2.839 -19.598 1.00 98.12 534 CYS A N 1
ATOM 4197 C CA . CYS A 1 534 ? -22.186 2.642 -18.896 1.00 98.12 534 CYS A CA 1
ATOM 4198 C C . CYS A 1 534 ? -22.004 2.642 -17.377 1.00 98.12 534 CYS A C 1
ATOM 4200 O O . CYS A 1 534 ? -21.163 1.916 -16.862 1.00 98.12 534 CYS A O 1
ATOM 4202 N N . ALA A 1 535 ? -22.813 3.425 -16.661 1.00 98.00 535 ALA A N 1
ATOM 4203 C CA . ALA A 1 535 ? -22.925 3.343 -15.206 1.00 98.00 535 ALA A CA 1
ATOM 4204 C C . ALA A 1 535 ? -24.274 2.714 -14.841 1.00 98.00 535 ALA A C 1
ATOM 4206 O O . ALA A 1 535 ? -25.318 3.198 -15.288 1.00 98.00 535 ALA A O 1
ATOM 4207 N N . LEU A 1 536 ? -24.247 1.640 -14.053 1.00 97.88 536 LEU A N 1
ATOM 4208 C CA . LEU A 1 536 ? -25.405 0.834 -13.673 1.00 97.88 536 LEU A CA 1
ATOM 4209 C C . LEU A 1 536 ? -25.631 0.875 -12.164 1.00 97.88 536 LEU A C 1
ATOM 4211 O O . LEU A 1 536 ? -24.689 0.734 -11.386 1.00 97.88 536 LEU A O 1
ATOM 4215 N N . SER A 1 537 ? -26.891 1.018 -11.770 1.00 97.25 537 SER A N 1
ATOM 4216 C CA . SER A 1 537 ? -27.352 0.811 -10.397 1.00 97.25 537 SER A CA 1
ATOM 4217 C C . SER A 1 537 ? -27.525 -0.682 -10.057 1.00 97.25 537 SER A C 1
ATOM 4219 O O . SER A 1 537 ? -27.519 -1.522 -10.964 1.00 97.25 537 SER A O 1
ATOM 4221 N N . PRO A 1 538 ? -27.735 -1.035 -8.771 1.00 96.50 538 PRO A N 1
ATOM 4222 C CA . PRO A 1 538 ? -27.967 -2.415 -8.332 1.00 96.50 538 PRO A CA 1
ATOM 4223 C C . PRO A 1 538 ? -29.162 -3.104 -9.007 1.00 96.50 538 PRO A C 1
ATOM 4225 O O . PRO A 1 538 ? -29.183 -4.321 -9.155 1.00 96.50 538 PRO A O 1
ATOM 4228 N N . ASP A 1 539 ? -30.170 -2.334 -9.418 1.00 95.62 539 ASP A N 1
ATOM 4229 C CA . ASP A 1 539 ? -31.352 -2.790 -10.157 1.00 95.62 539 ASP A CA 1
ATOM 4230 C C . ASP A 1 539 ? -31.184 -2.697 -11.687 1.00 95.62 539 ASP A C 1
ATOM 4232 O O . ASP A 1 539 ? -32.156 -2.811 -12.432 1.00 95.62 539 ASP A O 1
ATOM 4236 N N . HIS A 1 540 ? -29.946 -2.533 -12.167 1.00 94.25 540 HIS A N 1
ATOM 4237 C CA . HIS A 1 540 ? -29.565 -2.431 -13.580 1.00 94.25 540 HIS A CA 1
ATOM 4238 C C . HIS A 1 540 ? -30.144 -1.216 -14.330 1.00 94.25 540 HIS A C 1
ATOM 4240 O O . HIS A 1 540 ? -30.189 -1.208 -15.567 1.00 94.25 540 HIS A O 1
ATOM 4246 N N . GLN A 1 541 ? -30.543 -0.157 -13.621 1.00 96.12 541 GLN A N 1
ATOM 4247 C CA . GLN A 1 541 ? -30.882 1.117 -14.248 1.00 96.12 541 GLN A CA 1
ATOM 4248 C C . GLN A 1 541 ? -29.609 1.800 -14.766 1.00 96.12 541 GLN A C 1
ATOM 4250 O O . GLN A 1 541 ? -28.602 1.915 -14.068 1.00 96.12 541 GLN A O 1
ATOM 4255 N N . ARG A 1 542 ? -29.662 2.284 -16.010 1.00 96.31 542 ARG A N 1
ATOM 4256 C CA . ARG A 1 542 ? -28.560 3.021 -16.641 1.00 96.31 542 ARG A CA 1
ATOM 4257 C C . ARG A 1 542 ? -28.583 4.477 -16.187 1.00 96.31 542 ARG A C 1
ATOM 4259 O O . ARG A 1 542 ? -29.497 5.216 -16.545 1.00 96.31 542 ARG A O 1
ATOM 4266 N N . LEU A 1 543 ? -27.574 4.877 -15.422 1.00 95.94 543 LEU A N 1
ATOM 4267 C CA . LEU A 1 543 ? -27.341 6.265 -15.007 1.00 95.94 543 LEU A CA 1
ATOM 4268 C C . LEU A 1 543 ? -26.502 7.031 -16.039 1.00 95.94 543 LEU A C 1
ATOM 4270 O O . LEU A 1 543 ? -26.671 8.232 -16.221 1.00 95.94 543 LEU A O 1
ATOM 4274 N N . LEU A 1 544 ? -25.623 6.310 -16.735 1.00 97.25 544 LEU A N 1
ATOM 4275 C CA . LEU A 1 544 ? -24.851 6.767 -17.887 1.00 97.25 544 LEU A CA 1
ATOM 4276 C C . LEU A 1 544 ? -24.924 5.676 -18.959 1.00 97.25 544 LEU A C 1
ATOM 4278 O O . LEU A 1 544 ? -24.809 4.492 -18.641 1.00 97.25 544 LEU A O 1
ATOM 4282 N N . ASP A 1 545 ? -25.110 6.066 -20.217 1.00 97.62 545 ASP A N 1
ATOM 4283 C CA . ASP A 1 545 ? -24.991 5.189 -21.385 1.00 97.62 545 ASP A CA 1
ATOM 4284 C C . ASP A 1 545 ? -24.602 6.037 -22.601 1.00 97.62 545 ASP A C 1
ATOM 4286 O O . ASP A 1 545 ? -25.434 6.741 -23.178 1.00 97.62 545 ASP A O 1
ATOM 4290 N N . ARG A 1 546 ? -23.312 6.043 -22.941 1.00 98.00 546 ARG A N 1
ATOM 4291 C CA . ARG A 1 546 ? -22.760 6.889 -24.006 1.00 98.00 546 ARG A CA 1
ATOM 4292 C C . ARG A 1 546 ? -21.771 6.101 -24.844 1.00 98.00 546 ARG A C 1
ATOM 4294 O O . ARG A 1 546 ? -20.926 5.405 -24.297 1.00 98.00 546 ARG A O 1
ATOM 4301 N N . VAL A 1 547 ? -21.834 6.271 -26.160 1.00 98.50 547 VAL A N 1
ATOM 4302 C CA . VAL A 1 547 ? -20.773 5.830 -27.070 1.00 98.50 547 VAL A CA 1
ATOM 4303 C C . VAL A 1 547 ? -19.905 7.036 -27.415 1.00 98.50 547 VAL A C 1
ATOM 4305 O O . VAL A 1 547 ? -20.422 8.051 -27.880 1.00 98.50 547 VAL A O 1
ATOM 4308 N N . ILE A 1 548 ? -18.603 6.928 -27.169 1.00 98.06 548 ILE A N 1
ATOM 4309 C CA . ILE A 1 548 ? -17.580 7.895 -27.587 1.00 98.06 548 ILE A CA 1
ATOM 4310 C C . ILE A 1 548 ? -16.729 7.279 -28.701 1.00 98.06 548 ILE A C 1
ATOM 4312 O O . ILE A 1 548 ? -16.609 6.059 -28.763 1.00 98.06 548 ILE A O 1
ATOM 4316 N N . SER A 1 549 ? -16.149 8.094 -29.582 1.00 97.19 549 SER A N 1
ATOM 4317 C CA . SER A 1 549 ? -15.189 7.624 -30.595 1.00 97.19 549 SER A CA 1
ATOM 4318 C C . SER A 1 549 ? -13.772 7.946 -30.138 1.00 97.19 549 SER A C 1
ATOM 4320 O O . SER A 1 549 ? -13.508 9.086 -29.760 1.00 97.19 549 SER A O 1
ATOM 4322 N N . ILE A 1 550 ? -12.885 6.951 -30.150 1.00 96.75 550 ILE A N 1
ATOM 4323 C CA . ILE A 1 550 ? -11.454 7.111 -29.880 1.00 96.75 550 ILE A CA 1
ATOM 4324 C C . ILE A 1 550 ? -10.718 7.095 -31.216 1.00 96.75 550 ILE A C 1
ATOM 4326 O O . ILE A 1 550 ? -10.838 6.131 -31.974 1.00 96.75 550 ILE A O 1
ATOM 4330 N N . THR A 1 551 ? -9.925 8.129 -31.474 1.00 95.50 551 THR A N 1
ATOM 4331 C CA . THR A 1 551 ? -9.080 8.222 -32.666 1.00 95.50 551 THR A CA 1
ATOM 4332 C C . THR A 1 551 ? -7.661 7.771 -32.338 1.00 95.50 551 THR A C 1
ATOM 4334 O O . THR A 1 551 ? -7.008 8.365 -31.481 1.00 95.50 551 THR A O 1
ATOM 4337 N N . ILE A 1 552 ? -7.161 6.766 -33.057 1.00 95.25 552 ILE A N 1
ATOM 4338 C CA . ILE A 1 552 ? -5.734 6.434 -33.097 1.00 95.25 552 ILE A CA 1
ATOM 4339 C C . ILE A 1 552 ? -5.140 7.118 -34.336 1.00 95.25 552 ILE A C 1
ATOM 4341 O O . ILE A 1 552 ? -5.573 6.811 -35.451 1.00 95.25 552 ILE A O 1
ATOM 4345 N N . PRO A 1 553 ? -4.214 8.079 -34.179 1.00 91.50 553 PRO A N 1
ATOM 4346 C CA . PRO A 1 553 ? -3.653 8.817 -35.307 1.00 91.50 553 PRO A CA 1
ATOM 4347 C C . PRO A 1 553 ? -2.631 7.979 -36.088 1.00 91.50 553 PRO A C 1
ATOM 4349 O O . PRO A 1 553 ? -2.047 7.035 -35.560 1.00 91.50 553 PRO A O 1
ATOM 4352 N N . GLU A 1 554 ? -2.369 8.360 -37.341 1.00 89.19 554 GLU A N 1
ATOM 4353 C CA . GLU A 1 554 ? -1.170 7.898 -38.050 1.00 89.19 554 GLU A CA 1
ATOM 4354 C C . GLU A 1 554 ? 0.077 8.464 -37.357 1.00 89.19 554 GLU A C 1
ATOM 4356 O O . GLU A 1 554 ? 0.141 9.661 -37.063 1.00 89.19 554 GLU A O 1
ATOM 4361 N N . THR A 1 555 ? 1.070 7.616 -37.090 1.00 80.88 555 THR A N 1
ATOM 4362 C CA . THR A 1 555 ? 2.340 8.053 -36.505 1.00 80.88 555 THR A CA 1
ATOM 4363 C C . THR A 1 555 ? 3.137 8.853 -37.537 1.00 80.88 555 THR A C 1
ATOM 4365 O O . THR A 1 555 ? 3.450 8.373 -38.626 1.00 80.88 555 THR A O 1
ATOM 4368 N N . GLN A 1 556 ? 3.460 10.103 -37.203 1.00 73.81 556 GLN A N 1
ATOM 4369 C CA . GLN A 1 556 ? 4.362 10.950 -37.990 1.00 73.81 556 GLN A CA 1
ATOM 4370 C C . GLN A 1 556 ? 5.770 10.881 -37.386 1.00 73.81 556 GLN A C 1
ATOM 4372 O O . GLN A 1 556 ? 5.922 10.788 -36.168 1.00 73.81 556 GLN A O 1
ATOM 4377 N N . ASP A 1 557 ? 6.797 10.896 -38.237 1.00 73.31 557 ASP A N 1
ATOM 4378 C CA . ASP A 1 557 ? 8.211 10.967 -37.837 1.00 73.31 557 ASP A CA 1
ATOM 4379 C C . ASP A 1 557 ? 8.691 9.856 -36.875 1.00 73.31 557 ASP A C 1
ATOM 4381 O O . ASP A 1 557 ? 9.586 10.082 -36.067 1.00 73.31 557 ASP A O 1
ATOM 4385 N N . GLN A 1 558 ? 8.108 8.649 -36.958 1.00 66.38 558 GLN A N 1
ATOM 4386 C CA . GLN A 1 558 ? 8.425 7.496 -36.086 1.00 66.38 558 GLN A CA 1
ATOM 4387 C C . GLN A 1 558 ? 8.248 7.763 -34.581 1.00 66.38 558 GLN A C 1
ATOM 4389 O O . GLN A 1 558 ? 8.777 7.023 -33.756 1.00 66.38 558 GLN A O 1
ATOM 4394 N N . LYS A 1 559 ? 7.492 8.799 -34.198 1.00 76.12 559 LYS A N 1
ATOM 4395 C CA . LYS A 1 559 ? 7.213 9.068 -32.790 1.00 76.12 559 LYS A CA 1
ATOM 4396 C C . LYS A 1 559 ? 6.167 8.082 -32.267 1.00 76.12 559 LYS A C 1
ATOM 4398 O O . LYS A 1 559 ? 5.043 8.053 -32.771 1.00 76.12 559 LYS A O 1
ATOM 4403 N N . GLU A 1 560 ? 6.543 7.296 -31.265 1.00 82.19 560 GLU A N 1
ATOM 4404 C CA . GLU A 1 560 ? 5.650 6.350 -30.592 1.00 82.19 560 GLU A CA 1
ATOM 4405 C C . GLU A 1 560 ? 4.518 7.080 -29.851 1.00 82.19 560 GLU A C 1
ATOM 4407 O O . GLU A 1 560 ? 4.675 8.209 -29.366 1.00 82.19 560 GLU A O 1
ATOM 4412 N N . LEU A 1 561 ? 3.345 6.444 -29.800 1.00 86.94 561 LEU A N 1
ATOM 4413 C CA . LEU A 1 561 ? 2.215 6.935 -29.018 1.00 86.94 561 LEU A CA 1
ATOM 4414 C C . LEU A 1 561 ? 2.379 6.513 -27.552 1.00 86.94 561 LEU A C 1
ATOM 4416 O O . LEU A 1 561 ? 2.947 5.459 -27.281 1.00 86.94 561 LEU A O 1
ATOM 4420 N N . PRO A 1 562 ? 1.848 7.288 -26.590 1.00 87.69 562 PRO A N 1
ATOM 4421 C CA . PRO A 1 562 ? 1.810 6.844 -25.205 1.00 87.69 562 PRO A CA 1
ATOM 4422 C C . PRO A 1 562 ? 1.048 5.521 -25.072 1.00 87.69 562 PRO A C 1
ATOM 4424 O O . PRO A 1 562 ? -0.049 5.380 -25.618 1.00 87.69 562 PRO A O 1
ATOM 4427 N N . LEU A 1 563 ? 1.575 4.603 -24.257 1.00 91.81 563 LEU A N 1
ATOM 4428 C CA . LEU A 1 563 ? 0.924 3.322 -23.957 1.00 91.81 563 LEU A CA 1
ATOM 4429 C C . LEU A 1 563 ? -0.421 3.488 -23.235 1.00 91.81 563 LEU A C 1
ATOM 4431 O O . LEU A 1 563 ? -1.223 2.557 -23.224 1.00 91.81 563 LEU A O 1
ATOM 4435 N N . ALA A 1 564 ? -0.686 4.656 -22.640 1.00 96.00 564 ALA A N 1
ATOM 4436 C CA . ALA A 1 564 ? -1.943 4.981 -21.976 1.00 96.00 564 ALA A CA 1
ATOM 4437 C C . ALA A 1 564 ? -2.505 6.333 -22.442 1.00 96.00 564 ALA A C 1
ATOM 4439 O O . ALA A 1 564 ? -1.809 7.347 -22.456 1.00 96.00 564 ALA A O 1
ATOM 4440 N N . MET A 1 565 ? -3.796 6.364 -22.775 1.00 95.50 565 MET A N 1
ATOM 4441 C CA . MET A 1 565 ? -4.497 7.533 -23.309 1.00 95.50 565 MET A CA 1
ATOM 4442 C C . MET A 1 565 ? -5.790 7.782 -22.517 1.00 95.50 565 MET A C 1
ATOM 4444 O O . MET A 1 565 ? -6.691 6.941 -22.546 1.00 95.50 565 MET A O 1
ATOM 4448 N N . PRO A 1 566 ? -5.934 8.904 -21.789 1.00 96.31 566 PRO A N 1
ATOM 4449 C CA . PRO A 1 566 ? -7.203 9.262 -21.158 1.00 96.31 566 PRO A CA 1
ATOM 4450 C C . PRO A 1 566 ? -8.292 9.495 -22.213 1.00 96.31 566 PRO A C 1
ATOM 4452 O O . PRO A 1 566 ? -8.093 10.277 -23.139 1.00 96.31 566 PRO A O 1
ATOM 4455 N N . ILE A 1 567 ? -9.446 8.838 -22.067 1.00 97.50 567 ILE A N 1
ATOM 4456 C CA . ILE A 1 567 ? -10.532 8.884 -23.068 1.00 97.50 567 ILE A CA 1
ATOM 4457 C C . ILE A 1 567 ? -11.853 9.425 -22.515 1.00 97.50 567 ILE A C 1
ATOM 4459 O O . ILE A 1 567 ? -12.721 9.829 -23.287 1.00 97.50 567 ILE A O 1
ATOM 4463 N N . PHE A 1 568 ? -12.033 9.441 -21.191 1.00 98.25 568 PHE A N 1
ATOM 4464 C CA . PHE A 1 568 ? -13.272 9.901 -20.568 1.00 98.25 568 PHE A CA 1
ATOM 4465 C C . PHE A 1 568 ? -13.060 10.391 -19.135 1.00 98.25 568 PHE A C 1
ATOM 4467 O O . PHE A 1 568 ? -12.322 9.776 -18.365 1.00 98.25 568 PHE A O 1
ATOM 4474 N N . THR A 1 569 ? -13.764 11.463 -18.768 1.00 98.00 569 THR A N 1
ATOM 4475 C CA . THR A 1 569 ? -13.901 11.949 -17.390 1.00 98.00 569 THR A CA 1
ATOM 4476 C C . THR A 1 569 ? -15.247 12.654 -17.236 1.00 98.00 569 THR A C 1
ATOM 4478 O O . THR A 1 569 ? -15.600 13.500 -18.060 1.00 98.00 569 THR A O 1
ATOM 4481 N N . GLU A 1 570 ? -16.023 12.300 -16.215 1.00 97.69 570 GLU A N 1
ATOM 4482 C CA . GLU A 1 570 ? -17.315 12.934 -15.935 1.00 97.69 570 GLU A CA 1
ATOM 4483 C C . GLU A 1 570 ? -17.650 12.860 -14.444 1.00 97.69 570 GLU A C 1
ATOM 4485 O O . GLU A 1 570 ? -17.380 11.853 -13.789 1.00 97.69 570 GLU A O 1
ATOM 4490 N N . ASN A 1 571 ? -18.261 13.923 -13.915 1.00 98.06 571 ASN A N 1
ATOM 4491 C CA . ASN A 1 571 ? -18.876 13.904 -12.592 1.00 98.06 571 ASN A CA 1
ATOM 4492 C C . ASN A 1 571 ? -20.370 13.612 -12.746 1.00 98.06 571 ASN A C 1
ATOM 4494 O O . ASN A 1 571 ? -21.064 14.323 -13.474 1.00 98.06 571 ASN A O 1
ATOM 4498 N N . LEU A 1 572 ? -20.860 12.588 -12.054 1.00 96.88 572 LEU A N 1
ATOM 4499 C CA . LEU A 1 572 ? -22.245 12.139 -12.106 1.00 96.88 572 LEU A CA 1
ATOM 4500 C C . LEU A 1 572 ? -22.872 12.213 -10.715 1.00 96.88 572 LEU A C 1
ATOM 4502 O O . LEU A 1 572 ? -22.324 11.682 -9.755 1.00 96.88 572 LEU A O 1
ATOM 4506 N N . LYS A 1 573 ? -24.053 12.819 -10.609 1.00 96.62 573 LYS A N 1
ATOM 4507 C CA . LYS A 1 573 ? -24.831 12.797 -9.369 1.00 96.62 573 LYS A CA 1
ATOM 4508 C C . LYS A 1 573 ? -25.538 11.454 -9.213 1.00 96.62 573 LYS A C 1
ATOM 4510 O O . LYS A 1 573 ? -26.321 11.073 -10.084 1.00 96.62 573 LYS A O 1
ATOM 4515 N N . ILE A 1 574 ? -25.309 10.757 -8.102 1.00 96.62 574 ILE A N 1
ATOM 4516 C CA . ILE A 1 574 ? -25.883 9.429 -7.860 1.00 96.62 574 ILE A CA 1
ATOM 4517 C C . ILE A 1 574 ? -27.070 9.527 -6.906 1.00 96.62 574 ILE A C 1
ATOM 4519 O O . ILE A 1 574 ? -26.899 9.701 -5.707 1.00 96.62 574 ILE A O 1
ATOM 4523 N N . ASP A 1 575 ? -28.286 9.387 -7.433 1.00 93.81 575 ASP A N 1
ATOM 4524 C CA . ASP A 1 575 ? -29.540 9.436 -6.659 1.00 93.81 575 ASP A CA 1
ATOM 4525 C C . ASP A 1 575 ? -30.385 8.155 -6.825 1.00 93.81 575 ASP A C 1
ATOM 4527 O O . ASP A 1 575 ? -31.613 8.185 -6.921 1.00 93.81 575 ASP A O 1
ATOM 4531 N N . GLY A 1 576 ? -29.708 7.009 -6.920 1.00 92.38 576 GLY A N 1
ATOM 4532 C CA . GLY A 1 576 ? -30.338 5.693 -7.033 1.00 92.38 576 GLY A CA 1
ATOM 4533 C C . GLY A 1 576 ? -30.460 4.948 -5.691 1.00 92.38 576 GLY A C 1
ATOM 4534 O O . GLY A 1 576 ? -30.165 5.505 -4.630 1.00 92.38 576 GLY A O 1
ATOM 4535 N N . PRO A 1 577 ? -30.905 3.677 -5.711 1.00 95.19 577 PRO A N 1
ATOM 4536 C CA . PRO A 1 577 ? -31.044 2.856 -4.507 1.00 95.19 577 PRO A CA 1
ATOM 4537 C C . PRO A 1 577 ? -29.692 2.509 -3.862 1.00 95.19 577 PRO A C 1
ATOM 4539 O O . PRO A 1 577 ? -28.661 2.495 -4.526 1.00 95.19 577 PRO A O 1
ATOM 4542 N N . HIS A 1 578 ? -29.700 2.167 -2.571 1.00 95.19 578 HIS A N 1
ATOM 4543 C CA . HIS A 1 578 ? -28.517 1.613 -1.899 1.00 95.19 578 HIS A CA 1
ATOM 4544 C C . HIS A 1 578 ? -28.021 0.314 -2.567 1.00 95.19 578 HIS A C 1
ATOM 4546 O O . HIS A 1 578 ? -28.832 -0.484 -3.045 1.00 95.19 578 HIS A O 1
ATOM 4552 N N . GLY A 1 579 ? -26.709 0.077 -2.550 1.00 95.62 579 GLY A N 1
ATOM 4553 C CA . GLY A 1 579 ? -26.078 -1.153 -3.030 1.00 95.62 579 GLY A CA 1
ATOM 4554 C C . GLY A 1 579 ? -24.795 -0.917 -3.828 1.00 95.62 579 GLY A C 1
ATOM 4555 O O . GLY A 1 579 ? -24.228 0.175 -3.812 1.00 95.62 579 GLY A O 1
ATOM 4556 N N . SER A 1 580 ? -24.345 -1.966 -4.519 1.00 97.06 580 SER A N 1
ATOM 4557 C CA . SER A 1 580 ? -23.183 -1.934 -5.414 1.00 97.06 580 SER A CA 1
ATOM 4558 C C . SER A 1 580 ? -23.579 -1.470 -6.817 1.00 97.06 580 SER A C 1
ATOM 4560 O O . SER A 1 580 ? -24.516 -1.992 -7.423 1.00 97.06 580 SER A O 1
ATOM 4562 N N . TYR A 1 581 ? -22.858 -0.476 -7.313 1.00 98.12 581 TYR A N 1
ATOM 4563 C CA . TYR A 1 581 ? -22.976 0.100 -8.643 1.00 98.12 581 TYR A CA 1
ATOM 4564 C C . TYR A 1 581 ? -21.782 -0.324 -9.487 1.00 98.12 581 TYR A C 1
ATOM 4566 O O . TYR A 1 581 ? -20.704 -0.615 -8.967 1.00 98.12 581 TYR A O 1
ATOM 4574 N N . GLN A 1 582 ? -21.958 -0.309 -10.805 1.00 98.12 582 GLN A N 1
ATOM 4575 C CA . GLN A 1 582 ? -20.913 -0.692 -11.750 1.00 98.12 582 GLN A CA 1
ATOM 4576 C C . GLN A 1 582 ? -20.670 0.423 -12.757 1.00 98.12 582 GLN A C 1
ATOM 4578 O O . GLN A 1 582 ? -21.618 0.974 -13.312 1.00 98.12 582 GLN A O 1
ATOM 4583 N N . PHE A 1 583 ? -19.404 0.711 -13.039 1.00 98.56 583 PHE A N 1
ATOM 4584 C CA . PHE A 1 583 ? -18.989 1.489 -14.198 1.00 98.56 583 PHE A CA 1
ATOM 4585 C C . PHE A 1 583 ? -18.284 0.559 -15.187 1.00 98.56 583 PHE A C 1
ATOM 4587 O O . PHE A 1 583 ? -17.331 -0.136 -14.835 1.00 98.56 583 PHE A O 1
ATOM 4594 N N . LEU A 1 584 ? -18.809 0.510 -16.409 1.00 98.56 584 LEU A N 1
ATOM 4595 C CA . LEU A 1 584 ? -18.469 -0.447 -17.453 1.00 98.56 584 LEU A CA 1
ATOM 4596 C C . LEU A 1 584 ? -18.016 0.278 -18.719 1.00 98.56 584 LEU A C 1
ATOM 4598 O O . LEU A 1 584 ? -18.566 1.326 -19.067 1.00 98.56 584 LEU A O 1
ATOM 4602 N N . ALA A 1 585 ? -17.074 -0.321 -19.441 1.00 98.44 585 ALA A N 1
ATOM 4603 C CA . ALA A 1 585 ? -16.632 0.147 -20.744 1.00 98.44 585 ALA A CA 1
ATOM 4604 C C . ALA A 1 585 ? -16.347 -1.022 -21.690 1.00 98.44 585 ALA A C 1
ATOM 4606 O O . ALA A 1 585 ? -15.698 -1.993 -21.305 1.00 98.44 585 ALA A O 1
ATOM 4607 N N . ASN A 1 586 ? -16.792 -0.914 -22.940 1.00 97.88 586 ASN A N 1
ATOM 4608 C CA . ASN A 1 586 ? -16.515 -1.900 -23.982 1.00 97.88 586 ASN A CA 1
ATOM 4609 C C . ASN A 1 586 ? -16.358 -1.227 -25.348 1.00 97.88 586 ASN A C 1
ATOM 4611 O O . ASN A 1 586 ? -17.046 -0.255 -25.651 1.00 97.88 586 ASN A O 1
ATOM 4615 N N . PHE A 1 587 ? -15.502 -1.775 -26.208 1.00 98.31 587 PHE A N 1
ATOM 4616 C CA . PHE A 1 587 ? -15.516 -1.416 -27.625 1.00 98.31 587 PHE A CA 1
ATOM 4617 C C . PHE A 1 587 ? -16.790 -1.953 -28.290 1.00 98.31 587 PHE A C 1
ATOM 4619 O O . PHE A 1 587 ? -17.239 -3.059 -27.989 1.00 98.31 587 PHE A O 1
ATOM 4626 N N . GLU A 1 588 ? -17.375 -1.179 -29.202 1.00 98.12 588 GLU A N 1
ATOM 4627 C CA . GLU A 1 588 ? -18.529 -1.613 -30.005 1.00 98.12 588 GLU A CA 1
ATOM 4628 C C . GLU A 1 588 ? -18.084 -2.327 -31.294 1.00 98.12 588 GLU A C 1
ATOM 4630 O O . GLU A 1 588 ? -18.829 -3.128 -31.855 1.00 98.12 588 GLU A O 1
ATOM 4635 N N . LYS A 1 589 ? -16.867 -2.044 -31.783 1.00 96.44 589 LYS A N 1
ATOM 4636 C CA . LYS A 1 589 ? -16.244 -2.719 -32.935 1.00 96.44 589 LYS A CA 1
ATOM 4637 C C . LYS A 1 589 ? -14.733 -2.471 -32.990 1.00 96.44 589 LYS A C 1
ATOM 4639 O O . LYS A 1 589 ? -14.244 -1.494 -32.434 1.00 96.44 589 LYS A O 1
ATOM 4644 N N . GLY A 1 590 ? -14.027 -3.311 -33.749 1.00 94.69 590 GLY A N 1
ATOM 4645 C CA . GLY A 1 590 ? -12.637 -3.082 -34.175 1.00 94.69 590 GLY A CA 1
ATOM 4646 C C . GLY A 1 590 ? -11.553 -3.411 -33.146 1.00 94.69 590 GLY A C 1
ATOM 4647 O O . GLY A 1 590 ? -10.383 -3.398 -33.502 1.00 94.69 590 GLY A O 1
ATOM 4648 N N . ALA A 1 591 ? -11.924 -3.730 -31.905 1.00 96.56 591 ALA A N 1
ATOM 4649 C CA . ALA A 1 591 ? -10.997 -3.925 -30.798 1.00 96.56 591 ALA A CA 1
ATOM 4650 C C . ALA A 1 591 ? -11.572 -4.894 -29.750 1.00 96.56 591 ALA A C 1
ATOM 4652 O O . ALA A 1 591 ? -12.791 -4.975 -29.581 1.00 96.56 591 ALA A O 1
ATOM 4653 N N . ALA A 1 592 ? -10.696 -5.609 -29.040 1.00 94.69 592 ALA A N 1
ATOM 4654 C CA . ALA A 1 592 ? -11.048 -6.545 -27.971 1.00 94.69 592 ALA A CA 1
ATOM 4655 C C . ALA A 1 592 ? -10.120 -6.313 -26.771 1.00 94.69 592 ALA A C 1
ATOM 4657 O O . ALA A 1 592 ? -9.025 -6.865 -26.705 1.00 94.69 592 ALA A O 1
ATOM 4658 N N . ALA A 1 593 ? -10.542 -5.435 -25.863 1.00 96.94 593 ALA A N 1
ATOM 4659 C CA . ALA A 1 593 ? -9.754 -5.044 -24.699 1.00 96.94 593 ALA A CA 1
ATOM 4660 C C . ALA A 1 593 ? -10.126 -5.863 -23.456 1.00 96.94 593 ALA A C 1
ATOM 4662 O O . ALA A 1 593 ? -11.299 -6.185 -23.260 1.00 96.94 593 ALA A O 1
ATOM 4663 N N . ALA A 1 594 ? -9.140 -6.137 -22.599 1.00 97.19 594 ALA A N 1
ATOM 4664 C CA . ALA A 1 594 ? -9.376 -6.588 -21.226 1.00 97.19 594 ALA A CA 1
ATOM 4665 C C . ALA A 1 594 ? -9.796 -5.416 -20.311 1.00 97.19 594 ALA A C 1
ATOM 4667 O O . ALA A 1 594 ? -9.874 -4.260 -20.746 1.00 97.19 594 ALA A O 1
ATOM 4668 N N . GLY A 1 595 ? -10.037 -5.693 -19.026 1.00 96.44 595 GLY A N 1
ATOM 4669 C CA . GLY A 1 595 ? -10.527 -4.699 -18.071 1.00 96.44 595 GLY A CA 1
ATOM 4670 C C . GLY A 1 595 ? -11.968 -4.261 -18.360 1.00 96.44 595 GLY A C 1
ATOM 4671 O O . GLY A 1 595 ? -12.840 -5.084 -18.631 1.00 96.44 595 GLY A O 1
ATOM 4672 N N . GLY A 1 596 ? -12.234 -2.956 -18.272 1.00 96.88 596 GLY A N 1
ATOM 4673 C CA . GLY A 1 596 ? -13.534 -2.381 -18.631 1.00 96.88 596 GLY A CA 1
ATOM 4674 C C . GLY A 1 596 ? -14.618 -2.498 -17.558 1.00 96.88 596 GLY A C 1
ATOM 4675 O O . GLY A 1 596 ? -15.794 -2.316 -17.866 1.00 96.88 596 GLY A O 1
ATOM 4676 N N . LYS A 1 597 ? -14.254 -2.770 -16.299 1.00 96.69 597 LYS A N 1
ATOM 4677 C CA . LYS A 1 597 ? -15.187 -2.777 -15.164 1.00 96.69 597 LYS A CA 1
ATOM 4678 C C . LYS A 1 597 ? -14.542 -2.201 -13.904 1.00 96.69 597 LYS A C 1
ATOM 4680 O O . LYS A 1 597 ? -13.412 -2.542 -13.574 1.00 96.69 597 LYS A O 1
ATOM 4685 N N . THR A 1 598 ? -15.296 -1.385 -13.174 1.00 96.75 598 THR A N 1
ATOM 4686 C CA . THR A 1 598 ? -15.026 -1.013 -11.778 1.00 96.75 598 THR A CA 1
ATOM 4687 C C . THR A 1 598 ? -16.345 -0.867 -11.012 1.00 96.75 598 THR A C 1
ATOM 4689 O O . THR A 1 598 ? -17.411 -0.770 -11.628 1.00 96.75 598 THR A O 1
ATOM 4692 N N . GLU A 1 599 ? -16.297 -0.892 -9.684 1.00 96.12 599 GLU A N 1
ATOM 4693 C CA . GLU A 1 599 ? -17.475 -0.860 -8.810 1.00 96.12 599 GLU A CA 1
ATOM 4694 C C . GLU A 1 599 ? -17.357 0.250 -7.759 1.00 96.12 599 GLU A C 1
ATOM 4696 O O . GLU A 1 599 ? -16.258 0.671 -7.403 1.00 96.12 599 GLU A O 1
ATOM 4701 N N . PHE A 1 600 ? -18.502 0.731 -7.278 1.00 97.06 600 PHE A N 1
ATOM 4702 C CA . PHE A 1 600 ? -18.608 1.690 -6.175 1.00 97.06 600 PHE A CA 1
ATOM 4703 C C . PHE A 1 600 ? -19.906 1.451 -5.392 1.00 97.06 600 PHE A C 1
ATOM 4705 O O . PHE A 1 600 ? -20.822 0.789 -5.880 1.00 97.06 600 PHE A O 1
ATOM 4712 N N . PHE A 1 601 ? -20.006 1.973 -4.172 1.00 97.62 601 PHE A N 1
ATOM 4713 C CA . PHE A 1 601 ? -21.070 1.628 -3.230 1.00 97.62 601 PHE A CA 1
ATOM 4714 C C . PHE A 1 601 ? -21.842 2.851 -2.761 1.00 97.62 601 PHE A C 1
ATOM 4716 O O . PHE A 1 601 ? -21.263 3.827 -2.288 1.00 97.62 601 PHE A O 1
ATOM 4723 N N . VAL A 1 602 ? -23.167 2.770 -2.829 1.00 97.00 602 VAL A N 1
ATOM 4724 C CA . VAL A 1 602 ? -24.064 3.835 -2.373 1.00 97.00 602 VAL A CA 1
ATOM 4725 C C . VAL A 1 602 ? -24.855 3.342 -1.172 1.00 97.00 602 VAL A C 1
ATOM 4727 O O . VAL A 1 602 ? -25.452 2.267 -1.231 1.00 97.00 602 VAL A O 1
ATOM 4730 N N . ASP A 1 603 ? -24.920 4.138 -0.106 1.00 96.00 603 ASP A N 1
ATOM 4731 C CA . ASP A 1 603 ? -25.883 3.925 0.983 1.00 96.00 603 ASP A CA 1
ATOM 4732 C C . ASP A 1 603 ? -26.854 5.110 1.089 1.00 96.00 603 ASP A C 1
ATOM 4734 O O . ASP A 1 603 ? -26.555 6.243 0.700 1.00 96.00 603 ASP A O 1
ATOM 4738 N N . ASP A 1 604 ? -28.044 4.833 1.610 1.00 94.62 604 ASP A N 1
ATOM 4739 C CA . ASP A 1 604 ? -29.110 5.814 1.792 1.00 94.62 604 ASP A CA 1
ATOM 4740 C C . ASP A 1 604 ? -29.178 6.219 3.276 1.00 94.62 604 ASP A C 1
ATOM 4742 O O . ASP A 1 604 ? -29.479 5.364 4.120 1.00 94.62 604 ASP A O 1
ATOM 4746 N N . PRO A 1 605 ? -28.955 7.503 3.628 1.00 92.50 605 PRO A N 1
ATOM 4747 C CA . PRO A 1 605 ? -29.100 7.991 5.000 1.00 92.50 605 PRO A CA 1
ATOM 4748 C C . PRO A 1 605 ? -30.429 7.600 5.661 1.00 92.50 605 PRO A C 1
ATOM 4750 O O . PRO A 1 605 ? -30.469 7.343 6.863 1.00 92.50 605 PRO A O 1
ATOM 4753 N N . ALA A 1 606 ? -31.520 7.491 4.892 1.00 93.19 606 ALA A N 1
ATOM 4754 C CA . ALA A 1 606 ? -32.833 7.111 5.413 1.00 93.19 606 ALA A CA 1
ATOM 4755 C C . ALA A 1 606 ? -32.903 5.651 5.899 1.00 93.19 606 ALA A C 1
ATOM 4757 O O . ALA A 1 606 ? -33.812 5.290 6.647 1.00 93.19 606 ALA A O 1
ATOM 4758 N N . ARG A 1 607 ? -31.953 4.802 5.488 1.00 94.25 607 ARG A N 1
ATOM 4759 C CA . ARG A 1 607 ? -31.841 3.402 5.924 1.00 94.25 607 ARG A CA 1
ATOM 4760 C C . ARG A 1 607 ? -30.977 3.236 7.169 1.00 94.25 607 ARG A C 1
ATOM 4762 O O . ARG A 1 607 ? -30.837 2.109 7.653 1.00 94.25 607 ARG A O 1
ATOM 4769 N N . MET A 1 608 ? -30.348 4.303 7.660 1.00 94.94 608 MET A N 1
ATOM 4770 C CA . MET A 1 608 ? -29.488 4.225 8.834 1.00 94.94 608 MET A CA 1
ATOM 4771 C C . MET A 1 608 ? -30.302 3.824 10.067 1.00 94.94 608 MET A C 1
ATOM 4773 O O . MET A 1 608 ? -31.397 4.347 10.286 1.00 94.94 608 MET A O 1
ATOM 4777 N N . PRO A 1 609 ? -29.802 2.893 10.896 1.00 94.06 609 PRO A N 1
ATOM 4778 C CA . PRO A 1 609 ? -30.585 2.404 12.014 1.00 94.06 609 PRO A CA 1
ATOM 4779 C C . PRO A 1 609 ? -30.803 3.504 13.066 1.00 94.06 609 PRO A C 1
ATOM 4781 O O . PRO A 1 609 ? -29.892 4.273 13.400 1.00 94.06 609 PRO A O 1
ATOM 4784 N N . SER A 1 610 ? -32.028 3.580 13.591 1.00 93.81 610 SER A N 1
ATOM 4785 C CA . SER A 1 610 ? -32.402 4.548 14.623 1.00 93.81 610 SER A CA 1
ATOM 4786 C C . SER A 1 610 ? -31.724 4.237 15.959 1.00 93.81 610 SER A C 1
ATOM 4788 O O . SER A 1 610 ? -31.502 3.076 16.315 1.00 93.81 610 SER A O 1
ATOM 4790 N N . ILE A 1 611 ? -31.407 5.296 16.709 1.00 95.81 611 ILE A N 1
ATOM 4791 C CA . ILE A 1 611 ? -30.858 5.217 18.066 1.00 95.81 611 ILE A CA 1
ATOM 4792 C C . ILE A 1 611 ? -31.888 5.811 19.025 1.00 95.81 611 ILE A C 1
ATOM 4794 O O . ILE A 1 611 ? -32.090 7.023 19.062 1.00 95.81 611 ILE A O 1
ATOM 4798 N N . GLU A 1 612 ? -32.571 4.947 19.772 1.00 92.19 612 GLU A N 1
ATOM 4799 C CA . GLU A 1 612 ? -33.604 5.359 20.735 1.00 92.19 612 GLU A CA 1
ATOM 4800 C C . GLU A 1 612 ? -33.015 5.700 22.109 1.00 92.19 612 GLU A C 1
ATOM 4802 O O . GLU A 1 612 ? -33.529 6.569 22.818 1.00 92.19 612 GLU A O 1
ATOM 4807 N N . THR A 1 613 ? -31.925 5.021 22.468 1.00 93.19 613 THR A N 1
ATOM 4808 C CA . THR A 1 613 ? -31.191 5.209 23.719 1.00 93.19 613 THR A CA 1
ATOM 4809 C C . THR A 1 613 ? -30.508 6.573 23.740 1.00 93.19 613 THR A C 1
ATOM 4811 O O . THR A 1 613 ? -29.834 6.955 22.785 1.00 93.19 613 THR A O 1
ATOM 4814 N N . GLU A 1 614 ? -30.655 7.308 24.842 1.00 95.25 614 GLU A N 1
ATOM 4815 C CA . GLU A 1 614 ? -2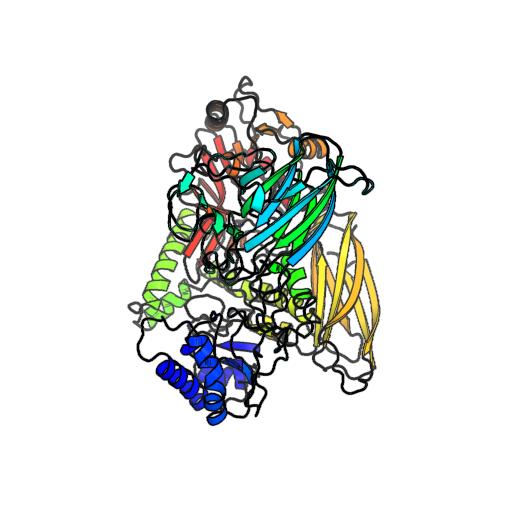9.879 8.527 25.068 1.00 95.25 614 GLU A CA 1
ATOM 4816 C C . GLU A 1 614 ? -28.406 8.173 25.316 1.00 95.25 614 GLU A C 1
ATOM 4818 O O . GLU A 1 614 ? -28.093 7.345 26.172 1.00 95.25 614 GLU A O 1
ATOM 4823 N N . ILE A 1 615 ? -27.506 8.803 24.563 1.00 96.75 615 ILE A N 1
ATOM 4824 C CA . ILE A 1 615 ? -26.068 8.543 24.615 1.00 96.75 615 ILE A CA 1
ATOM 4825 C C . ILE A 1 615 ? -25.390 9.534 25.558 1.00 96.75 615 ILE A C 1
ATOM 4827 O O . ILE A 1 615 ? -25.609 10.747 25.493 1.00 96.75 615 ILE A O 1
ATOM 4831 N N . VAL A 1 616 ? -24.525 9.016 26.425 1.00 96.44 616 VAL A N 1
ATOM 4832 C CA . VAL A 1 616 ? -23.682 9.832 27.299 1.00 96.44 616 VAL A CA 1
ATOM 4833 C C . VAL A 1 616 ? -22.355 10.079 26.598 1.00 96.44 616 VAL A C 1
ATOM 4835 O O . VAL A 1 616 ? -21.572 9.151 26.418 1.00 96.44 616 VAL A O 1
ATOM 4838 N N . LEU A 1 617 ? -22.088 11.321 26.203 1.00 95.94 617 LEU A N 1
ATOM 4839 C CA . LEU A 1 617 ? -20.818 11.692 25.586 1.00 95.94 617 LEU A CA 1
ATOM 4840 C C . LEU A 1 617 ? -19.780 12.003 26.669 1.00 95.94 617 LEU A C 1
ATOM 4842 O O . LEU A 1 617 ? -19.974 12.912 27.481 1.00 95.94 617 LEU A O 1
ATOM 4846 N N . TRP A 1 618 ? -18.683 11.252 26.664 1.00 95.62 618 TRP A N 1
ATOM 4847 C CA . TRP A 1 618 ? -17.513 11.476 27.507 1.00 95.62 618 TRP A CA 1
ATOM 4848 C C . TRP A 1 618 ? -16.368 12.007 26.635 1.00 95.62 618 TRP A C 1
ATOM 4850 O O . TRP A 1 618 ? -15.975 11.352 25.671 1.00 95.62 618 TRP A O 1
ATOM 4860 N N . GLY A 1 619 ? -15.853 13.192 26.972 1.00 91.00 619 GLY A N 1
ATOM 4861 C CA . GLY A 1 619 ? -14.841 13.913 26.191 1.00 91.00 619 GLY A CA 1
ATOM 4862 C C . GLY A 1 619 ? -15.363 15.213 25.566 1.00 91.00 619 GLY A C 1
ATOM 4863 O O . GLY A 1 619 ? -16.569 15.465 25.525 1.00 91.00 619 GLY A O 1
ATOM 4864 N N . GLU A 1 620 ? -14.443 16.057 25.098 1.00 88.00 620 GLU A N 1
ATOM 4865 C CA . GLU A 1 620 ? -14.738 17.346 24.459 1.00 88.00 620 GLU A CA 1
ATOM 4866 C C . GLU A 1 620 ? -14.554 17.250 22.945 1.00 88.00 620 GLU A C 1
ATOM 4868 O O . GLU A 1 620 ? -13.481 17.506 22.402 1.00 88.00 620 GLU A O 1
ATOM 4873 N N . ASP A 1 621 ? -15.610 16.825 22.259 1.00 91.69 621 ASP A N 1
ATOM 4874 C CA . ASP A 1 621 ? -15.629 16.672 20.805 1.00 91.69 621 ASP A CA 1
ATOM 4875 C C . ASP A 1 621 ? -16.901 17.324 20.252 1.00 91.69 621 ASP A C 1
ATOM 4877 O O . ASP A 1 621 ? -17.943 16.685 20.074 1.00 91.69 621 ASP A O 1
ATOM 4881 N N . ALA A 1 622 ? -16.831 18.646 20.065 1.00 93.56 622 ALA A N 1
ATOM 4882 C CA . ALA A 1 622 ? -17.953 19.436 19.567 1.00 93.56 622 ALA A CA 1
ATOM 4883 C C . ALA A 1 622 ? -18.440 18.956 18.187 1.00 93.56 622 ALA A C 1
ATOM 4885 O O . ALA A 1 622 ? -19.646 18.738 18.063 1.00 93.56 622 ALA A O 1
ATOM 4886 N N . PRO A 1 623 ? -17.566 18.668 17.196 1.00 95.06 623 PRO A N 1
ATOM 4887 C CA . PRO A 1 623 ? -18.034 18.159 15.910 1.00 95.06 623 PRO A CA 1
ATOM 4888 C C . PRO A 1 623 ? -18.739 16.798 16.012 1.00 95.06 623 PRO A C 1
ATOM 4890 O O . PRO A 1 623 ? -19.734 16.579 15.325 1.00 95.06 623 PRO A O 1
ATOM 4893 N N . LEU A 1 624 ? -18.291 15.885 16.886 1.00 95.81 624 LEU A N 1
ATOM 4894 C CA . LEU A 1 624 ? -19.016 14.629 17.128 1.00 95.81 624 LEU A CA 1
ATOM 4895 C C . LEU A 1 624 ? -20.385 14.884 17.757 1.00 95.81 624 LEU A C 1
ATOM 4897 O O . LEU A 1 624 ? -21.373 14.275 17.351 1.00 95.81 624 LEU A O 1
ATOM 4901 N N . ARG A 1 625 ? -20.460 15.783 18.743 1.00 96.06 625 ARG A N 1
ATOM 4902 C CA . ARG A 1 625 ? -21.727 16.147 19.384 1.00 96.06 625 ARG A CA 1
ATOM 4903 C C . ARG A 1 625 ? -22.710 16.740 18.377 1.00 96.06 625 ARG A C 1
ATOM 4905 O O . ARG A 1 625 ? -23.864 16.325 18.370 1.00 96.06 625 ARG A O 1
ATOM 4912 N N . GLU A 1 626 ? -22.254 17.675 17.548 1.00 96.69 626 GLU A N 1
ATOM 4913 C CA . GLU A 1 626 ? -23.041 18.296 16.476 1.00 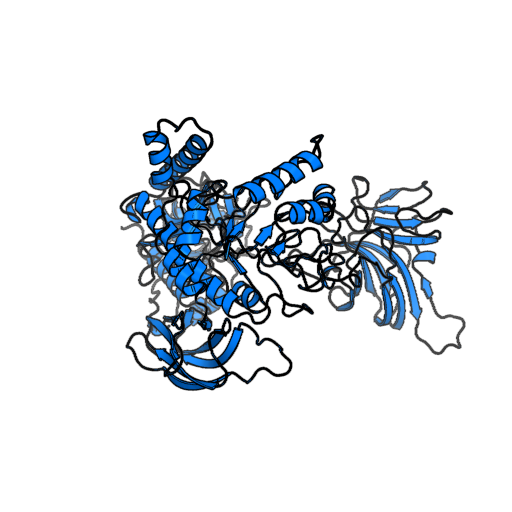96.69 626 GLU A CA 1
ATOM 4914 C C . GLU A 1 626 ? -23.505 17.266 15.450 1.00 96.69 626 GLU A C 1
ATOM 4916 O O . GLU A 1 626 ? -24.666 17.281 15.043 1.00 96.69 626 GLU A O 1
ATOM 4921 N N . TRP A 1 627 ? -22.629 16.330 15.077 1.00 96.88 627 TRP A N 1
ATOM 4922 C CA . TRP A 1 627 ? -22.997 15.234 14.193 1.00 96.88 627 TRP A CA 1
ATOM 4923 C C . TRP A 1 627 ? -24.103 14.375 14.819 1.00 96.88 627 TRP A C 1
ATOM 4925 O O . TRP A 1 627 ? -25.142 14.174 14.195 1.00 96.88 627 TRP A O 1
ATOM 4935 N N . LEU A 1 628 ? -23.947 13.930 16.070 1.00 97.50 628 LEU A N 1
ATOM 4936 C CA . LEU A 1 628 ? -24.944 13.098 16.753 1.00 97.50 628 LEU A CA 1
ATOM 4937 C C . LEU A 1 628 ? -26.308 13.802 16.847 1.00 97.50 628 LEU A C 1
ATOM 4939 O O . LEU A 1 628 ? -27.329 13.224 16.466 1.00 97.50 628 LEU A O 1
ATOM 4943 N N . THR A 1 629 ? -26.338 15.053 17.317 1.00 96.88 629 THR A N 1
ATOM 4944 C CA . THR A 1 629 ? -27.592 15.806 17.471 1.00 96.88 629 THR A CA 1
ATOM 4945 C C . THR A 1 629 ? -28.221 16.154 16.123 1.00 96.88 629 THR A C 1
ATOM 4947 O O . THR A 1 629 ? -29.440 16.050 15.985 1.00 96.88 629 THR A O 1
ATOM 4950 N N . GLY A 1 630 ? -27.412 16.491 15.114 1.00 95.75 630 GLY A N 1
ATOM 4951 C CA . GLY A 1 630 ? -27.861 16.732 13.741 1.00 95.75 630 GLY A CA 1
ATOM 4952 C C . GLY A 1 630 ? -28.509 15.506 13.090 1.00 95.75 630 GLY A C 1
ATOM 4953 O O . GLY A 1 630 ? -29.408 15.652 12.268 1.00 95.75 630 GLY A O 1
ATOM 4954 N N . HIS A 1 631 ? -28.130 14.301 13.524 1.00 95.50 631 HIS A N 1
ATOM 4955 C CA . HIS A 1 631 ? -28.711 13.031 13.078 1.00 95.50 631 HIS A CA 1
ATOM 4956 C C . HIS A 1 631 ? -29.836 12.516 13.998 1.00 95.50 631 HIS A C 1
ATOM 4958 O O . HIS A 1 631 ? -30.218 11.344 13.926 1.00 95.50 631 HIS A O 1
ATOM 4964 N N . GLY A 1 632 ? -30.371 13.379 14.872 1.00 95.19 632 GLY A N 1
ATOM 4965 C CA . GLY A 1 632 ? -31.497 13.071 15.756 1.00 95.19 632 GLY A CA 1
ATOM 4966 C C . GLY A 1 632 ? -31.162 12.137 16.921 1.00 95.19 632 GLY A C 1
ATOM 4967 O O . GLY A 1 632 ? -32.074 11.635 17.579 1.00 95.19 632 GLY A O 1
ATOM 4968 N N . ILE A 1 633 ? -29.877 11.893 17.196 1.00 97.25 633 ILE A N 1
ATOM 4969 C CA . ILE A 1 633 ? -29.436 11.053 18.312 1.00 97.25 633 ILE A CA 1
ATOM 4970 C C . ILE A 1 633 ? -29.439 11.908 19.582 1.00 97.25 633 ILE A C 1
ATOM 4972 O O . ILE A 1 633 ? -28.822 12.973 19.643 1.00 97.25 633 ILE A O 1
ATOM 4976 N N . LYS A 1 634 ? -30.153 11.447 20.615 1.00 97.12 634 LYS A N 1
ATOM 4977 C CA . LYS A 1 634 ? -30.217 12.138 21.910 1.00 97.12 634 LYS A CA 1
ATOM 4978 C C . LYS A 1 634 ? -28.879 11.996 22.624 1.00 97.12 634 LYS A C 1
ATOM 4980 O O . LYS A 1 634 ? -28.429 10.877 22.858 1.00 97.12 634 LYS A O 1
ATOM 4985 N N . VAL A 1 635 ? -28.265 13.122 22.982 1.00 96.75 635 VAL A N 1
ATOM 4986 C CA . VAL A 1 635 ? -26.956 13.153 23.641 1.00 96.75 635 VAL A CA 1
ATOM 4987 C C . VAL A 1 635 ? -26.990 14.063 24.857 1.00 96.75 635 VAL A C 1
ATOM 4989 O O . VAL A 1 635 ? -27.405 15.221 24.766 1.00 96.75 635 VAL A O 1
ATOM 4992 N N . ARG A 1 636 ? -26.450 13.572 25.973 1.00 94.38 636 ARG A N 1
ATOM 4993 C CA . ARG A 1 636 ? -26.107 14.387 27.144 1.00 94.38 636 ARG A CA 1
ATOM 4994 C C . ARG A 1 636 ? -24.621 14.278 27.464 1.00 94.38 636 ARG A C 1
ATOM 4996 O O . ARG A 1 636 ? -23.968 13.305 27.099 1.00 94.38 636 ARG A O 1
ATOM 5003 N N . ALA A 1 637 ? -24.081 15.293 28.134 1.00 93.00 637 ALA A N 1
ATOM 5004 C CA . ALA A 1 637 ? -22.706 15.238 28.621 1.00 93.00 637 ALA A CA 1
ATOM 5005 C C . ALA A 1 637 ? -22.583 14.226 29.769 1.00 93.00 637 ALA A C 1
ATOM 5007 O O . ALA A 1 637 ? -23.544 13.997 30.513 1.00 93.00 637 ALA A O 1
ATOM 5008 N N . PHE A 1 638 ? -21.401 13.634 29.915 1.00 92.06 638 PHE A N 1
ATOM 5009 C CA . PHE A 1 638 ? -21.071 12.852 31.095 1.00 92.06 638 PHE A CA 1
ATOM 5010 C C . PHE A 1 638 ? -21.088 13.737 32.344 1.00 92.06 638 PHE A C 1
ATOM 5012 O O . PHE A 1 638 ? -20.418 14.764 32.399 1.00 92.06 638 PHE A O 1
ATOM 5019 N N . ASP A 1 639 ? -21.851 13.308 33.346 1.00 89.56 639 ASP A N 1
ATOM 5020 C CA . ASP A 1 639 ? -21.944 13.956 34.649 1.00 89.56 639 ASP A CA 1
ATOM 5021 C C . ASP A 1 639 ? -21.607 12.919 35.735 1.00 89.56 639 ASP A C 1
ATOM 5023 O O . ASP A 1 639 ? -22.352 11.940 35.889 1.00 89.56 639 ASP A O 1
ATOM 5027 N N . PRO A 1 640 ? -20.500 13.090 36.482 1.00 83.31 640 PRO A N 1
ATOM 5028 C CA . PRO A 1 640 ? -20.108 12.162 37.538 1.00 83.31 640 PRO A CA 1
ATOM 5029 C C . PRO A 1 640 ? -21.094 12.162 38.715 1.00 83.31 640 PRO A C 1
ATOM 5031 O O . PRO A 1 640 ? -21.174 11.164 39.432 1.00 83.31 640 PRO A O 1
ATOM 5034 N N . ALA A 1 641 ? -21.881 13.231 38.899 1.00 84.00 641 ALA A N 1
ATOM 5035 C CA . ALA A 1 641 ? -22.897 13.325 39.945 1.00 84.00 641 ALA A CA 1
ATOM 5036 C C . ALA A 1 641 ? -24.227 12.650 39.561 1.00 84.00 641 ALA A C 1
ATOM 5038 O O . ALA A 1 641 ? -25.054 12.376 40.436 1.00 84.00 641 ALA A O 1
ATOM 5039 N N . ALA A 1 642 ? -24.450 12.355 38.275 1.00 82.12 642 ALA A N 1
ATOM 5040 C CA . ALA A 1 642 ? -25.686 11.733 37.811 1.00 82.12 642 ALA A CA 1
ATOM 5041 C C . ALA A 1 642 ? -25.846 10.294 38.351 1.00 82.12 642 ALA A C 1
ATOM 5043 O O . ALA A 1 642 ? -24.849 9.572 38.467 1.00 82.12 642 ALA A O 1
ATOM 5044 N N . PRO A 1 643 ? -27.086 9.816 38.597 1.00 74.44 643 PRO A N 1
ATOM 5045 C CA . PRO A 1 643 ? -27.344 8.470 39.109 1.00 74.44 643 PRO A CA 1
ATOM 5046 C C . PRO A 1 643 ? -26.690 7.384 38.255 1.00 74.44 643 PRO A C 1
ATOM 5048 O O . PRO A 1 643 ? -26.632 7.490 37.029 1.00 74.44 643 PRO A O 1
ATOM 5051 N N . LYS A 1 644 ? -26.199 6.337 38.914 1.00 70.81 644 LYS A N 1
ATOM 5052 C CA . LYS A 1 644 ? -25.503 5.208 38.289 1.00 70.81 644 LYS A CA 1
ATOM 5053 C C . LYS A 1 644 ? -26.523 4.317 37.572 1.00 70.81 644 LYS A C 1
ATOM 5055 O O . LYS A 1 644 ? -27.266 3.597 38.231 1.00 70.81 644 LYS A O 1
ATOM 5060 N N . ASN A 1 645 ? -26.544 4.385 36.242 1.00 70.06 645 ASN A N 1
ATOM 5061 C CA . ASN A 1 645 ? -27.493 3.686 35.369 1.00 70.06 645 ASN A CA 1
ATOM 5062 C C . ASN A 1 645 ? -26.759 2.756 34.381 1.00 70.06 645 ASN A C 1
ATOM 5064 O O . ASN A 1 645 ? -25.543 2.863 34.211 1.00 70.06 645 ASN A O 1
ATOM 5068 N N . GLN A 1 646 ? -27.503 1.884 33.688 1.00 81.81 646 GLN A N 1
ATOM 5069 C CA . GLN A 1 646 ? -27.031 1.123 32.518 1.00 81.81 646 GLN A CA 1
ATOM 5070 C C . GLN A 1 646 ? -26.886 2.047 31.292 1.00 81.81 646 GLN A C 1
ATOM 5072 O O . GLN A 1 646 ? -27.595 1.913 30.298 1.00 81.81 646 GLN A O 1
ATOM 5077 N N . ASP A 1 647 ? -26.009 3.046 31.396 1.00 92.56 647 ASP A N 1
ATOM 5078 C CA . ASP A 1 647 ? -25.783 4.022 30.330 1.00 92.56 647 ASP A CA 1
ATOM 5079 C C . ASP A 1 647 ? -24.995 3.410 29.162 1.00 92.56 647 ASP A C 1
ATOM 5081 O O . ASP A 1 647 ? -24.106 2.574 29.354 1.00 92.56 647 ASP A O 1
ATOM 5085 N N . VAL A 1 648 ? -25.259 3.915 27.955 1.00 96.75 648 VAL A N 1
ATOM 5086 C CA . VAL A 1 648 ? -24.349 3.783 26.812 1.00 96.75 648 VAL A CA 1
ATOM 5087 C C . VAL A 1 648 ? -23.473 5.028 26.771 1.00 96.75 648 VAL A C 1
ATOM 5089 O O . VAL A 1 648 ? -23.954 6.134 26.518 1.00 96.75 648 VAL A O 1
ATOM 5092 N N . ILE A 1 649 ? -22.187 4.845 27.057 1.00 97.44 649 ILE A N 1
ATOM 5093 C CA . ILE A 1 649 ? -21.196 5.915 27.100 1.00 97.44 649 ILE A CA 1
ATOM 5094 C C . ILE A 1 649 ? -20.386 5.875 25.807 1.00 97.44 649 ILE A C 1
ATOM 5096 O O . ILE A 1 649 ? -19.749 4.870 25.501 1.00 97.44 649 ILE A O 1
ATOM 5100 N N . LEU A 1 650 ? -20.385 6.970 25.056 1.00 98.12 650 LEU A N 1
ATOM 5101 C CA . LEU A 1 650 ? -19.517 7.155 23.901 1.00 98.12 650 LEU A CA 1
ATOM 5102 C C . LEU A 1 650 ? -18.320 8.002 24.323 1.00 98.12 650 LEU A C 1
ATOM 5104 O O . LEU A 1 650 ? -18.482 9.154 24.722 1.00 98.12 650 LEU A O 1
ATOM 5108 N N . VAL A 1 651 ? -17.130 7.421 24.251 1.00 97.69 651 VAL A N 1
ATOM 5109 C CA . VAL A 1 651 ? -15.865 8.078 24.573 1.00 97.69 651 VAL A CA 1
ATOM 5110 C C . VAL A 1 651 ? -15.255 8.603 23.275 1.00 97.69 651 VAL A C 1
ATOM 5112 O O . VAL A 1 651 ? -14.978 7.820 22.359 1.00 97.69 651 VAL A O 1
ATOM 5115 N N . SER A 1 652 ? -15.087 9.925 23.180 1.00 91.88 652 SER A N 1
ATOM 5116 C CA . SER A 1 652 ? -14.490 10.579 22.009 1.00 91.88 652 SER A CA 1
ATOM 5117 C C . SER A 1 652 ? -12.974 10.338 21.926 1.00 91.88 652 SER A C 1
ATOM 5119 O O . SER A 1 652 ? -12.389 9.580 22.701 1.00 91.88 652 SER A O 1
ATOM 5121 N N . ASN A 1 653 ? -12.313 10.988 20.965 1.00 87.38 653 ASN A N 1
ATOM 5122 C CA . ASN A 1 653 ? -10.852 11.006 20.856 1.00 87.38 653 ASN A CA 1
ATOM 5123 C C . ASN A 1 653 ? -10.169 11.984 21.834 1.00 87.38 653 ASN A C 1
ATOM 5125 O O . ASN A 1 653 ? -8.939 12.042 21.882 1.00 87.38 653 ASN A O 1
ATOM 5129 N N . THR A 1 654 ? -10.948 12.737 22.612 1.00 87.50 654 THR A N 1
ATOM 5130 C CA . THR A 1 654 ? -10.492 13.738 23.580 1.00 87.50 654 THR A CA 1
ATOM 5131 C C . THR A 1 654 ? -11.001 13.413 24.983 1.00 87.50 654 THR A C 1
ATOM 5133 O O . THR A 1 654 ? -11.899 12.597 25.186 1.00 87.50 654 THR A O 1
ATOM 5136 N N . ARG A 1 655 ? -10.407 14.056 25.989 1.00 87.56 655 ARG A N 1
ATOM 5137 C CA . ARG A 1 655 ? -10.790 13.903 27.399 1.00 87.56 655 ARG A CA 1
ATOM 5138 C C . ARG A 1 655 ? -11.586 15.124 27.867 1.00 87.56 655 ARG A C 1
ATOM 5140 O O . ARG A 1 655 ? -11.446 16.185 27.261 1.00 87.56 655 ARG A O 1
ATOM 5147 N N . PRO A 1 656 ? -12.398 15.011 28.932 1.00 85.31 656 PRO A N 1
ATOM 5148 C CA . PRO A 1 656 ? -13.004 16.178 29.571 1.00 85.31 656 PRO A CA 1
ATOM 5149 C C . PRO A 1 656 ? -11.910 17.124 30.093 1.00 85.31 656 PRO A C 1
ATOM 5151 O O . PRO A 1 656 ? -11.120 16.714 30.942 1.00 85.31 656 PRO A O 1
ATOM 5154 N N . ALA A 1 657 ? -11.847 18.372 29.616 1.00 76.81 657 ALA A N 1
ATOM 5155 C CA . ALA A 1 657 ? -10.791 19.309 30.017 1.00 76.81 657 ALA A CA 1
ATOM 5156 C C . ALA A 1 657 ? -11.024 19.876 31.425 1.00 76.81 657 ALA A C 1
ATOM 5158 O O . ALA A 1 657 ? -10.084 20.252 32.121 1.00 76.81 657 ALA A O 1
ATOM 5159 N N . ALA A 1 658 ? -12.283 19.905 31.870 1.00 74.56 658 ALA A N 1
ATOM 5160 C CA . ALA A 1 658 ? -12.681 20.417 33.180 1.00 74.56 658 ALA A CA 1
ATOM 5161 C C . ALA A 1 658 ? -12.385 19.467 34.363 1.00 74.56 658 ALA A C 1
ATOM 5163 O O . ALA A 1 658 ? -12.735 19.793 35.498 1.00 74.56 658 ALA A O 1
ATOM 5164 N N . MET A 1 659 ? -11.784 18.294 34.129 1.00 75.12 659 MET A N 1
ATOM 5165 C CA . MET A 1 659 ? -11.497 17.295 35.165 1.00 75.12 659 MET A CA 1
ATOM 5166 C C . MET A 1 659 ? -10.040 16.847 35.129 1.00 75.12 659 MET A C 1
ATOM 5168 O O . MET A 1 659 ? -9.440 16.714 34.065 1.00 75.12 659 MET A O 1
ATOM 5172 N N . ASP A 1 660 ? -9.492 16.539 36.307 1.00 88.06 660 ASP A N 1
ATOM 5173 C CA . ASP A 1 660 ? -8.240 15.790 36.393 1.00 88.06 660 ASP A CA 1
ATOM 5174 C C . ASP A 1 660 ? -8.379 14.465 35.628 1.00 88.06 660 ASP A C 1
ATOM 5176 O O . ASP A 1 660 ? -9.378 13.755 35.767 1.00 88.06 660 ASP A O 1
ATOM 5180 N N . THR A 1 661 ? -7.375 14.123 34.818 1.00 86.12 661 THR A N 1
ATOM 5181 C CA . THR A 1 661 ? -7.437 12.937 33.950 1.00 86.12 661 THR A CA 1
ATOM 5182 C C . THR A 1 661 ? -7.602 11.651 34.763 1.00 86.12 661 THR A C 1
ATOM 5184 O O . THR A 1 661 ? -8.367 10.771 34.367 1.00 86.12 661 THR A O 1
ATOM 5187 N N . GLY A 1 662 ? -6.928 11.542 35.912 1.00 89.38 662 GLY A N 1
ATOM 5188 C CA . GLY A 1 662 ? -7.036 10.378 36.784 1.00 89.38 662 GLY A CA 1
ATOM 5189 C C . GLY A 1 662 ? -8.441 10.228 37.360 1.00 89.38 662 GLY A C 1
ATOM 5190 O O . GLY A 1 662 ? -9.017 9.141 37.283 1.00 89.38 662 GLY A O 1
ATOM 5191 N N . LEU A 1 663 ? -9.020 11.323 37.864 1.00 90.44 663 LEU A N 1
ATOM 5192 C CA . LEU A 1 663 ? -10.402 11.341 38.358 1.00 90.44 663 LEU A CA 1
ATOM 5193 C C . LEU A 1 663 ? -11.417 11.030 37.250 1.00 90.44 663 LEU A C 1
ATOM 5195 O O . LEU A 1 663 ? -12.304 10.203 37.447 1.00 90.44 663 LEU A O 1
ATOM 5199 N N . ALA A 1 664 ? -11.253 11.609 36.058 1.00 92.31 664 ALA A N 1
ATOM 5200 C CA . ALA A 1 664 ? -12.154 11.377 34.931 1.00 92.31 664 ALA A CA 1
ATOM 5201 C C . ALA A 1 664 ? -12.201 9.890 34.527 1.00 92.31 664 ALA A C 1
ATOM 5203 O O . ALA A 1 664 ? -13.281 9.334 34.299 1.00 92.31 664 ALA A O 1
ATOM 5204 N N . PHE A 1 665 ? -11.041 9.222 34.479 1.00 94.44 665 PHE A N 1
ATOM 5205 C CA . PHE A 1 665 ? -10.965 7.781 34.221 1.00 94.44 665 PHE A CA 1
ATOM 5206 C C . PHE A 1 665 ? -11.473 6.940 35.394 1.00 94.44 665 PHE A C 1
ATOM 5208 O O . PHE A 1 665 ? -12.076 5.888 35.162 1.00 94.44 665 PHE A O 1
ATOM 5215 N N . GLN A 1 666 ? -11.267 7.381 36.637 1.00 93.62 666 GLN A N 1
ATOM 5216 C CA . GLN A 1 666 ? -11.805 6.712 37.820 1.00 93.62 666 GLN A CA 1
ATOM 5217 C C . GLN A 1 666 ? -13.340 6.696 37.797 1.00 93.62 666 GLN A C 1
ATOM 5219 O O . GLN A 1 666 ? -13.935 5.633 37.995 1.00 93.62 666 GLN A O 1
ATOM 5224 N N . ASP A 1 667 ? -13.973 7.828 37.491 1.00 93.00 667 ASP A N 1
ATOM 5225 C CA . ASP A 1 667 ? -15.431 7.952 37.411 1.00 93.00 667 ASP A CA 1
ATOM 5226 C C . ASP A 1 667 ? -16.010 7.155 36.238 1.00 93.00 667 ASP A C 1
ATOM 5228 O O . ASP A 1 667 ? -16.972 6.398 36.415 1.00 93.00 667 ASP A O 1
ATOM 5232 N N . LEU A 1 668 ? -15.390 7.250 35.055 1.00 94.88 668 LEU A N 1
ATOM 5233 C CA . LEU A 1 668 ? -15.766 6.454 33.884 1.00 94.88 668 LEU A CA 1
ATOM 5234 C C . LEU A 1 668 ? -15.701 4.952 34.194 1.00 94.88 668 LEU A C 1
ATOM 5236 O O . LEU A 1 668 ? -16.680 4.227 34.009 1.00 94.88 668 LEU A O 1
ATOM 5240 N N . THR A 1 669 ? -14.570 4.492 34.735 1.00 95.19 669 THR A N 1
ATOM 5241 C CA . THR A 1 669 ? -14.355 3.089 35.125 1.00 95.19 669 THR A CA 1
ATOM 5242 C C . THR A 1 669 ? -15.354 2.649 36.192 1.00 95.19 669 THR A C 1
ATOM 5244 O O . THR A 1 669 ? -15.884 1.537 36.134 1.00 95.19 669 THR A O 1
ATOM 5247 N N . GLY A 1 670 ? -15.649 3.521 37.158 1.00 93.88 670 GLY A N 1
ATOM 5248 C CA . GLY A 1 670 ? -16.655 3.285 38.186 1.00 93.88 670 GLY A CA 1
ATOM 5249 C C . GLY A 1 670 ? -18.047 3.056 37.599 1.00 93.88 670 GLY A C 1
ATOM 5250 O O . GLY A 1 670 ? -18.738 2.133 38.036 1.00 93.88 670 GLY A O 1
ATOM 5251 N N . ARG A 1 671 ? -18.436 3.846 36.591 1.00 93.12 671 ARG A N 1
ATOM 5252 C CA . ARG A 1 671 ? -19.736 3.736 35.911 1.00 93.12 671 ARG A CA 1
ATOM 5253 C C . ARG A 1 671 ? -19.836 2.470 35.063 1.00 93.12 671 ARG A C 1
ATOM 5255 O O . ARG A 1 671 ? -20.849 1.776 35.129 1.00 93.12 671 ARG A O 1
ATOM 5262 N N . ILE A 1 672 ? -18.759 2.107 34.362 1.00 95.06 672 ILE A N 1
ATOM 5263 C CA . ILE A 1 672 ? -18.674 0.840 33.620 1.00 95.06 672 ILE A CA 1
ATOM 5264 C C . ILE A 1 672 ? -18.833 -0.346 34.579 1.00 95.06 672 ILE A C 1
ATOM 5266 O O . ILE A 1 672 ? -19.715 -1.177 34.384 1.00 95.06 672 ILE A O 1
ATOM 5270 N N . ARG A 1 673 ? -18.075 -0.387 35.686 1.00 93.88 673 ARG A N 1
ATOM 5271 C CA . ARG A 1 673 ? -18.143 -1.490 36.667 1.00 93.88 673 ARG A CA 1
ATOM 5272 C C . ARG A 1 673 ? -19.533 -1.710 37.269 1.00 93.88 673 ARG A C 1
ATOM 5274 O O . ARG A 1 673 ? -19.811 -2.806 37.748 1.00 93.88 673 ARG A O 1
ATOM 5281 N N . GLN A 1 674 ? -20.399 -0.700 37.249 1.00 91.50 674 GLN A N 1
ATOM 5282 C CA . GLN A 1 674 ? -21.765 -0.770 37.774 1.00 91.50 674 GLN A CA 1
ATOM 5283 C C . GLN A 1 674 ? -22.815 -1.182 36.737 1.00 91.50 674 GLN A C 1
ATOM 5285 O O . GLN A 1 674 ? -23.950 -1.438 37.130 1.00 91.50 674 GLN A O 1
ATOM 5290 N N . GLY A 1 675 ? -22.452 -1.300 35.456 1.00 92.50 675 GLY A N 1
ATOM 5291 C CA . GLY A 1 675 ? -23.350 -1.800 34.412 1.00 92.50 675 GLY A CA 1
ATOM 5292 C C . GLY A 1 675 ? -23.395 -0.978 33.126 1.00 92.50 675 GLY A C 1
ATOM 5293 O O . GLY A 1 675 ? -24.114 -1.370 32.212 1.00 92.50 675 GLY A O 1
ATOM 5294 N N . ALA A 1 676 ? -22.669 0.141 33.028 1.00 94.75 676 ALA A N 1
ATOM 5295 C CA . ALA A 1 676 ? -22.611 0.906 31.782 1.00 94.75 676 ALA A CA 1
ATOM 5296 C C . ALA A 1 676 ? -21.783 0.180 30.704 1.00 94.75 676 ALA A C 1
ATOM 5298 O O . ALA A 1 676 ? -20.835 -0.549 31.012 1.00 94.75 676 ALA A O 1
ATOM 5299 N N . THR A 1 677 ? -22.114 0.425 29.435 1.00 97.38 677 THR A N 1
ATOM 5300 C CA . THR A 1 677 ? -21.275 0.028 28.297 1.00 97.38 677 THR A CA 1
ATOM 5301 C C . THR A 1 677 ? -20.555 1.252 27.750 1.00 97.38 677 THR A C 1
ATOM 5303 O O . THR A 1 677 ? -21.216 2.203 27.340 1.00 97.38 677 THR A O 1
ATOM 5306 N N . ALA A 1 678 ? -19.221 1.231 27.713 1.00 97.75 678 ALA A N 1
ATOM 5307 C CA . ALA A 1 678 ? -18.428 2.305 27.112 1.00 97.75 678 ALA A CA 1
ATOM 5308 C C . ALA A 1 678 ? -17.862 1.899 25.744 1.00 97.75 678 ALA A C 1
ATOM 5310 O O . ALA A 1 678 ? -17.242 0.846 25.618 1.00 97.75 678 ALA A O 1
ATOM 5311 N N . ILE A 1 679 ? -18.051 2.744 24.733 1.00 98.56 679 ILE A N 1
ATOM 5312 C CA . ILE A 1 679 ? -17.480 2.596 23.389 1.00 98.56 679 ILE A CA 1
ATOM 5313 C C . ILE A 1 679 ? -16.359 3.615 23.239 1.00 98.56 679 ILE A C 1
ATOM 5315 O O . ILE A 1 679 ? -16.611 4.813 23.344 1.00 98.56 679 ILE A O 1
ATOM 5319 N N . PHE A 1 680 ? -15.142 3.153 22.973 1.00 98.25 680 PHE A N 1
ATOM 5320 C CA . PHE A 1 680 ? -13.977 4.015 22.790 1.00 98.25 680 PHE A CA 1
ATOM 5321 C C . PHE A 1 680 ? -13.701 4.211 21.307 1.00 98.25 680 PHE A C 1
ATOM 5323 O O . PHE A 1 680 ? -13.293 3.264 20.648 1.00 98.25 680 PHE A O 1
ATOM 5330 N N . LEU A 1 681 ? -13.922 5.421 20.780 1.00 96.75 681 LEU A N 1
ATOM 5331 C CA . LEU A 1 681 ? -13.750 5.688 19.347 1.00 96.75 681 LEU A CA 1
ATOM 5332 C C . LEU A 1 681 ? -12.289 5.715 18.900 1.00 96.75 681 LEU A C 1
ATOM 5334 O O . LEU A 1 681 ? -12.018 5.374 17.753 1.00 96.75 681 LEU A O 1
ATOM 5338 N N . SER A 1 682 ? -11.369 6.096 19.788 1.00 94.62 682 SER A N 1
ATOM 5339 C CA . SER A 1 682 ? -9.939 6.192 19.488 1.00 94.62 682 SER A CA 1
ATOM 5340 C C . SER A 1 682 ? -9.086 5.646 20.637 1.00 94.62 682 SER A C 1
ATOM 5342 O O . SER A 1 682 ? -9.394 5.925 21.802 1.00 94.62 682 SER A O 1
ATOM 5344 N N . PRO A 1 683 ? -7.975 4.940 20.346 1.00 94.31 683 PRO A N 1
ATOM 5345 C CA . PRO A 1 683 ? -7.017 4.513 21.362 1.00 94.31 683 PRO A CA 1
ATOM 5346 C C . PRO A 1 683 ? -6.270 5.684 22.025 1.00 94.31 683 PRO A C 1
ATOM 5348 O O . PRO A 1 683 ? -5.851 5.554 23.174 1.00 94.31 683 PRO A O 1
ATOM 5351 N N . SER A 1 684 ? -6.139 6.838 21.353 1.00 91.56 684 SER A N 1
ATOM 5352 C CA . SER A 1 684 ? -5.378 8.001 21.855 1.00 91.56 684 SER A CA 1
ATOM 5353 C C . SER A 1 684 ? -5.856 8.485 23.226 1.00 91.56 684 SER A C 1
ATOM 5355 O O . SER A 1 684 ? -5.081 8.998 24.036 1.00 91.56 684 SER A O 1
ATOM 5357 N N . VAL A 1 685 ? -7.136 8.267 23.533 1.00 93.75 685 VAL A N 1
ATOM 5358 C CA . VAL A 1 685 ? -7.736 8.667 24.802 1.00 93.75 685 VAL A CA 1
ATOM 5359 C C . VAL A 1 685 ? -7.070 7.992 26.003 1.00 93.75 685 VAL A C 1
ATOM 5361 O O . VAL A 1 685 ? -7.075 8.577 27.084 1.00 93.75 685 VAL A O 1
ATOM 5364 N N . PHE A 1 686 ? -6.422 6.833 25.837 1.00 95.44 686 PHE A N 1
ATOM 5365 C CA . PHE A 1 686 ? -5.820 6.067 26.933 1.00 95.44 686 PHE A CA 1
ATOM 5366 C C . PHE A 1 686 ? -4.378 6.444 27.286 1.00 95.44 686 PHE A C 1
ATOM 5368 O O . PHE A 1 686 ? -3.881 5.972 28.311 1.00 95.44 686 PHE A O 1
ATOM 5375 N N . GLN A 1 687 ? -3.713 7.290 26.497 1.00 92.69 687 GLN A N 1
ATOM 5376 C CA . GLN A 1 687 ? -2.296 7.591 26.699 1.00 92.69 687 GLN A CA 1
ATOM 5377 C C . GLN A 1 687 ? -2.015 8.202 28.082 1.00 92.69 687 GLN A C 1
ATOM 5379 O O . GLN A 1 687 ? -2.569 9.242 28.447 1.00 92.69 687 GLN A O 1
ATOM 5384 N N . LYS A 1 688 ? -1.121 7.591 28.854 1.00 91.94 688 LYS A N 1
ATOM 5385 C CA . LYS A 1 688 ? -0.618 8.154 30.108 1.00 91.94 688 LYS A CA 1
ATOM 5386 C C . LYS A 1 688 ? 0.883 8.320 29.975 1.00 91.94 688 LYS A C 1
ATOM 5388 O O . LYS A 1 688 ? 1.594 7.322 29.991 1.00 91.94 688 LYS A O 1
ATOM 5393 N N . ASP A 1 689 ? 1.330 9.562 29.841 1.00 89.44 689 ASP A N 1
ATOM 5394 C CA . ASP A 1 689 ? 2.738 9.875 29.606 1.00 89.44 689 ASP A CA 1
ATOM 5395 C C . ASP A 1 689 ? 3.256 9.119 28.359 1.00 89.44 689 ASP A C 1
ATOM 5397 O O . ASP A 1 689 ? 2.705 9.283 27.265 1.00 89.44 689 ASP A O 1
ATOM 5401 N N . ASP A 1 690 ? 4.256 8.253 28.522 1.00 88.75 690 ASP A N 1
ATOM 5402 C CA . ASP A 1 690 ? 4.844 7.413 27.473 1.00 88.75 690 ASP A CA 1
ATOM 5403 C C . ASP A 1 690 ? 4.115 6.072 27.252 1.00 88.75 690 ASP A C 1
ATOM 5405 O O . ASP A 1 690 ? 4.481 5.317 26.354 1.00 88.75 690 ASP A O 1
ATOM 5409 N N . GLN A 1 691 ? 3.073 5.764 28.035 1.00 91.06 691 GLN A N 1
ATOM 5410 C CA . GLN A 1 691 ? 2.311 4.515 27.949 1.00 91.06 691 GLN A CA 1
ATOM 5411 C C . GLN A 1 691 ? 1.049 4.694 27.085 1.00 91.06 691 GLN A C 1
ATOM 5413 O O . GLN A 1 691 ? 0.073 5.289 27.565 1.00 91.06 691 GLN A O 1
ATOM 5418 N N . PRO A 1 692 ? 0.975 4.128 25.859 1.00 92.19 692 PRO A N 1
ATOM 5419 C CA . PRO A 1 692 ? -0.163 4.328 24.951 1.00 92.19 692 PRO A CA 1
ATOM 5420 C C . PRO A 1 692 ? -1.505 3.860 25.531 1.00 92.19 692 PRO A C 1
ATOM 5422 O O . PRO A 1 692 ? -2.551 4.445 25.266 1.00 92.19 692 PRO A O 1
ATOM 5425 N N . THR A 1 693 ? -1.473 2.821 26.366 1.00 96.81 693 THR A N 1
ATOM 5426 C CA . THR A 1 693 ? -2.648 2.190 26.990 1.00 96.81 693 THR A CA 1
ATOM 5427 C C . THR A 1 693 ? -2.730 2.462 28.495 1.00 96.81 693 THR A C 1
ATOM 5429 O O . THR A 1 693 ? -3.478 1.795 29.208 1.00 96.81 693 THR A O 1
ATOM 5432 N N . GLY A 1 694 ? -1.982 3.439 29.022 1.00 95.81 694 GLY A N 1
ATOM 5433 C CA . GLY A 1 694 ? -1.786 3.609 30.466 1.00 95.81 694 GLY A CA 1
ATOM 5434 C C . GLY A 1 694 ? -3.069 3.815 31.286 1.00 95.81 694 GLY A C 1
ATOM 5435 O O . GLY A 1 694 ? -3.153 3.342 32.425 1.00 95.81 694 GLY A O 1
ATOM 5436 N N . TRP A 1 695 ? -4.103 4.433 30.709 1.00 95.81 695 TRP A N 1
ATOM 5437 C CA . TRP A 1 695 ? -5.424 4.601 31.332 1.00 95.81 695 TRP A CA 1
ATOM 5438 C C . TRP A 1 695 ? -6.437 3.496 31.003 1.00 95.81 695 TRP A C 1
ATOM 5440 O O . TRP A 1 695 ? -7.545 3.518 31.537 1.00 95.81 695 TRP A O 1
ATOM 5450 N N . LEU A 1 696 ? -6.083 2.505 30.178 1.00 96.81 696 LEU A N 1
ATOM 5451 C CA . LEU A 1 696 ? -6.972 1.390 29.843 1.00 96.81 696 LEU A CA 1
ATOM 5452 C C . LEU A 1 696 ? -7.370 0.633 31.127 1.00 96.81 696 LEU A C 1
ATOM 5454 O O . LEU A 1 696 ? -6.480 0.255 31.899 1.00 96.81 696 LEU A O 1
ATOM 5458 N N . PRO A 1 697 ? -8.670 0.418 31.410 1.00 95.12 697 PRO A N 1
ATOM 5459 C CA . PRO A 1 697 ? -9.122 -0.150 32.678 1.00 95.12 697 PRO A CA 1
ATOM 5460 C C . PRO A 1 697 ? -9.150 -1.689 32.653 1.00 95.12 697 PRO A C 1
ATOM 5462 O O . PRO A 1 697 ? -10.120 -2.302 33.096 1.00 95.12 697 PRO A O 1
ATOM 5465 N N . LEU A 1 698 ? -8.083 -2.300 32.133 1.00 96.31 698 LEU A N 1
ATOM 5466 C CA . LEU A 1 698 ? -7.825 -3.742 32.169 1.00 96.31 698 LEU A CA 1
ATOM 5467 C C . LEU A 1 698 ? -6.619 -4.029 33.071 1.00 96.31 698 LEU A C 1
ATOM 5469 O O . LEU A 1 698 ? -5.748 -3.169 33.225 1.00 96.31 698 LEU A O 1
ATOM 5473 N N . ASP A 1 699 ? -6.567 -5.228 33.652 1.00 94.25 699 ASP A N 1
ATOM 5474 C CA . ASP A 1 699 ? -5.425 -5.661 34.468 1.00 94.25 699 ASP A CA 1
ATOM 5475 C C . ASP A 1 699 ? -4.183 -5.825 33.583 1.00 94.25 699 ASP A C 1
ATOM 5477 O O . ASP A 1 699 ? -3.141 -5.218 33.839 1.00 94.25 699 ASP A O 1
ATOM 5481 N N . ASN A 1 700 ? -4.330 -6.563 32.480 1.00 96.69 700 ASN A N 1
ATOM 5482 C CA . ASN A 1 700 ? -3.357 -6.607 31.401 1.00 96.69 700 ASN A CA 1
ATOM 5483 C C . ASN A 1 700 ? -3.724 -5.588 30.312 1.00 96.69 700 ASN A C 1
ATOM 5485 O O . ASN A 1 700 ? -4.613 -5.808 29.487 1.00 96.69 700 ASN A O 1
ATOM 5489 N N . LYS A 1 701 ? -3.037 -4.444 30.324 1.00 96.81 701 LYS A N 1
ATOM 5490 C CA . LYS A 1 701 ? -3.334 -3.317 29.428 1.00 96.81 701 LYS A CA 1
ATOM 5491 C C . LYS A 1 701 ? -2.762 -3.480 28.026 1.00 96.81 701 LYS A C 1
ATOM 5493 O O . LYS A 1 701 ? -3.166 -2.729 27.137 1.00 96.81 701 LYS A O 1
ATOM 5498 N N . GLY A 1 702 ? -1.846 -4.432 27.828 1.00 96.62 702 GLY A N 1
ATOM 5499 C CA . GLY A 1 702 ? -1.095 -4.601 26.586 1.00 96.62 702 GLY A CA 1
ATOM 5500 C C . GLY A 1 702 ? -0.553 -3.275 26.034 1.00 96.62 702 GLY A C 1
ATOM 5501 O O . GLY A 1 702 ? -0.239 -2.356 26.789 1.00 96.62 702 GLY A O 1
ATOM 5502 N N . SER A 1 703 ? -0.487 -3.155 24.713 1.00 96.94 703 SER A N 1
ATOM 5503 C CA . SER A 1 703 ? -0.101 -1.930 24.011 1.00 96.94 703 SER A CA 1
ATOM 5504 C C . SER A 1 703 ? -0.937 -1.730 22.739 1.00 96.94 703 SER A C 1
ATOM 5506 O O . SER A 1 703 ? -1.817 -2.537 22.420 1.00 96.94 703 SER A O 1
ATOM 5508 N N . ILE A 1 704 ? -0.646 -0.647 22.022 1.00 96.06 704 ILE A N 1
ATOM 5509 C CA . ILE A 1 704 ? -1.024 -0.443 20.624 1.00 96.06 704 ILE A CA 1
ATOM 5510 C C . ILE A 1 704 ? 0.211 -0.712 19.766 1.00 96.06 704 ILE A C 1
ATOM 5512 O O . ILE A 1 704 ? 1.285 -0.181 20.045 1.00 96.06 704 ILE A O 1
ATOM 5516 N N . ALA A 1 705 ? 0.055 -1.530 18.731 1.00 94.06 705 ALA A N 1
ATOM 5517 C CA . ALA A 1 705 ? 1.071 -1.744 17.708 1.00 94.06 705 ALA A CA 1
ATOM 5518 C C . ALA A 1 705 ? 0.550 -1.291 16.343 1.00 94.06 705 ALA A C 1
ATOM 5520 O O . ALA A 1 705 ? -0.657 -1.189 16.130 1.00 94.06 705 ALA A O 1
ATOM 5521 N N . HIS A 1 706 ? 1.468 -1.051 15.411 1.00 91.88 706 HIS A N 1
ATOM 5522 C CA . HIS A 1 706 ? 1.150 -0.793 14.013 1.00 91.88 706 HIS A CA 1
ATOM 5523 C C . HIS A 1 706 ? 1.607 -1.989 13.185 1.00 91.88 706 HIS A C 1
ATOM 5525 O O . HIS A 1 706 ? 2.801 -2.281 13.142 1.00 91.88 706 HIS A O 1
ATOM 5531 N N . ILE A 1 707 ? 0.664 -2.682 12.546 1.00 89.56 707 ILE A N 1
ATOM 5532 C CA . ILE A 1 707 ? 1.000 -3.740 11.591 1.00 89.56 707 ILE A CA 1
ATOM 5533 C C . ILE A 1 707 ? 1.096 -3.087 10.218 1.00 89.56 707 ILE A C 1
ATOM 5535 O O . ILE A 1 707 ? 0.148 -2.453 9.755 1.00 89.56 707 ILE A O 1
ATOM 5539 N N . SER A 1 708 ? 2.259 -3.226 9.582 1.00 80.88 708 SER A N 1
ATOM 5540 C CA . SER A 1 708 ? 2.484 -2.672 8.249 1.00 80.88 708 SER A CA 1
ATOM 5541 C C . SER A 1 708 ? 1.523 -3.299 7.238 1.00 80.88 708 SER A C 1
ATOM 5543 O O . SER A 1 708 ? 1.431 -4.521 7.131 1.00 80.88 708 SER A O 1
ATOM 5545 N N . SER A 1 709 ? 0.824 -2.452 6.487 1.00 80.25 709 SER A N 1
ATOM 5546 C CA . SER A 1 709 ? -0.034 -2.838 5.364 1.00 80.25 709 SER A CA 1
ATOM 5547 C C . SER A 1 709 ? 0.684 -2.786 4.011 1.00 80.25 709 SER A C 1
ATOM 5549 O O . SER A 1 709 ? 0.037 -2.851 2.971 1.00 80.25 709 SER A O 1
ATOM 5551 N N . TRP A 1 710 ? 2.010 -2.640 4.022 1.00 80.50 710 TRP A N 1
ATOM 5552 C CA . TRP A 1 710 ? 2.891 -2.644 2.849 1.00 80.50 710 TRP A CA 1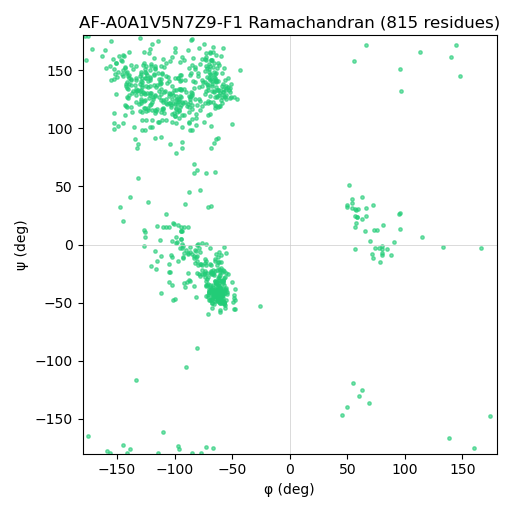
ATOM 5553 C C . TRP A 1 710 ? 2.942 -4.027 2.160 1.00 80.50 710 TRP A C 1
ATOM 5555 O O . TRP A 1 710 ? 2.223 -4.926 2.580 1.00 80.50 710 TRP A O 1
ATOM 5565 N N . LEU A 1 711 ? 3.785 -4.213 1.130 1.00 79.44 711 LEU A N 1
ATOM 5566 C CA . LEU A 1 711 ? 3.969 -5.437 0.316 1.00 79.44 711 LEU A CA 1
ATOM 5567 C C . LEU A 1 711 ? 3.611 -6.754 1.034 1.00 79.44 711 LEU A C 1
ATOM 5569 O O . LEU A 1 711 ? 2.777 -7.522 0.552 1.00 79.44 711 LEU A O 1
ATOM 5573 N N . TYR A 1 712 ? 4.186 -6.982 2.216 1.00 77.75 712 TYR A N 1
ATOM 5574 C CA . TYR A 1 712 ? 3.877 -8.101 3.111 1.00 77.75 712 TYR A CA 1
ATOM 5575 C C . TYR A 1 712 ? 2.614 -7.812 3.933 1.00 77.75 712 TYR A C 1
ATOM 5577 O O . TYR A 1 712 ? 2.680 -7.645 5.153 1.00 77.75 712 TYR A O 1
ATOM 5585 N N . LEU A 1 713 ? 1.485 -7.688 3.238 1.00 78.25 713 LEU A N 1
ATOM 5586 C CA . LEU A 1 713 ? 0.269 -7.095 3.782 1.00 78.25 713 LEU A CA 1
ATOM 5587 C C . LEU A 1 713 ? -0.279 -7.827 5.008 1.00 78.25 713 LEU A C 1
ATOM 5589 O O . LEU A 1 713 ? 0.007 -8.999 5.263 1.00 78.25 713 LEU A O 1
ATOM 5593 N N . THR A 1 714 ? -1.137 -7.120 5.735 1.00 89.12 714 THR A N 1
ATOM 5594 C CA . THR A 1 714 ? -1.945 -7.692 6.808 1.00 89.12 714 THR A CA 1
ATOM 5595 C C . THR A 1 714 ? -3.346 -8.035 6.320 1.00 89.12 714 THR A C 1
ATOM 5597 O O . THR A 1 714 ? -3.942 -7.315 5.513 1.00 89.12 714 THR A O 1
ATOM 5600 N N . ASP A 1 715 ? -3.883 -9.135 6.831 1.00 94.25 715 ASP A N 1
ATOM 5601 C CA . ASP A 1 715 ? -5.210 -9.635 6.528 1.00 94.25 715 ASP A CA 1
ATOM 5602 C C . ASP A 1 715 ? -6.194 -9.232 7.627 1.00 94.25 715 ASP A C 1
ATOM 5604 O O . ASP A 1 715 ? -6.202 -9.792 8.729 1.00 94.25 715 ASP A O 1
ATOM 5608 N N . VAL A 1 716 ? -7.027 -8.236 7.322 1.00 96.19 716 VAL A N 1
ATOM 5609 C CA . VAL A 1 716 ? -8.045 -7.724 8.239 1.00 96.19 716 VAL A CA 1
ATOM 5610 C C . VAL A 1 716 ? -9.319 -8.539 8.093 1.00 96.19 716 VAL A C 1
ATOM 5612 O O . VAL A 1 716 ? -9.851 -8.678 6.993 1.00 96.19 716 VAL A O 1
ATOM 5615 N N . TRP A 1 717 ? -9.823 -9.054 9.209 1.00 97.62 717 TRP A N 1
ATOM 5616 C CA . TRP A 1 717 ? -11.015 -9.892 9.276 1.00 97.62 717 TRP A CA 1
ATOM 5617 C C . TRP A 1 717 ? -12.044 -9.318 10.244 1.00 97.62 717 TRP A C 1
ATOM 5619 O O . TRP A 1 717 ? -11.698 -8.655 11.223 1.00 97.62 717 TRP A O 1
ATOM 5629 N N . ALA A 1 718 ? -13.315 -9.632 10.004 1.00 98.38 718 ALA A N 1
ATOM 5630 C CA . ALA A 1 718 ? -14.399 -9.365 10.941 1.00 98.38 718 ALA A CA 1
ATOM 5631 C C . ALA A 1 718 ? -15.401 -10.516 10.956 1.00 98.38 718 ALA A C 1
ATOM 5633 O O . ALA A 1 718 ? -15.768 -11.050 9.910 1.00 98.38 718 ALA A O 1
ATOM 5634 N N . LYS A 1 719 ? -15.883 -10.870 12.148 1.00 98.38 719 LYS A N 1
ATOM 5635 C CA . LYS A 1 719 ? -16.941 -11.871 12.319 1.00 98.38 719 LYS A CA 1
ATOM 5636 C C . LYS A 1 719 ? -18.296 -11.333 11.869 1.00 98.38 719 LYS A C 1
ATOM 5638 O O . LYS A 1 719 ? -18.545 -10.127 11.907 1.00 98.38 719 LYS A O 1
ATOM 5643 N N . ASN A 1 720 ? -19.213 -12.254 11.574 1.00 96.69 720 ASN A N 1
ATOM 5644 C CA . ASN A 1 720 ? -20.644 -11.961 11.500 1.00 96.69 720 ASN A CA 1
ATOM 5645 C C . ASN A 1 720 ? -21.158 -11.574 12.892 1.00 96.69 720 ASN A C 1
ATOM 5647 O O . ASN A 1 720 ? -21.594 -12.413 13.676 1.00 96.69 720 ASN A O 1
ATOM 5651 N N . HIS A 1 721 ? -21.047 -10.290 13.213 1.00 97.62 721 HIS A N 1
ATOM 5652 C CA . HIS A 1 721 ? -21.335 -9.733 14.527 1.00 97.62 721 HIS A CA 1
ATOM 5653 C C . HIS A 1 721 ? -22.362 -8.598 14.400 1.00 97.62 721 HIS A C 1
ATOM 5655 O O . HIS A 1 721 ? -22.308 -7.864 13.413 1.00 97.62 721 HIS A O 1
ATOM 5661 N N . PRO A 1 722 ? -23.250 -8.358 15.388 1.00 97.56 722 PRO A N 1
ATOM 5662 C CA . PRO A 1 722 ? -24.243 -7.278 15.320 1.00 97.56 722 PRO A CA 1
ATOM 5663 C C . PRO A 1 722 ? -23.680 -5.876 15.035 1.00 97.56 722 PRO A C 1
ATOM 5665 O O . PRO A 1 722 ? -24.386 -5.031 14.494 1.00 97.56 722 PRO A O 1
ATOM 5668 N N . ILE A 1 723 ? -22.408 -5.623 15.368 1.00 98.06 723 ILE A N 1
ATOM 5669 C CA . ILE A 1 723 ? -21.721 -4.363 15.023 1.00 98.06 723 ILE A CA 1
ATOM 5670 C C . ILE A 1 723 ? -21.561 -4.196 13.495 1.00 98.06 723 ILE A C 1
ATOM 5672 O O . ILE A 1 723 ? -21.643 -3.082 12.983 1.00 98.06 723 ILE A O 1
ATOM 5676 N N . PHE A 1 724 ? -21.417 -5.294 12.758 1.00 98.06 724 PHE A N 1
ATOM 5677 C CA . PHE A 1 724 ? -21.325 -5.330 11.297 1.00 98.06 724 PHE A CA 1
ATOM 5678 C C . PHE A 1 724 ? -22.675 -5.639 10.619 1.00 98.06 724 PHE A C 1
ATOM 5680 O O . PHE A 1 724 ? -22.709 -6.010 9.452 1.00 98.06 724 PHE A O 1
ATOM 5687 N N . ALA A 1 725 ? -23.808 -5.497 11.319 1.00 96.88 725 ALA A N 1
ATOM 5688 C CA . ALA A 1 725 ? -25.122 -5.735 10.720 1.00 96.88 725 ALA A CA 1
ATOM 5689 C C . ALA A 1 725 ? -25.363 -4.840 9.485 1.00 96.88 725 ALA A C 1
ATOM 5691 O O . ALA A 1 725 ? -25.129 -3.629 9.533 1.00 96.88 725 ALA A O 1
ATOM 5692 N N . ASP A 1 726 ? -25.863 -5.447 8.403 1.00 94.94 726 ASP A N 1
ATOM 5693 C CA . ASP A 1 726 ? -26.045 -4.837 7.075 1.00 94.94 726 ASP A CA 1
ATOM 5694 C C . ASP A 1 726 ? -24.751 -4.295 6.434 1.00 94.94 726 ASP A C 1
ATOM 5696 O O . ASP A 1 726 ? -24.805 -3.410 5.581 1.00 94.94 726 ASP A O 1
ATOM 5700 N N . LEU A 1 727 ? -23.587 -4.810 6.839 1.00 96.75 727 LEU A N 1
ATOM 5701 C CA . LEU A 1 727 ? -22.290 -4.514 6.238 1.00 96.75 727 LEU A CA 1
ATOM 5702 C C . LEU A 1 727 ? -21.580 -5.824 5.836 1.00 96.75 727 LEU A C 1
ATOM 5704 O O . LEU A 1 727 ? -21.798 -6.849 6.487 1.00 96.75 727 LEU A O 1
ATOM 5708 N N . PRO A 1 728 ? -20.724 -5.831 4.795 1.00 95.56 728 PRO A N 1
ATOM 5709 C CA . PRO A 1 728 ? -19.960 -7.024 4.418 1.00 95.56 728 PRO A CA 1
ATOM 5710 C C . PRO A 1 728 ? -19.017 -7.470 5.551 1.00 95.56 728 PRO A C 1
ATOM 5712 O O . PRO A 1 728 ? -18.152 -6.702 5.966 1.00 95.56 728 PRO A O 1
ATOM 5715 N N . ALA A 1 729 ? -19.183 -8.687 6.070 1.00 97.00 729 ALA A N 1
ATOM 5716 C CA . ALA A 1 729 ? -18.352 -9.284 7.123 1.00 97.00 729 ALA A CA 1
ATOM 5717 C C . ALA A 1 729 ? -18.478 -10.824 7.096 1.00 97.00 729 ALA A C 1
ATOM 5719 O O . ALA A 1 729 ? -19.171 -11.374 6.240 1.00 97.00 729 ALA A O 1
ATOM 5720 N N . GLY A 1 730 ? -17.820 -11.518 8.031 1.00 96.62 730 GLY A N 1
ATOM 5721 C CA . GLY A 1 730 ? -17.820 -12.985 8.122 1.00 96.62 730 GLY A CA 1
ATOM 5722 C C . GLY A 1 730 ? -16.625 -13.660 7.444 1.00 96.62 730 GLY A C 1
ATOM 5723 O O . GLY A 1 730 ? -16.751 -14.793 6.996 1.00 96.62 730 GLY A O 1
ATOM 5724 N N . GLY A 1 731 ? -15.500 -12.953 7.351 1.00 97.06 731 GLY A N 1
ATOM 5725 C CA . GLY A 1 731 ? -14.293 -13.350 6.628 1.00 97.06 731 GLY A CA 1
ATOM 5726 C C . GLY A 1 731 ? -13.289 -12.199 6.629 1.00 97.06 731 GLY A C 1
ATOM 5727 O O . GLY A 1 731 ? -13.254 -11.411 7.587 1.00 97.06 731 GLY A O 1
ATOM 5728 N N . LEU A 1 732 ? -12.491 -12.070 5.570 1.00 96.12 732 LEU A N 1
ATOM 5729 C CA . LEU A 1 732 ? -11.670 -10.882 5.345 1.00 96.12 732 LEU A CA 1
ATOM 5730 C C . LEU A 1 732 ? -12.583 -9.705 4.980 1.00 96.12 732 LEU A C 1
ATOM 5732 O O . LEU A 1 732 ? -13.601 -9.861 4.306 1.00 96.12 732 LEU A O 1
ATOM 5736 N N . LEU A 1 733 ? -12.239 -8.508 5.451 1.00 95.88 733 LEU A N 1
ATOM 5737 C CA . LEU A 1 733 ? -12.967 -7.303 5.066 1.00 95.88 733 LEU A CA 1
ATOM 5738 C C . LEU A 1 733 ? -12.725 -6.988 3.585 1.00 95.88 733 LEU A C 1
ATOM 5740 O O . LEU A 1 733 ? -11.610 -7.122 3.083 1.00 95.88 733 LEU A O 1
ATOM 5744 N N . ASP A 1 734 ? -13.762 -6.504 2.900 1.00 93.81 734 ASP A N 1
ATOM 5745 C CA . ASP A 1 734 ? -13.640 -5.988 1.537 1.00 93.81 734 ASP A CA 1
ATOM 5746 C C . ASP A 1 734 ? -12.846 -4.672 1.551 1.00 93.81 734 ASP A C 1
ATOM 5748 O O . ASP A 1 734 ? -13.285 -3.650 2.081 1.00 93.81 734 ASP A O 1
ATOM 5752 N N . TYR A 1 735 ? -11.649 -4.700 0.969 1.00 92.25 735 TYR A N 1
ATOM 5753 C CA . TYR A 1 735 ? -10.718 -3.572 0.971 1.00 92.25 735 TYR A CA 1
ATOM 5754 C C . TYR A 1 735 ? -11.133 -2.421 0.058 1.00 92.25 735 TYR A C 1
ATOM 5756 O O . TYR A 1 735 ? -10.606 -1.325 0.214 1.00 92.25 735 TYR A O 1
ATOM 5764 N N . THR A 1 736 ? -12.089 -2.626 -0.845 1.00 91.19 736 THR A N 1
ATOM 5765 C CA . THR A 1 736 ? -12.719 -1.532 -1.590 1.00 91.19 736 THR A CA 1
ATOM 5766 C C . THR A 1 736 ? -13.805 -0.889 -0.732 1.00 91.19 736 THR A C 1
ATOM 5768 O O . THR A 1 736 ? -13.858 0.332 -0.610 1.00 91.19 736 THR A O 1
ATOM 5771 N N . PHE A 1 737 ? -14.639 -1.706 -0.078 1.00 95.31 737 PHE A N 1
ATOM 5772 C CA . PHE A 1 737 ? -15.753 -1.219 0.739 1.00 95.31 737 PHE A CA 1
ATOM 5773 C C . PHE A 1 737 ? -15.299 -0.518 2.031 1.00 95.31 737 PHE A C 1
ATOM 5775 O O . PHE A 1 737 ? -15.900 0.476 2.423 1.00 95.31 737 PHE A O 1
ATOM 5782 N N . TYR A 1 738 ? -14.250 -1.013 2.694 1.00 95.50 738 TYR A N 1
ATOM 5783 C CA . TYR A 1 738 ? -13.736 -0.472 3.963 1.00 95.50 738 TYR A CA 1
ATOM 5784 C C . TYR A 1 738 ? -12.442 0.340 3.810 1.00 95.50 738 TYR A C 1
ATOM 5786 O O . TYR A 1 738 ? -11.757 0.584 4.808 1.00 95.50 738 TYR A O 1
ATOM 5794 N N . ARG A 1 739 ? -12.087 0.738 2.581 1.00 92.06 739 ARG A N 1
ATOM 5795 C CA . ARG A 1 739 ? -10.788 1.328 2.220 1.00 92.06 739 ARG A CA 1
ATOM 5796 C C . ARG A 1 739 ? -10.329 2.436 3.171 1.00 92.06 739 ARG A C 1
ATOM 5798 O O . ARG A 1 739 ? -9.192 2.411 3.630 1.00 92.06 739 ARG A O 1
ATOM 5805 N N . GLU A 1 740 ? -11.206 3.382 3.493 1.00 93.25 740 GLU A N 1
ATOM 5806 C CA . GLU A 1 740 ? -10.901 4.535 4.352 1.00 93.25 740 GLU A CA 1
ATOM 5807 C C . GLU A 1 740 ? -11.069 4.251 5.856 1.00 93.25 740 GLU A C 1
ATOM 5809 O O . GLU A 1 740 ? -10.759 5.109 6.684 1.00 93.25 740 GLU A O 1
ATOM 5814 N N . LEU A 1 741 ? -11.584 3.073 6.227 1.00 96.25 741 LEU A N 1
ATOM 5815 C CA . LEU A 1 741 ? -11.947 2.721 7.606 1.00 96.25 741 LEU A CA 1
ATOM 5816 C C . LEU A 1 741 ? -10.952 1.772 8.274 1.00 96.25 741 LEU A C 1
ATOM 5818 O O . LEU A 1 741 ? -10.895 1.727 9.507 1.00 96.25 741 LEU A O 1
ATOM 5822 N N . ILE A 1 742 ? -10.193 1.011 7.482 1.00 95.19 742 ILE A N 1
ATOM 5823 C CA . ILE A 1 742 ? -9.210 0.046 7.977 1.00 95.19 742 ILE A CA 1
ATOM 5824 C C . ILE A 1 742 ? -7.975 0.783 8.531 1.00 95.19 742 ILE A C 1
ATOM 5826 O O . ILE A 1 742 ? -7.324 1.528 7.798 1.00 95.19 742 ILE A O 1
ATOM 5830 N N . PRO A 1 743 ? -7.618 0.573 9.811 1.00 92.19 743 PRO A N 1
ATOM 5831 C CA . PRO A 1 743 ? -6.469 1.210 10.438 1.00 92.19 743 PRO A CA 1
ATOM 5832 C C . PRO A 1 743 ? -5.203 0.353 10.312 1.00 92.19 743 PRO A C 1
ATOM 5834 O O . PRO A 1 743 ? -5.267 -0.871 10.212 1.00 92.19 743 PRO A O 1
ATOM 5837 N N . ALA A 1 744 ? -4.038 0.990 10.445 1.00 89.25 744 ALA A N 1
ATOM 5838 C CA . ALA A 1 744 ? -2.783 0.277 10.714 1.00 89.25 744 ALA A CA 1
ATOM 5839 C C . ALA A 1 744 ? -2.639 -0.125 12.198 1.00 89.25 744 ALA A C 1
ATOM 5841 O O . ALA A 1 744 ? -1.924 -1.071 12.526 1.00 89.25 744 ALA A O 1
ATOM 5842 N N . ALA A 1 745 ? -3.296 0.611 13.102 1.00 93.56 745 ALA A N 1
ATOM 5843 C CA . ALA A 1 745 ? -3.196 0.418 14.545 1.00 93.56 745 ALA A CA 1
ATOM 5844 C C . ALA A 1 745 ? -4.046 -0.765 15.034 1.00 93.56 745 ALA A C 1
ATOM 5846 O O . ALA A 1 745 ? -5.225 -0.889 14.688 1.00 93.56 745 ALA A O 1
ATOM 5847 N N . VAL A 1 746 ? -3.464 -1.590 15.903 1.00 97.25 746 VAL A N 1
ATOM 5848 C CA . VAL A 1 746 ? -4.099 -2.763 16.513 1.00 97.25 746 VAL A CA 1
ATOM 5849 C C . VAL A 1 746 ? -3.793 -2.855 18.008 1.00 97.25 746 VAL A C 1
ATOM 5851 O O . VAL A 1 746 ? -2.732 -2.441 18.476 1.00 97.25 746 VAL A O 1
ATOM 5854 N N . TRP A 1 747 ? -4.718 -3.444 18.758 1.00 98.06 747 TRP A N 1
ATOM 5855 C CA . TRP A 1 747 ? -4.545 -3.813 20.159 1.00 98.06 747 TRP A CA 1
ATOM 5856 C C . TRP A 1 747 ? -3.742 -5.113 20.263 1.00 98.06 747 TRP A C 1
ATOM 5858 O O . TRP A 1 747 ? -4.121 -6.121 19.657 1.00 98.06 747 TRP A O 1
ATOM 5868 N N . VAL A 1 748 ? -2.642 -5.091 21.023 1.00 97.06 748 VAL A N 1
ATOM 5869 C CA . VAL A 1 748 ? -1.769 -6.257 21.234 1.00 97.06 748 VAL A CA 1
ATOM 5870 C C . VAL A 1 748 ? -1.472 -6.492 22.707 1.00 97.06 748 VAL A C 1
ATOM 5872 O O . VAL A 1 748 ? -1.279 -5.559 23.482 1.00 97.06 748 VAL A O 1
ATOM 5875 N N . GLY A 1 749 ? -1.366 -7.762 23.088 1.00 96.38 749 GLY A N 1
ATOM 5876 C CA . GLY A 1 749 ? -0.891 -8.165 24.410 1.00 96.38 749 GLY A CA 1
ATOM 5877 C C . GLY A 1 749 ? -1.917 -8.082 25.538 1.00 96.38 749 GLY A C 1
ATOM 5878 O O . GLY A 1 749 ? -1.562 -8.462 26.645 1.00 96.38 749 GLY A O 1
ATOM 5879 N N . GLN A 1 750 ? -3.155 -7.635 25.295 1.00 96.94 750 GLN A N 1
ATOM 5880 C CA . GLN A 1 750 ? -4.250 -7.787 26.262 1.00 96.94 750 GLN A CA 1
ATOM 5881 C C . GLN A 1 750 ? -4.651 -9.265 26.404 1.00 96.94 750 GLN A C 1
ATOM 5883 O O . GLN A 1 750 ? -4.408 -10.081 25.510 1.00 96.94 750 GLN A O 1
ATOM 5888 N N . ASP A 1 751 ? -5.294 -9.607 27.521 1.00 97.12 751 ASP A N 1
ATOM 5889 C CA . ASP A 1 751 ? -5.876 -10.941 27.703 1.00 97.12 751 ASP A CA 1
ATOM 5890 C C . ASP A 1 751 ? -6.982 -11.203 26.661 1.00 97.12 751 ASP A C 1
ATOM 5892 O O . ASP A 1 751 ? -7.580 -10.250 26.156 1.00 97.12 751 ASP A O 1
ATOM 5896 N N . PRO A 1 752 ? -7.300 -12.468 26.325 1.00 97.38 752 PRO A N 1
ATOM 5897 C CA . PRO A 1 752 ? -8.376 -12.766 25.385 1.00 97.38 752 PRO A CA 1
ATOM 5898 C C . PRO A 1 752 ? -9.698 -12.070 25.774 1.00 97.38 752 PRO A C 1
ATOM 5900 O O . PRO A 1 752 ? -10.157 -12.222 26.912 1.00 97.38 752 PRO A O 1
ATOM 5903 N N . PRO A 1 753 ? -10.326 -11.304 24.861 1.00 97.88 753 PRO A N 1
ATOM 5904 C CA . PRO A 1 753 ? -11.560 -10.585 25.159 1.00 97.88 753 PRO A CA 1
ATOM 5905 C C . PRO A 1 753 ? -12.734 -11.546 25.351 1.00 97.88 753 PRO A C 1
ATOM 5907 O O . PRO A 1 753 ? -12.714 -12.688 24.891 1.00 97.88 753 PRO A O 1
ATOM 5910 N N . ALA A 1 754 ? -13.826 -11.042 25.934 1.00 97.12 754 ALA A N 1
ATOM 5911 C CA . ALA A 1 754 ? -15.085 -11.786 25.950 1.00 97.12 754 ALA A CA 1
ATOM 5912 C C . ALA A 1 754 ? -15.582 -12.050 24.520 1.00 97.12 754 ALA A C 1
ATOM 5914 O O . ALA A 1 754 ? -16.128 -13.116 24.240 1.00 97.12 754 ALA A O 1
ATOM 5915 N N . GLN A 1 755 ? -15.371 -11.086 23.616 1.00 98.00 755 GLN A N 1
ATOM 5916 C CA . GLN A 1 755 ? -15.621 -11.248 22.188 1.00 98.00 755 GLN A CA 1
ATOM 5917 C C . GLN A 1 755 ? -14.540 -10.531 21.372 1.00 98.00 755 GLN A C 1
ATOM 5919 O O . GLN A 1 755 ? -14.382 -9.311 21.454 1.00 98.00 755 GLN A O 1
ATOM 5924 N N . ALA A 1 756 ? -13.806 -11.288 20.558 1.00 98.50 756 ALA A N 1
ATOM 5925 C CA . ALA A 1 756 ? -12.988 -10.737 19.484 1.00 98.50 756 ALA A CA 1
ATOM 5926 C C . ALA A 1 756 ? -13.890 -10.549 18.259 1.00 98.50 756 ALA A C 1
ATOM 5928 O O . ALA A 1 756 ? -14.439 -11.535 17.763 1.00 98.50 756 ALA A O 1
ATOM 5929 N N . VAL A 1 757 ? -14.083 -9.303 17.816 1.00 98.62 757 VAL A N 1
ATOM 5930 C CA . VAL A 1 757 ? -15.060 -8.957 16.769 1.00 98.62 757 VAL A CA 1
ATOM 5931 C C . VAL A 1 757 ? -14.374 -8.787 15.414 1.00 98.62 757 VAL A C 1
ATOM 5933 O O . VAL A 1 757 ? -14.845 -9.340 14.422 1.00 98.62 757 VAL A O 1
ATOM 5936 N N . ALA A 1 758 ? -13.264 -8.049 15.383 1.00 98.62 758 ALA A N 1
ATOM 5937 C CA . ALA A 1 758 ? -12.430 -7.858 14.202 1.00 98.62 758 ALA A CA 1
ATOM 5938 C C . ALA A 1 758 ? -10.951 -7.770 14.591 1.00 98.62 758 ALA A C 1
ATOM 5940 O O . ALA A 1 758 ? -10.610 -7.283 15.676 1.00 98.62 758 ALA A O 1
ATOM 5941 N N . GLY A 1 759 ? -10.070 -8.199 13.695 1.00 97.81 759 GLY A N 1
ATOM 5942 C CA . GLY A 1 759 ? -8.630 -8.220 13.921 1.00 97.81 759 GLY A CA 1
ATOM 5943 C C . GLY A 1 759 ? -7.834 -8.198 12.627 1.00 97.81 759 GLY A C 1
ATOM 5944 O O . GLY A 1 759 ? -8.393 -8.135 11.537 1.00 97.81 759 GLY A O 1
ATOM 5945 N N . SER A 1 760 ? -6.518 -8.221 12.772 1.00 97.12 760 SER A N 1
ATOM 5946 C CA . SER A 1 760 ? -5.550 -8.111 11.686 1.00 97.12 760 SER A CA 1
ATOM 5947 C C . SER A 1 760 ? -4.453 -9.143 11.907 1.00 97.12 760 SER A C 1
ATOM 5949 O O . SER A 1 760 ? -3.964 -9.278 13.032 1.00 97.12 760 SER A O 1
ATOM 5951 N N . ILE A 1 761 ? -4.105 -9.902 10.869 1.00 96.31 761 ILE A N 1
ATOM 5952 C CA . ILE A 1 761 ? -3.079 -10.949 10.925 1.00 96.31 761 ILE A CA 1
ATOM 5953 C C . ILE A 1 761 ? -2.153 -10.804 9.718 1.00 96.31 761 ILE A C 1
ATOM 5955 O O . ILE A 1 761 ? -2.590 -10.910 8.578 1.00 96.31 761 ILE A O 1
ATOM 5959 N N . LYS A 1 762 ? -0.857 -10.647 9.973 1.00 94.75 762 LYS A N 1
ATOM 5960 C CA . LYS A 1 762 ? 0.215 -10.768 8.986 1.00 94.75 762 LYS A CA 1
ATOM 5961 C C . LYS A 1 762 ? 0.894 -12.120 9.182 1.00 94.75 762 LYS A C 1
ATOM 5963 O O . LYS A 1 762 ? 1.413 -12.396 10.263 1.00 94.75 762 LYS A O 1
ATOM 5968 N N . ALA A 1 763 ? 0.873 -12.963 8.152 1.00 94.19 763 ALA A N 1
ATOM 5969 C CA . ALA A 1 763 ? 1.380 -14.336 8.195 1.00 94.19 763 ALA A CA 1
ATOM 5970 C C . ALA A 1 763 ? 2.303 -14.637 6.999 1.00 94.19 763 ALA A C 1
ATOM 5972 O O . ALA A 1 763 ? 2.037 -15.538 6.205 1.00 94.19 763 ALA A O 1
ATOM 5973 N N . SER A 1 764 ? 3.368 -13.850 6.849 1.00 89.81 764 SER A N 1
ATOM 5974 C CA . SER A 1 764 ? 4.303 -13.906 5.716 1.00 89.81 764 SER A CA 1
ATOM 5975 C C . SER A 1 764 ? 5.767 -13.874 6.189 1.00 89.81 764 SER A C 1
ATOM 5977 O O . SER A 1 764 ? 6.175 -14.786 6.912 1.00 89.81 764 SER A O 1
ATOM 5979 N N . GLN A 1 765 ? 6.545 -12.841 5.831 1.00 87.50 765 GLN A N 1
ATOM 5980 C CA . GLN A 1 765 ? 7.962 -12.665 6.202 1.00 87.50 765 GLN A CA 1
ATOM 5981 C C . GLN A 1 765 ? 8.185 -12.707 7.728 1.00 87.50 765 GLN A C 1
ATOM 5983 O O . GLN A 1 765 ? 9.260 -13.039 8.223 1.00 87.50 765 GLN A O 1
ATOM 5988 N N . ASP A 1 766 ? 7.145 -12.391 8.493 1.00 89.81 766 ASP A N 1
ATOM 5989 C CA . ASP A 1 766 ? 7.060 -12.591 9.929 1.00 89.81 766 ASP A CA 1
ATOM 5990 C C . ASP A 1 766 ? 5.621 -12.957 10.341 1.00 89.81 766 ASP A C 1
ATOM 5992 O O . ASP A 1 766 ? 4.755 -13.229 9.506 1.00 89.81 766 ASP A O 1
ATOM 5996 N N . TYR A 1 767 ? 5.381 -13.021 11.655 1.00 94.69 767 TYR A N 1
ATOM 5997 C CA . TYR A 1 767 ? 4.036 -13.167 12.205 1.00 94.69 767 TYR A CA 1
ATOM 5998 C C . TYR A 1 767 ? 3.752 -12.022 13.167 1.00 94.69 767 TYR A C 1
ATOM 6000 O O . TYR A 1 767 ? 4.414 -11.894 14.208 1.00 94.69 767 TYR A O 1
ATOM 6008 N N . GLN A 1 768 ? 2.751 -11.223 12.818 1.00 95.88 768 GLN A N 1
ATOM 6009 C CA . GLN A 1 768 ? 2.215 -10.140 13.630 1.00 95.88 768 GLN A CA 1
ATOM 6010 C C . GLN A 1 768 ? 0.698 -10.236 13.619 1.00 95.88 768 GLN A C 1
ATOM 6012 O O . GLN A 1 768 ? 0.094 -10.591 12.609 1.00 95.88 768 GLN A O 1
ATOM 6017 N N . SER A 1 769 ? 0.074 -9.923 14.742 1.00 97.00 769 SER A N 1
ATOM 6018 C CA . SER A 1 769 ? -1.368 -10.026 14.870 1.00 97.00 769 SER A CA 1
ATOM 6019 C C . SER A 1 769 ? -1.867 -9.097 15.972 1.00 97.00 769 SER A C 1
ATOM 6021 O O . SER A 1 769 ? -1.129 -8.754 16.898 1.00 97.00 769 SER A O 1
ATOM 6023 N N . GLY A 1 770 ? -3.118 -8.662 15.861 1.00 97.69 770 GLY A N 1
ATOM 6024 C CA . GLY A 1 770 ? -3.770 -7.850 16.880 1.00 97.69 770 GLY A CA 1
ATOM 6025 C C . GLY A 1 770 ? -5.255 -7.657 16.599 1.00 97.69 770 GLY A C 1
ATOM 6026 O O . GLY A 1 770 ? -5.748 -7.967 15.513 1.00 97.69 770 GLY A O 1
ATOM 6027 N N . LEU A 1 771 ? -5.984 -7.147 17.588 1.00 98.56 771 LEU A N 1
ATOM 6028 C CA . LEU A 1 771 ? -7.417 -6.884 17.464 1.00 98.56 771 LEU A CA 1
ATOM 6029 C C . LEU A 1 771 ? -7.671 -5.431 17.068 1.00 98.56 771 LEU A C 1
ATOM 6031 O O . LEU A 1 771 ? -7.015 -4.518 17.557 1.00 98.56 771 LEU A O 1
ATOM 6035 N N . ILE A 1 772 ? -8.654 -5.217 16.200 1.00 98.12 772 ILE A N 1
ATOM 6036 C CA . ILE A 1 772 ? -9.107 -3.887 15.760 1.00 98.12 772 ILE A CA 1
ATOM 6037 C C . ILE A 1 772 ? -10.398 -3.507 16.485 1.00 98.12 772 ILE A C 1
ATOM 6039 O O . ILE A 1 772 ? -10.611 -2.344 16.822 1.00 98.12 772 ILE A O 1
ATOM 6043 N N . LEU A 1 773 ? -11.249 -4.500 16.760 1.00 98.69 773 LEU A N 1
ATOM 6044 C CA . LEU A 1 773 ? -12.502 -4.321 17.477 1.00 98.69 773 LEU A CA 1
ATOM 6045 C C . LEU A 1 773 ? -12.734 -5.490 18.436 1.00 98.69 773 LEU A C 1
ATOM 6047 O O . LEU A 1 773 ? -12.723 -6.657 18.035 1.00 98.69 773 LEU A O 1
ATOM 6051 N N . SER A 1 774 ? -12.958 -5.185 19.712 1.00 98.56 774 SER A N 1
ATOM 6052 C CA . SER A 1 774 ? -13.144 -6.204 20.752 1.00 98.56 774 SER A CA 1
ATOM 6053 C C . SER A 1 774 ? -14.038 -5.729 21.893 1.00 98.56 774 SER A C 1
ATOM 6055 O O . SER A 1 774 ? -14.173 -4.529 22.137 1.00 98.56 774 SER A O 1
ATOM 6057 N N . VAL A 1 775 ? -14.652 -6.685 22.594 1.00 98.50 775 VAL A N 1
ATOM 6058 C CA . VAL A 1 775 ? -15.533 -6.444 23.743 1.00 98.50 775 VAL A CA 1
ATOM 6059 C C . VAL A 1 775 ? -14.957 -7.121 24.984 1.00 98.50 775 VAL A C 1
ATOM 6061 O O . VAL A 1 775 ? -14.785 -8.341 25.012 1.00 98.50 775 VAL A O 1
ATOM 6064 N N . TYR A 1 776 ? -14.715 -6.340 26.035 1.00 98.19 776 TYR A N 1
ATOM 6065 C CA . TYR A 1 776 ? -14.253 -6.828 27.338 1.00 98.19 776 TYR A CA 1
ATOM 6066 C C . TYR A 1 776 ? -15.320 -6.612 28.406 1.00 98.19 776 TYR A C 1
ATOM 6068 O O . TYR A 1 776 ? -15.986 -5.577 28.429 1.00 98.19 776 TYR A O 1
ATOM 6076 N N . LYS A 1 777 ? -15.459 -7.567 29.330 1.00 96.50 777 LYS A N 1
ATOM 6077 C CA . LYS A 1 777 ? -16.281 -7.392 30.534 1.00 96.50 777 LYS A CA 1
ATOM 6078 C C . LYS A 1 777 ? -15.490 -6.645 31.601 1.00 96.50 777 LYS A C 1
ATOM 6080 O O . LYS A 1 777 ? -14.311 -6.918 31.804 1.00 96.50 777 LYS A O 1
ATOM 6085 N N . LEU A 1 778 ? -16.154 -5.728 32.300 1.00 94.75 778 LEU A N 1
ATOM 6086 C CA . LEU A 1 778 ? -15.557 -4.976 33.398 1.00 94.75 778 LEU A CA 1
ATOM 6087 C C . LEU A 1 778 ? -16.605 -4.730 34.487 1.00 94.75 778 LEU A C 1
ATOM 6089 O O . LEU A 1 778 ? -17.484 -3.882 34.343 1.00 94.75 778 LEU A O 1
ATOM 6093 N N . GLY A 1 779 ? -16.509 -5.478 35.589 1.00 93.31 779 GLY A N 1
ATOM 6094 C CA . GLY A 1 779 ? -17.563 -5.522 36.607 1.00 93.31 779 GLY A CA 1
ATOM 6095 C C . GLY A 1 779 ? -18.884 -6.018 36.009 1.00 93.31 779 GLY A C 1
ATOM 6096 O O . GLY A 1 779 ? -18.902 -7.028 35.313 1.00 93.31 779 GLY A O 1
ATOM 6097 N N . ASN A 1 780 ? -19.974 -5.289 36.251 1.00 92.25 780 ASN A N 1
ATOM 6098 C CA . ASN A 1 780 ? -21.292 -5.592 35.682 1.00 92.25 780 ASN A CA 1
ATOM 6099 C C . ASN A 1 780 ? -21.503 -5.017 34.270 1.00 92.25 780 ASN A C 1
ATOM 6101 O O . ASN A 1 780 ? -22.534 -5.286 33.656 1.00 92.25 780 ASN A O 1
ATOM 6105 N N . GLY A 1 781 ? -20.578 -4.187 33.779 1.00 95.06 781 GLY A N 1
ATOM 6106 C CA . GLY A 1 781 ? -20.647 -3.570 32.458 1.00 95.06 781 GLY A CA 1
ATOM 6107 C C . GLY A 1 781 ? -19.607 -4.129 31.495 1.00 95.06 781 GLY A C 1
ATOM 6108 O O . GLY A 1 781 ? -19.054 -5.218 31.683 1.00 95.06 781 GLY A O 1
ATOM 6109 N N . GLN A 1 782 ? -19.344 -3.373 30.434 1.00 96.50 782 GLN A N 1
ATOM 6110 C CA . GLN A 1 782 ? -18.409 -3.776 29.388 1.00 96.50 782 GLN A CA 1
ATOM 6111 C C . GLN A 1 782 ? -17.795 -2.574 28.672 1.00 96.50 782 GLN A C 1
ATOM 6113 O O . GLN A 1 782 ? -18.334 -1.466 28.695 1.00 96.50 782 GLN A O 1
ATOM 6118 N N . ILE A 1 783 ? -16.663 -2.808 28.018 1.00 97.88 783 ILE A N 1
ATOM 6119 C CA . ILE A 1 783 ? -16.005 -1.833 27.150 1.00 97.88 783 ILE A CA 1
ATOM 6120 C C . ILE A 1 783 ? -15.872 -2.397 25.740 1.00 97.88 783 ILE A C 1
ATOM 6122 O O . ILE A 1 783 ? -15.624 -3.591 25.568 1.00 97.88 783 ILE A O 1
ATOM 6126 N N . ILE A 1 784 ? -16.025 -1.528 24.745 1.00 98.56 784 ILE A N 1
ATOM 6127 C CA . ILE A 1 784 ? -15.775 -1.816 23.335 1.00 98.56 784 ILE A CA 1
ATOM 6128 C C . ILE A 1 784 ? -14.552 -1.008 22.916 1.00 98.56 784 ILE A C 1
ATOM 6130 O O . ILE A 1 784 ? -14.592 0.224 22.919 1.00 98.56 784 ILE A O 1
ATOM 6134 N N . LEU A 1 785 ? -13.465 -1.708 22.595 1.00 98.56 785 LEU A N 1
ATOM 6135 C CA . LEU A 1 785 ? -12.222 -1.107 22.117 1.00 98.56 785 LEU A CA 1
ATOM 6136 C C . LEU A 1 785 ? -12.205 -1.130 20.595 1.00 98.56 785 LEU A C 1
ATOM 6138 O O . LEU A 1 785 ? -12.402 -2.195 20.013 1.00 98.56 785 LEU A O 1
ATOM 6142 N N . ASN A 1 786 ? -11.957 0.023 19.976 1.00 98.25 786 ASN A N 1
ATOM 6143 C CA . ASN A 1 786 ? -11.959 0.212 18.529 1.00 98.25 786 ASN A CA 1
ATOM 6144 C C . ASN A 1 786 ? -10.677 0.916 18.066 1.00 98.25 786 ASN A C 1
ATOM 6146 O O . ASN A 1 786 ? -10.223 1.862 18.709 1.00 98.25 786 ASN A O 1
ATOM 6150 N N . THR A 1 787 ? -10.135 0.484 16.928 1.00 97.75 787 THR A N 1
ATOM 6151 C CA . THR A 1 787 ? -9.153 1.256 16.151 1.00 97.75 787 THR A CA 1
ATOM 6152 C C . THR A 1 787 ? -9.637 1.635 14.752 1.00 97.75 787 THR A C 1
ATOM 6154 O O . THR A 1 787 ? -8.934 2.389 14.087 1.00 97.75 787 THR A O 1
ATOM 6157 N N . LEU A 1 788 ? -10.810 1.167 14.286 1.00 97.81 788 LEU A N 1
ATOM 6158 C CA . LEU A 1 788 ? -11.361 1.581 12.985 1.00 97.81 788 LEU A CA 1
ATOM 6159 C C . LEU A 1 788 ? -11.495 3.103 12.934 1.00 97.81 788 LEU A C 1
ATOM 6161 O O . LEU A 1 788 ? -11.936 3.711 13.915 1.00 97.81 788 LEU A O 1
ATOM 6165 N N . LEU A 1 789 ? -11.212 3.693 11.772 1.00 96.31 789 LEU A N 1
ATOM 6166 C CA . LEU A 1 789 ? -11.213 5.145 11.545 1.00 96.31 789 LEU A CA 1
ATOM 6167 C C . LEU A 1 789 ? -12.639 5.709 11.390 1.00 96.31 789 LEU A C 1
ATOM 6169 O O . LEU A 1 789 ? -12.962 6.429 10.443 1.00 96.31 789 LEU A O 1
ATOM 6173 N N . ILE A 1 790 ? -13.540 5.311 12.292 1.00 97.62 790 ILE A N 1
ATOM 6174 C CA . ILE A 1 790 ? -14.962 5.659 12.268 1.00 97.62 790 ILE A CA 1
ATOM 6175 C C . ILE A 1 790 ? -15.123 7.159 12.477 1.00 97.62 790 ILE A C 1
ATOM 6177 O O . ILE A 1 790 ? -15.806 7.821 11.698 1.00 97.62 790 ILE A O 1
ATOM 6181 N N . ARG A 1 791 ? -14.492 7.704 13.524 1.00 94.50 791 ARG A N 1
ATOM 6182 C CA . ARG A 1 791 ? -14.668 9.102 13.924 1.00 94.50 791 ARG A CA 1
ATOM 6183 C C . ARG A 1 791 ? -14.190 10.063 12.836 1.00 94.50 791 ARG A C 1
ATOM 6185 O O . ARG A 1 791 ? -14.840 11.082 12.603 1.00 94.50 791 ARG A O 1
ATOM 6192 N N . GLU A 1 792 ? -13.090 9.734 12.176 1.00 93.38 792 GLU A N 1
ATOM 6193 C CA . GLU A 1 792 ? -12.417 10.508 11.130 1.00 93.38 792 GLU A CA 1
ATOM 6194 C C . GLU A 1 792 ? -13.245 10.585 9.835 1.00 93.38 792 GLU A C 1
ATOM 6196 O O . GLU A 1 792 ? -13.120 11.546 9.066 1.00 93.38 792 GLU A O 1
ATOM 6201 N N . ASN A 1 793 ? -14.121 9.595 9.624 1.00 95.62 793 ASN A N 1
ATOM 6202 C CA . ASN A 1 793 ? -14.894 9.408 8.398 1.00 95.62 793 ASN A CA 1
ATOM 6203 C C . ASN A 1 793 ? -16.411 9.628 8.553 1.00 95.62 793 ASN A C 1
ATOM 6205 O O . ASN A 1 793 ? -17.152 9.476 7.576 1.00 95.62 793 ASN A O 1
ATOM 6209 N N . LEU A 1 794 ? -16.898 10.033 9.734 1.00 95.56 794 LEU A N 1
ATOM 6210 C CA . LEU A 1 794 ? -18.306 10.414 9.915 1.00 95.56 794 LEU A CA 1
ATOM 6211 C C . LEU A 1 794 ? -18.697 11.561 8.970 1.00 95.56 794 LEU A C 1
ATOM 6213 O O . LEU A 1 794 ? -18.000 12.571 8.872 1.00 95.56 794 LEU A O 1
ATOM 6217 N N . GLY A 1 795 ? -19.823 11.394 8.271 1.00 91.81 795 GLY A N 1
ATOM 6218 C CA . GLY A 1 795 ? -20.323 12.350 7.276 1.00 91.81 795 GLY A CA 1
ATOM 6219 C C . GLY A 1 795 ? -19.605 12.306 5.922 1.00 91.81 795 GLY A C 1
ATOM 6220 O O . GLY A 1 795 ? -20.018 13.011 5.006 1.00 91.81 795 GLY A O 1
ATOM 6221 N N . LYS A 1 796 ? -18.565 11.474 5.772 1.00 92.56 796 LYS A N 1
ATOM 6222 C CA . LYS A 1 796 ? -17.848 11.254 4.503 1.00 92.56 796 LYS A CA 1
ATOM 6223 C C . LYS A 1 796 ? -18.078 9.850 3.951 1.00 92.56 796 LYS A C 1
ATOM 6225 O O . LYS A 1 796 ? -18.300 9.700 2.757 1.00 92.56 796 LYS A O 1
ATOM 6230 N N . HIS A 1 797 ? -18.052 8.844 4.825 1.00 95.75 797 HIS A N 1
ATOM 6231 C CA . HIS A 1 797 ? -18.163 7.436 4.457 1.00 95.75 797 HIS A CA 1
ATOM 6232 C C . HIS A 1 797 ? -19.395 6.798 5.123 1.00 95.75 797 HIS A C 1
ATOM 6234 O O . HIS A 1 797 ? -19.410 6.650 6.350 1.00 95.75 797 HIS A O 1
ATOM 6240 N N . PRO A 1 798 ? -20.406 6.336 4.364 1.00 96.50 798 PRO A N 1
ATOM 6241 C CA . PRO A 1 798 ? -21.637 5.802 4.950 1.00 96.50 798 PRO A CA 1
ATOM 6242 C C . PRO A 1 798 ? -21.429 4.611 5.897 1.00 96.50 798 PRO A C 1
ATOM 6244 O O . PRO A 1 798 ? -22.051 4.541 6.958 1.00 96.50 798 PRO A O 1
ATOM 6247 N N . ALA A 1 799 ? -20.499 3.701 5.583 1.00 97.06 799 ALA A N 1
ATOM 6248 C CA . ALA A 1 799 ? -20.194 2.580 6.477 1.00 97.06 799 ALA A CA 1
ATOM 6249 C C . ALA A 1 799 ? -19.643 3.010 7.855 1.00 97.06 799 ALA A C 1
ATOM 6251 O O . ALA A 1 799 ? -19.902 2.316 8.835 1.00 97.06 799 ALA A O 1
ATOM 6252 N N . ALA A 1 800 ? -18.959 4.160 7.977 1.00 97.88 800 ALA A N 1
ATOM 6253 C CA . ALA A 1 800 ? -18.517 4.675 9.279 1.00 97.88 800 ALA A CA 1
ATOM 6254 C C . ALA A 1 800 ? -19.717 5.030 10.168 1.00 97.88 800 ALA A C 1
ATOM 6256 O O . ALA A 1 800 ? -19.770 4.662 11.342 1.00 97.88 800 ALA A O 1
ATOM 6257 N N . GLU A 1 801 ? -20.719 5.694 9.589 1.00 97.38 801 GLU A N 1
ATOM 6258 C CA . GLU A 1 801 ? -21.968 6.008 10.278 1.00 97.38 801 GLU A CA 1
ATOM 6259 C C . GLU A 1 801 ? -22.720 4.737 10.692 1.00 97.38 801 GLU A C 1
ATOM 6261 O O . GLU A 1 801 ? -23.148 4.617 11.845 1.00 97.38 801 GLU A O 1
ATOM 6266 N N . ARG A 1 802 ? -22.856 3.768 9.779 1.00 97.88 802 ARG A N 1
ATOM 6267 C CA . ARG A 1 802 ? -23.541 2.504 10.071 1.00 97.88 802 ARG A CA 1
ATOM 6268 C C . ARG A 1 802 ? -22.829 1.717 11.175 1.00 97.88 802 ARG A C 1
ATOM 6270 O O . ARG A 1 802 ? -23.499 1.267 12.104 1.00 97.88 802 ARG A O 1
ATOM 6277 N N . LEU A 1 803 ? -21.495 1.631 11.143 1.00 98.38 803 LEU A N 1
ATOM 6278 C CA . LEU A 1 803 ? -20.688 1.013 12.203 1.00 98.38 803 LEU A CA 1
ATOM 6279 C C . LEU A 1 803 ? -20.919 1.688 13.558 1.00 98.38 803 LEU A C 1
ATOM 6281 O O . LEU A 1 803 ? -21.211 0.996 14.533 1.00 98.38 803 LEU A O 1
ATOM 6285 N N . LEU A 1 804 ? -20.861 3.024 13.628 1.00 98.38 804 LEU A N 1
ATOM 6286 C CA . LEU A 1 804 ? -21.105 3.753 14.876 1.00 98.38 804 LEU A CA 1
ATOM 6287 C C . LEU A 1 804 ? -22.502 3.458 15.430 1.00 98.38 804 LEU A C 1
ATOM 6289 O O . LEU A 1 804 ? -22.657 3.117 16.603 1.00 98.38 804 LEU A O 1
ATOM 6293 N N . ARG A 1 805 ? -23.534 3.551 14.589 1.00 98.06 805 ARG A N 1
ATOM 6294 C CA . ARG A 1 805 ? -24.914 3.292 15.012 1.00 98.06 805 ARG A CA 1
ATOM 6295 C C . ARG A 1 805 ? -25.111 1.845 15.460 1.00 98.06 805 ARG A C 1
ATOM 6297 O O . ARG A 1 805 ? -25.786 1.605 16.461 1.00 98.06 805 ARG A O 1
ATOM 6304 N N . ASN A 1 806 ? -24.499 0.883 14.776 1.00 98.19 806 ASN A N 1
ATOM 6305 C CA . ASN A 1 806 ? -24.539 -0.518 15.180 1.00 98.19 806 ASN A CA 1
ATOM 6306 C C . ASN A 1 806 ? -23.811 -0.754 16.512 1.00 98.19 806 ASN A C 1
ATOM 6308 O O . ASN A 1 806 ? -24.340 -1.477 17.355 1.00 98.19 806 ASN A O 1
ATOM 6312 N N . MET A 1 807 ? -22.664 -0.105 16.757 1.00 98.19 807 MET A N 1
ATOM 6313 C CA . MET A 1 807 ? -21.983 -0.139 18.060 1.00 98.19 807 MET A CA 1
ATOM 6314 C C . MET A 1 807 ? -22.874 0.412 19.178 1.00 98.19 807 MET A C 1
ATOM 6316 O O . MET A 1 807 ? -22.996 -0.224 20.224 1.00 98.19 807 MET A O 1
ATOM 6320 N N . LEU A 1 808 ? -23.548 1.544 18.949 1.00 97.88 808 LEU A N 1
ATOM 6321 C CA . LEU A 1 808 ? -24.476 2.142 19.916 1.00 97.88 808 LEU A CA 1
ATOM 6322 C C . LEU A 1 808 ? -25.671 1.220 20.206 1.00 97.88 808 LEU A C 1
ATOM 6324 O O . LEU A 1 808 ? -26.027 1.016 21.367 1.00 97.88 808 LEU A O 1
ATOM 6328 N N . ARG A 1 809 ? -26.267 0.608 19.173 1.00 96.81 809 ARG A N 1
ATOM 6329 C CA . ARG A 1 809 ? -27.372 -0.356 19.336 1.00 96.81 809 ARG A CA 1
ATOM 6330 C C . ARG A 1 809 ? -26.933 -1.621 20.056 1.00 96.81 809 ARG A C 1
ATOM 6332 O O . ARG A 1 809 ? -27.673 -2.119 20.898 1.00 96.81 809 ARG A O 1
ATOM 6339 N N . TYR A 1 810 ? -25.751 -2.136 19.733 1.00 96.44 810 TYR A N 1
ATOM 6340 C CA . TYR A 1 810 ? -25.176 -3.292 20.408 1.00 96.44 810 TYR A CA 1
ATOM 6341 C C . TYR A 1 810 ? -24.931 -2.992 21.893 1.00 96.44 810 TYR A C 1
ATOM 6343 O O . TYR A 1 810 ? -25.366 -3.752 22.755 1.00 96.44 810 TYR A O 1
ATOM 6351 N N . ALA A 1 811 ? -24.341 -1.834 22.205 1.00 95.81 811 ALA A N 1
ATOM 6352 C CA . ALA A 1 811 ? -24.120 -1.390 23.578 1.00 95.81 811 ALA A CA 1
ATOM 6353 C C . ALA A 1 811 ? -25.424 -1.214 24.377 1.00 95.81 811 ALA A C 1
ATOM 6355 O O . ALA A 1 811 ? -25.453 -1.517 25.569 1.00 95.81 811 ALA A O 1
ATOM 6356 N N . ALA A 1 812 ? -26.504 -0.770 23.727 1.00 92.88 812 ALA A N 1
ATOM 6357 C CA . ALA A 1 812 ? -27.807 -0.564 24.358 1.00 92.88 812 ALA A CA 1
ATOM 6358 C C . ALA A 1 812 ? -28.554 -1.861 24.721 1.00 92.88 812 ALA A C 1
ATOM 6360 O O . ALA A 1 812 ? -29.401 -1.836 25.610 1.00 92.88 812 ALA A O 1
ATOM 6361 N N . ARG A 1 813 ? -28.273 -2.992 24.056 1.00 84.94 813 ARG A N 1
ATOM 6362 C CA . ARG A 1 813 ? -28.978 -4.269 24.303 1.00 84.94 813 ARG A CA 1
ATOM 6363 C C . ARG A 1 813 ? -28.598 -4.940 25.630 1.00 84.94 813 ARG A C 1
ATOM 6365 O O . ARG A 1 813 ? -29.354 -5.778 26.115 1.00 84.94 813 ARG A O 1
ATOM 6372 N N . GLY A 1 814 ? -27.477 -4.553 26.245 1.00 63.38 814 GLY A N 1
ATOM 6373 C CA . GLY A 1 814 ? -26.970 -5.189 27.464 1.00 63.38 814 GLY A CA 1
ATOM 6374 C C . GLY A 1 814 ? -26.526 -6.644 27.243 1.00 63.38 814 GLY A C 1
ATOM 6375 O O . GLY A 1 814 ? -26.718 -7.225 26.182 1.00 63.38 814 GLY A O 1
ATOM 6376 N N . SER A 1 815 ? -25.892 -7.242 28.253 1.00 48.16 815 SER A N 1
ATOM 6377 C CA . SER A 1 815 ? -25.231 -8.564 28.203 1.00 48.16 815 SER A CA 1
ATOM 6378 C C . SER A 1 815 ? -26.177 -9.786 28.107 1.00 48.16 815 SER A C 1
ATOM 6380 O O . SER A 1 815 ? -25.869 -10.817 28.700 1.00 48.16 815 SER A O 1
ATOM 6382 N N . HIS A 1 816 ? -27.342 -9.677 27.462 1.00 39.41 816 HIS A N 1
ATOM 6383 C CA . HIS A 1 816 ? -28.376 -10.725 27.457 1.00 39.41 816 HIS A CA 1
ATOM 6384 C C . HIS A 1 816 ? -28.339 -11.699 26.262 1.00 39.41 816 HIS A C 1
ATOM 6386 O O . HIS A 1 816 ? -29.261 -12.501 26.132 1.00 39.41 816 HIS A O 1
ATOM 6392 N N . GLU A 1 817 ? -27.274 -11.691 25.456 1.00 34.78 817 GLU A N 1
ATOM 6393 C CA . GLU A 1 817 ? -26.968 -12.748 24.475 1.00 34.78 817 GLU A CA 1
ATOM 6394 C C . GLU A 1 817 ? -25.613 -13.400 24.757 1.00 34.78 817 GLU A C 1
ATOM 6396 O O . GLU A 1 817 ? -24.628 -12.652 24.989 1.00 34.78 817 GLU A O 1
#

Secondary structure (DSSP, 8-state):
-EEE-SSPPPHHHHHHHHHHT--EEE--GGGS---TT-TTHHHHHHHHHHHHHHHHTT-TTEEEEEEEES--SSHHHHHHHHTHHHHHHH-SSSEEEEEETTTT--TTS-SEE-TT--S-B--STT-SGGGS-----EEEEEEEEE-TT-EEEEEE---TT-TTS--EEEEEEEEE---TT-TT--EEEHHHH--SS-SSBTTEEEEEEPPPTTSS---TTS-EE--EEETTSSS-EEE-SS--TT-S-EEEE--SSS-BTTBPTT-EEEE--SSS-PEEEEEEE-SSSEEEEEEEEE---SSS---EEEEESTT-EEEEE-GGGSTT-B-SSTT-BTT-SEEEE---SS--H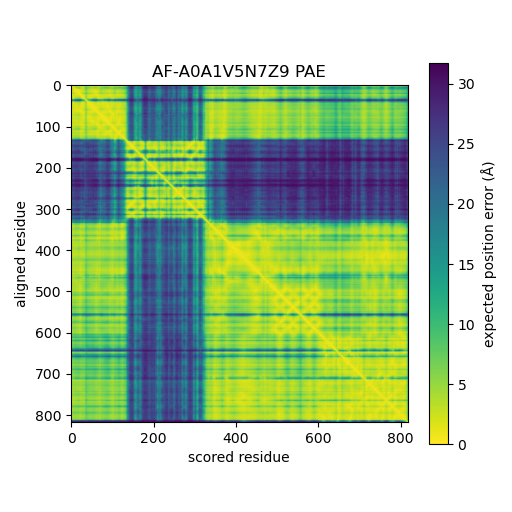HHHHHHHHTTTTSSS-EEEEEE-------HHHHHHHHHHTT-TTSHHHHHHHHHHHHHHHHHHHTTGGGT-SSHHHHHHHHHHHHHHHHHHHHHHHTT-TTEEEEEES-SB-GGG-S--SB-TT-PBPTTHHHHHHHHT-SEEEEEEEESSEEETTEEEEEEEEEEESS-SPSEEEEEEEEEE-TT--EEEEEEEEEEEPPPSTTPPPPSEEEEEEEEEEE-S-SEEEEEEEEESSS---EE-EEEEEEE-GGGSPP--SPEEEES--HHHHHHHHHTT--EEE--TTS-----EEEE-SS--TTS-HHHHHHHHHHHHHTT-EEEES-GGGG-BTTBTTTT--SSS--EEEE---SSS--EEEE-S-GGGTTSS-SEE--TTTTTTT--SEEEESPPPPSEEEEEEEEESSSEEEEEEEEEEEETTEEEEEE-SSHHHHTTT-HHHHHHHHHHHHHHHT-S--

pLDDT: mean 88.54, std 11.95, range [34.78, 98.69]

Foldseek 3Di:
DFEDPLAFDDPVVLVVCLVVVAAYEGEWNLQDDDPPVDDCNLVVLLCGQLVRLLVDVVRPSYAEYESHELDAQDPSLVSLQVCLVSNCVSAQAHKYARYFLPNNLAQQFAGIAHRNGSGRDNFFFSHHNVQGDDDFKAKDKFKDWDFFQWKKKKKKWAFPVGQLQRKWWKWKKKWFDDDPPDPPIDIDTCLVQDDLVDAPGDQKHKAKFFDDPPDDATQVQDGDGQDDWDPDDQKIKGFDPDDPPSATWIKIARCDCCQDSQHHHSTIITGHHGPRRMMIIMMGTHNRGGMMIMIMIGGRGGDGDIWIFIATHRPRTRDTDHSLVRFRCDPVAASHRHRDQEGAGWAFPVRDPVNLVCLQCPSVRGPAFHEHAHYFAFFFALLVVQLVVCVVVVNCVDPVNVQSVVLVVVVVVCCVLFVCCLQPVDPNVQRLVRLQVRLVSLLSSLLSNLQHLRYPYHYYPHCEQPLQQRGHCAYPVRHGRPNNVVSCCQSVPQWAKRKDWPPQFDEAFDKIKIWIKIQHNPPADFDKWWKWKFKADPVRDTQDTDIDIDGDHDDDPPDDGGRMGTDDIDIGGGNDAWDKMKIAMDIPDDDDHHDGIDIGTYDYLVPFDDFPAEEEEFFDDVVVVCLCVVSVHHYDYDDLPDDQDQHAYEYELHHDPVDDLVVSLVSVLVSQQSHYEYEYLALCSCDDPPASNPSPPAPFSAHKDFAGSTNLHKFKAFGPDLLQVVHDHSHTHDCSQLVQFDGRIFGPGGRRAPHQGMWIWRNTSHTDIGGQWGWHRRNNHIYIHHHTCLVVCRVPGVVSSNSVSSVSVVSVVGPPD